Protein AF-0000000079575830 (afdb_homodimer)

Secondary structure (DSSP, 8-state):
--HHHHHHIIIIIS---EEEEE----S---EEEE--S--S---TTEEEEE-GGGSBTTB--SEEEEE--SS----TT-SEEEEE-GGGHHHHHHHHHHHHHHHS---HHHHHHHHHHHH--HHHHHHHHHHHHTSEEEEEETT-BEEEE-TTTT---HHHHHHHHHTB--HHHHHHHHHSHHHHT--SSS--EEE--TT-SS-EEEEEEEETTEEEEEEEEE--SS---HHHHHHHHHHHHHHHHHHHHH-GGGG----HHHHHHHHHHTT--TTTTHHHHHTS---SSEEEEEEEESS---HHHHHHHHHHHHHHH-TT-EEEEETTEEEEEEEGGG-TTSHHHHHHHHHHHHHTTEEEEEPPPB-SGGGHHHHHHHHHHHHHHHHHS-HHHHTTS---TTS-TTSSEEEHHHHHHHHHHTTBS-GGGGGGGS-HHHHHHHHHHHHH---HHHHHHHHHHTTT-HHHHHHHHT--HHHHHHHHHHHHHHH---TT-HHHHHHHHHHHHHHHHHHHTTPPP-/--HHHHHHIIIIIS---EEEEE----S---EEEE--S--S---TTEEEEE-GGGSBTTB--SEEEEE--SS----TT-SEEEEE-GGGHHHHHHHHHHHHHHHS---HHHHHHHHHHHH--HHHHHHHHHHHHTSEEEEEETT-BEEEE-TTTT---HHHHHHHHHTB--HHHHHHHHHSHHHHT--SSS--EEE--TT-SS-EEEEEEEETTEEEEEEEEE--SS---HHHHHHHHHHHHHHHHHHHHH-GGGG----HHHHHHHHHHTT--TTTTHHHHHTS---SSEEEEEEEESS---HHHHHHHHHHHHHHH-TT-EEEEETTEEEEEEEGGG-TTSHHHHHHHHHHHHHTTEEEEE---B-SGGGHHHHHHHHHHHHHHHHHS-HHHHTTS---TTS-TTSSEEEHHHHHHHHHHTTBS-GGGGGGGS-HHHHHHHHHHHHH---HHHHHHHHHHTTT-HHHHHHHHT--HHHHHHHHHHHHHHH---TT-HHHHHHHHHHHHHHHHHHHTTPPP-

Foldseek 3Di:
DFLVVLVCCCCPVVVAPKAWPAGPRPEAAQEEEEQDLPDPAEDQNYEYFEAPVSDDLVHDHQHYEHADDDDDDDDPNHRTYMYHHPVCRVVSRVVSRVCCVVVVCCQLLNVLLVQLVVVLDLQSSQQVLCVVLVFKKFWAWPQFFTPYIHPNHDDPWPQVVVCVLQRGAAPVRVVQQCPFPQNVPDDPAQQWTWDDDPVTPWIKIKGFADAPRHTTTIMMTTDDPDDDDPVSRVSSSSSSDSSNSSCVVRPVVVRPDDDLLQVLLVCLQSPNAVVVVVVSVVPQPAAQKKKKKKKAAPDQDDQVCCCVPCVVLVCVLAVNWDWYDGSRIIIIIGHCVSNCPDLVSLVSVQVSCVVRRMAMEMFDIHGDSNCRNVSNVLGVVLLVVLVLFDPVLLVVADADPSAHSVGNYHYSVRCVLLVVLVVDPCLLCLLVLQQCLLVQVVVVCVVPVDDLNVLLQLCLVVVNDLVNSCVVVVHDSVVSVVSVVVSCVRSVFDCPDPVSSVSNNSNSVSVSSCVSVVHDHD/DFLVVLVCCCCPVVVAPKAWPAGPSPEAAQEEEEQPLPDPAEDQNYEYFEAPVSDDLVHDHQHYEHADDDDDDDHPNHRTYMYHHPVCRVVSRVVSRVCCVVVVCCQLLNVLLVQLVVVLDLQRSQQVLCVVLVFKKFWAWPQFFTPYIHPNHDDPWPQVVVCVLQRGAAPVRVVQQCPFPQNVPDDPAQQWTWDDDPVTPWIKIKGFADAPRHTTTIMMTTDDPDDDDPVSRVSSSSSSDSSNSSCNVRPVVSRPDDPLLQVLLVCLQSPNAVVVVVVSVVPQPAAQKKKKKKKAAPDQDDQVCCCVPCVVLVCVLAVNWRWYDGSRIIIIIGHCVSNCPDLVSLVSVQVSCVVRRMAMEMFDIDGDSNCRNVSNVLGVVLLVVLVLFDPVLLVVADADPSAHSVGNYHYSVRCVLLVVLVVDPCLLCLLVLQQCLLVQVVVVCVVPVDDLNVLLQLCLVVVNDLVNSCVVVVHDSVVSVVSVVVSCVRSVFDCPDPVSSVSNNSNSVSVSSCVSVVHDHD

InterPro domains:
  IPR025736 PucR C-terminal helix-turn-helix domain [PF13556] (452-509)
  IPR041522 CdaR, GGDEF-like domain [PF17853] (284-384)
  IPR042070 PucR C-terminal helix-turn-helix domain superfamily [G3DSA:1.10.10.2840] (369-513)
  IPR051448 CdaR-like transcriptional regulators [PTHR33744] (106-510)

Organism: NCBI:txid418240

Solvent-accessible surface area (backbone atoms only — not comparable to full-atom values): 56545 Å² total; per-residue (Å²): 94,36,58,60,55,53,50,47,44,41,35,71,73,66,59,45,78,60,46,78,78,40,73,60,58,84,45,50,54,78,46,72,45,73,62,77,63,74,70,88,73,67,56,63,35,30,35,35,33,40,56,65,85,55,54,49,95,89,55,71,44,35,23,34,42,28,37,64,65,96,80,73,78,74,72,86,74,43,48,26,34,31,32,26,48,70,90,45,47,65,60,52,50,51,48,50,47,44,44,40,57,65,59,53,47,56,47,68,29,56,55,36,36,51,46,15,69,74,64,68,29,67,49,57,28,41,25,51,50,14,60,75,72,70,33,20,34,38,32,26,35,74,81,40,34,51,77,39,55,18,69,80,36,59,66,74,53,68,68,58,41,52,26,55,75,55,38,37,52,41,36,70,56,49,52,56,52,60,65,33,64,54,57,62,68,50,70,99,45,41,64,52,40,66,42,78,48,94,92,43,94,48,53,30,36,36,14,36,19,49,53,97,86,38,75,52,22,32,38,36,39,41,46,68,96,58,80,84,51,74,65,55,42,58,47,36,35,33,50,24,51,22,48,28,52,41,34,62,71,68,42,50,69,80,67,53,84,66,55,71,65,29,49,50,53,51,43,38,63,37,60,42,60,46,78,82,42,43,71,66,52,68,73,48,92,74,46,81,35,26,32,22,35,29,39,30,55,78,59,92,59,57,68,67,56,43,48,67,62,43,46,64,60,48,38,68,68,40,71,78,41,46,59,39,79,55,82,82,22,42,36,31,46,33,39,42,93,72,21,84,75,36,66,66,51,35,53,52,46,54,52,50,30,61,75,65,45,35,33,35,6,26,23,57,69,43,56,54,76,72,46,45,43,57,24,39,49,36,2,48,47,34,48,53,46,61,68,64,48,50,74,77,52,53,74,73,51,89,65,57,83,90,37,44,74,90,43,56,40,47,47,22,70,77,44,48,65,54,59,56,53,64,57,31,82,62,60,74,62,55,54,77,67,42,45,60,32,59,56,46,27,44,52,48,19,71,74,71,68,53,59,47,48,60,48,51,54,48,27,60,54,40,68,72,32,64,69,61,28,20,60,76,70,70,50,54,67,68,58,46,53,51,46,52,53,48,42,40,67,62,26,63,54,59,79,86,36,49,53,51,42,49,44,48,55,50,21,56,53,48,53,52,44,34,53,66,68,71,46,82,72,130,90,37,58,60,55,53,50,47,44,42,35,70,71,66,60,44,80,60,46,78,76,40,72,61,60,82,45,51,54,77,48,71,45,73,62,78,63,73,72,90,73,67,56,62,35,32,38,34,34,39,56,65,86,56,55,50,96,89,56,70,44,36,23,35,42,28,37,64,65,97,80,73,79,73,72,87,73,44,48,25,32,31,31,26,48,71,90,45,47,66,61,53,50,50,50,48,48,45,46,42,56,64,58,53,48,56,47,68,31,57,55,35,37,51,47,16,68,73,64,67,28,69,49,56,28,41,24,50,49,14,61,76,72,71,34,20,36,38,34,26,35,74,80,39,36,51,76,39,53,19,69,79,36,60,64,77,53,69,68,59,41,53,25,54,74,55,38,37,53,40,36,70,55,49,51,55,53,59,64,34,66,54,57,65,68,50,71,100,46,41,62,50,40,67,42,77,48,93,92,44,96,48,51,30,36,36,14,37,19,50,53,97,85,37,74,53,23,32,38,36,38,40,47,69,95,58,81,84,51,73,65,54,43,58,46,36,34,31,50,23,50,24,49,28,52,40,33,63,72,68,42,50,69,80,68,52,84,66,54,71,67,29,50,49,52,52,42,36,64,38,60,43,58,45,78,81,41,42,72,67,53,68,73,48,91,75,45,81,36,25,32,21,36,30,37,31,56,79,59,92,58,57,68,69,56,45,48,68,63,42,46,64,60,48,39,70,67,38,72,80,42,46,59,40,79,54,81,81,21,42,37,32,46,33,42,40,95,75,20,85,76,36,66,67,52,37,52,53,44,55,52,51,28,61,74,66,45,36,34,34,6,27,23,56,69,44,57,52,75,73,46,45,45,58,22,40,51,37,3,47,48,33,48,53,47,62,67,63,46,50,73,78,53,51,73,71,49,89,65,58,84,93,38,46,74,92,42,57,42,48,47,22,69,78,43,48,65,54,61,57,52,65,58,32,83,62,61,75,62,55,54,76,67,43,47,61,34,58,56,47,27,43,52,50,19,71,74,71,69,54,58,48,47,60,48,51,54,48,26,62,55,41,68,72,31,62,67,61,28,21,58,75,70,68,51,53,68,68,59,48,53,52,44,51,53,47,41,40,68,61,27,64,55,58,78,86,37,50,53,52,42,50,42,47,55,50,20,55,52,48,52,51,46,35,53,66,68,71,45,82,73,130

Sequence (1044 aa):
MLFSDLIDYLKNEKTFNIILNCSTDLHEIRDVELLDGTQTGYATDIVYFGYPDVLSPDMQPSQCILVRGENYLFPYSCTDRATVQAKELFAVFNAAKQFLQTHEQVSLYEELVRKGHSSHSLDEVINSASIKLGYSLVFCDKKFRILSYSTSIPVTDKLWKKNIERGYCTYDFIKNVMSLEAVQGASASIEAVEVSCPESPYRKCSSKVFLNGVQVGFVLMIENNIPFTAEHLAAMSDVSRAISSVVGHYHPELFQYTSADQQLLEALLIGTPADILADSISHLRVSDAMYALCIQPKTFLKENKLKQQLYPVIRHIFPEAYMTVHDNALVLLVPDQSSVIFVDTQKIMLKTMAEYHLDVGISLVFSKMDEFYRAYQQARTVLEWNHRIPDNLKKEISWDQRYPMEHQIHRYSEIEFYEMMNKIKEPEKLADYIHPALYRLNKYDQRTGNELYHTLEVYLQCFHNNKETANILCIHRNSLAYRMEKIIEIGKADLNDPMTEFLLRMSFKLVEYLKIRDLDLPMLFSDLIDYLKNEKTFNIILNCSTDLHEIRDVELLDGTQTGYATDIVYFGYPDVLSPDMQPSQCILVRGENYLFPYSCTDRATVQAKELFAVFNAAKQFLQTHEQVSLYEELVRKGHSSHSLDEVINSASIKLGYSLVFCDKKFRILSYSTSIPVTDKLWKKNIERGYCTYDFIKNVMSLEAVQGASASIEAVEVSCPESPYRKCSSKVFLNGVQVGFVLMIENNIPFTAEHLAAMSDVSRAISSVVGHYHPELFQYTSADQQLLEALLIGTPADILADSISHLRVSDAMYALCIQPKTFLKENKLKQQLYPVIRHIFPEAYMTVHDNALVLLVPDQSSVIFVDTQKIMLKTMAEYHLDVGISLVFSKMDEFYRAYQQARTVLEWNHRIPDNLKKEISWDQRYPMEHQIHRYSEIEFYEMMNKIKEPEKLADYIHPALYRLNKYDQRTGNELYHTLEVYLQCFHNNKETANILCIHRNSLAYRMEKIIEIGKADLNDPMTEFLLRMSFKLVEYLKIRDLDLP

Structure (mmCIF, N/CA/C/O backbone):
data_AF-0000000079575830-model_v1
#
loop_
_entity.id
_entity.type
_entity.pdbx_description
1 polymer 'Carbohydrate diacid transcriptional activator CdaR'
#
loop_
_atom_site.group_PDB
_atom_site.id
_atom_site.type_symbol
_atom_site.label_atom_id
_atom_site.label_alt_id
_atom_site.label_comp_id
_atom_site.label_asym_id
_atom_site.label_entity_id
_atom_site.label_seq_id
_atom_site.pdbx_PDB_ins_code
_atom_site.Cartn_x
_atom_site.Cartn_y
_atom_site.Cartn_z
_atom_site.occupancy
_atom_site.B_iso_or_equiv
_atom_site.auth_seq_id
_atom_site.auth_comp_id
_atom_site.auth_asym_id
_atom_site.auth_atom_id
_atom_site.pdbx_PDB_model_num
ATOM 1 N N . MET A 1 1 ? 20.422 64.875 10.906 1 70.06 1 MET A N 1
ATOM 2 C CA . MET A 1 1 ? 20.875 66.062 11.633 1 70.06 1 MET A CA 1
ATOM 3 C C . MET A 1 1 ? 20.562 67.312 10.852 1 70.06 1 MET A C 1
ATOM 5 O O . MET A 1 1 ? 20.625 67.375 9.625 1 70.06 1 MET A O 1
ATOM 9 N N . LEU A 1 2 ? 20.203 68.312 11.594 1 81.56 2 LEU A N 1
ATOM 10 C CA . LEU A 1 2 ? 19.812 69.562 10.945 1 81.56 2 LEU A CA 1
ATOM 11 C C . LEU A 1 2 ? 20.922 70.562 11.047 1 81.56 2 LEU A C 1
ATOM 13 O O . LEU A 1 2 ? 21.828 70.438 11.867 1 81.56 2 LEU A O 1
ATOM 17 N N . PHE A 1 3 ? 20.875 71.625 10.219 1 87.5 3 PHE A N 1
ATOM 18 C CA . PHE A 1 3 ? 21.922 72.625 10.102 1 87.5 3 PHE A CA 1
ATOM 19 C C . PHE A 1 3 ? 22.109 73.375 11.414 1 87.5 3 PHE A C 1
ATOM 21 O O . PHE A 1 3 ? 23.234 73.625 11.852 1 87.5 3 PHE A O 1
ATOM 28 N N . SER A 1 4 ? 20.984 73.5 12.07 1 86.25 4 SER A N 1
ATOM 29 C CA . SER A 1 4 ? 21.016 74.25 13.352 1 86.25 4 SER A CA 1
ATOM 30 C C . SER A 1 4 ? 21.75 73.438 14.406 1 86.25 4 SER A C 1
ATOM 32 O O . SER A 1 4 ? 22.484 73.938 15.227 1 86.25 4 SER A O 1
ATOM 34 N N . ASP A 1 5 ? 21.625 72.125 14.336 1 82.94 5 ASP A N 1
ATOM 35 C CA . ASP A 1 5 ? 22.312 71.188 15.266 1 82.94 5 ASP A CA 1
ATOM 36 C C . ASP A 1 5 ? 23.812 71.188 15.023 1 82.94 5 ASP A C 1
ATOM 38 O O . ASP A 1 5 ? 24.594 71.188 15.977 1 82.94 5 ASP A O 1
ATOM 42 N N . LEU A 1 6 ? 24.094 71.125 13.844 1 87.19 6 LEU A N 1
ATOM 43 C CA . LEU A 1 6 ? 25.516 71.125 13.477 1 87.19 6 LEU A CA 1
ATOM 44 C C . LEU A 1 6 ? 26.172 72.438 13.945 1 87.19 6 LEU A C 1
ATOM 46 O O . LEU A 1 6 ? 27.25 72.375 14.539 1 87.19 6 LEU A O 1
ATOM 50 N N . ILE A 1 7 ? 25.531 73.625 13.773 1 89.31 7 ILE A N 1
ATOM 51 C CA . ILE A 1 7 ? 26.094 74.875 14.141 1 89.31 7 ILE A CA 1
ATOM 52 C C . ILE A 1 7 ? 26.188 75 15.664 1 89.31 7 ILE A C 1
ATOM 54 O O . ILE A 1 7 ? 27.172 75.562 16.188 1 89.31 7 ILE A O 1
ATOM 58 N N . ASP A 1 8 ? 25.172 74.438 16.266 1 86.81 8 ASP A N 1
ATOM 59 C CA . ASP A 1 8 ? 25.188 74.438 17.734 1 86.81 8 ASP A CA 1
ATOM 60 C C . ASP A 1 8 ? 26.375 73.625 18.266 1 86.81 8 ASP A C 1
ATOM 62 O O . ASP A 1 8 ? 27.047 74 19.203 1 86.81 8 ASP A O 1
ATOM 66 N N . TYR A 1 9 ? 26.625 72.5 17.672 1 85 9 TYR A N 1
ATOM 67 C CA . TYR A 1 9 ? 27.766 71.625 18.031 1 85 9 TYR A CA 1
ATOM 68 C C . TYR A 1 9 ? 29.078 72.375 17.766 1 85 9 TYR A C 1
ATOM 70 O O . TYR A 1 9 ? 29.953 72.438 18.641 1 85 9 TYR A O 1
ATOM 78 N N . LEU A 1 10 ? 29.219 73 16.688 1 89 10 LEU A N 1
ATOM 79 C CA . LEU A 1 10 ? 30.453 73.688 16.297 1 89 10 LEU A CA 1
ATOM 80 C C . LEU A 1 10 ? 30.719 74.938 17.156 1 89 10 LEU A C 1
ATOM 82 O O . LEU A 1 10 ? 31.859 75.188 17.516 1 89 10 LEU A O 1
ATOM 86 N N . LYS A 1 11 ? 29.656 75.625 17.484 1 87.38 11 LYS A N 1
ATOM 87 C CA . LYS A 1 11 ? 29.766 76.875 18.266 1 87.38 11 LYS A CA 1
ATOM 88 C C . LYS A 1 11 ? 29.953 76.562 19.75 1 87.38 11 LYS A C 1
ATOM 90 O O . LYS A 1 11 ? 30.828 77.125 20.391 1 87.38 11 LYS A O 1
ATOM 95 N N . ASN A 1 12 ? 29.109 75.625 20.25 1 83.75 12 ASN A N 1
ATOM 96 C CA . ASN A 1 12 ? 29.062 75.438 21.703 1 83.75 12 ASN A CA 1
ATOM 97 C C . ASN A 1 12 ? 29.984 74.312 22.172 1 83.75 12 ASN A C 1
ATOM 99 O O . ASN A 1 12 ? 30.641 74.438 23.203 1 83.75 12 ASN A O 1
ATOM 103 N N . GLU A 1 13 ? 30.125 73.25 21.406 1 79.81 13 GLU A N 1
ATOM 104 C CA . GLU A 1 13 ? 30.969 72.125 21.828 1 79.81 13 GLU A CA 1
ATOM 105 C C . GLU A 1 13 ? 32.406 72.312 21.344 1 79.81 13 GLU A C 1
ATOM 107 O O . GLU A 1 13 ? 33.344 72.062 22.094 1 79.81 13 GLU A O 1
ATOM 112 N N . LYS A 1 14 ? 32.594 72.75 20.219 1 84.5 14 LYS A N 1
ATOM 113 C CA . LYS A 1 14 ? 33.938 72.875 19.672 1 84.5 14 LYS A CA 1
ATOM 114 C C . LYS A 1 14 ? 34.406 74.312 19.781 1 84.5 14 LYS A C 1
ATOM 116 O O . LYS A 1 14 ? 35.562 74.625 19.484 1 84.5 14 LYS A O 1
ATOM 121 N N . THR A 1 15 ? 33.5 75.312 20.156 1 86.81 15 THR A N 1
ATOM 122 C CA . THR A 1 15 ? 33.781 76.688 20.5 1 86.81 15 THR A CA 1
ATOM 123 C C . THR A 1 15 ? 34.406 77.438 19.297 1 86.81 15 THR A C 1
ATOM 125 O O . THR A 1 15 ? 35.344 78.188 19.469 1 86.81 15 THR A O 1
ATOM 128 N N . PHE A 1 16 ? 34.031 77.062 18.109 1 89.38 16 PHE A N 1
ATOM 129 C CA . PHE A 1 16 ? 34.469 77.812 16.938 1 89.38 16 PHE A CA 1
ATOM 130 C C . PHE A 1 16 ? 33.688 79.125 16.828 1 89.38 16 PHE A C 1
ATOM 132 O O . PHE A 1 16 ? 32.531 79.25 17.266 1 89.38 16 PHE A O 1
ATOM 139 N N . ASN A 1 17 ? 34.375 80.188 16.281 1 89.31 17 ASN A N 1
ATOM 140 C CA . ASN A 1 17 ? 33.719 81.5 16.047 1 89.31 17 ASN A CA 1
ATOM 141 C C . ASN A 1 17 ? 32.906 81.438 14.75 1 89.31 17 ASN A C 1
ATOM 143 O O . ASN A 1 17 ? 33.312 82.062 13.75 1 89.31 17 ASN A O 1
ATOM 147 N N . ILE A 1 18 ? 31.812 80.75 14.781 1 87.56 18 ILE A N 1
ATOM 148 C CA . ILE A 1 18 ? 30.906 80.625 13.641 1 87.56 18 ILE A CA 1
ATOM 149 C C . ILE A 1 18 ? 29.672 81.5 13.852 1 87.56 18 ILE A C 1
ATOM 151 O O . ILE A 1 18 ? 29.141 81.562 14.961 1 87.56 18 ILE A O 1
ATOM 155 N N . ILE A 1 19 ? 29.359 82.25 12.82 1 88.19 19 ILE A N 1
ATOM 156 C CA . ILE A 1 19 ? 28.172 83.125 12.867 1 88.19 19 ILE A CA 1
ATOM 157 C C . ILE A 1 19 ? 27.078 82.562 12 1 88.19 19 ILE A C 1
ATOM 159 O O . ILE A 1 19 ? 27.25 82.375 10.789 1 88.19 19 ILE A O 1
ATOM 163 N N . LEU A 1 20 ? 26 82.125 12.586 1 86.56 20 LEU A N 1
ATOM 164 C CA . LEU A 1 20 ? 24.828 81.688 11.859 1 86.56 20 LEU A CA 1
ATOM 165 C C . LEU A 1 20 ? 24.109 82.812 11.188 1 86.56 20 LEU A C 1
ATOM 167 O O . LEU A 1 20 ? 23.672 83.75 11.859 1 86.56 20 LEU A O 1
ATOM 171 N N . ASN A 1 21 ? 24.031 82.812 9.891 1 85.06 21 ASN A N 1
ATOM 172 C CA . ASN A 1 21 ? 23.375 83.938 9.141 1 85.06 21 ASN A CA 1
ATOM 173 C C . ASN A 1 21 ? 21.906 83.625 8.891 1 85.06 21 ASN A C 1
ATOM 175 O O . ASN A 1 21 ? 21.047 84.5 8.992 1 85.06 21 ASN A O 1
ATOM 179 N N . CYS A 1 22 ? 21.656 82.312 8.461 1 82.12 22 CYS A N 1
ATOM 180 C CA . CYS A 1 22 ? 20.297 81.875 8.195 1 82.12 22 CYS A CA 1
ATOM 181 C C . CYS A 1 22 ? 20.188 80.375 8.359 1 82.12 22 CYS A C 1
ATOM 183 O O . CYS A 1 22 ? 21.125 79.625 8.031 1 82.12 22 CYS A O 1
ATOM 185 N N . SER A 1 23 ? 19.094 79.812 9.078 1 81.94 23 SER A N 1
ATOM 186 C CA . SER A 1 23 ? 18.812 78.375 9.188 1 81.94 23 SER A CA 1
ATOM 187 C C . SER A 1 23 ? 17.328 78.125 9.039 1 81.94 23 SER A C 1
ATOM 189 O O . SER A 1 23 ? 16.5 78.688 9.773 1 81.94 23 SER A O 1
ATOM 191 N N . THR A 1 24 ? 17.031 77.375 8.031 1 78.88 24 THR A N 1
ATOM 192 C CA . THR A 1 24 ? 15.656 76.875 7.867 1 78.88 24 THR A CA 1
ATOM 193 C C . THR A 1 24 ? 15.508 75.438 8.281 1 78.88 24 THR A C 1
ATOM 195 O O . THR A 1 24 ? 14.398 75 8.539 1 78.88 24 THR A O 1
ATOM 198 N N . ASP A 1 25 ? 16.484 74.688 8.469 1 79.5 25 ASP A N 1
ATOM 199 C CA . ASP A 1 25 ? 16.531 73.25 8.828 1 79.5 25 ASP A CA 1
ATOM 200 C C . ASP A 1 25 ? 15.578 72.438 7.973 1 79.5 25 ASP A C 1
ATOM 202 O O . ASP A 1 25 ? 14.883 71.562 8.484 1 79.5 25 ASP A O 1
ATOM 206 N N . LEU A 1 26 ? 15.539 72.875 6.707 1 76.94 26 LEU A N 1
ATOM 207 C CA . LEU A 1 26 ? 14.641 72.188 5.781 1 76.94 26 LEU A CA 1
ATOM 208 C C . LEU A 1 26 ? 15.195 70.812 5.383 1 76.94 26 LEU A C 1
ATOM 210 O O . LEU A 1 26 ? 14.438 69.875 5.07 1 76.94 26 LEU A O 1
ATOM 214 N N . HIS A 1 27 ? 16.5 70.75 5.297 1 78.38 27 HIS A N 1
ATOM 215 C CA . HIS A 1 27 ? 17.141 69.5 4.797 1 78.38 27 HIS A CA 1
ATOM 216 C C . HIS A 1 27 ? 18.031 68.875 5.859 1 78.38 27 HIS A C 1
ATOM 218 O O . HIS A 1 27 ? 18.672 69.625 6.637 1 78.38 27 HIS A O 1
ATOM 224 N N . GLU A 1 28 ? 17.953 67.625 5.84 1 77.62 28 GLU A N 1
ATOM 225 C CA . GLU A 1 28 ? 18.891 66.938 6.699 1 77.62 28 GLU A CA 1
ATOM 226 C C . GLU A 1 28 ? 20.281 66.875 6.078 1 77.62 28 GLU A C 1
ATOM 228 O O . GLU A 1 28 ? 20.422 66.875 4.852 1 77.62 28 GLU A O 1
ATOM 233 N N . ILE A 1 29 ? 21.328 66.812 6.996 1 79.25 29 ILE A N 1
ATOM 234 C CA . ILE A 1 29 ? 22.703 66.812 6.543 1 79.25 29 ILE A CA 1
ATOM 235 C C . ILE A 1 29 ? 23.219 65.375 6.473 1 79.25 29 ILE A C 1
ATOM 237 O O . ILE A 1 29 ? 23.156 64.625 7.461 1 79.25 29 ILE A O 1
ATOM 241 N N . ARG A 1 30 ? 23.594 64.938 5.312 1 73.94 30 ARG A N 1
ATOM 242 C CA . ARG A 1 30 ? 24.141 63.594 5.082 1 73.94 30 ARG A CA 1
ATOM 243 C C . ARG A 1 30 ? 25.672 63.625 5.078 1 73.94 30 ARG A C 1
ATOM 245 O O . ARG A 1 30 ? 26.312 62.688 5.559 1 73.94 30 ARG A O 1
ATOM 252 N N . ASP A 1 31 ? 26.219 64.562 4.492 1 80.19 31 ASP A N 1
ATOM 253 C CA . ASP A 1 31 ? 27.656 64.688 4.309 1 80.19 31 ASP A CA 1
ATOM 254 C C . ASP A 1 31 ? 28.109 66.125 4.215 1 80.19 31 ASP A C 1
ATOM 256 O O . ASP A 1 31 ? 27.281 67.062 4.184 1 80.19 31 ASP A O 1
ATOM 260 N N . VAL A 1 32 ? 29.422 66.312 4.352 1 84.69 32 VAL A N 1
ATOM 261 C CA . VAL A 1 32 ? 30.016 67.625 4.188 1 84.69 32 VAL A CA 1
ATOM 262 C C . VAL A 1 32 ? 31.047 67.562 3.057 1 84.69 32 VAL A C 1
ATOM 264 O O . VAL A 1 32 ? 31.719 66.562 2.848 1 84.69 32 VAL A O 1
ATOM 267 N N . GLU A 1 33 ? 31.094 68.625 2.293 1 85.19 33 GLU A N 1
ATOM 268 C CA . GLU A 1 33 ? 32.062 68.75 1.194 1 85.19 33 GLU A CA 1
ATOM 269 C C . GLU A 1 33 ? 32.688 70.125 1.109 1 85.19 33 GLU A C 1
ATOM 271 O O . GLU A 1 33 ? 32.062 71.125 1.507 1 85.19 33 GLU A O 1
ATOM 276 N N . LEU A 1 34 ? 33.875 70.125 0.562 1 84.5 34 LEU A N 1
ATOM 277 C CA . LEU A 1 34 ? 34.531 71.375 0.327 1 84.5 34 LEU A CA 1
ATOM 278 C C . LEU A 1 34 ? 34.188 71.938 -1.046 1 84.5 34 LEU A C 1
ATOM 280 O O . LEU A 1 34 ? 34.062 71.188 -2.016 1 84.5 34 LEU A O 1
ATOM 284 N N . LEU A 1 35 ? 34.031 73.25 -1.125 1 82.88 35 LEU A N 1
ATOM 285 C CA . LEU A 1 35 ? 33.812 73.875 -2.404 1 82.88 35 LEU A CA 1
ATOM 286 C C . LEU A 1 35 ? 35.156 74.062 -3.15 1 82.88 35 LEU A C 1
ATOM 288 O O . LEU A 1 35 ? 36.094 74.625 -2.617 1 82.88 35 LEU A O 1
ATOM 292 N N . ASP A 1 36 ? 35.219 73.438 -4.32 1 75.25 36 ASP A N 1
ATOM 293 C CA . ASP A 1 36 ? 36.469 73.5 -5.066 1 75.25 36 ASP A CA 1
ATOM 294 C C . ASP A 1 36 ? 36.312 74.25 -6.363 1 75.25 36 ASP A C 1
ATOM 296 O O . ASP A 1 36 ? 37.25 74.375 -7.148 1 75.25 36 ASP A O 1
ATOM 300 N N . GLY A 1 37 ? 35.188 74.812 -6.625 1 75.62 37 GLY A N 1
ATOM 301 C CA . GLY A 1 37 ? 34.969 75.688 -7.809 1 75.62 37 GLY A CA 1
ATOM 302 C C . GLY A 1 37 ? 34.656 74.812 -9.047 1 75.62 37 GLY A C 1
ATOM 303 O O . GLY A 1 37 ? 34.344 75.375 -10.094 1 75.62 37 GLY A O 1
ATOM 304 N N . THR A 1 38 ? 34.719 73.562 -9.023 1 76.38 38 THR A N 1
ATOM 305 C CA . THR A 1 38 ? 34.5 72.688 -10.188 1 76.38 38 THR A CA 1
ATOM 306 C C . THR A 1 38 ? 33.125 72.062 -10.102 1 76.38 38 THR A C 1
ATOM 308 O O . THR A 1 38 ? 32.688 71.312 -11.023 1 76.38 38 THR A O 1
ATOM 311 N N . GLN A 1 39 ? 32.438 72.25 -9.102 1 76.12 39 GLN A N 1
ATOM 312 C CA . GLN A 1 39 ? 31.156 71.625 -8.883 1 76.12 39 GLN A CA 1
ATOM 313 C C . GLN A 1 39 ? 30.078 72.188 -9.797 1 76.12 39 GLN A C 1
ATOM 315 O O . GLN A 1 39 ? 29.969 73.375 -9.945 1 76.12 39 GLN A O 1
ATOM 320 N N . THR A 1 40 ? 29.406 71.375 -10.555 1 78.12 40 THR A N 1
ATOM 321 C CA . THR A 1 40 ? 28.391 71.75 -11.508 1 78.12 40 THR A CA 1
ATOM 322 C C . THR A 1 40 ? 27 71.812 -10.867 1 78.12 40 THR A C 1
ATOM 324 O O . THR A 1 40 ? 26.047 72.25 -11.461 1 78.12 40 THR A O 1
ATOM 327 N N . GLY A 1 41 ? 26.875 71.188 -9.656 1 82.12 41 GLY A N 1
ATOM 328 C CA . GLY A 1 41 ? 25.625 71.125 -8.891 1 82.12 41 GLY A CA 1
ATOM 329 C C . GLY A 1 41 ? 25.844 70.812 -7.422 1 82.12 41 GLY A C 1
ATOM 330 O O . GLY A 1 41 ? 26.922 70.375 -7.02 1 82.12 41 GLY A O 1
ATOM 331 N N . TYR A 1 42 ? 24.812 71.25 -6.633 1 82.25 42 TYR A N 1
ATOM 332 C CA . TYR A 1 42 ? 24.906 71 -5.191 1 82.25 42 TYR A CA 1
ATOM 333 C C . TYR A 1 42 ? 23.75 70.188 -4.684 1 82.25 42 TYR A C 1
ATOM 335 O O . TYR A 1 42 ? 22.609 70.375 -5.098 1 82.25 42 TYR A O 1
ATOM 343 N N . ALA A 1 43 ? 24.094 69.25 -3.891 1 81.38 43 ALA A N 1
ATOM 344 C CA . ALA A 1 43 ? 23.078 68.375 -3.242 1 81.38 43 ALA A CA 1
ATOM 345 C C . ALA A 1 43 ? 22.469 69.125 -2.047 1 81.38 43 ALA A C 1
ATOM 347 O O . ALA A 1 43 ? 23.141 69.938 -1.384 1 81.38 43 ALA A O 1
ATOM 348 N N . THR A 1 44 ? 21.203 68.75 -1.728 1 82.31 44 THR A N 1
ATOM 349 C CA . THR A 1 44 ? 20.5 69.5 -0.661 1 82.31 44 THR A CA 1
ATOM 350 C C . THR A 1 44 ? 20.891 68.938 0.704 1 82.31 44 THR A C 1
ATOM 352 O O . THR A 1 44 ? 20.703 69.562 1.728 1 82.31 44 THR A O 1
ATOM 355 N N . ASP A 1 45 ? 21.422 67.688 0.689 1 79.19 45 ASP A N 1
ATOM 356 C CA . ASP A 1 45 ? 21.719 67.062 1.959 1 79.19 45 ASP A CA 1
ATOM 357 C C . ASP A 1 45 ? 23.219 67.125 2.266 1 79.19 45 ASP A C 1
ATOM 359 O O . ASP A 1 45 ? 23.703 66.375 3.115 1 79.19 45 ASP A O 1
ATOM 363 N N . ILE A 1 46 ? 23.922 67.938 1.596 1 85.94 46 ILE A N 1
ATOM 364 C CA . ILE A 1 46 ? 25.344 68.125 1.836 1 85.94 46 ILE A CA 1
ATOM 365 C C . ILE A 1 46 ? 25.625 69.562 2.242 1 85.94 46 ILE A C 1
ATOM 367 O O . ILE A 1 46 ? 25.109 70.5 1.624 1 85.94 46 ILE A O 1
ATOM 371 N N . VAL A 1 47 ? 26.359 69.688 3.291 1 89.94 47 VAL A N 1
ATOM 372 C CA . VAL A 1 47 ? 26.797 71.062 3.689 1 89.94 47 VAL A CA 1
ATOM 373 C C . VAL A 1 47 ? 28.141 71.375 3.018 1 89.94 47 VAL A C 1
ATOM 375 O O . VAL A 1 47 ? 29.109 70.625 3.17 1 89.94 47 VAL A O 1
ATOM 378 N N . TYR A 1 48 ? 28.188 72.438 2.346 1 88.31 48 TYR A N 1
ATOM 379 C CA . TYR A 1 48 ? 29.375 72.812 1.595 1 88.31 48 TYR A CA 1
ATOM 380 C C . TYR A 1 48 ? 30.172 73.875 2.32 1 88.31 48 TYR A C 1
ATOM 382 O O . TYR A 1 48 ? 29.609 74.875 2.809 1 88.31 48 TYR A O 1
ATOM 390 N N . PHE A 1 49 ? 31.438 73.625 2.416 1 89.06 49 PHE A N 1
ATOM 391 C CA . PHE A 1 49 ? 32.375 74.5 3.08 1 89.06 49 PHE A CA 1
ATOM 392 C C . PHE A 1 49 ? 33.312 75.188 2.064 1 89.06 49 PHE A C 1
ATOM 394 O O . PHE A 1 49 ? 33.781 74.5 1.133 1 89.06 49 PHE A O 1
ATOM 401 N N . GLY A 1 50 ? 33.594 76.5 2.211 1 87.56 50 GLY A N 1
ATOM 402 C CA . GLY A 1 50 ? 34.562 77.125 1.315 1 87.56 50 GLY A CA 1
ATOM 403 C C . GLY A 1 50 ? 34.5 78.625 1.31 1 87.56 50 GLY A C 1
ATOM 404 O O . GLY A 1 50 ? 34 79.25 2.258 1 87.56 50 GLY A O 1
ATOM 405 N N . TYR A 1 51 ? 35.062 79.188 0.192 1 84.25 51 TYR A N 1
ATOM 406 C CA . TYR A 1 51 ? 35.125 80.625 0.006 1 84.25 51 TYR A CA 1
ATOM 407 C C . TYR A 1 51 ? 33.969 81.125 -0.864 1 84.25 51 TYR A C 1
ATOM 409 O O . TYR A 1 51 ? 33.594 80.5 -1.842 1 84.25 51 TYR A O 1
ATOM 417 N N . PRO A 1 52 ? 33.375 82.25 -0.447 1 81.94 52 PRO A N 1
ATOM 418 C CA . PRO A 1 52 ? 32.219 82.688 -1.21 1 81.94 52 PRO A CA 1
ATOM 419 C C . PRO A 1 52 ? 32.562 83 -2.668 1 81.94 52 PRO A C 1
ATOM 421 O O . PRO A 1 52 ? 31.688 83 -3.533 1 81.94 52 PRO A O 1
ATOM 424 N N . ASP A 1 53 ? 33.781 83.25 -3.002 1 78.69 53 ASP A N 1
ATOM 425 C CA . ASP A 1 53 ? 34.219 83.688 -4.34 1 78.69 53 ASP A CA 1
ATOM 426 C C . ASP A 1 53 ? 34.094 82.5 -5.328 1 78.69 53 ASP A C 1
ATOM 428 O O . ASP A 1 53 ? 34.062 82.75 -6.543 1 78.69 53 ASP A O 1
ATOM 432 N N . VAL A 1 54 ? 33.969 81.312 -4.836 1 78.94 54 VAL A N 1
ATOM 433 C CA . VAL A 1 54 ? 33.906 80.125 -5.703 1 78.94 54 VAL A CA 1
ATOM 434 C C . VAL A 1 54 ? 32.438 79.875 -6.129 1 78.94 54 VAL A C 1
ATOM 436 O O . VAL A 1 54 ? 32.188 79.125 -7.09 1 78.94 54 VAL A O 1
ATOM 439 N N . LEU A 1 55 ? 31.594 80.438 -5.523 1 78.88 55 LEU A N 1
ATOM 440 C CA . LEU A 1 55 ? 30.172 80.188 -5.801 1 78.88 55 LEU A CA 1
ATOM 441 C C . LEU A 1 55 ? 29.672 81.125 -6.902 1 78.88 55 LEU A C 1
ATOM 443 O O . LEU A 1 55 ? 30.016 82.312 -6.941 1 78.88 55 LEU A O 1
ATOM 447 N N . SER A 1 56 ? 28.969 80.688 -7.852 1 77.19 56 SER A N 1
ATOM 448 C CA . SER A 1 56 ? 28.312 81.438 -8.891 1 77.19 56 SER A CA 1
ATOM 449 C C . SER A 1 56 ? 26.969 82 -8.422 1 77.19 56 SER A C 1
ATOM 451 O O . SER A 1 56 ? 26.281 81.375 -7.629 1 77.19 56 SER A O 1
ATOM 453 N N . PRO A 1 57 ? 26.578 83.188 -8.789 1 74.81 57 PRO A N 1
ATOM 454 C CA . PRO A 1 57 ? 25.281 83.75 -8.391 1 74.81 57 PRO A CA 1
ATOM 455 C C . PRO A 1 57 ? 24.094 82.938 -8.844 1 74.81 57 PRO A C 1
ATOM 457 O O . PRO A 1 57 ? 23.031 83 -8.219 1 74.81 57 PRO A O 1
ATOM 460 N N . ASP A 1 58 ? 24.266 82.188 -9.906 1 74.88 58 ASP A N 1
ATOM 461 C CA . ASP A 1 58 ? 23.156 81.438 -10.492 1 74.88 58 ASP A CA 1
ATOM 462 C C . ASP A 1 58 ? 23.016 80.062 -9.836 1 74.88 58 ASP A C 1
ATOM 464 O O . ASP A 1 58 ? 21.969 79.438 -9.93 1 74.88 58 ASP A O 1
ATOM 468 N N . MET A 1 59 ? 24.078 79.562 -9.258 1 76.81 59 MET A N 1
ATOM 469 C CA . MET A 1 59 ? 24.078 78.188 -8.664 1 76.81 59 MET A CA 1
ATOM 470 C C . MET A 1 59 ? 24.672 78.25 -7.258 1 76.81 59 MET A C 1
ATOM 472 O O . MET A 1 59 ? 25.891 78.438 -7.098 1 76.81 59 MET A O 1
ATOM 476 N N . GLN A 1 60 ? 23.797 78.062 -6.266 1 81.56 60 GLN A N 1
ATOM 477 C CA . GLN A 1 60 ? 24.266 78.125 -4.887 1 81.56 60 GLN A CA 1
ATOM 478 C C . GLN A 1 60 ? 23.781 76.875 -4.102 1 81.56 60 GLN A C 1
ATOM 480 O O . GLN A 1 60 ? 22.719 76.375 -4.395 1 81.56 60 GLN A O 1
ATOM 485 N N . PRO A 1 61 ? 24.578 76.375 -3.182 1 85 61 PRO A N 1
ATOM 486 C CA . PRO A 1 61 ? 24.141 75.25 -2.35 1 85 61 PRO A CA 1
ATOM 487 C C . PRO A 1 61 ? 23.047 75.688 -1.361 1 85 61 PRO A C 1
ATOM 489 O O . PRO A 1 61 ? 22.953 76.812 -0.972 1 85 61 PRO A O 1
ATOM 492 N N . SER A 1 62 ? 22.219 74.75 -1.056 1 86.88 62 SER A N 1
ATOM 493 C CA . SER A 1 62 ? 21.156 75 -0.085 1 86.88 62 SER A CA 1
ATOM 494 C C . SER A 1 62 ? 21.734 75.188 1.317 1 86.88 62 SER A C 1
ATOM 496 O O . SER A 1 62 ? 21.203 75.938 2.105 1 86.88 62 SER A O 1
ATOM 498 N N . GLN A 1 63 ? 22.734 74.375 1.677 1 88.62 63 GLN A N 1
ATOM 499 C CA . GLN A 1 63 ? 23.406 74.438 2.971 1 88.62 63 GLN A CA 1
ATOM 500 C C . GLN A 1 63 ? 24.891 74.688 2.805 1 88.62 63 GLN A C 1
ATOM 502 O O . GLN A 1 63 ? 25.594 73.938 2.109 1 88.62 63 GLN A O 1
ATOM 507 N N . CYS A 1 64 ? 25.359 75.875 3.445 1 89.31 64 CYS A N 1
ATOM 508 C CA . CYS A 1 64 ? 26.781 76.125 3.266 1 89.31 64 CYS A CA 1
ATOM 509 C C . CYS A 1 64 ? 27.359 76.875 4.457 1 89.31 64 CYS A C 1
ATOM 511 O O . CYS A 1 64 ? 26.625 77.625 5.156 1 89.31 64 CYS A O 1
ATOM 513 N N . ILE A 1 65 ? 28.594 76.625 4.766 1 89.81 65 ILE A N 1
ATOM 514 C CA . ILE A 1 65 ? 29.406 77.375 5.719 1 89.81 65 ILE A CA 1
ATOM 515 C C . ILE A 1 65 ? 30.578 78 4.996 1 89.81 65 ILE A C 1
ATOM 517 O O . ILE A 1 65 ? 31.453 77.312 4.469 1 89.81 65 ILE A O 1
ATOM 521 N N . LEU A 1 66 ? 30.578 79.375 4.969 1 87.44 66 LEU A N 1
ATOM 522 C CA . LEU A 1 66 ? 31.531 80.125 4.129 1 87.44 66 LEU A CA 1
ATOM 523 C C . LEU A 1 66 ? 32.438 81 4.969 1 87.44 66 LEU A C 1
ATOM 525 O O . LEU A 1 66 ? 32.062 81.375 6.086 1 87.44 66 LEU A O 1
ATOM 529 N N . VAL A 1 67 ? 33.594 81.312 4.395 1 87.38 67 VAL A N 1
ATOM 530 C CA . VAL A 1 67 ? 34.531 82.188 5.043 1 87.38 67 VAL A CA 1
ATOM 531 C C . VAL A 1 67 ? 34 83.625 5.023 1 87.38 67 VAL A C 1
ATOM 533 O O . VAL A 1 67 ? 33.469 84.062 4 1 87.38 67 VAL A O 1
ATOM 536 N N . ARG A 1 68 ? 34 84.312 6.16 1 80.19 68 ARG A N 1
ATOM 537 C CA . ARG A 1 68 ? 33.5 85.688 6.32 1 80.19 68 ARG A CA 1
ATOM 538 C C . ARG A 1 68 ? 34.312 86.688 5.504 1 80.19 68 ARG A C 1
ATOM 540 O O . ARG A 1 68 ? 35.531 86.75 5.68 1 80.19 68 ARG A O 1
ATOM 547 N N . GLY A 1 69 ? 33.812 87.188 4.422 1 71.88 69 GLY A N 1
ATOM 548 C CA . GLY A 1 69 ? 34.438 88.188 3.652 1 71.88 69 GLY A CA 1
ATOM 549 C C . GLY A 1 69 ? 33.781 89.562 3.828 1 71.88 69 GLY A C 1
ATOM 550 O O . GLY A 1 69 ? 32.719 89.688 4.438 1 71.88 69 GLY A O 1
ATOM 551 N N . GLU A 1 70 ? 34.438 90.812 3.643 1 62.97 70 GLU A N 1
ATOM 552 C CA . GLU A 1 70 ? 34 92.188 3.877 1 62.97 70 GLU A CA 1
ATOM 553 C C . GLU A 1 70 ? 32.656 92.438 3.23 1 62.97 70 GLU A C 1
ATOM 555 O O . GLU A 1 70 ? 31.828 93.188 3.789 1 62.97 70 GLU A O 1
ATOM 560 N N . ASN A 1 71 ? 32.438 92.312 1.831 1 56.75 71 ASN A N 1
ATOM 561 C CA . ASN A 1 71 ? 31.297 92.875 1.104 1 56.75 71 ASN A CA 1
ATOM 562 C C . ASN A 1 71 ? 30.391 91.75 0.558 1 56.75 71 ASN A C 1
ATOM 564 O O . ASN A 1 71 ? 29.641 92 -0.395 1 56.75 71 ASN A O 1
ATOM 568 N N . TYR A 1 72 ? 30.375 90.625 1.045 1 54.22 72 TYR A N 1
ATOM 569 C CA . TYR A 1 72 ? 29.688 89.688 0.134 1 54.22 72 TYR A CA 1
ATOM 570 C C . TYR A 1 72 ? 28.203 89.562 0.478 1 54.22 72 TYR A C 1
ATOM 572 O O . TYR A 1 72 ? 27.844 89.375 1.639 1 54.22 72 TYR A O 1
ATOM 580 N N . LEU A 1 73 ? 27.375 90.188 -0.33 1 54.09 73 LEU A N 1
ATOM 581 C CA . LEU A 1 73 ? 25.922 90.062 -0.359 1 54.09 73 LEU A CA 1
ATOM 582 C C . LEU A 1 73 ? 25.531 88.625 -0.697 1 54.09 73 LEU A C 1
ATOM 584 O O . LEU A 1 73 ? 26.031 88.062 -1.674 1 54.09 73 LEU A O 1
ATOM 588 N N . PHE A 1 74 ? 25.219 87.75 0.226 1 55.34 74 PHE A N 1
ATOM 589 C CA . PHE A 1 74 ? 24.875 86.375 0.012 1 55.34 74 PHE A CA 1
ATOM 590 C C . PHE A 1 74 ? 23.562 86.25 -0.743 1 55.34 74 PHE A C 1
ATOM 592 O O . PHE A 1 74 ? 22.625 87 -0.497 1 55.34 74 PHE A O 1
ATOM 599 N N . PRO A 1 75 ? 23.547 85.625 -1.885 1 55.44 75 PRO A N 1
ATOM 600 C CA . PRO A 1 75 ? 22.266 85.5 -2.562 1 55.44 75 PRO A CA 1
ATOM 601 C C . PRO A 1 75 ? 21.234 84.688 -1.733 1 55.44 75 PRO A C 1
ATOM 603 O O . PRO A 1 75 ? 21.609 83.938 -0.836 1 55.44 75 PRO A O 1
ATOM 606 N N . TYR A 1 76 ? 19.875 84.875 -1.902 1 57.75 76 TYR A N 1
ATOM 607 C CA . TYR A 1 76 ? 18.641 84.5 -1.254 1 57.75 76 TYR A CA 1
ATOM 608 C C . TYR A 1 76 ? 18.406 83 -1.391 1 57.75 76 TYR A C 1
ATOM 610 O O . TYR A 1 76 ? 17.594 82.438 -0.67 1 57.75 76 TYR A O 1
ATOM 618 N N . SER A 1 77 ? 19.172 82.25 -2.182 1 67.25 77 SER A N 1
ATOM 619 C CA . SER A 1 77 ? 18.75 80.875 -2.404 1 67.25 77 SER A CA 1
ATOM 620 C C . SER A 1 77 ? 19.328 79.938 -1.347 1 67.25 77 SER A C 1
ATOM 622 O O . SER A 1 77 ? 18.922 78.75 -1.258 1 67.25 77 SER A O 1
ATOM 624 N N . CYS A 1 78 ? 20.203 80.312 -0.522 1 74.62 78 CYS A N 1
ATOM 625 C CA . CYS A 1 78 ? 20.766 79.438 0.539 1 74.62 78 CYS A CA 1
ATOM 626 C C . CYS A 1 78 ? 19.844 79.438 1.762 1 74.62 78 CYS A C 1
ATOM 628 O O . CYS A 1 78 ? 19.672 80.5 2.406 1 74.62 78 CYS A O 1
ATOM 630 N N . THR A 1 79 ? 19.328 78.312 1.975 1 79.75 79 THR A N 1
ATOM 631 C CA . THR A 1 79 ? 18.359 78.188 3.055 1 79.75 79 THR A CA 1
ATOM 632 C C . THR A 1 79 ? 19.047 78.125 4.406 1 79.75 79 THR A C 1
ATOM 634 O O . THR A 1 79 ? 18.5 78.562 5.426 1 79.75 79 THR A O 1
ATOM 637 N N . ASP A 1 80 ? 20.172 77.5 4.477 1 87.19 80 ASP A N 1
ATOM 638 C CA . ASP A 1 80 ? 20.969 77.312 5.688 1 87.19 80 ASP A CA 1
ATOM 639 C C . ASP A 1 80 ? 22.406 77.812 5.461 1 87.19 80 ASP A C 1
ATOM 641 O O . ASP A 1 80 ? 23.125 77.25 4.629 1 87.19 80 ASP A O 1
ATOM 645 N N . ARG A 1 81 ? 22.766 78.875 6.25 1 87.56 81 ARG A N 1
ATOM 646 C CA . ARG A 1 81 ? 24.078 79.5 5.988 1 87.56 81 ARG A CA 1
ATOM 647 C C . ARG A 1 81 ? 24.734 79.938 7.281 1 87.56 81 ARG A C 1
ATOM 649 O O . ARG A 1 81 ? 24.062 80.438 8.172 1 87.56 81 ARG A O 1
ATOM 656 N N . ALA A 1 82 ? 26.016 79.688 7.332 1 89.75 82 ALA A N 1
ATOM 657 C CA . ALA A 1 82 ? 26.859 80.25 8.414 1 89.75 82 ALA A CA 1
ATOM 658 C C . ALA A 1 82 ? 28.203 80.688 7.883 1 89.75 82 ALA A C 1
ATOM 660 O O . ALA A 1 82 ? 28.609 80.312 6.781 1 89.75 82 ALA A O 1
ATOM 661 N N . THR A 1 83 ? 28.781 81.625 8.57 1 89.06 83 THR A N 1
ATOM 662 C CA . THR A 1 83 ? 30.078 82.188 8.164 1 89.06 83 THR A CA 1
ATOM 663 C C . THR A 1 83 ? 31.125 81.938 9.242 1 89.06 83 THR A C 1
ATOM 665 O O . THR A 1 83 ? 30.812 81.875 10.438 1 89.06 83 THR A O 1
ATOM 668 N N . VAL A 1 84 ? 32.344 81.688 8.797 1 88.5 84 VAL A N 1
ATOM 669 C CA . VAL A 1 84 ? 33.469 81.375 9.688 1 88.5 84 VAL A CA 1
ATOM 670 C C . VAL A 1 84 ? 34.688 82.188 9.242 1 88.5 84 VAL A C 1
ATOM 672 O O . VAL A 1 84 ? 34.75 82.688 8.102 1 88.5 84 VAL A O 1
ATOM 675 N N . GLN A 1 85 ? 35.625 82.438 10.164 1 86.31 85 GLN A N 1
ATOM 676 C CA . GLN A 1 85 ? 36.906 83.125 9.82 1 86.31 85 GLN A CA 1
ATOM 677 C C . GLN A 1 85 ? 37.75 82.188 8.914 1 86.31 85 GLN A C 1
ATOM 679 O O . GLN A 1 85 ? 37.719 81 9.055 1 86.31 85 GLN A O 1
ATOM 684 N N . ALA A 1 86 ? 38.438 82.75 8.055 1 83.62 86 ALA A N 1
ATOM 685 C CA . ALA A 1 86 ? 39.219 82.062 7.07 1 83.62 86 ALA A CA 1
ATOM 686 C C . ALA A 1 86 ? 40.188 81.062 7.75 1 83.62 86 ALA A C 1
ATOM 688 O O . ALA A 1 86 ? 40.344 79.938 7.293 1 83.62 86 ALA A O 1
ATOM 689 N N . LYS A 1 87 ? 40.719 81.375 8.867 1 83.56 87 LYS A N 1
ATOM 690 C CA . LYS A 1 87 ? 41.719 80.562 9.562 1 83.56 87 LYS A CA 1
ATOM 691 C C . LYS A 1 87 ? 41.094 79.312 10.188 1 83.56 87 LYS A C 1
ATOM 693 O O . LYS A 1 87 ? 41.781 78.312 10.469 1 83.56 87 LYS A O 1
ATOM 698 N N . GLU A 1 88 ? 39.812 79.312 10.367 1 83.25 88 GLU A N 1
ATOM 699 C CA . GLU A 1 88 ? 39.156 78.25 11.078 1 83.25 88 GLU A CA 1
ATOM 700 C C . GLU A 1 88 ? 38.375 77.375 10.117 1 83.25 88 GLU A C 1
ATOM 702 O O . GLU A 1 88 ? 37.781 76.375 10.523 1 83.25 88 GLU A O 1
ATOM 707 N N . LEU A 1 89 ? 38.375 77.625 8.875 1 87.19 89 LEU A N 1
ATOM 708 C CA . LEU A 1 89 ? 37.5 76.938 7.922 1 87.19 89 LEU A CA 1
ATOM 709 C C . LEU A 1 89 ? 37.781 75.438 7.926 1 87.19 89 LEU A C 1
ATOM 711 O O . LEU A 1 89 ? 36.844 74.625 8.055 1 87.19 89 LEU A O 1
ATOM 715 N N . PHE A 1 90 ? 38.969 75 7.875 1 83.44 90 PHE A N 1
ATOM 716 C CA . PHE A 1 90 ? 39.312 73.562 7.762 1 83.44 90 PHE A CA 1
ATOM 717 C C . PHE A 1 90 ? 39.094 72.875 9.094 1 83.44 90 PHE A C 1
ATOM 719 O O . PHE A 1 90 ? 38.656 71.688 9.117 1 83.44 90 PHE A O 1
ATOM 726 N N . ALA A 1 91 ? 39.344 73.562 10.133 1 83.06 91 ALA A N 1
ATOM 727 C CA . ALA A 1 91 ? 39.062 72.938 11.445 1 83.06 91 ALA A CA 1
ATOM 728 C C . ALA A 1 91 ? 37.562 72.75 11.641 1 83.06 91 ALA A C 1
ATOM 730 O O . ALA A 1 91 ? 37.156 71.688 12.172 1 83.06 91 ALA A O 1
ATOM 731 N N . VAL A 1 92 ? 36.844 73.688 11.211 1 88.25 92 VAL A N 1
ATOM 732 C CA . VAL A 1 92 ? 35.375 73.562 11.305 1 88.25 92 VAL A CA 1
ATOM 733 C C . VAL A 1 92 ? 34.875 72.438 10.391 1 88.25 92 VAL A C 1
ATOM 735 O O . VAL A 1 92 ? 34.031 71.625 10.773 1 88.25 92 VAL A O 1
ATOM 738 N N . PHE A 1 93 ? 35.406 72.25 9.25 1 87.25 93 PHE A N 1
ATOM 739 C CA . PHE A 1 93 ? 35.062 71.188 8.328 1 87.25 93 PHE A CA 1
ATOM 740 C C . PHE A 1 93 ? 35.375 69.812 8.953 1 87.25 93 PHE A C 1
ATOM 742 O O . PHE A 1 93 ? 34.531 68.938 8.93 1 87.25 93 PHE A O 1
ATOM 749 N N . ASN A 1 94 ? 36.5 69.688 9.516 1 80.81 94 ASN A N 1
ATOM 750 C CA . ASN A 1 94 ? 36.875 68.438 10.148 1 80.81 94 ASN A CA 1
ATOM 751 C C . ASN A 1 94 ? 35.969 68.125 11.336 1 80.81 94 ASN A C 1
ATOM 753 O O . ASN A 1 94 ? 35.594 66.938 11.531 1 80.81 94 ASN A O 1
ATOM 757 N N . ALA A 1 95 ? 35.719 69.062 12.047 1 82.94 95 ALA A N 1
ATOM 758 C CA . ALA A 1 95 ? 34.844 68.875 13.195 1 82.94 95 ALA A CA 1
ATOM 759 C C . ALA A 1 95 ? 33.438 68.438 12.742 1 82.94 95 ALA A C 1
ATOM 761 O O . ALA A 1 95 ? 32.781 67.625 13.344 1 82.94 95 ALA A O 1
ATOM 762 N N . ALA A 1 96 ? 33 69.125 11.734 1 84.94 96 ALA A N 1
ATOM 763 C CA . ALA A 1 96 ? 31.688 68.812 11.18 1 84.94 96 ALA A CA 1
ATOM 764 C C . ALA A 1 96 ? 31.703 67.375 10.641 1 84.94 96 ALA A C 1
ATOM 766 O O . ALA A 1 96 ? 30.766 66.625 10.867 1 84.94 96 ALA A O 1
ATOM 767 N N . LYS A 1 97 ? 32.719 67 9.938 1 78.56 97 LYS A N 1
ATOM 768 C CA . LYS A 1 97 ? 32.875 65.688 9.422 1 78.56 97 LYS A CA 1
ATOM 769 C C . LYS A 1 97 ? 32.875 64.625 10.555 1 78.56 97 LYS A C 1
ATOM 771 O O . LYS A 1 97 ? 32.25 63.594 10.469 1 78.56 97 LYS A O 1
ATOM 776 N N . GLN A 1 98 ? 33.594 64.938 11.539 1 73.44 98 GLN A N 1
ATOM 777 C CA . GLN A 1 98 ? 33.625 64.062 12.719 1 73.44 98 GLN A CA 1
ATOM 778 C C . GLN A 1 98 ? 32.25 64 13.383 1 73.44 98 GLN A C 1
ATOM 780 O O . GLN A 1 98 ? 31.844 62.938 13.828 1 73.44 98 GLN A O 1
ATOM 785 N N . PHE A 1 99 ? 31.719 65.062 13.547 1 74.19 99 PHE A N 1
ATOM 786 C CA . PHE A 1 99 ? 30.375 65.125 14.133 1 74.19 99 PHE A CA 1
ATOM 787 C C . PHE A 1 99 ? 29.406 64.25 13.344 1 74.19 99 PHE A C 1
ATOM 789 O O . PHE A 1 99 ? 28.625 63.5 13.922 1 74.19 99 PHE A O 1
ATOM 796 N N . LEU A 1 100 ? 29.484 64.5 12.062 1 68.62 100 LEU A N 1
ATOM 797 C CA . LEU A 1 100 ? 28.609 63.719 11.211 1 68.62 100 LEU A CA 1
ATOM 798 C C . LEU A 1 100 ? 28.984 62.25 11.281 1 68.62 100 LEU A C 1
ATOM 800 O O . LEU A 1 100 ? 28.109 61.375 11.266 1 68.62 100 LEU A O 1
ATOM 804 N N . GLN A 1 101 ? 30.266 62.031 11.281 1 61.97 101 GLN A N 1
ATOM 805 C CA . GLN A 1 101 ? 30.719 60.656 11.43 1 61.97 101 GLN A CA 1
ATOM 806 C C . GLN A 1 101 ? 30.281 60.062 12.766 1 61.97 101 GLN A C 1
ATOM 808 O O . GLN A 1 101 ? 29.891 58.906 12.836 1 61.97 101 GLN A O 1
ATOM 813 N N . THR A 1 102 ? 30.5 60.844 13.766 1 54.84 102 THR A N 1
ATOM 814 C CA . THR A 1 102 ? 30.094 60.375 15.086 1 54.84 102 THR A CA 1
ATOM 815 C C . THR A 1 102 ? 28.578 60.312 15.195 1 54.84 102 THR A C 1
ATOM 817 O O . THR A 1 102 ? 28.031 59.406 15.836 1 54.84 102 THR A O 1
ATOM 820 N N . HIS A 1 103 ? 28.062 61.375 14.82 1 50.34 103 HIS A N 1
ATOM 821 C CA . HIS A 1 103 ? 26.609 61.438 14.93 1 50.34 103 HIS A CA 1
ATOM 822 C C . HIS A 1 103 ? 25.938 60.781 13.742 1 50.34 103 HIS A C 1
ATOM 824 O O . HIS A 1 103 ? 24.719 60.562 13.75 1 50.34 103 HIS A O 1
ATOM 830 N N . GLU A 1 104 ? 26.547 61.031 12.586 1 47.03 104 GLU A N 1
ATOM 831 C CA . GLU A 1 104 ? 26 60.281 11.477 1 47.03 104 GLU A CA 1
ATOM 832 C C . GLU A 1 104 ? 25.812 58.812 11.844 1 47.03 104 GLU A C 1
ATOM 834 O O . GLU A 1 104 ? 25.266 58.031 11.062 1 47.03 104 GLU A O 1
ATOM 839 N N . GLN A 1 105 ? 26.641 58.438 12.727 1 45.56 105 GLN A N 1
ATOM 840 C CA . GLN A 1 105 ? 26.344 57 12.805 1 45.56 105 GLN A CA 1
ATOM 841 C C . GLN A 1 105 ? 24.906 56.75 13.219 1 45.56 105 GLN A C 1
ATOM 843 O O . GLN A 1 105 ? 24.578 56.844 14.406 1 45.56 105 GLN A O 1
ATOM 848 N N . VAL A 1 106 ? 24.078 57.375 12.562 1 53.56 106 VAL A N 1
ATOM 849 C CA . VAL A 1 106 ? 22.734 56.875 12.797 1 53.56 106 VAL A CA 1
ATOM 850 C C . VAL A 1 106 ? 22.797 55.438 13.297 1 53.56 106 VAL A C 1
ATOM 852 O O . VAL A 1 106 ? 23.344 54.562 12.617 1 53.56 106 VAL A O 1
ATOM 855 N N . SER A 1 107 ? 22.578 55.438 14.555 1 71.69 107 SER A N 1
ATOM 856 C CA . SER A 1 107 ? 22.656 54.094 15.133 1 71.69 107 SER A CA 1
ATOM 857 C C . SER A 1 107 ? 21.797 53.125 14.352 1 71.69 107 SER A C 1
ATOM 859 O O . SER A 1 107 ? 20.844 53.531 13.672 1 71.69 107 SER A O 1
ATOM 861 N N . LEU A 1 108 ? 22.344 52.156 13.953 1 86.31 108 LEU A N 1
ATOM 862 C CA . LEU A 1 108 ? 21.578 51.062 13.32 1 86.31 108 LEU A CA 1
ATOM 863 C C . LEU A 1 108 ? 20.141 51.062 13.844 1 86.31 108 LEU A C 1
ATOM 865 O O . LEU A 1 108 ? 19.203 50.875 13.07 1 86.31 108 LEU A O 1
ATOM 869 N N . TYR A 1 109 ? 19.922 51.438 15.055 1 88.56 109 TYR A N 1
ATOM 870 C CA . TYR A 1 109 ? 18.609 51.438 15.688 1 88.56 109 TYR A CA 1
ATOM 871 C C . TYR A 1 109 ? 17.719 52.5 15.047 1 88.56 109 TYR A C 1
ATOM 873 O O . TYR A 1 109 ? 16.578 52.188 14.664 1 88.56 109 TYR A O 1
ATOM 881 N N . GLU A 1 110 ? 18.234 53.656 14.953 1 84.69 110 GLU A N 1
ATOM 882 C CA . GLU A 1 110 ? 17.438 54.75 14.422 1 84.69 110 GLU A CA 1
ATOM 883 C C . GLU A 1 110 ? 17.031 54.5 12.977 1 84.69 110 GLU A C 1
ATOM 885 O O . GLU A 1 110 ? 15.906 54.812 12.57 1 84.69 110 GLU A O 1
ATOM 890 N N . GLU A 1 111 ? 17.953 54 12.289 1 87.12 111 GLU A N 1
ATOM 891 C CA . GLU A 1 111 ? 17.672 53.688 10.891 1 87.12 111 GLU A CA 1
ATOM 892 C C . GLU A 1 111 ? 16.578 52.656 10.758 1 87.12 111 GLU A C 1
ATOM 894 O O . GLU A 1 111 ? 15.672 52.781 9.938 1 87.12 111 GLU A O 1
ATOM 899 N N . LEU A 1 112 ? 16.688 51.625 11.516 1 92.56 112 LEU A N 1
ATOM 900 C CA . LEU A 1 112 ? 15.711 50.531 11.453 1 92.56 112 LEU A CA 1
ATOM 901 C C . LEU A 1 112 ? 14.344 51 11.938 1 92.56 112 LEU A C 1
ATOM 903 O O . LEU A 1 112 ? 13.32 50.625 11.352 1 92.56 112 LEU A O 1
ATOM 907 N N . VAL A 1 113 ? 14.305 51.75 13 1 88.44 113 VAL A N 1
ATOM 908 C CA . VAL A 1 113 ? 13.047 52.25 13.539 1 88.44 113 VAL A CA 1
ATOM 909 C C . VAL A 1 113 ? 12.367 53.156 12.516 1 88.44 113 VAL A C 1
ATOM 911 O O . VAL A 1 113 ? 11.141 53.125 12.344 1 88.44 113 VAL A O 1
ATOM 914 N N . ARG A 1 114 ? 13.164 53.969 11.906 1 84.81 114 ARG A N 1
ATOM 915 C CA . ARG A 1 114 ? 12.625 54.844 10.859 1 84.81 114 ARG A CA 1
ATOM 916 C C . ARG A 1 114 ? 11.992 54.031 9.742 1 84.81 114 ARG A C 1
ATOM 918 O O . ARG A 1 114 ? 10.906 54.375 9.258 1 84.81 114 ARG A O 1
ATOM 925 N N . LYS A 1 115 ? 12.68 53.031 9.352 1 89.31 115 LYS A N 1
ATOM 926 C CA . LYS A 1 115 ? 12.148 52.1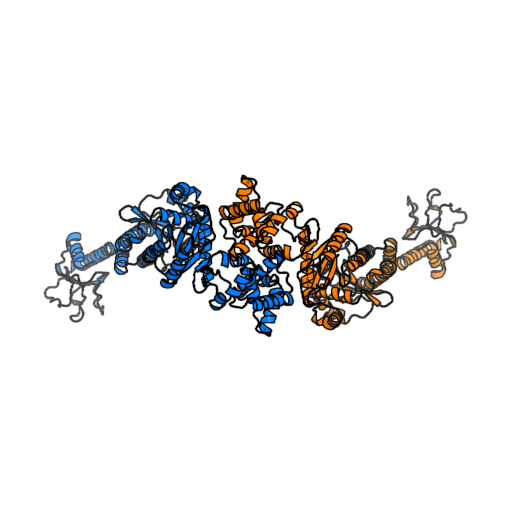25 8.336 1 89.31 115 LYS A CA 1
ATOM 927 C C . LYS A 1 115 ? 10.859 51.469 8.797 1 89.31 115 LYS A C 1
ATOM 929 O O . LYS A 1 115 ? 9.914 51.344 8.016 1 89.31 115 LYS A O 1
ATOM 934 N N . GLY A 1 116 ? 10.805 51.062 10.008 1 88.44 116 GLY A N 1
ATOM 935 C CA . GLY A 1 116 ? 9.617 50.469 10.594 1 88.44 116 GLY A CA 1
ATOM 936 C C . GLY A 1 116 ? 8.445 51.438 10.672 1 88.44 116 GLY A C 1
ATOM 937 O O . GLY A 1 116 ? 7.301 51.062 10.398 1 88.44 116 GLY A O 1
ATOM 938 N N . HIS A 1 117 ? 8.711 52.625 11.016 1 82.19 117 HIS A N 1
ATOM 939 C CA . HIS A 1 117 ? 7.66 53.625 11.117 1 82.19 117 HIS A CA 1
ATOM 940 C C . HIS A 1 117 ? 7.102 53.969 9.742 1 82.19 117 HIS A C 1
ATOM 942 O O . HIS A 1 117 ? 5.914 54.281 9.609 1 82.19 117 HIS A O 1
ATOM 948 N N . SER A 1 118 ? 7.926 53.969 8.844 1 84.12 118 SER A N 1
ATOM 949 C CA . SER A 1 118 ? 7.5 54.344 7.5 1 84.12 118 SER A CA 1
ATOM 950 C C . SER A 1 118 ? 6.73 53.219 6.832 1 84.12 118 SER A C 1
ATOM 952 O O . SER A 1 118 ? 5.719 53.438 6.168 1 84.12 118 SER A O 1
ATOM 954 N N . SER A 1 119 ? 7.18 52.031 7.023 1 85.88 119 SER A N 1
ATOM 955 C CA . SER A 1 119 ? 6.598 50.906 6.301 1 85.88 119 SER A CA 1
ATOM 956 C C . SER A 1 119 ? 5.535 50.188 7.137 1 85.88 119 SER A C 1
ATOM 958 O O . SER A 1 119 ? 4.699 49.469 6.602 1 85.88 119 SER A O 1
ATOM 960 N N . HIS A 1 120 ? 5.633 50.344 8.477 1 85.44 120 HIS A N 1
ATOM 961 C CA . HIS A 1 120 ? 4.801 49.625 9.422 1 85.44 120 HIS A CA 1
ATOM 962 C C . HIS A 1 120 ? 4.926 48.125 9.211 1 85.44 120 HIS A C 1
ATOM 964 O O . HIS A 1 120 ? 3.967 47.375 9.43 1 85.44 120 HIS A O 1
ATOM 970 N N . SER A 1 121 ? 6.07 47.719 8.617 1 88.06 121 SER A N 1
ATOM 971 C CA . SER A 1 121 ? 6.293 46.312 8.281 1 88.06 121 SER A CA 1
ATOM 972 C C . SER A 1 121 ? 7.5 45.781 9.031 1 88.06 121 SER A C 1
ATOM 974 O O . SER A 1 121 ? 8.609 46.281 8.891 1 88.06 121 SER A O 1
ATOM 976 N N . LEU A 1 122 ? 7.227 44.75 9.734 1 90.06 122 LEU A N 1
ATOM 977 C CA . LEU A 1 122 ? 8.305 44.062 10.43 1 90.06 122 LEU A CA 1
ATOM 978 C C . LEU A 1 122 ? 9.273 43.438 9.445 1 90.06 122 LEU A C 1
ATOM 980 O O . LEU A 1 122 ? 10.484 43.406 9.672 1 90.06 122 LEU A O 1
ATOM 984 N N . ASP A 1 123 ? 8.742 42.938 8.398 1 92.44 123 ASP A N 1
ATOM 985 C CA . ASP A 1 123 ? 9.562 42.281 7.379 1 92.44 123 ASP A CA 1
ATOM 986 C C . ASP A 1 123 ? 10.562 43.281 6.773 1 92.44 123 ASP A C 1
ATOM 988 O O . ASP A 1 123 ? 11.711 42.906 6.504 1 92.44 123 ASP A O 1
ATOM 992 N N . GLU A 1 124 ? 10.078 44.438 6.602 1 92.31 124 GLU A N 1
ATOM 993 C CA . GLU A 1 124 ? 10.969 45.438 6.043 1 92.31 124 GLU A CA 1
ATOM 994 C C . GLU A 1 124 ? 12.086 45.781 7.016 1 92.31 124 GLU A C 1
ATOM 996 O O . GLU A 1 124 ? 13.219 46.062 6.602 1 92.31 124 GLU A O 1
ATOM 1001 N N . VAL A 1 125 ? 11.789 45.812 8.227 1 93.38 125 VAL A N 1
ATOM 1002 C CA . VAL A 1 125 ? 12.789 46.094 9.258 1 93.38 125 VAL A CA 1
ATOM 1003 C C . VAL A 1 125 ? 13.836 45 9.273 1 93.38 125 VAL A C 1
ATOM 1005 O O . VAL A 1 125 ? 15.039 45.25 9.273 1 93.38 125 VAL A O 1
ATOM 1008 N N . ILE A 1 126 ? 13.352 43.781 9.227 1 95.31 126 ILE A N 1
ATOM 1009 C CA . ILE A 1 126 ? 14.242 42.625 9.273 1 95.31 126 ILE A CA 1
ATOM 1010 C C . ILE A 1 126 ? 15.109 42.562 8.016 1 95.31 126 ILE A C 1
ATOM 1012 O O . ILE A 1 126 ? 16.312 42.312 8.086 1 95.31 126 ILE A O 1
ATOM 1016 N N . ASN A 1 127 ? 14.539 42.812 6.914 1 94.94 127 ASN A N 1
ATOM 1017 C CA . ASN A 1 127 ? 15.289 42.844 5.668 1 94.94 127 ASN A CA 1
ATOM 1018 C C . ASN A 1 127 ? 16.344 43.938 5.66 1 94.94 127 ASN A C 1
ATOM 1020 O O . ASN A 1 127 ? 17.469 43.75 5.207 1 94.94 127 ASN A O 1
ATOM 1024 N N . SER A 1 128 ? 15.938 45.094 6.102 1 94.12 128 SER A N 1
ATOM 1025 C CA . SER A 1 128 ? 16.875 46.188 6.18 1 94.12 128 SER A CA 1
ATOM 1026 C C . SER A 1 128 ? 18.047 45.875 7.117 1 94.12 128 SER A C 1
ATOM 1028 O O . SER A 1 128 ? 19.203 46.188 6.809 1 94.12 128 SER A O 1
ATOM 1030 N N . ALA A 1 129 ? 17.703 45.312 8.227 1 94.94 129 ALA A N 1
ATOM 1031 C CA . ALA A 1 129 ? 18.734 44.906 9.172 1 94.94 129 ALA A CA 1
ATOM 1032 C C . ALA A 1 129 ? 19.672 43.875 8.547 1 94.94 129 ALA A C 1
ATOM 1034 O O . ALA A 1 129 ? 20.891 43.969 8.711 1 94.94 129 ALA A O 1
ATOM 1035 N N . SER A 1 130 ? 19.109 42.938 7.875 1 94.94 130 SER A N 1
ATOM 1036 C CA . SER A 1 130 ? 19.859 41.875 7.207 1 94.94 130 SER A CA 1
ATOM 1037 C C . SER A 1 130 ? 20.859 42.469 6.207 1 94.94 130 SER A C 1
ATOM 1039 O O . SER A 1 130 ? 22.016 42.062 6.16 1 94.94 130 SER A O 1
ATOM 1041 N N . ILE A 1 131 ? 20.391 43.375 5.441 1 92 131 ILE A N 1
ATOM 1042 C CA . ILE A 1 131 ? 21.234 44 4.438 1 92 131 ILE A CA 1
ATOM 1043 C C . ILE A 1 131 ? 22.359 44.781 5.121 1 92 131 ILE A C 1
ATOM 1045 O O . ILE A 1 131 ? 23.516 44.688 4.711 1 92 131 ILE A O 1
ATOM 1049 N N . LYS A 1 132 ? 22.109 45.469 6.102 1 89.38 132 LYS A N 1
ATOM 1050 C CA . LYS A 1 132 ? 23.078 46.312 6.801 1 89.38 132 LYS A CA 1
ATOM 1051 C C . LYS A 1 132 ? 24.125 45.438 7.496 1 89.38 132 LYS A C 1
ATOM 1053 O O . LYS A 1 132 ? 25.312 45.812 7.527 1 89.38 132 LYS A O 1
ATOM 1058 N N . LEU A 1 133 ? 23.703 44.375 8.086 1 91.06 133 LEU A N 1
ATOM 1059 C CA . LEU A 1 133 ? 24.609 43.469 8.812 1 91.06 133 LEU A CA 1
ATOM 1060 C C . LEU A 1 133 ? 25.312 42.531 7.863 1 91.06 133 L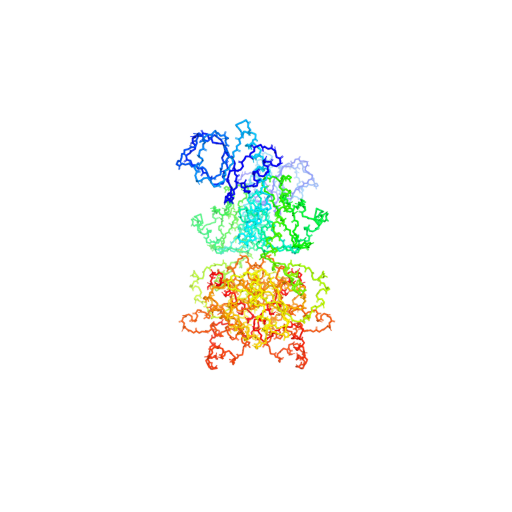EU A C 1
ATOM 1062 O O . LEU A 1 133 ? 26.406 42.062 8.148 1 91.06 133 LEU A O 1
ATOM 1066 N N . GLY A 1 134 ? 24.656 42.188 6.766 1 89.75 134 GLY A N 1
ATOM 1067 C CA . GLY A 1 134 ? 25.219 41.281 5.781 1 89.75 134 GLY A CA 1
ATOM 1068 C C . GLY A 1 134 ? 24.922 39.812 6.082 1 89.75 134 GLY A C 1
ATOM 1069 O O . GLY A 1 134 ? 25.656 38.906 5.637 1 89.75 134 GLY A O 1
ATOM 1070 N N . TYR A 1 135 ? 23.953 39.531 6.969 1 93.75 135 TYR A N 1
ATOM 1071 C CA . TYR A 1 135 ? 23.641 38.188 7.375 1 93.75 135 TYR A CA 1
ATOM 1072 C C . TYR A 1 135 ? 22.141 37.938 7.328 1 93.75 135 TYR A C 1
ATOM 1074 O O . TYR A 1 135 ? 21.359 38.875 7.238 1 93.75 135 TYR A O 1
ATOM 1082 N N . SER A 1 136 ? 21.797 36.625 7.297 1 95.06 136 SER A N 1
ATOM 1083 C CA . SER A 1 136 ? 20.375 36.281 7.375 1 95.06 136 SER A CA 1
ATOM 1084 C C . SER A 1 136 ? 19.859 36.406 8.797 1 95.06 136 SER A C 1
ATOM 1086 O O . SER A 1 136 ? 20.578 36.125 9.758 1 95.06 136 SER A O 1
ATOM 1088 N N . LEU A 1 137 ? 18.625 36.875 8.922 1 96.19 137 LEU A N 1
ATOM 1089 C CA . LEU A 1 137 ? 18.016 37.094 10.234 1 96.19 137 LEU A CA 1
ATOM 1090 C C . LEU A 1 137 ? 16.688 36.375 10.328 1 96.19 137 LEU A C 1
ATOM 1092 O O . LEU A 1 137 ? 15.969 36.219 9.336 1 96.19 137 LEU A O 1
ATOM 1096 N N . VAL A 1 138 ? 16.359 35.844 11.477 1 96.12 138 VAL A N 1
ATOM 1097 C CA . VAL A 1 138 ? 15.07 35.219 11.789 1 96.12 138 VAL A CA 1
ATOM 1098 C C . VAL A 1 138 ? 14.531 35.781 13.102 1 96.12 138 VAL A C 1
ATOM 1100 O O . VAL A 1 138 ? 15.25 35.844 14.102 1 96.12 138 VAL A O 1
ATOM 1103 N N . PHE A 1 139 ? 13.359 36.281 13.102 1 95.88 139 PHE A N 1
ATOM 1104 C CA . PHE A 1 139 ? 12.711 36.75 14.32 1 95.88 139 PHE A CA 1
ATOM 1105 C C . PHE A 1 139 ? 11.625 35.781 14.773 1 95.88 139 PHE A C 1
ATOM 1107 O O . PHE A 1 139 ? 10.688 35.5 14.023 1 95.88 139 PHE A O 1
ATOM 1114 N N . CYS A 1 140 ? 11.781 35.25 15.945 1 93.19 140 CYS A N 1
ATOM 1115 C CA . CYS A 1 140 ? 10.844 34.312 16.531 1 93.19 140 CYS A CA 1
ATOM 1116 C C . CYS A 1 140 ? 10.234 34.844 17.812 1 93.19 140 CYS A C 1
ATOM 1118 O O . CYS A 1 140 ? 10.828 35.719 18.469 1 93.19 140 CYS A O 1
ATOM 1120 N N . ASP A 1 141 ? 9.078 34.375 18.125 1 87.31 141 ASP A N 1
ATOM 1121 C CA . ASP A 1 141 ? 8.539 34.688 19.438 1 87.31 141 ASP A CA 1
ATOM 1122 C C . ASP A 1 141 ? 9.078 33.75 20.5 1 87.31 141 ASP A C 1
ATOM 1124 O O . ASP A 1 141 ? 9.93 32.906 20.203 1 87.31 141 ASP A O 1
ATOM 1128 N N . LYS A 1 142 ? 8.625 33.938 21.734 1 82.81 142 LYS A N 1
ATOM 1129 C CA . LYS A 1 142 ? 9.125 33.156 22.859 1 82.81 142 LYS A CA 1
ATOM 1130 C C . LYS A 1 142 ? 8.773 31.688 22.703 1 82.81 142 LYS A C 1
ATOM 1132 O O . LYS A 1 142 ? 9.422 30.828 23.297 1 82.81 142 LYS A O 1
ATOM 1137 N N . LYS A 1 143 ? 7.789 31.469 21.953 1 78.06 143 LYS A N 1
ATOM 1138 C CA . LYS A 1 143 ? 7.336 30.094 21.734 1 78.06 143 LYS A CA 1
ATOM 1139 C C . LYS A 1 143 ? 7.957 29.516 20.469 1 78.06 143 LYS A C 1
ATOM 1141 O O . LYS A 1 143 ? 7.586 28.422 20.031 1 78.06 143 LYS A O 1
ATOM 1146 N N . PHE A 1 144 ? 8.898 30.234 19.797 1 87.31 144 PHE A N 1
ATOM 1147 C CA . PHE A 1 144 ? 9.68 29.797 18.641 1 87.31 144 PHE A CA 1
ATOM 1148 C C . PHE A 1 144 ? 8.812 29.75 17.391 1 87.31 144 PHE A C 1
ATOM 1150 O O . PHE A 1 144 ? 9.039 28.938 16.5 1 87.31 144 PHE A O 1
ATOM 1157 N N . ARG A 1 145 ? 7.824 30.578 17.312 1 83.44 145 ARG A N 1
ATOM 1158 C CA . ARG A 1 145 ? 7.105 30.828 16.062 1 83.44 145 ARG A CA 1
ATOM 1159 C C . ARG A 1 145 ? 7.867 31.797 15.172 1 83.44 145 ARG A C 1
ATOM 1161 O O . ARG A 1 145 ? 8.375 32.812 15.656 1 83.44 145 ARG A O 1
ATOM 1168 N N . ILE A 1 146 ? 7.863 31.484 13.992 1 88.19 146 ILE A N 1
ATOM 1169 C CA . ILE A 1 146 ? 8.578 32.375 13.062 1 88.19 146 ILE A CA 1
ATOM 1170 C C . ILE A 1 146 ? 7.695 33.562 12.703 1 88.19 146 ILE A C 1
ATOM 1172 O O . ILE A 1 146 ? 6.648 33.406 12.07 1 88.19 146 ILE A O 1
ATOM 1176 N N . LEU A 1 147 ? 8.039 34.719 13.125 1 87.19 147 LEU A N 1
ATOM 1177 C CA . LEU A 1 147 ? 7.227 35.906 12.891 1 87.19 147 LEU A CA 1
ATOM 1178 C C . LEU A 1 147 ? 7.703 36.656 11.656 1 87.19 147 LEU A C 1
ATOM 1180 O O . LEU A 1 147 ? 6.91 37.312 10.984 1 87.19 147 LEU A O 1
ATOM 1184 N N . SER A 1 148 ? 9.016 36.625 11.445 1 91.69 148 SER A N 1
ATOM 1185 C CA . SER A 1 148 ? 9.617 37.281 10.289 1 91.69 148 SER A CA 1
ATOM 1186 C C . SER A 1 148 ? 11.008 36.719 10 1 91.69 148 SER A C 1
ATOM 1188 O O . SER A 1 148 ? 11.648 36.156 10.883 1 91.69 148 SER A O 1
ATOM 1190 N N . TYR A 1 149 ? 11.391 36.812 8.75 1 95 149 TYR A N 1
ATOM 1191 C CA . TYR A 1 149 ? 12.719 36.375 8.352 1 95 149 TYR A CA 1
ATOM 1192 C C . TYR A 1 149 ? 13.219 37.156 7.141 1 95 149 TYR A C 1
ATOM 1194 O O . TYR A 1 149 ? 12.422 37.719 6.398 1 95 149 TYR A O 1
ATOM 1202 N N . SER A 1 150 ? 14.492 37.156 7.02 1 94.25 150 SER A N 1
ATOM 1203 C CA . SER A 1 150 ? 15.078 37.938 5.93 1 94.25 150 SER A CA 1
ATOM 1204 C C . SER A 1 150 ? 14.961 37.188 4.602 1 94.25 150 SER A C 1
ATOM 1206 O O . SER A 1 150 ? 15.227 36 4.523 1 94.25 150 SER A O 1
ATOM 1208 N N . THR A 1 151 ? 14.516 37.906 3.607 1 92.44 151 THR A N 1
ATOM 1209 C CA . THR A 1 151 ? 14.461 37.406 2.242 1 92.44 151 THR A CA 1
ATOM 1210 C C . THR A 1 151 ? 15.539 38.062 1.381 1 92.44 151 THR A C 1
ATOM 1212 O O . THR A 1 151 ? 15.922 37.531 0.341 1 92.44 151 THR A O 1
ATOM 1215 N N . SER A 1 152 ? 15.984 39.25 1.792 1 87.56 152 SER A N 1
ATOM 1216 C CA . SER A 1 152 ? 17.078 39.938 1.108 1 87.56 152 SER A CA 1
ATOM 1217 C C . SER A 1 152 ? 18.344 39.094 1.115 1 87.56 152 SER A C 1
ATOM 1219 O O . SER A 1 152 ? 19 38.938 0.081 1 87.56 152 SER A O 1
ATOM 1221 N N . ILE A 1 153 ? 18.734 38.688 2.279 1 91.75 153 ILE A N 1
ATOM 1222 C CA . ILE A 1 153 ? 19.719 37.625 2.436 1 91.75 153 ILE A CA 1
ATOM 1223 C C . ILE A 1 153 ? 19.031 36.375 2.941 1 91.75 153 ILE A C 1
ATOM 1225 O O . ILE A 1 153 ? 18.688 36.281 4.121 1 91.75 153 ILE A O 1
ATOM 1229 N N . PRO A 1 154 ? 18.906 35.438 2.066 1 91.75 154 PRO A N 1
ATOM 1230 C CA . PRO A 1 154 ? 18.094 34.281 2.412 1 91.75 154 PRO A CA 1
ATOM 1231 C C . PRO A 1 154 ? 18.766 33.375 3.436 1 91.75 154 PRO A C 1
ATOM 1233 O O . PRO A 1 154 ? 19.984 33.281 3.477 1 91.75 154 PRO A O 1
ATOM 1236 N N . VAL A 1 155 ? 17.922 32.719 4.223 1 92.38 155 VAL A N 1
ATOM 1237 C CA . VAL A 1 155 ? 18.391 31.734 5.199 1 92.38 155 VAL A CA 1
ATOM 1238 C C . VAL A 1 155 ? 18.781 30.438 4.484 1 92.38 155 VAL A C 1
ATOM 1240 O O . VAL A 1 155 ? 17.953 29.828 3.814 1 92.38 155 VAL A O 1
ATOM 1243 N N . THR A 1 156 ? 20.016 30.078 4.664 1 88.25 156 THR A N 1
ATOM 1244 C CA . THR A 1 156 ? 20.5 28.906 3.928 1 88.25 156 THR A CA 1
ATOM 1245 C C . THR A 1 156 ? 20.672 27.719 4.859 1 88.25 156 THR A C 1
ATOM 1247 O O . THR A 1 156 ? 20.812 26.578 4.398 1 88.25 156 THR A O 1
ATOM 1250 N N . ASP A 1 157 ? 20.656 27.984 6.148 1 90.19 157 ASP A N 1
ATOM 1251 C CA . ASP A 1 157 ? 20.719 26.891 7.117 1 90.19 157 ASP A CA 1
ATOM 1252 C C . ASP A 1 157 ? 19.562 25.922 6.922 1 90.19 157 ASP A C 1
ATOM 1254 O O . ASP A 1 157 ? 18.391 26.312 7 1 90.19 157 ASP A O 1
ATOM 1258 N N . LYS A 1 158 ? 19.875 24.656 6.754 1 90.44 158 LYS A N 1
ATOM 1259 C CA . LYS A 1 158 ? 18.859 23.672 6.395 1 90.44 158 LYS A CA 1
ATOM 1260 C C . LYS A 1 158 ? 17.812 23.531 7.5 1 90.44 158 LYS A C 1
ATOM 1262 O O . LYS A 1 158 ? 16.625 23.375 7.223 1 90.44 158 LYS A O 1
ATOM 1267 N N . LEU A 1 159 ? 18.188 23.578 8.727 1 90.69 159 LEU A N 1
ATOM 1268 C CA . LEU A 1 159 ? 17.281 23.406 9.852 1 90.69 159 LEU A CA 1
ATOM 1269 C C . LEU A 1 159 ? 16.328 24.578 9.969 1 90.69 159 LEU A C 1
ATOM 1271 O O . LEU A 1 159 ? 15.117 24.406 10.109 1 90.69 159 LEU A O 1
ATOM 1275 N N . TRP A 1 160 ? 16.844 25.766 9.852 1 92.25 160 TRP A N 1
ATOM 1276 C CA . TRP A 1 160 ? 16.031 26.953 10.008 1 92.25 160 TRP A CA 1
ATOM 1277 C C . TRP A 1 160 ? 15.195 27.203 8.758 1 92.25 160 TRP A C 1
ATOM 1279 O O . TRP A 1 160 ? 14.086 27.75 8.844 1 92.25 160 TRP A O 1
ATOM 1289 N N . LYS A 1 161 ? 15.719 26.75 7.641 1 92.44 161 LYS A N 1
ATOM 1290 C CA . LYS A 1 161 ? 14.898 26.812 6.434 1 92.44 161 LYS A CA 1
ATOM 1291 C C . LYS A 1 161 ? 13.633 25.984 6.59 1 92.44 161 LYS A C 1
ATOM 1293 O O . LYS A 1 161 ? 12.539 26.422 6.211 1 92.44 161 LYS A O 1
ATOM 1298 N N . LYS A 1 162 ? 13.742 24.812 7.164 1 90.5 162 LYS A N 1
ATOM 1299 C CA . LYS A 1 162 ? 12.602 23.938 7.414 1 90.5 162 LYS A CA 1
ATOM 1300 C C . LYS A 1 162 ? 11.633 24.578 8.406 1 90.5 162 LYS A C 1
ATOM 1302 O O . LYS A 1 162 ? 10.414 24.484 8.234 1 90.5 162 LYS A O 1
ATOM 1307 N N . ASN A 1 163 ? 12.18 25.188 9.422 1 89.5 163 ASN A N 1
ATOM 1308 C CA . ASN A 1 163 ? 11.344 25.859 10.414 1 89.5 163 ASN A CA 1
ATOM 1309 C C . ASN A 1 163 ? 10.578 27.031 9.812 1 89.5 163 ASN A C 1
ATOM 1311 O O . ASN A 1 163 ? 9.414 27.25 10.141 1 89.5 163 ASN A O 1
ATOM 1315 N N . ILE A 1 164 ? 11.281 27.703 8.93 1 89.88 164 ILE A N 1
ATOM 1316 C CA . ILE A 1 164 ? 10.656 28.844 8.281 1 89.88 164 ILE A CA 1
ATOM 1317 C C . ILE A 1 164 ? 9.523 28.375 7.375 1 89.88 164 ILE A C 1
ATOM 1319 O O . ILE A 1 164 ? 8.445 28.969 7.363 1 89.88 164 ILE A O 1
ATOM 1323 N N . GLU A 1 165 ? 9.75 27.344 6.68 1 84.56 165 GLU A N 1
ATOM 1324 C CA . GLU A 1 165 ? 8.727 26.781 5.805 1 84.56 165 GLU A CA 1
ATOM 1325 C C . GLU A 1 165 ? 7.496 26.344 6.605 1 84.56 165 GLU A C 1
ATOM 1327 O O . GLU A 1 165 ? 6.363 26.531 6.16 1 84.56 165 GLU A O 1
ATOM 1332 N N . ARG A 1 166 ? 7.785 25.859 7.754 1 78.81 166 ARG A N 1
ATOM 1333 C CA . ARG A 1 166 ? 6.707 25.391 8.625 1 78.81 166 ARG A CA 1
ATOM 1334 C C . ARG A 1 166 ? 6.027 26.547 9.336 1 78.81 166 ARG A C 1
ATOM 1336 O O . ARG A 1 166 ? 4.848 26.469 9.688 1 78.81 166 ARG A O 1
ATOM 1343 N N . GLY A 1 167 ? 6.844 27.594 9.586 1 80.69 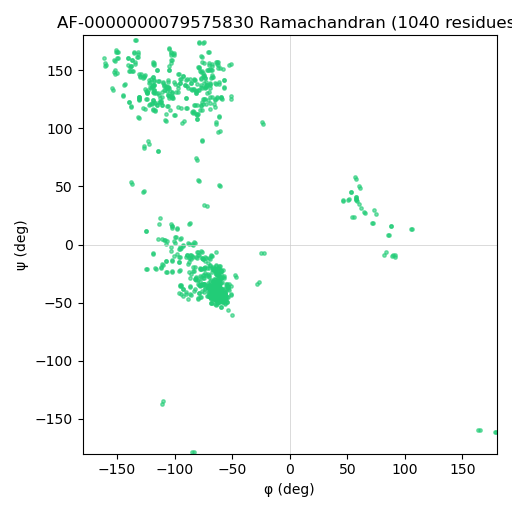167 GLY A N 1
ATOM 1344 C CA . GLY A 1 167 ? 6.363 28.75 10.32 1 80.69 167 GLY A CA 1
ATOM 1345 C C . GLY A 1 167 ? 6.586 28.656 11.82 1 80.69 167 GLY A C 1
ATOM 1346 O O . GLY A 1 167 ? 6.281 29.578 12.562 1 80.69 167 GLY A O 1
ATOM 1347 N N . TYR A 1 168 ? 6.973 27.484 12.258 1 82.38 168 TYR A N 1
ATOM 1348 C CA . TYR A 1 168 ? 7.25 27.266 13.664 1 82.38 168 TYR A CA 1
ATOM 1349 C C . TYR A 1 168 ? 8.336 26.203 13.844 1 82.38 168 TYR A C 1
ATOM 1351 O O . TYR A 1 168 ? 8.656 25.469 12.906 1 82.38 168 TYR A O 1
ATOM 1359 N N . CYS A 1 169 ? 8.938 26.234 15.047 1 86.06 169 CYS A N 1
ATOM 1360 C CA . CYS A 1 169 ? 9.914 25.203 15.391 1 86.06 169 CYS A CA 1
ATOM 1361 C C . CYS A 1 169 ? 9.242 24.047 16.109 1 86.06 169 CYS A C 1
ATOM 1363 O O . CYS A 1 169 ? 8.336 24.25 16.922 1 86.06 169 CYS A O 1
ATOM 1365 N N . THR A 1 170 ? 9.656 22.891 15.906 1 83.75 170 THR A N 1
ATOM 1366 C CA . THR A 1 170 ? 9.094 21.688 16.531 1 83.75 170 THR A CA 1
ATOM 1367 C C . THR A 1 170 ? 9.555 21.562 17.984 1 83.75 170 THR A C 1
ATOM 1369 O O . THR A 1 170 ? 10.531 22.203 18.375 1 83.75 170 THR A O 1
ATOM 1372 N N . TYR A 1 171 ? 8.828 20.766 18.688 1 83.12 171 TYR A N 1
ATOM 1373 C CA . TYR A 1 171 ? 9.18 20.531 20.094 1 83.12 171 TYR A CA 1
ATOM 1374 C C . TYR A 1 171 ? 10.594 19.969 20.219 1 83.12 171 TYR A C 1
ATOM 1376 O O . TYR A 1 171 ? 11.375 20.406 21.062 1 83.12 171 TYR A O 1
ATOM 1384 N N . ASP A 1 172 ? 10.867 18.969 19.422 1 84.56 172 ASP A N 1
ATOM 1385 C CA . ASP A 1 172 ? 12.188 18.344 19.453 1 84.56 172 ASP A CA 1
ATOM 1386 C C . ASP A 1 172 ? 13.281 19.375 19.203 1 84.56 172 ASP A C 1
ATOM 1388 O O . ASP A 1 172 ? 14.328 19.359 19.844 1 84.56 172 ASP A O 1
ATOM 1392 N N . PHE A 1 173 ? 13.062 20.219 18.266 1 88.12 173 PHE A N 1
ATOM 1393 C CA . PHE A 1 173 ? 14.008 21.281 17.953 1 88.12 173 PHE A CA 1
ATOM 1394 C C . PHE A 1 173 ? 14.195 22.219 19.141 1 88.12 173 PHE A C 1
ATOM 1396 O O . PHE A 1 173 ? 15.328 22.531 19.516 1 88.12 173 PHE A O 1
ATOM 1403 N N . ILE A 1 174 ? 13.086 22.625 19.688 1 86.94 174 ILE A N 1
ATOM 1404 C CA . ILE A 1 174 ? 13.102 23.562 20.812 1 86.94 174 ILE A CA 1
ATOM 1405 C C . ILE A 1 174 ? 13.828 22.938 22 1 86.94 174 ILE A C 1
ATOM 1407 O O . ILE A 1 174 ? 14.672 23.562 22.625 1 86.94 174 ILE A O 1
ATOM 1411 N N . LYS A 1 175 ? 13.453 21.719 22.203 1 85.19 175 LYS A N 1
ATOM 1412 C CA . LYS A 1 175 ? 14.078 21 23.312 1 85.19 175 LYS A CA 1
ATOM 1413 C C . LYS A 1 175 ? 15.594 20.938 23.125 1 85.19 175 LYS A C 1
ATOM 1415 O O . LYS A 1 175 ? 16.344 21.156 24.078 1 85.19 175 LYS A O 1
ATOM 1420 N N . ASN A 1 176 ? 16.078 20.641 22.031 1 88.25 176 ASN A N 1
ATOM 1421 C CA . ASN A 1 176 ? 17.5 20.562 21.734 1 88.25 176 ASN A CA 1
ATOM 1422 C C . ASN A 1 176 ? 18.172 21.922 21.891 1 88.25 176 ASN A C 1
ATOM 1424 O O . ASN A 1 176 ? 19.281 22.016 22.438 1 88.25 176 ASN A O 1
ATOM 1428 N N . VAL A 1 177 ? 17.547 22.938 21.406 1 88.44 177 VAL A N 1
ATOM 1429 C CA . VAL A 1 177 ? 18.094 24.281 21.5 1 88.44 177 VAL A CA 1
ATOM 1430 C C . VAL A 1 177 ? 18.188 24.703 22.969 1 88.44 177 VAL A C 1
ATOM 1432 O O . VAL A 1 177 ? 19.203 25.25 23.391 1 88.44 177 VAL A O 1
ATOM 1435 N N . MET A 1 178 ? 17.156 24.422 23.656 1 87.19 178 MET A N 1
ATOM 1436 C CA . MET A 1 178 ? 17.094 24.844 25.062 1 87.19 178 MET A CA 1
ATOM 1437 C C . MET A 1 178 ? 18.094 24.062 25.906 1 87.19 178 MET A C 1
ATOM 1439 O O . MET A 1 178 ? 18.453 24.516 27 1 87.19 178 MET A O 1
ATOM 1443 N N . SER A 1 179 ? 18.531 22.984 25.406 1 88 179 SER A N 1
ATOM 1444 C CA . SER A 1 179 ? 19.5 22.172 26.141 1 88 179 SER A CA 1
ATOM 1445 C C . SER A 1 179 ? 20.922 22.656 25.906 1 88 179 SER A C 1
ATOM 1447 O O . SER A 1 179 ? 21.844 22.266 26.641 1 88 179 SER A O 1
ATOM 1449 N N . LEU A 1 180 ? 21.141 23.531 25 1 87.19 180 LEU A N 1
ATOM 1450 C CA . LEU A 1 180 ? 22.469 24.062 24.719 1 87.19 180 LEU A CA 1
ATOM 1451 C C . LEU A 1 180 ? 22.953 24.938 25.875 1 87.19 180 LEU A C 1
ATOM 1453 O O . LEU A 1 180 ? 22.188 25.734 26.438 1 87.19 180 LEU A O 1
ATOM 1457 N N . GLU A 1 181 ? 24.219 24.828 26.25 1 85.31 181 GLU A N 1
ATOM 1458 C CA . GLU A 1 181 ? 24.797 25.547 27.375 1 85.31 181 GLU A CA 1
ATOM 1459 C C . GLU A 1 181 ? 24.719 27.047 27.172 1 85.31 181 GLU A C 1
ATOM 1461 O O . GLU A 1 181 ? 24.438 27.797 28.109 1 85.31 181 GLU A O 1
ATOM 1466 N N . ALA A 1 182 ? 24.969 27.438 25.984 1 84.75 182 ALA A N 1
ATOM 1467 C CA . ALA A 1 182 ? 24.969 28.859 25.656 1 84.75 182 ALA A CA 1
ATOM 1468 C C . ALA A 1 182 ? 23.578 29.469 25.906 1 84.75 182 ALA A C 1
ATOM 1470 O O . ALA A 1 182 ? 23.469 30.609 26.328 1 84.75 182 ALA A O 1
ATOM 1471 N N . VAL A 1 183 ? 22.594 28.734 25.672 1 86.69 183 VAL A N 1
ATOM 1472 C CA . VAL A 1 183 ? 21.234 29.219 25.812 1 86.69 183 VAL A CA 1
ATOM 1473 C C . VAL A 1 183 ? 20.828 29.219 27.297 1 86.69 183 VAL A C 1
ATOM 1475 O O . VAL A 1 183 ? 20.203 30.156 27.781 1 86.69 183 VAL A O 1
ATOM 1478 N N . GLN A 1 184 ? 21.188 28.219 27.953 1 85.69 184 GLN A N 1
ATOM 1479 C CA . GLN A 1 184 ? 20.875 28.094 29.375 1 85.69 184 GLN A CA 1
ATOM 1480 C C . GLN A 1 184 ? 21.578 29.172 30.203 1 85.69 184 GLN A C 1
ATOM 1482 O O . GLN A 1 184 ? 21.031 29.672 31.172 1 85.69 184 GLN A O 1
ATOM 1487 N N . GLY A 1 185 ? 22.703 29.469 29.844 1 80 185 GLY A N 1
ATOM 1488 C CA . GLY A 1 185 ? 23.5 30.453 30.578 1 80 185 GLY A CA 1
ATOM 1489 C C . GLY A 1 185 ? 23.25 31.875 30.125 1 80 185 GLY A C 1
ATOM 1490 O O . GLY A 1 185 ? 23.781 32.812 30.719 1 80 185 GLY A O 1
ATOM 1491 N N . ALA A 1 186 ? 22.391 32.031 29.188 1 82.94 186 ALA A N 1
ATOM 1492 C CA . ALA A 1 186 ? 22.172 33.375 28.625 1 82.94 186 ALA A CA 1
ATOM 1493 C C . ALA A 1 186 ? 21.406 34.25 29.594 1 82.94 186 ALA A C 1
ATOM 1495 O O . ALA A 1 186 ? 20.469 33.781 30.266 1 82.94 186 ALA A O 1
ATOM 1496 N N . SER A 1 187 ? 21.891 35.5 29.734 1 76.75 187 SER A N 1
ATOM 1497 C CA . SER A 1 187 ? 21.234 36.5 30.609 1 76.75 187 SER A CA 1
ATOM 1498 C C . SER A 1 187 ? 19.906 36.938 30.016 1 76.75 187 SER A C 1
ATOM 1500 O O . SER A 1 187 ? 19.656 36.75 28.828 1 76.75 187 SER A O 1
ATOM 1502 N N . ALA A 1 188 ? 19.109 37.344 30.859 1 80.44 188 ALA A N 1
ATOM 1503 C CA . ALA A 1 188 ? 17.812 37.906 30.438 1 80.44 188 ALA A CA 1
ATOM 1504 C C . ALA A 1 188 ? 17.953 39.344 29.938 1 80.44 188 ALA A C 1
ATOM 1506 O O . ALA A 1 188 ? 17.344 40.25 30.484 1 80.44 188 ALA A O 1
ATOM 1507 N N . SER A 1 189 ? 18.844 39.5 28.969 1 81.69 189 SER A N 1
ATOM 1508 C CA . SER A 1 189 ? 19.109 40.812 28.422 1 81.69 189 SER A CA 1
ATOM 1509 C C . SER A 1 189 ? 19.141 40.781 26.906 1 81.69 189 SER A C 1
ATOM 1511 O O . SER A 1 189 ? 19.031 39.719 26.297 1 81.69 189 SER A O 1
ATOM 1513 N N . ILE A 1 190 ? 19.281 41.906 26.344 1 86.81 190 ILE A N 1
ATOM 1514 C CA . ILE A 1 190 ? 19.25 42.062 24.891 1 86.81 190 ILE A CA 1
ATOM 1515 C C . ILE A 1 190 ? 20.625 41.781 24.297 1 86.81 190 ILE A C 1
ATOM 1517 O O . ILE A 1 190 ? 20.797 41.75 23.078 1 86.81 190 ILE A O 1
ATOM 1521 N N . GLU A 1 191 ? 21.578 41.469 25.172 1 86.06 191 GLU A N 1
ATOM 1522 C CA . GLU A 1 191 ? 22.922 41.156 24.688 1 86.06 191 GLU A CA 1
ATOM 1523 C C . GLU A 1 191 ? 22.938 39.906 23.844 1 86.06 191 GLU A C 1
ATOM 1525 O O . GLU A 1 191 ? 22.281 38.906 24.188 1 86.06 191 GLU A O 1
ATOM 1530 N N . ALA A 1 192 ? 23.688 39.969 22.766 1 91.88 192 ALA A N 1
ATOM 1531 C CA . ALA A 1 192 ? 23.734 38.844 21.844 1 91.88 192 ALA A CA 1
ATOM 1532 C C . ALA A 1 192 ? 24.531 37.656 22.422 1 91.88 192 ALA A C 1
ATOM 1534 O O . ALA A 1 192 ? 25.547 37.875 23.078 1 91.88 192 ALA A O 1
ATOM 1535 N N . VAL A 1 193 ? 23.984 36.5 22.25 1 90.69 193 VAL A N 1
ATOM 1536 C CA . VAL A 1 193 ? 24.656 35.281 22.688 1 90.69 193 VAL A CA 1
ATOM 1537 C C . VAL A 1 193 ? 24.953 34.375 21.5 1 90.69 193 VAL A C 1
ATOM 1539 O O . VAL A 1 193 ? 24.094 34.188 20.625 1 90.69 193 VAL A O 1
ATOM 1542 N N . GLU A 1 194 ? 26.156 33.906 21.484 1 89.31 194 GLU A N 1
ATOM 1543 C CA . GLU A 1 194 ? 26.531 33 20.406 1 89.31 194 GLU A CA 1
ATOM 1544 C C . GLU A 1 194 ? 26.047 31.578 20.703 1 89.31 194 GLU A C 1
ATOM 1546 O O . GLU A 1 194 ? 26.188 31.078 21.828 1 89.31 194 GLU A O 1
ATOM 1551 N N . VAL A 1 195 ? 25.406 31.047 19.703 1 88.31 195 VAL A N 1
ATOM 1552 C CA . VAL A 1 195 ? 24.859 29.688 19.844 1 88.31 195 VAL A CA 1
ATOM 1553 C C . VAL A 1 195 ? 25.391 28.797 18.719 1 88.31 195 VAL A C 1
ATOM 1555 O O . VAL A 1 195 ? 25.391 29.203 17.547 1 88.31 195 VAL A O 1
ATOM 1558 N N . SER A 1 196 ? 26 27.688 19.078 1 82.62 196 SER A N 1
ATOM 1559 C CA . SER A 1 196 ? 26.453 26.703 18.094 1 82.62 196 SER A CA 1
ATOM 1560 C C . SER A 1 196 ? 25.766 25.359 18.297 1 82.62 196 SER A C 1
ATOM 1562 O O . SER A 1 196 ? 25.547 24.938 19.438 1 82.62 196 SER A O 1
ATOM 1564 N N . CYS A 1 197 ? 25.125 24.859 17.266 1 79.81 197 CYS A N 1
ATOM 1565 C CA . CYS A 1 197 ? 24.469 23.562 17.297 1 79.81 197 CYS A CA 1
ATOM 1566 C C . CYS A 1 197 ? 25.234 22.531 16.484 1 79.81 197 CYS A C 1
ATOM 1568 O O . CYS A 1 197 ? 25.703 22.828 15.383 1 79.81 197 CYS A O 1
ATOM 1570 N N . PRO A 1 198 ? 25.391 21.344 16.984 1 78.94 198 PRO A N 1
ATOM 1571 C CA . PRO A 1 198 ? 26.125 20.297 16.281 1 78.94 198 PRO A CA 1
ATOM 1572 C C . PRO A 1 198 ? 25.484 19.922 14.938 1 78.94 198 PRO A C 1
ATOM 1574 O O . PRO A 1 198 ? 26.188 19.484 14.023 1 78.94 198 PRO A O 1
ATOM 1577 N N . GLU A 1 199 ? 24.234 20.109 14.812 1 82.62 199 GLU A N 1
ATOM 1578 C CA . GLU A 1 199 ? 23.531 19.656 13.617 1 82.62 199 GLU A CA 1
ATOM 1579 C C . GLU A 1 199 ? 23.594 20.703 12.508 1 82.62 199 GLU A C 1
ATOM 1581 O O . GLU A 1 199 ? 23.156 20.453 11.391 1 82.62 199 GLU A O 1
ATOM 1586 N N . SER A 1 200 ? 24.078 21.859 12.82 1 82.44 200 SER A N 1
ATOM 1587 C CA . SER A 1 200 ? 24.234 22.953 11.859 1 82.44 200 SER A CA 1
ATOM 1588 C C . SER A 1 200 ? 25.688 23.453 11.812 1 82.44 200 SER A C 1
ATOM 1590 O O . SER A 1 200 ? 26.297 23.672 12.859 1 82.44 200 SER A O 1
ATOM 1592 N N . PRO A 1 201 ? 26.219 23.578 10.648 1 79.75 201 PRO A N 1
ATOM 1593 C CA . PRO A 1 201 ? 27.609 24.016 10.531 1 79.75 201 PRO A CA 1
ATOM 1594 C C . PRO A 1 201 ? 27.766 25.516 10.742 1 79.75 201 PRO A C 1
ATOM 1596 O O . PRO A 1 201 ? 28.891 26.016 10.867 1 79.75 201 PRO A O 1
ATOM 1599 N N . TYR A 1 202 ? 26.766 26.219 10.875 1 86.44 202 TYR A N 1
ATOM 1600 C CA . TYR A 1 202 ? 26.844 27.672 10.93 1 86.44 202 TYR A CA 1
ATOM 1601 C C . TYR A 1 202 ? 26.781 28.172 12.367 1 86.44 202 TYR A C 1
ATOM 1603 O O . TYR A 1 202 ? 26 27.656 13.18 1 86.44 202 TYR A O 1
ATOM 1611 N N . ARG A 1 203 ? 27.641 29.172 12.617 1 88.19 203 ARG A N 1
ATOM 1612 C CA . ARG A 1 203 ? 27.516 29.875 13.891 1 88.19 203 ARG A CA 1
ATOM 1613 C C . ARG A 1 203 ? 26.281 30.781 13.875 1 88.19 203 ARG A C 1
ATOM 1615 O O . ARG A 1 203 ? 25.922 31.344 12.836 1 88.19 203 ARG A O 1
ATOM 1622 N N . LYS A 1 204 ? 25.672 30.828 15.055 1 93.12 204 LYS A N 1
ATOM 1623 C CA . LYS A 1 204 ? 24.484 31.672 15.164 1 93.12 204 LYS A CA 1
ATOM 1624 C C . LYS A 1 204 ? 24.562 32.594 16.391 1 93.12 204 LYS A C 1
ATOM 1626 O O . LYS A 1 204 ? 25.312 32.312 17.328 1 93.12 204 LYS A O 1
ATOM 1631 N N . CYS A 1 205 ? 24 33.75 16.25 1 92.62 205 CYS A N 1
ATOM 1632 C CA . CYS A 1 205 ? 23.906 34.688 17.359 1 92.62 205 CYS A CA 1
ATOM 1633 C C . CYS A 1 205 ? 22.469 35.094 17.625 1 92.62 205 CYS A C 1
ATOM 1635 O O . CYS A 1 205 ? 21.719 35.406 16.688 1 92.62 205 CYS A O 1
ATOM 1637 N N . SER A 1 206 ? 22.109 35 18.875 1 94.25 206 SER A N 1
ATOM 1638 C CA . SER A 1 206 ? 20.719 35.312 19.234 1 94.25 206 SER A CA 1
ATOM 1639 C C . SER A 1 206 ? 20.656 36.469 20.203 1 94.25 206 SER A C 1
ATOM 1641 O O . SER A 1 206 ? 21.5 36.625 21.078 1 94.25 206 SER A O 1
ATOM 1643 N N . SER A 1 207 ? 19.719 37.375 19.953 1 94.19 207 SER A N 1
ATOM 1644 C CA . SER A 1 207 ? 19.406 38.469 20.859 1 94.19 207 SER A CA 1
ATOM 1645 C C . SER A 1 207 ? 17.938 38.5 21.234 1 94.19 207 SER A C 1
ATOM 1647 O O . SER A 1 207 ? 17.062 38.375 20.375 1 94.19 207 SER A O 1
ATOM 1649 N N . LYS A 1 208 ? 17.672 38.625 22.516 1 93.38 208 LYS A N 1
ATOM 1650 C CA . LYS A 1 208 ? 16.297 38.594 23 1 93.38 208 LYS A CA 1
ATOM 1651 C C . LYS A 1 208 ? 15.594 39.906 22.719 1 93.38 208 LYS A C 1
ATOM 1653 O O . LYS A 1 208 ? 16.234 40.969 22.656 1 93.38 208 LYS A O 1
ATOM 1658 N N . VAL A 1 209 ? 14.375 39.844 22.516 1 92.31 209 VAL A N 1
ATOM 1659 C CA . VAL A 1 209 ? 13.547 41.031 22.266 1 92.31 209 VAL A CA 1
ATOM 1660 C C . VAL A 1 209 ? 12.555 41.219 23.406 1 92.31 209 VAL A C 1
ATOM 1662 O O . VAL A 1 209 ? 11.844 40.281 23.781 1 92.31 209 VAL A O 1
ATOM 1665 N N . PHE A 1 210 ? 12.531 42.469 23.922 1 88.25 210 PHE A N 1
ATOM 1666 C CA . PHE A 1 210 ? 11.672 42.781 25.062 1 88.25 210 PHE A CA 1
ATOM 1667 C C . PHE A 1 210 ? 10.656 43.844 24.703 1 88.25 210 PHE A C 1
ATOM 1669 O O . PHE A 1 210 ? 10.961 44.781 23.969 1 88.25 210 PHE A O 1
ATOM 1676 N N . LEU A 1 211 ? 9.438 43.625 25.141 1 82.94 211 LEU A N 1
ATOM 1677 C CA . LEU A 1 211 ? 8.391 44.656 25.109 1 82.94 211 LEU A CA 1
ATOM 1678 C C . LEU A 1 211 ? 7.891 44.969 26.516 1 82.94 211 LEU A C 1
ATOM 1680 O O . LEU A 1 211 ? 7.391 44.094 27.219 1 82.94 211 LEU A O 1
ATOM 1684 N N . ASN A 1 212 ? 7.98 46.188 26.938 1 78.25 212 ASN A N 1
ATOM 1685 C CA . ASN A 1 212 ? 7.566 46.625 28.266 1 78.25 212 ASN A CA 1
ATOM 1686 C C . ASN A 1 212 ? 8.172 45.75 29.359 1 78.25 212 ASN A C 1
ATOM 1688 O O . ASN A 1 212 ? 7.473 45.312 30.281 1 78.25 212 ASN A O 1
ATOM 1692 N N . GLY A 1 213 ? 9.445 45.344 29.141 1 77.25 213 GLY A N 1
ATOM 1693 C CA . GLY A 1 213 ? 10.188 44.594 30.172 1 77.25 213 GLY A CA 1
ATOM 1694 C C . GLY A 1 213 ? 10.008 43.094 30.078 1 77.25 213 GLY A C 1
ATOM 1695 O O . GLY A 1 213 ? 10.656 42.344 30.812 1 77.25 213 GLY A O 1
ATOM 1696 N N . VAL A 1 214 ? 9.141 42.688 29.281 1 83.75 214 VAL A N 1
ATOM 1697 C CA . VAL A 1 214 ? 8.898 41.25 29.156 1 83.75 214 VAL A CA 1
ATOM 1698 C C . VAL A 1 214 ? 9.445 40.75 27.828 1 83.75 214 VAL A C 1
ATOM 1700 O O . VAL A 1 214 ? 9.266 41.375 26.797 1 83.75 214 VAL A O 1
ATOM 1703 N N . GLN A 1 215 ? 10.125 39.625 27.922 1 88.81 215 GLN A N 1
ATOM 1704 C CA . GLN A 1 215 ? 10.648 39.062 26.688 1 88.81 215 GLN A CA 1
ATOM 1705 C C . GLN A 1 215 ? 9.516 38.531 25.797 1 88.81 215 GLN A C 1
ATOM 1707 O O . GLN A 1 215 ? 8.68 37.75 26.25 1 88.81 215 GLN A O 1
ATOM 1712 N N . VAL A 1 216 ? 9.508 38.969 24.609 1 85.31 216 VAL A N 1
ATOM 1713 C CA . VAL A 1 216 ? 8.438 38.562 23.703 1 85.31 216 VAL A CA 1
ATOM 1714 C C . VAL A 1 216 ? 9 37.625 22.625 1 85.31 216 VAL A C 1
ATOM 1716 O O . VAL A 1 216 ? 8.25 36.875 21.984 1 85.31 216 VAL A O 1
ATOM 1719 N N . GLY A 1 217 ? 10.297 37.625 22.453 1 91.88 217 GLY A N 1
ATOM 1720 C CA . GLY A 1 217 ? 10.906 36.781 21.438 1 91.88 217 GLY A CA 1
ATOM 1721 C C . GLY A 1 217 ? 12.406 36.938 21.359 1 91.88 217 GLY A C 1
ATOM 1722 O O . GLY A 1 217 ? 13.047 37.375 22.312 1 91.88 217 GLY A O 1
ATOM 1723 N N . PHE A 1 218 ? 12.93 36.5 20.219 1 94 218 PHE A N 1
ATOM 1724 C CA . PHE A 1 218 ? 14.359 36.656 19.969 1 94 218 PHE A CA 1
ATOM 1725 C C . PHE A 1 218 ? 14.648 36.75 18.469 1 94 218 PHE A C 1
ATOM 1727 O O . PHE A 1 218 ? 13.867 36.281 17.656 1 94 218 PHE A O 1
ATOM 1734 N N . VAL A 1 219 ? 15.664 37.438 18.188 1 95.94 219 VAL A N 1
ATOM 1735 C CA . VAL A 1 219 ? 16.156 37.531 16.812 1 95.94 219 VAL A CA 1
ATOM 1736 C C . VAL A 1 219 ? 17.438 36.75 16.672 1 95.94 219 VAL A C 1
ATOM 1738 O O . VAL A 1 219 ? 18.312 36.781 17.547 1 95.94 219 VAL A O 1
ATOM 1741 N N . LEU A 1 220 ? 17.438 35.969 15.609 1 95.38 220 LEU A N 1
ATOM 1742 C CA . LEU A 1 220 ? 18.578 35.094 15.328 1 95.38 220 LEU A CA 1
ATOM 1743 C C . LEU A 1 220 ? 19.312 35.531 14.078 1 95.38 220 LEU A C 1
ATOM 1745 O O . LEU A 1 220 ? 18.703 35.781 13.039 1 95.38 220 LEU A O 1
ATOM 1749 N N . MET A 1 221 ? 20.594 35.719 14.258 1 95.19 221 MET A N 1
ATOM 1750 C CA . MET A 1 221 ? 21.484 36 13.133 1 95.19 221 MET A CA 1
ATOM 1751 C C . MET A 1 221 ? 22.312 34.75 12.789 1 95.19 221 MET A C 1
ATOM 1753 O O . MET A 1 221 ? 22.953 34.156 13.664 1 95.19 221 MET A O 1
ATOM 1757 N N . ILE A 1 222 ? 22.281 34.375 11.547 1 94.06 222 ILE A N 1
ATOM 1758 C CA . ILE A 1 222 ? 22.953 33.156 11.117 1 94.06 222 ILE A CA 1
ATOM 1759 C C . ILE A 1 222 ? 24.156 33.5 10.25 1 94.06 222 ILE A C 1
ATOM 1761 O O . ILE A 1 222 ? 24.031 34.219 9.266 1 94.06 222 ILE A O 1
ATOM 1765 N N . GLU A 1 223 ? 25.203 32.875 10.609 1 87.81 223 GLU A N 1
ATOM 1766 C CA . GLU A 1 223 ? 26.469 33.156 9.93 1 87.81 223 GLU A CA 1
ATOM 1767 C C . GLU A 1 223 ? 26.484 32.531 8.539 1 87.81 223 GLU A C 1
ATOM 1769 O O . GLU A 1 223 ? 25.734 31.609 8.25 1 87.81 223 GLU A O 1
ATOM 1774 N N . ASN A 1 224 ? 27.078 33.156 7.645 1 80.62 224 ASN A N 1
ATOM 1775 C CA . ASN A 1 224 ? 27.359 32.625 6.324 1 80.62 224 ASN A CA 1
ATOM 1776 C C . ASN A 1 224 ? 28.844 32.375 6.121 1 80.62 224 ASN A C 1
ATOM 1778 O O . ASN A 1 224 ? 29.516 31.844 7.016 1 80.62 224 ASN A O 1
ATOM 1782 N N . ASN A 1 225 ? 29.406 32.719 4.996 1 78.5 225 ASN A N 1
ATOM 1783 C CA . ASN A 1 225 ? 30.812 32.469 4.711 1 78.5 225 ASN A CA 1
ATOM 1784 C C . ASN A 1 225 ? 31.703 33.5 5.387 1 78.5 225 ASN A C 1
ATOM 1786 O O . ASN A 1 225 ? 32.938 33.312 5.465 1 78.5 225 ASN A O 1
ATOM 1790 N N . ILE A 1 226 ? 31.156 34.531 5.961 1 76.75 226 ILE A N 1
ATOM 1791 C CA . ILE A 1 226 ? 31.906 35.562 6.641 1 76.75 226 ILE A CA 1
ATOM 1792 C C . ILE A 1 226 ? 31.625 35.5 8.141 1 76.75 226 ILE A C 1
ATOM 1794 O O . ILE A 1 226 ? 30.484 35.594 8.57 1 76.75 226 ILE A O 1
ATOM 1798 N N . PRO A 1 227 ? 32.688 35.344 8.906 1 84 227 PRO A N 1
ATOM 1799 C CA . PRO A 1 227 ? 32.469 35.25 10.359 1 84 227 PRO A CA 1
ATOM 1800 C C . PRO A 1 227 ? 31.969 36.562 10.977 1 84 227 PRO A C 1
ATOM 1802 O O . PRO A 1 227 ? 32.281 37.625 10.469 1 84 227 PRO A O 1
ATOM 1805 N N . PHE A 1 228 ? 31.297 36.344 12.086 1 85.25 228 PHE A N 1
ATOM 1806 C CA . PHE A 1 228 ? 30.797 37.5 12.836 1 85.25 228 PHE A CA 1
ATOM 1807 C C . PHE A 1 228 ? 31.953 38.281 13.445 1 85.25 228 PHE A C 1
ATOM 1809 O O . PHE A 1 228 ? 32.938 37.688 13.883 1 85.25 228 PHE A O 1
ATOM 1816 N N . THR A 1 229 ? 31.797 39.562 13.453 1 81.5 229 THR A N 1
ATOM 1817 C CA . THR A 1 229 ? 32.719 40.375 14.234 1 81.5 229 THR A CA 1
ATOM 1818 C C . THR A 1 229 ? 32.031 40.875 15.516 1 81.5 229 THR A C 1
ATOM 1820 O O . THR A 1 229 ? 30.812 40.688 15.688 1 81.5 229 THR A O 1
ATOM 1823 N N . ALA A 1 230 ? 32.812 41.438 16.438 1 82.94 230 ALA A N 1
ATOM 1824 C CA . ALA A 1 230 ? 32.25 41.969 17.688 1 82.94 230 ALA A CA 1
ATOM 1825 C C . ALA A 1 230 ? 31.266 43.094 17.422 1 82.94 230 ALA A C 1
ATOM 1827 O O . ALA A 1 230 ? 30.312 43.281 18.172 1 82.94 230 ALA A O 1
ATOM 1828 N N . GLU A 1 231 ? 31.516 43.75 16.375 1 81.12 231 GLU A N 1
ATOM 1829 C CA . GLU A 1 231 ? 30.609 44.844 16 1 81.12 231 GLU A CA 1
ATOM 1830 C C . GLU A 1 231 ? 29.234 44.312 15.594 1 81.12 231 GLU A C 1
ATOM 1832 O O . GLU A 1 231 ? 28.219 44.938 15.898 1 81.12 231 GLU A O 1
ATOM 1837 N N . HIS A 1 232 ? 29.234 43.25 14.977 1 89.06 232 HIS A N 1
ATOM 1838 C CA . HIS A 1 232 ? 27.969 42.625 14.562 1 89.06 232 HIS A CA 1
ATOM 1839 C C . HIS A 1 232 ? 27.156 42.156 15.766 1 89.06 232 HIS A C 1
ATOM 1841 O O . HIS A 1 232 ? 25.938 42.344 15.805 1 89.06 232 HIS A O 1
ATOM 1847 N N . LEU A 1 233 ? 27.859 41.719 16.719 1 87.19 233 LEU A N 1
ATOM 1848 C CA . LEU A 1 233 ? 27.203 41.25 17.922 1 87.19 233 LEU A CA 1
ATOM 1849 C C . LEU A 1 233 ? 26.562 42.406 18.688 1 87.19 233 LEU A C 1
ATOM 1851 O O . LEU A 1 233 ? 25.453 42.281 19.203 1 87.19 233 LEU A O 1
ATOM 1855 N N . ALA A 1 234 ? 27.312 43.438 18.688 1 85.19 234 ALA A N 1
ATOM 1856 C CA . ALA A 1 234 ? 26.797 44.625 19.359 1 85.19 234 ALA A CA 1
ATOM 1857 C C . ALA A 1 234 ? 25.609 45.219 18.609 1 85.19 234 ALA A C 1
ATOM 1859 O O . ALA A 1 234 ? 24.672 45.719 19.219 1 85.19 234 ALA A O 1
ATOM 1860 N N . ALA A 1 235 ? 25.641 45.031 17.344 1 90.75 235 ALA A N 1
ATOM 1861 C CA . ALA A 1 235 ? 24.594 45.594 16.484 1 90.75 235 ALA A CA 1
ATOM 1862 C C . ALA A 1 235 ? 23.281 44.812 16.688 1 90.75 235 ALA A C 1
ATOM 1864 O O . ALA A 1 235 ? 22.203 45.344 16.422 1 90.75 235 ALA A O 1
ATOM 1865 N N . MET A 1 236 ? 23.312 43.625 17.188 1 93.75 236 MET A N 1
ATOM 1866 C CA . MET A 1 236 ? 22.125 42.781 17.391 1 93.75 236 MET A CA 1
ATOM 1867 C C . MET A 1 236 ? 21.203 43.406 18.438 1 93.75 236 MET A C 1
ATOM 1869 O O . MET A 1 236 ? 19.984 43.25 18.359 1 93.75 236 MET A O 1
ATOM 1873 N N . SER A 1 237 ? 21.844 44.031 19.359 1 91.44 237 SER A N 1
ATOM 1874 C CA . SER A 1 237 ? 21.031 44.719 20.375 1 91.44 237 SER A CA 1
ATOM 1875 C C . SER A 1 237 ? 20.188 45.844 19.781 1 91.44 237 SER A C 1
ATOM 1877 O O . SER A 1 237 ? 19.047 46.031 20.172 1 91.44 237 SER A O 1
ATOM 1879 N N . ASP A 1 238 ? 20.828 46.5 18.844 1 92.06 238 ASP A N 1
ATOM 1880 C CA . ASP A 1 238 ? 20.094 47.562 18.141 1 92.06 238 ASP A CA 1
ATOM 1881 C C . ASP A 1 238 ? 18.938 46.969 17.328 1 92.06 238 ASP A C 1
ATOM 1883 O O . ASP A 1 238 ? 17.859 47.562 17.281 1 92.06 238 ASP A O 1
ATOM 1887 N N . VAL A 1 239 ? 19.172 45.906 16.75 1 95.06 239 VAL A N 1
ATOM 1888 C CA . VAL A 1 239 ? 18.141 45.25 15.969 1 95.06 239 VAL A CA 1
ATOM 1889 C C . VAL A 1 239 ? 16.984 44.844 16.875 1 95.06 239 VAL A C 1
ATOM 1891 O O . VAL A 1 239 ? 15.812 45.062 16.547 1 95.06 239 VAL A O 1
ATOM 1894 N N . SER A 1 240 ? 17.281 44.219 17.969 1 94.38 240 SER A N 1
ATOM 1895 C CA . SER A 1 240 ? 16.281 43.781 18.938 1 94.38 240 SER A CA 1
ATOM 1896 C C . SER A 1 240 ? 15.43 44.969 19.422 1 94.38 240 SER A C 1
ATOM 1898 O O . SER A 1 240 ? 14.203 44.844 19.531 1 94.38 240 SER A O 1
ATOM 1900 N N . ARG A 1 241 ? 16.062 46.031 19.688 1 90.25 241 ARG A N 1
ATOM 1901 C CA . ARG A 1 241 ? 15.359 47.219 20.141 1 90.25 241 ARG A CA 1
ATOM 1902 C C . ARG A 1 241 ? 14.453 47.781 19.047 1 90.25 241 ARG A C 1
ATOM 1904 O O . ARG A 1 241 ? 13.344 48.25 19.328 1 90.25 241 ARG A O 1
ATOM 1911 N N . ALA A 1 242 ? 14.992 47.781 17.922 1 93.19 242 ALA A N 1
ATOM 1912 C CA . ALA A 1 242 ? 14.203 48.281 16.797 1 93.19 242 ALA A CA 1
ATOM 1913 C C . ALA A 1 242 ? 12.945 47.438 16.594 1 93.19 242 ALA A C 1
ATOM 1915 O O . ALA A 1 242 ? 11.859 47.969 16.391 1 93.19 242 ALA A O 1
ATOM 1916 N N . ILE A 1 243 ? 13.141 46.125 16.672 1 93.56 243 ILE A N 1
ATOM 1917 C CA . ILE A 1 243 ? 12.008 45.219 16.531 1 93.56 243 ILE A CA 1
ATOM 1918 C C . ILE A 1 243 ? 10.984 45.5 17.625 1 93.56 243 ILE A C 1
ATOM 1920 O O . ILE A 1 243 ? 9.781 45.562 17.359 1 93.56 243 ILE A O 1
ATOM 1924 N N . SER A 1 244 ? 11.477 45.594 18.797 1 89.62 244 SER A N 1
ATOM 1925 C CA . SER A 1 244 ? 10.617 45.875 19.938 1 89.62 244 SER A CA 1
ATOM 1926 C C . SER A 1 244 ? 9.781 47.125 19.688 1 89.62 244 SER A C 1
ATOM 1928 O O . SER A 1 244 ? 8.578 47.156 19.969 1 89.62 244 SER A O 1
ATOM 1930 N N . SER A 1 245 ? 10.422 48.094 19.203 1 87.5 245 SER A N 1
ATOM 1931 C CA . SER A 1 245 ? 9.75 49.375 18.953 1 87.5 245 SER A CA 1
ATOM 1932 C C . SER A 1 245 ? 8.688 49.219 17.875 1 87.5 245 SER A C 1
ATOM 1934 O O . SER A 1 245 ? 7.551 49.656 18.047 1 87.5 245 SER A O 1
ATOM 1936 N N . VAL A 1 246 ? 9.039 48.594 16.844 1 89 246 VAL A N 1
ATOM 1937 C CA . VAL A 1 246 ? 8.141 48.469 15.703 1 89 246 VAL A CA 1
ATOM 1938 C C . VAL A 1 246 ? 6.969 47.562 16.062 1 89 246 VAL A C 1
ATOM 1940 O O . VAL A 1 246 ? 5.816 47.875 15.75 1 89 246 VAL A O 1
ATOM 1943 N N . VAL A 1 247 ? 7.223 46.5 16.688 1 87 247 VAL A N 1
ATOM 1944 C CA . VAL A 1 247 ? 6.184 45.562 17.078 1 87 247 VAL A CA 1
ATOM 1945 C C . VAL A 1 247 ? 5.266 46.188 18.125 1 87 247 VAL A C 1
ATOM 1947 O O . VAL A 1 247 ? 4.043 46.031 18.062 1 87 247 VAL A O 1
ATOM 1950 N N . GLY A 1 248 ? 5.812 46.812 19.031 1 80.56 248 GLY A N 1
ATOM 1951 C CA . GLY A 1 248 ? 5.031 47.469 20.078 1 80.56 248 GLY A CA 1
ATOM 1952 C C . GLY A 1 248 ? 4.082 48.5 19.531 1 80.56 248 GLY A C 1
ATOM 1953 O O . GLY A 1 248 ? 2.953 48.625 20.016 1 80.56 248 GLY A O 1
ATOM 1954 N N . HIS A 1 249 ? 4.438 49.125 18.531 1 80.06 249 HIS A N 1
ATOM 1955 C CA . HIS A 1 249 ? 3.654 50.25 18 1 80.06 249 HIS A CA 1
ATOM 1956 C C . HIS A 1 249 ? 2.674 49.781 16.938 1 80.06 249 HIS A C 1
ATOM 1958 O O . HIS A 1 249 ? 1.536 50.25 16.875 1 80.06 249 HIS A O 1
ATOM 1964 N N . TYR A 1 250 ? 3.146 48.844 16.156 1 77.69 250 TYR A N 1
ATOM 1965 C CA . TYR A 1 250 ? 2.361 48.562 14.961 1 77.69 250 TYR A CA 1
ATOM 1966 C C . TYR A 1 250 ? 1.812 47.156 14.961 1 77.69 250 TYR A C 1
ATOM 1968 O O . TYR A 1 250 ? 0.857 46.844 14.242 1 77.69 250 TYR A O 1
ATOM 1976 N N . HIS A 1 251 ? 2.389 46.312 15.703 1 78.81 251 HIS A N 1
ATOM 1977 C CA . HIS A 1 251 ? 1.968 44.906 15.664 1 78.81 251 HIS A CA 1
ATOM 1978 C C . HIS A 1 251 ? 1.87 44.312 17.062 1 78.81 251 HIS A C 1
ATOM 1980 O O . HIS A 1 251 ? 2.438 43.25 17.344 1 78.81 251 HIS A O 1
ATOM 1986 N N . PRO A 1 252 ? 1.151 44.969 17.922 1 69 252 PRO A N 1
ATOM 1987 C CA . PRO A 1 252 ? 1.052 44.438 19.281 1 69 252 PRO A CA 1
ATOM 1988 C C . PRO A 1 252 ? 0.295 43.094 19.328 1 69 252 PRO A C 1
ATOM 1990 O O . PRO A 1 252 ? 0.474 42.312 20.266 1 69 252 PRO A O 1
ATOM 1993 N N . GLU A 1 253 ? -0.483 42.875 18.344 1 68.38 253 GLU A N 1
ATOM 1994 C CA . GLU A 1 253 ? -1.323 41.688 18.281 1 68.38 253 GLU A CA 1
ATOM 1995 C C . GLU A 1 253 ? -0.478 40.438 18.203 1 68.38 253 GLU A C 1
ATOM 1997 O O . GLU A 1 253 ? -0.955 39.344 18.531 1 68.38 253 GLU A O 1
ATOM 2002 N N . LEU A 1 254 ? 0.706 40.625 17.75 1 69.06 254 LEU A N 1
ATOM 2003 C CA . LEU A 1 254 ? 1.592 39.469 17.609 1 69.06 254 LEU A CA 1
ATOM 2004 C C . LEU A 1 254 ? 1.841 38.812 18.969 1 69.06 254 LEU A C 1
ATOM 2006 O O . LEU A 1 254 ? 2.146 37.625 19.031 1 69.06 254 LEU A O 1
ATOM 2010 N N . PHE A 1 255 ? 1.565 39.594 19.969 1 61.53 255 PHE A N 1
ATOM 2011 C CA . PHE A 1 255 ? 1.898 39.062 21.281 1 61.53 255 PHE A CA 1
ATOM 2012 C C . PHE A 1 255 ? 0.678 39.062 22.203 1 61.53 255 PHE A C 1
ATOM 2014 O O . PHE A 1 255 ? 0.811 39 23.422 1 61.53 255 PHE A O 1
ATOM 2021 N N . GLN A 1 256 ? -0.442 39.312 21.516 1 58.41 256 GLN A N 1
ATOM 2022 C CA . GLN A 1 256 ? -1.661 39.25 22.312 1 58.41 256 GLN A CA 1
ATOM 2023 C C . GLN A 1 256 ? -1.853 37.844 22.891 1 58.41 256 GLN A C 1
ATOM 2025 O O . GLN A 1 256 ? -1.467 36.844 22.281 1 58.41 256 GLN A O 1
ATOM 2030 N N . TYR A 1 257 ? -2.307 37.969 24.156 1 51.28 257 TYR A N 1
ATOM 2031 C CA . TYR A 1 257 ? -2.473 36.781 25.016 1 51.28 257 TYR A CA 1
ATOM 2032 C C . TYR A 1 257 ? -3.492 35.812 24.422 1 51.28 257 TYR A C 1
ATOM 2034 O O . TYR A 1 257 ? -4.57 36.219 23.984 1 51.28 257 TYR A O 1
ATOM 2042 N N . THR A 1 258 ? -2.977 34.719 24 1 63.62 258 THR A N 1
ATOM 2043 C CA . THR A 1 258 ? -3.854 33.594 23.688 1 63.62 258 THR A CA 1
ATOM 2044 C C . THR A 1 258 ? -4.359 32.938 24.953 1 63.62 258 THR A C 1
ATOM 2046 O O . THR A 1 258 ? -3.709 33 26 1 63.62 258 THR A O 1
ATOM 2049 N N . SER A 1 259 ? -5.633 32.562 25 1 70.5 259 SER A N 1
ATOM 2050 C CA . SER A 1 259 ? -6.207 31.828 26.125 1 70.5 259 SER A CA 1
ATOM 2051 C C . SER A 1 259 ? -5.371 30.609 26.469 1 70.5 259 SER A C 1
ATOM 2053 O O . SER A 1 259 ? -4.531 30.188 25.672 1 70.5 259 SER A O 1
ATOM 2055 N N . ALA A 1 260 ? -5.48 30.219 27.656 1 73.94 260 ALA A N 1
ATOM 2056 C CA . ALA A 1 260 ? -4.77 29.031 28.141 1 73.94 260 ALA A CA 1
ATOM 2057 C C . ALA A 1 260 ? -5.059 27.828 27.25 1 73.94 260 ALA A C 1
ATOM 2059 O O . ALA A 1 260 ? -4.16 27.031 26.953 1 73.94 260 ALA A O 1
ATOM 2060 N N . ASP A 1 261 ? -6.258 27.797 26.859 1 82.31 261 ASP A N 1
ATOM 2061 C CA . ASP A 1 261 ? -6.637 26.656 26.031 1 82.31 261 ASP A CA 1
ATOM 2062 C C . ASP A 1 261 ? -5.965 26.734 24.656 1 82.31 261 ASP A C 1
ATOM 2064 O O . ASP A 1 261 ? -5.547 25.719 24.109 1 82.31 261 ASP A O 1
ATOM 2068 N N . GLN A 1 262 ? -5.836 27.906 24.203 1 83.31 262 GLN A N 1
ATOM 2069 C CA . GLN A 1 262 ? -5.176 28.078 22.906 1 83.31 262 GLN A CA 1
ATOM 2070 C C . GLN A 1 262 ? -3.699 27.703 22.984 1 83.31 262 GLN A C 1
ATOM 2072 O O . GLN A 1 262 ? -3.17 27.047 22.094 1 83.31 262 GLN A O 1
ATOM 2077 N N . GLN A 1 263 ? -3.156 28.109 24.047 1 80.75 263 GLN A N 1
ATOM 2078 C CA . GLN A 1 263 ? -1.745 27.797 24.25 1 80.75 263 GLN A CA 1
ATOM 2079 C C . GLN A 1 263 ? -1.522 26.297 24.359 1 80.75 263 GLN A C 1
ATOM 2081 O O . GLN A 1 263 ? -0.535 25.766 23.828 1 80.75 263 GLN A O 1
ATOM 2086 N N . LEU A 1 264 ? -2.398 25.75 25.016 1 85.94 264 LEU A N 1
ATOM 2087 C CA . LEU A 1 264 ? -2.314 24.297 25.188 1 85.94 264 LEU A CA 1
ATOM 2088 C C . LEU A 1 264 ? -2.4 23.594 23.828 1 85.94 264 LEU A C 1
ATOM 2090 O O . LEU A 1 264 ? -1.592 22.703 23.531 1 85.94 264 LEU A O 1
ATOM 2094 N N . LEU A 1 265 ? -3.34 23.969 23.016 1 90.31 265 LEU A N 1
ATOM 2095 C CA . LEU A 1 265 ? -3.502 23.359 21.703 1 90.31 265 LEU A CA 1
ATOM 2096 C C . LEU A 1 265 ? -2.266 23.578 20.844 1 90.31 265 LEU A C 1
ATOM 2098 O O . LEU A 1 265 ? -1.809 22.672 20.156 1 90.31 265 LEU A O 1
ATOM 2102 N N . GLU A 1 266 ? -1.75 24.734 20.938 1 86.5 266 GLU A N 1
ATOM 2103 C CA . GLU A 1 266 ? -0.552 25.062 20.156 1 86.5 266 GLU A CA 1
ATOM 2104 C C . GLU A 1 266 ? 0.624 24.172 20.578 1 86.5 266 GLU A C 1
ATOM 2106 O O . GLU A 1 266 ? 1.389 23.719 19.734 1 86.5 266 GLU A O 1
ATOM 2111 N N . ALA A 1 267 ? 0.747 24 21.844 1 85 267 ALA A N 1
ATOM 2112 C CA . ALA A 1 267 ? 1.823 23.156 22.359 1 85 267 ALA A CA 1
ATOM 2113 C C . ALA A 1 267 ? 1.693 21.719 21.844 1 85 267 ALA A C 1
ATOM 2115 O O . ALA A 1 267 ? 2.688 21.109 21.469 1 85 267 ALA A O 1
ATOM 2116 N N . LEU A 1 268 ? 0.509 21.297 21.859 1 89.44 268 LEU A N 1
ATOM 2117 C CA . LEU A 1 268 ? 0.264 19.938 21.391 1 89.44 268 LEU A CA 1
ATOM 2118 C C . LEU A 1 268 ? 0.549 19.812 19.906 1 89.44 268 LEU A C 1
ATOM 2120 O O . LEU A 1 268 ? 1.079 18.797 19.438 1 89.44 268 LEU A O 1
ATOM 2124 N N . LEU A 1 269 ? 0.3 20.828 19.203 1 90.56 269 LEU A N 1
ATOM 2125 C CA . LEU A 1 269 ? 0.399 20.781 17.734 1 90.56 269 LEU A CA 1
ATOM 2126 C C . LEU A 1 269 ? 1.855 20.859 17.297 1 90.56 269 LEU A C 1
ATOM 2128 O O . LEU A 1 269 ? 2.178 20.484 16.156 1 90.56 269 LEU A O 1
ATOM 2132 N N . ILE A 1 270 ? 2.691 21.328 18.094 1 84.06 270 ILE A N 1
ATOM 2133 C CA . ILE A 1 270 ? 4.098 21.375 17.719 1 84.06 270 ILE A CA 1
ATOM 2134 C C . ILE A 1 270 ? 4.812 20.109 18.203 1 84.06 270 ILE A C 1
ATOM 2136 O O . ILE A 1 270 ? 6.02 19.969 18 1 84.06 270 ILE A O 1
ATOM 2140 N N . GLY A 1 271 ? 4.098 19.188 18.875 1 81.69 271 GLY A N 1
ATOM 2141 C CA . GLY A 1 271 ? 4.637 17.875 19.188 1 81.69 271 GLY A CA 1
ATOM 2142 C C . GLY A 1 271 ? 5.027 17.719 20.641 1 81.69 271 GLY A C 1
ATOM 2143 O O . GLY A 1 271 ? 5.734 16.781 21 1 81.69 271 GLY A O 1
ATOM 2144 N N . THR A 1 272 ? 4.598 18.656 21.5 1 83.88 272 THR A N 1
ATOM 2145 C CA . THR A 1 272 ? 4.871 18.516 22.922 1 83.88 272 THR A CA 1
ATOM 2146 C C . THR A 1 272 ? 4.145 17.297 23.5 1 83.88 272 THR A C 1
ATOM 2148 O O . THR A 1 272 ? 2.941 17.141 23.297 1 83.88 272 THR A O 1
ATOM 2151 N N . PRO A 1 273 ? 4.91 16.406 24.125 1 85.38 273 PRO A N 1
ATOM 2152 C CA . PRO A 1 273 ? 4.258 15.227 24.703 1 85.38 273 PRO A CA 1
ATOM 2153 C C . PRO A 1 273 ? 3.16 15.586 25.703 1 85.38 273 PRO A C 1
ATOM 2155 O O . PRO A 1 273 ? 3.316 16.531 26.484 1 85.38 273 PRO A O 1
ATOM 2158 N N . ALA A 1 274 ? 2.146 14.859 25.672 1 86.25 274 ALA A N 1
ATOM 2159 C CA . ALA A 1 274 ? 0.97 15.133 26.5 1 86.25 274 ALA A CA 1
ATOM 2160 C C . ALA A 1 274 ? 1.291 14.977 27.984 1 86.25 274 ALA A C 1
ATOM 2162 O O . ALA A 1 274 ? 0.701 15.656 28.828 1 86.25 274 ALA A O 1
ATOM 2163 N N . ASP A 1 275 ? 2.225 14.102 28.234 1 84.81 275 ASP A N 1
ATOM 2164 C CA . ASP A 1 275 ? 2.574 13.859 29.625 1 84.81 275 ASP A CA 1
ATOM 2165 C C . ASP A 1 275 ? 3.113 15.133 30.281 1 84.81 275 ASP A C 1
ATOM 2167 O O . ASP A 1 275 ? 2.846 15.391 31.469 1 84.81 275 ASP A O 1
ATOM 2171 N N . ILE A 1 276 ? 3.814 15.914 29.562 1 84.06 276 ILE A N 1
ATOM 2172 C CA . ILE A 1 276 ? 4.379 17.172 30.031 1 84.06 276 ILE A CA 1
ATOM 2173 C C . ILE A 1 276 ? 3.262 18.188 30.25 1 84.06 276 ILE A C 1
ATOM 2175 O O . ILE A 1 276 ? 3.359 19.062 31.109 1 84.06 276 ILE A O 1
ATOM 2179 N N . LEU A 1 277 ? 2.217 18.078 29.547 1 85.25 277 LEU A N 1
ATOM 2180 C CA . LEU A 1 277 ? 1.124 19.047 29.562 1 85.25 277 LEU A CA 1
ATOM 2181 C C . LEU A 1 277 ? -0.047 18.531 30.391 1 85.25 277 LEU A C 1
ATOM 2183 O O . LEU A 1 277 ? -1.168 19.031 30.281 1 85.25 277 LEU A O 1
ATOM 2187 N N . ALA A 1 278 ? 0.148 17.562 31.188 1 85.5 278 ALA A N 1
ATOM 2188 C CA . ALA A 1 278 ? -0.91 16.844 31.891 1 85.5 278 ALA A CA 1
ATOM 2189 C C . ALA A 1 278 ? -1.765 17.781 32.719 1 85.5 278 ALA A C 1
ATOM 2191 O O . ALA A 1 278 ? -2.992 17.672 32.75 1 85.5 278 ALA A O 1
ATOM 2192 N N . ASP A 1 279 ? -1.176 18.703 33.375 1 80.25 279 ASP A N 1
ATOM 2193 C CA . ASP A 1 279 ? -1.888 19.656 34.219 1 80.25 279 ASP A CA 1
ATOM 2194 C C . ASP A 1 279 ? -2.809 20.547 33.406 1 80.25 279 ASP A C 1
ATOM 2196 O O . ASP A 1 279 ? -3.957 20.781 33.781 1 80.25 279 ASP A O 1
ATOM 2200 N N . SER A 1 280 ? -2.285 21.062 32.375 1 81.88 280 SER A N 1
ATOM 2201 C CA . SER A 1 280 ? -3.074 21.922 31.516 1 81.88 280 SER A CA 1
ATOM 2202 C C . SER A 1 280 ? -4.227 21.156 30.859 1 81.88 280 SER A C 1
ATOM 2204 O O . SER A 1 280 ? -5.32 21.688 30.703 1 81.88 280 SER A O 1
ATOM 2206 N N . ILE A 1 281 ? -3.977 19.953 30.531 1 86.5 281 ILE A N 1
ATOM 2207 C CA . ILE A 1 281 ? -4.973 19.109 29.859 1 86.5 281 ILE A CA 1
ATOM 2208 C C . ILE A 1 281 ? -6.121 18.828 30.828 1 86.5 281 ILE A C 1
ATOM 2210 O O . ILE A 1 281 ? -7.285 18.766 30.406 1 86.5 281 ILE A O 1
ATOM 2214 N N . SER A 1 282 ? -5.785 18.641 32.031 1 82.19 282 SER A N 1
ATOM 2215 C CA . SER A 1 282 ? -6.789 18.312 33.031 1 82.19 282 SER A CA 1
ATOM 2216 C C . SER A 1 282 ? -7.824 19.422 33.156 1 82.19 282 SER A C 1
ATOM 2218 O O . SER A 1 282 ? -8.945 19.172 33.625 1 82.19 282 SER A O 1
ATOM 2220 N N . HIS A 1 283 ? -7.484 20.594 32.75 1 75.69 283 HIS A N 1
ATOM 2221 C CA . HIS A 1 283 ? -8.391 21.734 32.875 1 75.69 283 HIS A CA 1
ATOM 2222 C C . HIS A 1 283 ? -9.344 21.812 31.672 1 75.69 283 HIS A C 1
ATOM 2224 O O . HIS A 1 283 ? -10.32 22.547 31.688 1 75.69 283 HIS A O 1
ATOM 2230 N N . LEU A 1 284 ? -9 21.047 30.703 1 80.69 284 LEU A N 1
ATOM 2231 C CA . LEU A 1 284 ? -9.867 21.031 29.531 1 80.69 284 LEU A CA 1
ATOM 2232 C C . LEU A 1 284 ? -11.039 20.078 29.734 1 80.69 284 LEU A C 1
ATOM 2234 O O . LEU A 1 284 ? -10.891 19.016 30.344 1 80.69 284 LEU A O 1
ATOM 2238 N N . ARG A 1 285 ? -12.164 20.562 29.391 1 78.12 285 ARG A N 1
ATOM 2239 C CA . ARG A 1 285 ? -13.297 19.656 29.359 1 78.12 285 ARG A CA 1
ATOM 2240 C C . ARG A 1 285 ? -13.242 18.766 28.125 1 78.12 285 ARG A C 1
ATOM 2242 O O . ARG A 1 285 ? -13.688 19.156 27.031 1 78.12 285 ARG A O 1
ATOM 2249 N N . VAL A 1 286 ? -12.594 17.641 28.297 1 77.5 286 VAL A N 1
ATOM 2250 C CA . VAL A 1 286 ? -12.422 16.734 27.172 1 77.5 286 VAL A CA 1
ATOM 2251 C C . VAL A 1 286 ? -13.492 15.648 27.219 1 77.5 286 VAL A C 1
ATOM 2253 O O . VAL A 1 286 ? -14.086 15.398 28.266 1 77.5 286 VAL A O 1
ATOM 2256 N N . SER A 1 287 ? -13.914 15.211 26.031 1 78 287 SER A N 1
ATOM 2257 C CA . SER A 1 287 ? -14.875 14.125 25.875 1 78 287 SER A CA 1
ATOM 2258 C C . SER A 1 287 ? -14.188 12.812 25.516 1 78 287 SER A C 1
ATOM 2260 O O . SER A 1 287 ? -12.992 12.797 25.203 1 78 287 SER A O 1
ATOM 2262 N N . ASP A 1 288 ? -15 11.734 25.688 1 79.62 288 ASP A N 1
ATOM 2263 C CA . ASP A 1 288 ? -14.477 10.414 25.359 1 79.62 288 ASP A CA 1
ATOM 2264 C C . ASP A 1 288 ? -14.375 10.227 23.844 1 79.62 288 ASP A C 1
ATOM 2266 O O . ASP A 1 288 ? -13.773 9.258 23.375 1 79.62 288 ASP A O 1
ATOM 2270 N N . ALA A 1 289 ? -14.961 11.125 23.125 1 86.06 289 ALA A N 1
ATOM 2271 C CA . ALA A 1 289 ? -14.891 11.133 21.672 1 86.06 289 ALA A CA 1
ATOM 2272 C C . ALA A 1 289 ? -14.727 12.555 21.141 1 86.06 289 ALA A C 1
ATOM 2274 O O . ALA A 1 289 ? -15.531 13.438 21.453 1 86.06 289 ALA A O 1
ATOM 2275 N N . MET A 1 290 ? -13.664 12.766 20.391 1 90.62 290 MET A N 1
ATOM 2276 C CA . MET A 1 290 ? -13.359 14.102 19.891 1 90.62 290 MET A CA 1
ATOM 2277 C C . MET A 1 290 ? -12.922 14.031 18.422 1 90.62 290 MET A C 1
ATOM 2279 O O . MET A 1 290 ? -12.555 12.969 17.922 1 90.62 290 MET A O 1
ATOM 2283 N N . TYR A 1 291 ? -13.039 15.18 17.734 1 91.62 291 TYR A N 1
ATOM 2284 C CA . TYR A 1 291 ? -12.555 15.352 16.375 1 91.62 291 TYR A CA 1
ATOM 2285 C C . TYR A 1 291 ? -11.625 16.547 16.266 1 91.62 291 TYR A C 1
ATOM 2287 O O . TYR A 1 291 ? -11.766 17.516 17.016 1 91.62 291 TYR A O 1
ATOM 2295 N N . ALA A 1 292 ? -10.688 16.422 15.438 1 94.88 292 ALA A N 1
ATOM 2296 C CA . ALA A 1 292 ? -9.922 17.594 15.008 1 94.88 292 ALA A CA 1
ATOM 2297 C C . ALA A 1 292 ? -10.422 18.109 13.664 1 94.88 292 ALA A C 1
ATOM 2299 O O . ALA A 1 292 ? -10.703 17.328 12.758 1 94.88 292 ALA A O 1
ATOM 2300 N N . LEU A 1 293 ? -10.656 19.344 13.578 1 95.19 293 LEU A N 1
ATOM 2301 C CA . LEU A 1 293 ? -11 19.984 12.32 1 95.19 293 LEU A CA 1
ATOM 2302 C C . LEU A 1 293 ? -9.914 20.969 11.891 1 95.19 293 LEU A C 1
ATOM 2304 O O . LEU A 1 293 ? -9.312 21.641 12.734 1 95.19 293 LEU A O 1
ATOM 2308 N N . CYS A 1 294 ? -9.641 21.016 10.719 1 96.12 294 CYS A N 1
ATOM 2309 C CA . CYS A 1 294 ? -8.758 22 10.117 1 96.12 294 CYS A CA 1
ATOM 2310 C C . CYS A 1 294 ? -9.5 22.844 9.078 1 96.12 294 CYS A C 1
ATOM 2312 O O . CYS A 1 294 ? -10.023 22.297 8.102 1 96.12 294 CYS A O 1
ATOM 2314 N N . ILE A 1 295 ? -9.617 24.094 9.32 1 94.5 295 ILE A N 1
ATOM 2315 C CA . ILE A 1 295 ? -10.367 25.016 8.469 1 94.5 295 ILE A CA 1
ATOM 2316 C C . ILE A 1 295 ? -9.406 26 7.809 1 94.5 295 ILE A C 1
ATOM 2318 O O . ILE A 1 295 ? -8.656 26.703 8.5 1 94.5 295 ILE A O 1
ATOM 2322 N N . GLN A 1 296 ? -9.414 26.047 6.539 1 93.12 296 GLN A N 1
ATOM 2323 C CA . GLN A 1 296 ? -8.508 26.906 5.797 1 93.12 296 GLN A CA 1
ATOM 2324 C C . GLN A 1 296 ? -9.258 27.734 4.75 1 93.12 296 GLN A C 1
ATOM 2326 O O . GLN A 1 296 ? -9.992 27.172 3.928 1 93.12 296 GLN A O 1
ATOM 2331 N N . PRO A 1 297 ? -9.086 29.047 4.832 1 90.06 297 PRO A N 1
ATOM 2332 C CA . PRO A 1 297 ? -9.68 29.859 3.771 1 90.06 297 PRO A CA 1
ATOM 2333 C C . PRO A 1 297 ? -9.008 29.656 2.418 1 90.06 297 PRO A C 1
ATOM 2335 O O . PRO A 1 297 ? -7.812 29.359 2.357 1 90.06 297 PRO A O 1
ATOM 2338 N N . LYS A 1 298 ? -9.727 29.812 1.366 1 86.38 298 LYS A N 1
ATOM 2339 C CA . LYS A 1 298 ? -9.195 29.656 0.016 1 86.38 298 LYS A CA 1
ATOM 2340 C C . LYS A 1 298 ? -8.156 30.734 -0.294 1 86.38 298 LYS A C 1
ATOM 2342 O O . LYS A 1 298 ? -7.215 30.5 -1.05 1 86.38 298 LYS A O 1
ATOM 2347 N N . THR A 1 299 ? -8.445 31.828 0.329 1 83.06 299 THR A N 1
ATOM 2348 C CA . THR A 1 299 ? -7.492 32.906 0.174 1 83.06 299 THR A CA 1
ATOM 2349 C C . THR A 1 299 ? -6.66 33.094 1.439 1 83.06 299 THR A C 1
ATOM 2351 O O . THR A 1 299 ? -7.172 32.969 2.553 1 83.06 299 THR A O 1
ATOM 2354 N N . PHE A 1 300 ? -5.414 33.375 1.203 1 79.69 300 PHE A N 1
ATOM 2355 C CA . PHE A 1 300 ? -4.512 33.562 2.336 1 79.69 300 PHE A CA 1
ATOM 2356 C C . PHE A 1 300 ? -4.926 34.75 3.191 1 79.69 300 PHE A C 1
ATOM 2358 O O . PHE A 1 300 ? -5.211 35.812 2.666 1 79.69 300 PHE A O 1
ATOM 2365 N N . LEU A 1 301 ? -5.07 34.469 4.426 1 73.88 301 LEU A N 1
ATOM 2366 C CA . LEU A 1 301 ? -5.332 35.5 5.418 1 73.88 301 LEU A CA 1
ATOM 2367 C C . LEU A 1 301 ? -4.262 35.5 6.504 1 73.88 301 LEU A C 1
ATOM 2369 O O . LEU A 1 301 ? -3.811 34.438 6.93 1 73.88 301 LEU A O 1
ATOM 2373 N N . LYS A 1 302 ? -3.896 36.656 6.871 1 72.56 302 LYS A N 1
ATOM 2374 C CA . LYS A 1 302 ? -2.988 36.75 8.016 1 72.56 302 LYS A CA 1
ATOM 2375 C C . LYS A 1 302 ? -3.635 36.188 9.273 1 72.56 302 LYS A C 1
ATOM 2377 O O . LYS A 1 302 ? -4.863 36.188 9.398 1 72.56 302 LYS A O 1
ATOM 2382 N N . GLU A 1 303 ? -2.879 35.812 10.172 1 73.44 303 GLU A N 1
ATOM 2383 C CA . GLU A 1 303 ? -3.35 35.125 11.375 1 73.44 303 GLU A CA 1
ATOM 2384 C C . GLU A 1 303 ? -4.371 35.969 12.133 1 73.44 303 GLU A C 1
ATOM 2386 O O . GLU A 1 303 ? -5.398 35.469 12.578 1 73.44 303 GLU A O 1
ATOM 2391 N N . ASN A 1 304 ? -4.059 37.188 12.25 1 68.94 304 ASN A N 1
ATOM 2392 C CA . ASN A 1 304 ? -4.941 38.062 13.016 1 68.94 304 ASN A CA 1
ATOM 2393 C C . ASN A 1 304 ? -6.305 38.219 12.352 1 68.94 304 ASN A C 1
ATOM 2395 O O . ASN A 1 304 ? -7.336 38.219 13.023 1 68.94 304 ASN A O 1
ATOM 2399 N N . LYS A 1 305 ? -6.238 38.281 11.102 1 75.62 305 LYS A N 1
ATOM 2400 C CA . LYS A 1 305 ? -7.484 38.406 10.352 1 75.62 305 LYS A CA 1
ATOM 2401 C C . LYS A 1 305 ? -8.289 37.094 10.414 1 75.62 305 LYS A C 1
ATOM 2403 O O . LYS A 1 305 ? -9.516 37.125 10.492 1 75.62 305 LYS A O 1
ATOM 2408 N N . LEU A 1 306 ? -7.547 36.062 10.375 1 81.38 306 LEU A N 1
ATOM 2409 C CA . LEU A 1 306 ? -8.188 34.781 10.484 1 81.38 306 LEU A CA 1
ATOM 2410 C C . LEU A 1 306 ? -8.93 34.625 11.812 1 81.38 306 LEU A C 1
ATOM 2412 O O . LEU A 1 306 ? -10.086 34.219 11.844 1 81.38 306 LEU A O 1
ATOM 2416 N N . LYS A 1 307 ? -8.344 35.031 12.852 1 78.19 307 LYS A N 1
ATOM 2417 C CA . LYS A 1 307 ? -8.938 34.938 14.18 1 78.19 307 LYS A CA 1
ATOM 2418 C C . LYS A 1 307 ? -10.141 35.875 14.312 1 78.19 307 LYS A C 1
ATOM 2420 O O . LYS A 1 307 ? -11.203 35.438 14.789 1 78.19 307 LYS A O 1
ATOM 2425 N N . GLN A 1 308 ? -9.969 37 13.898 1 77.44 308 GLN A N 1
ATOM 2426 C CA . GLN A 1 308 ? -11 38 14.078 1 77.44 308 GLN A CA 1
ATOM 2427 C C . GLN A 1 308 ? -12.234 37.688 13.242 1 77.44 308 GLN A C 1
ATOM 2429 O O . GLN A 1 308 ? -13.367 37.844 13.703 1 77.44 308 GLN A O 1
ATOM 2434 N N . GLN A 1 309 ? -11.969 37.219 12.125 1 82.75 309 GLN A N 1
ATOM 2435 C CA . GLN A 1 309 ? -13.07 37 11.195 1 82.75 309 GLN A CA 1
ATOM 2436 C C . GLN A 1 309 ? -13.719 35.625 11.414 1 82.75 309 GLN A C 1
ATOM 2438 O O . GLN A 1 309 ? -14.945 35.5 11.328 1 82.75 309 GLN A O 1
ATOM 2443 N N . LEU A 1 310 ? -12.961 34.688 11.719 1 88.31 310 LEU A N 1
ATOM 2444 C CA . LEU A 1 310 ? -13.484 33.344 11.664 1 88.31 310 LEU A CA 1
ATOM 2445 C C . LEU A 1 310 ? -13.836 32.812 13.062 1 88.31 310 LEU A C 1
ATOM 2447 O O . LEU A 1 310 ? -14.727 31.984 13.211 1 88.31 310 LEU A O 1
ATOM 2451 N N . TYR A 1 311 ? -13.266 33.312 14.117 1 85.12 311 TYR A N 1
ATOM 2452 C CA . TYR A 1 311 ? -13.484 32.781 15.461 1 85.12 311 TYR A CA 1
ATOM 2453 C C . TYR A 1 311 ? -14.945 32.906 15.867 1 85.12 311 TYR A C 1
ATOM 2455 O O . TYR A 1 311 ? -15.57 31.938 16.297 1 85.12 311 TYR A O 1
ATOM 2463 N N . PRO A 1 312 ? -15.453 34.125 15.672 1 85 312 PRO A N 1
ATOM 2464 C CA . PRO A 1 312 ? -16.844 34.25 16.094 1 85 312 PRO A CA 1
ATOM 2465 C C . PRO A 1 312 ? -17.797 33.344 15.297 1 85 312 PRO A C 1
ATOM 2467 O O . PRO A 1 312 ? -18.734 32.781 15.859 1 85 312 PRO A O 1
ATOM 2470 N N . VAL A 1 313 ? -17.531 33.219 14.062 1 86.94 313 VAL A N 1
ATOM 2471 C CA . VAL A 1 313 ? -18.375 32.438 13.164 1 86.94 313 VAL A CA 1
ATOM 2472 C C . VAL A 1 313 ? -18.297 30.953 13.531 1 86.94 313 VAL A C 1
ATOM 2474 O O . VAL A 1 313 ? -19.328 30.281 13.625 1 86.94 313 VAL A O 1
ATOM 2477 N N . ILE A 1 314 ? -17.125 30.484 13.805 1 89.19 314 ILE A N 1
ATOM 2478 C CA . ILE A 1 314 ? -16.922 29.078 14.109 1 89.19 314 ILE A CA 1
ATOM 2479 C C . ILE A 1 314 ? -17.438 28.766 15.508 1 89.19 314 ILE A C 1
ATOM 2481 O O . ILE A 1 314 ? -17.969 27.688 15.75 1 89.19 314 ILE A O 1
ATOM 2485 N N . ARG A 1 315 ? -17.312 29.688 16.375 1 85.19 315 ARG A N 1
ATOM 2486 C CA . ARG A 1 315 ? -17.812 29.516 17.734 1 85.19 315 ARG A CA 1
ATOM 2487 C C . ARG A 1 315 ? -19.328 29.344 17.734 1 85.19 315 ARG A C 1
ATOM 2489 O O . ARG A 1 315 ? -19.875 28.594 18.562 1 85.19 315 ARG A O 1
ATOM 2496 N N . HIS A 1 316 ? -19.938 29.969 16.828 1 84.56 316 HIS A N 1
ATOM 2497 C CA . HIS A 1 316 ? -21.375 29.828 16.703 1 84.56 316 HIS A CA 1
ATOM 2498 C C . HIS A 1 316 ? -21.766 28.438 16.266 1 84.56 316 HIS A C 1
ATOM 2500 O O . HIS A 1 316 ? -22.781 27.891 16.703 1 84.56 316 HIS A O 1
ATOM 2506 N N . ILE A 1 317 ? -20.984 27.875 15.453 1 87.06 317 ILE A N 1
ATOM 2507 C CA . ILE A 1 317 ? -21.25 26.531 14.938 1 87.06 317 ILE A CA 1
ATOM 2508 C C . ILE A 1 317 ? -20.891 25.484 16 1 87.06 317 ILE A C 1
ATOM 2510 O O . ILE A 1 317 ? -21.656 24.547 16.234 1 87.06 317 ILE A O 1
ATOM 2514 N N . PHE A 1 318 ? -19.672 25.734 16.594 1 87.25 318 PHE A N 1
ATOM 2515 C CA . PHE A 1 318 ? -19.156 24.828 17.609 1 87.25 318 PHE A CA 1
ATOM 2516 C C . PHE A 1 318 ? -18.891 25.547 18.922 1 87.25 318 PHE A C 1
ATOM 2518 O O . PHE A 1 318 ? -17.734 25.828 19.25 1 87.25 318 PHE A O 1
ATOM 2525 N N . PRO A 1 319 ? -19.828 25.656 19.719 1 80.12 319 PRO A N 1
ATOM 2526 C CA . PRO A 1 319 ? -19.656 26.453 20.938 1 80.12 319 PRO A CA 1
ATOM 2527 C C . PRO A 1 319 ? -18.719 25.797 21.938 1 80.12 319 PRO A C 1
ATOM 2529 O O . PRO A 1 319 ? -18.062 26.484 22.719 1 80.12 319 PRO A O 1
ATOM 2532 N N . GLU A 1 320 ? -18.594 24.562 21.922 1 79.62 320 GLU A N 1
ATOM 2533 C CA . GLU A 1 320 ? -17.781 23.875 22.922 1 79.62 320 GLU A CA 1
ATOM 2534 C C . GLU A 1 320 ? -16.391 23.547 22.375 1 79.62 320 GLU A C 1
ATOM 2536 O O . GLU A 1 320 ? -15.586 22.922 23.062 1 79.62 320 GLU A O 1
ATOM 2541 N N . ALA A 1 321 ? -16.094 24.031 21.203 1 88.12 321 ALA A N 1
ATOM 2542 C CA . ALA A 1 321 ? -14.82 23.672 20.578 1 88.12 321 ALA A CA 1
ATOM 2543 C C . ALA A 1 321 ? -13.688 24.547 21.094 1 88.12 321 ALA A C 1
ATOM 2545 O O . ALA A 1 321 ? -13.906 25.719 21.438 1 88.12 321 ALA A O 1
ATOM 2546 N N . TYR A 1 322 ? -12.586 23.969 21.25 1 88.81 322 TYR A N 1
ATOM 2547 C CA . TYR A 1 322 ? -11.352 24.734 21.438 1 88.81 322 TYR A CA 1
ATOM 2548 C C . TYR A 1 322 ? -10.68 25 20.094 1 88.81 322 TYR A C 1
ATOM 2550 O O . TYR A 1 322 ? -10.688 24.141 19.203 1 88.81 322 TYR A O 1
ATOM 2558 N N . MET A 1 323 ? -10.211 26.203 19.953 1 89.69 323 MET A N 1
ATOM 2559 C CA . MET A 1 323 ? -9.664 26.531 18.625 1 89.69 323 MET A CA 1
ATOM 2560 C C . MET A 1 323 ? -8.352 27.297 18.75 1 89.69 323 MET A C 1
ATOM 2562 O O . MET A 1 323 ? -8.117 27.969 19.75 1 89.69 323 MET A O 1
ATOM 2566 N N . THR A 1 324 ? -7.504 27.125 17.828 1 89.25 324 THR A N 1
ATOM 2567 C CA . THR A 1 324 ? -6.258 27.859 17.688 1 89.25 324 THR A CA 1
ATOM 2568 C C . THR A 1 324 ? -5.875 27.984 16.203 1 89.25 324 THR A C 1
ATOM 2570 O O . THR A 1 324 ? -6.543 27.422 15.336 1 89.25 324 THR A O 1
ATOM 2573 N N . VAL A 1 325 ? -4.926 28.891 15.977 1 87.5 325 VAL A N 1
ATOM 2574 C CA . VAL A 1 325 ? -4.418 29.047 14.617 1 87.5 325 VAL A CA 1
ATOM 2575 C C . VAL A 1 325 ? -3.062 28.344 14.492 1 87.5 325 VAL A C 1
ATOM 2577 O O . VAL A 1 325 ? -2.203 28.484 15.367 1 87.5 325 VAL A O 1
ATOM 2580 N N . HIS A 1 326 ? -2.996 27.5 13.516 1 87.81 326 HIS A N 1
ATOM 2581 C CA . HIS A 1 326 ? -1.761 26.766 13.258 1 87.81 326 HIS A CA 1
ATOM 2582 C C . HIS A 1 326 ? -1.554 26.547 11.766 1 87.81 326 HIS A C 1
ATOM 2584 O O . HIS A 1 326 ? -2.451 26.062 11.078 1 87.81 326 HIS A O 1
ATOM 2590 N N . ASP A 1 327 ? -0.324 26.906 11.227 1 83.25 327 ASP A N 1
ATOM 2591 C CA . ASP A 1 327 ? 0.041 26.688 9.828 1 83.25 327 ASP A CA 1
ATOM 2592 C C . ASP A 1 327 ? -1.006 27.281 8.891 1 83.25 327 ASP A C 1
ATOM 2594 O O . ASP A 1 327 ? -1.533 26.594 8.023 1 83.25 327 ASP A O 1
ATOM 2598 N N . ASN A 1 328 ? -1.417 28.484 9.195 1 81.56 328 ASN A N 1
ATOM 2599 C CA . ASN A 1 328 ? -2.33 29.266 8.383 1 81.56 328 ASN A CA 1
ATOM 2600 C C . ASN A 1 328 ? -3.711 28.625 8.297 1 81.56 328 ASN A C 1
ATOM 2602 O O . ASN A 1 328 ? -4.371 28.703 7.258 1 81.56 328 ASN A O 1
ATOM 2606 N N . ALA A 1 329 ? -4.074 27.906 9.25 1 91.25 329 ALA A N 1
ATOM 2607 C CA . ALA A 1 329 ? -5.395 27.281 9.328 1 91.25 329 ALA A CA 1
ATOM 2608 C C . ALA A 1 329 ? -5.949 27.344 10.75 1 91.25 329 ALA A C 1
ATOM 2610 O O . ALA A 1 329 ? -5.188 27.453 11.719 1 91.25 329 ALA A O 1
ATOM 2611 N N . LEU A 1 330 ? -7.199 27.406 10.805 1 92.62 330 LEU A N 1
ATOM 2612 C CA . LEU A 1 330 ? -7.859 27.297 12.102 1 92.62 330 LEU A CA 1
ATOM 2613 C C . LEU A 1 330 ? -8.023 25.828 12.5 1 92.62 330 LEU A C 1
ATOM 2615 O O . LEU A 1 330 ? -8.609 25.047 11.758 1 92.62 330 LEU A O 1
ATOM 2619 N N . VAL A 1 331 ? -7.434 25.484 13.625 1 95.25 331 VAL A N 1
ATOM 2620 C CA . VAL A 1 331 ? -7.496 24.109 14.117 1 95.25 331 VAL A CA 1
ATOM 2621 C C . VAL A 1 331 ? -8.453 24.031 15.305 1 95.25 331 VAL A C 1
ATOM 2623 O O . VAL A 1 331 ? -8.336 24.797 16.266 1 95.25 331 VAL A O 1
ATOM 2626 N N . LEU A 1 332 ? -9.375 23.094 15.211 1 93.62 332 LEU A N 1
ATOM 2627 C CA . LEU A 1 332 ? -10.383 22.953 16.25 1 93.62 332 LEU A CA 1
ATOM 2628 C C . LEU A 1 332 ? -10.289 21.578 16.922 1 93.62 332 LEU A C 1
ATOM 2630 O O . LEU A 1 332 ? -10.055 20.578 16.25 1 93.62 332 LEU A O 1
ATOM 2634 N N . LEU A 1 333 ? -10.406 21.578 18.156 1 93.44 333 LEU A N 1
ATOM 2635 C CA . LEU A 1 333 ? -10.734 20.391 18.953 1 93.44 333 LEU A CA 1
ATOM 2636 C C . LEU A 1 333 ? -12.211 20.375 19.312 1 93.44 333 LEU A C 1
ATOM 2638 O O . LEU A 1 333 ? -12.664 21.219 20.109 1 93.44 333 LEU A O 1
ATOM 2642 N N . VAL A 1 334 ? -12.945 19.406 18.719 1 89.94 334 VAL A N 1
ATOM 2643 C CA . VAL A 1 334 ? -14.398 19.391 18.875 1 89.94 334 VAL A CA 1
ATOM 2644 C C . VAL A 1 334 ? -14.82 18.141 19.641 1 89.94 334 VAL A C 1
ATOM 2646 O O . VAL A 1 334 ? -14.555 17.016 19.188 1 89.94 334 VAL A O 1
ATOM 2649 N N . PRO A 1 335 ? -15.469 18.312 20.781 1 82.56 335 PRO A N 1
ATOM 2650 C CA . PRO A 1 335 ? -16.031 17.125 21.453 1 82.56 335 PRO A CA 1
ATOM 2651 C C . PRO A 1 335 ? -17.203 16.516 20.688 1 82.56 335 PRO A C 1
ATOM 2653 O O . PRO A 1 335 ? -17.938 17.234 20.016 1 82.56 335 PRO A O 1
ATOM 2656 N N . ASP A 1 336 ? -17.266 15.172 20.562 1 71.06 336 ASP A N 1
ATOM 2657 C CA . ASP A 1 336 ? -18.234 14.422 19.781 1 71.06 336 ASP A CA 1
ATOM 2658 C C . ASP A 1 336 ? -19.672 14.82 20.172 1 71.06 336 ASP A C 1
ATOM 2660 O O . ASP A 1 336 ? -20.562 14.797 19.328 1 71.06 336 ASP A O 1
ATOM 2664 N N . GLN A 1 337 ? -20.016 15.117 21.484 1 55.34 337 GLN A N 1
ATOM 2665 C CA . GLN A 1 337 ? -21.375 15.523 21.859 1 55.34 337 GLN A CA 1
ATOM 2666 C C . GLN A 1 337 ? -21.859 16.688 21.016 1 55.34 337 GLN A C 1
ATOM 2668 O O . GLN A 1 337 ? -23.062 16.891 20.859 1 55.34 337 GLN A O 1
ATOM 2673 N N . SER A 1 338 ? -21.078 17.469 20.688 1 49.88 338 SER A N 1
ATOM 2674 C CA . SER A 1 338 ? -21.312 18.641 19.844 1 49.88 338 SER A CA 1
ATOM 2675 C C . SER A 1 338 ? -21.188 18.281 18.359 1 49.88 338 SER A C 1
ATOM 2677 O O . SER A 1 338 ? -21.109 19.172 17.516 1 49.88 338 SER A O 1
ATOM 2679 N N . SER A 1 339 ? -21.281 17.016 18.016 1 51.53 339 SER A N 1
ATOM 2680 C CA . SER A 1 339 ? -20.531 16.234 17.031 1 51.53 339 SER A CA 1
ATOM 2681 C C . SER A 1 339 ? -20.922 16.594 15.609 1 51.53 339 SER A C 1
ATOM 2683 O O . SER A 1 339 ? -22.047 17 15.359 1 51.53 339 SER A O 1
ATOM 2685 N N . VAL A 1 340 ? -19.938 17.047 14.812 1 50 340 VAL A N 1
ATOM 2686 C CA . VAL A 1 340 ? -19.922 17.156 13.359 1 50 340 VAL A CA 1
ATOM 2687 C C . VAL A 1 340 ? -20.891 16.156 12.75 1 50 340 VAL A C 1
ATOM 2689 O O . VAL A 1 340 ? -21.281 16.281 11.586 1 50 340 VAL A O 1
ATOM 2692 N N . ILE A 1 341 ? -21.422 15.297 13.664 1 56 341 ILE A N 1
ATOM 2693 C CA . ILE A 1 341 ? -22.281 14.211 13.211 1 56 341 ILE A CA 1
ATOM 2694 C C . ILE A 1 341 ? -23.75 14.633 13.312 1 56 341 ILE A C 1
ATOM 2696 O O . ILE A 1 341 ? -24.609 14.055 12.648 1 56 341 ILE A O 1
ATOM 2700 N N . PHE A 1 342 ? -23.922 15.773 13.984 1 58.97 342 PHE A N 1
ATOM 2701 C CA . PHE A 1 342 ? -25.312 16.141 14.117 1 58.97 342 PHE A CA 1
ATOM 2702 C C . PHE A 1 342 ? -25.781 16.922 12.891 1 58.97 342 PHE A C 1
ATOM 2704 O O . PHE A 1 342 ? -25.109 17.844 12.438 1 58.97 342 PHE A O 1
ATOM 2711 N N . VAL A 1 343 ? -26.859 16.5 12.484 1 65.81 343 VAL A N 1
ATOM 2712 C CA . VAL A 1 343 ? -27.422 16.953 11.211 1 65.81 343 VAL A CA 1
ATOM 2713 C C . VAL A 1 343 ? -27.562 18.469 11.203 1 65.81 343 VAL A C 1
ATOM 2715 O O . VAL A 1 343 ? -27.234 19.125 10.203 1 65.81 343 VAL A O 1
ATOM 2718 N N . ASP A 1 344 ? -27.984 18.984 12.32 1 69.06 344 ASP A N 1
ATOM 2719 C CA . ASP A 1 344 ? -28.219 20.438 12.344 1 69.06 344 ASP A CA 1
ATOM 2720 C C . ASP A 1 344 ? -26.906 21.203 12.305 1 69.06 344 ASP A C 1
ATOM 2722 O O . ASP A 1 344 ? -26.781 22.203 11.602 1 69.06 344 ASP A O 1
ATOM 2726 N N . THR A 1 345 ? -26.031 20.75 13.07 1 78.06 345 THR A N 1
ATOM 2727 C CA . THR A 1 345 ? -24.719 21.359 13.07 1 78.06 345 THR A CA 1
ATOM 2728 C C . THR A 1 345 ? -24.047 21.234 11.703 1 78.06 345 THR A C 1
ATOM 2730 O O . THR A 1 345 ? -23.391 22.156 11.242 1 78.06 345 THR A O 1
ATOM 2733 N N . GLN A 1 346 ? -24.375 20.219 11.109 1 81.88 346 GLN A N 1
ATOM 2734 C CA . GLN A 1 346 ? -23.812 19.969 9.781 1 81.88 346 GLN A CA 1
ATOM 2735 C C . GLN A 1 346 ? -24.344 20.953 8.758 1 81.88 346 GLN A C 1
ATOM 2737 O O . GLN A 1 346 ? -23.594 21.5 7.949 1 81.88 346 GLN A O 1
ATOM 2742 N N . LYS A 1 347 ? -25.609 21.156 8.812 1 82.44 347 LYS A N 1
ATOM 2743 C CA . LYS A 1 347 ? -26.234 22.062 7.867 1 82.44 347 LYS A CA 1
ATOM 2744 C C . LYS A 1 347 ? -25.688 23.484 8.031 1 82.44 347 LYS A C 1
ATOM 2746 O O . LYS A 1 347 ? -25.391 24.156 7.039 1 82.44 347 LYS A O 1
ATOM 2751 N N . ILE A 1 348 ? -25.594 23.875 9.258 1 84.75 348 ILE A N 1
ATOM 2752 C CA . ILE A 1 348 ? -25.078 25.219 9.539 1 84.75 348 ILE A CA 1
ATOM 2753 C C . ILE A 1 348 ? -23.625 25.312 9.094 1 84.75 348 ILE A C 1
ATOM 2755 O O . ILE A 1 348 ? -23.203 26.328 8.547 1 84.75 348 ILE A O 1
ATOM 2759 N N . MET A 1 349 ? -22.922 24.359 9.352 1 87.31 349 MET A N 1
ATOM 2760 C CA . MET A 1 349 ? -21.516 24.328 8.977 1 87.31 349 MET A CA 1
ATOM 2761 C C . MET A 1 349 ? -21.359 24.438 7.465 1 87.31 349 MET A C 1
ATOM 2763 O O . MET A 1 349 ? -20.562 25.25 6.98 1 87.31 349 MET A O 1
ATOM 2767 N N . LEU A 1 350 ? -22.141 23.656 6.738 1 87.06 350 LEU A N 1
ATOM 2768 C CA . LEU A 1 350 ? -22.047 23.656 5.285 1 87.06 350 LEU A CA 1
ATOM 2769 C C . LEU A 1 350 ? -22.344 25.031 4.723 1 87.06 350 LEU A C 1
ATOM 2771 O O . LEU A 1 350 ? -21.625 25.531 3.852 1 87.06 350 LEU A O 1
ATOM 2775 N N . LYS A 1 351 ? -23.359 25.578 5.23 1 86.94 351 LYS A N 1
ATOM 2776 C CA . LYS A 1 351 ? -23.766 26.906 4.77 1 86.94 351 LYS A CA 1
ATOM 2777 C C . LYS A 1 351 ? -22.688 27.953 5.078 1 86.94 351 LYS A C 1
ATOM 2779 O O . LYS A 1 351 ? -22.344 28.766 4.219 1 86.94 351 LYS A O 1
ATOM 2784 N N . THR A 1 352 ? -22.234 27.938 6.246 1 88.38 352 THR A N 1
ATOM 2785 C CA . THR A 1 352 ? -21.25 28.906 6.699 1 88.38 352 THR A CA 1
ATOM 2786 C C . THR A 1 352 ? -19.953 28.766 5.926 1 88.38 352 THR A C 1
ATOM 2788 O O . THR A 1 352 ? -19.344 29.766 5.516 1 88.38 352 THR A O 1
ATOM 2791 N N . MET A 1 353 ? -19.5 27.609 5.734 1 87.88 353 MET A N 1
ATOM 2792 C CA . MET A 1 353 ? -18.234 27.375 5.039 1 87.88 353 MET A CA 1
ATOM 2793 C C . MET A 1 353 ? -18.312 27.828 3.586 1 87.88 353 MET A C 1
ATOM 2795 O O . MET A 1 353 ? -17.344 28.328 3.029 1 87.88 353 MET A O 1
ATOM 2799 N N . ALA A 1 354 ? -19.484 27.578 3.043 1 87.88 354 ALA A N 1
ATOM 2800 C CA . ALA A 1 354 ? -19.703 28.047 1.673 1 87.88 354 ALA A CA 1
ATOM 2801 C C . ALA A 1 354 ? -19.672 29.578 1.599 1 87.88 354 ALA A C 1
ATOM 2803 O O . ALA A 1 354 ? -19.078 30.141 0.675 1 87.88 354 ALA A O 1
ATOM 2804 N N . GLU A 1 355 ? -20.297 30.188 2.545 1 88.38 355 GLU A N 1
ATOM 2805 C CA . GLU A 1 355 ? -20.375 31.641 2.576 1 88.38 355 GLU A CA 1
ATOM 2806 C C . GLU A 1 355 ? -19 32.281 2.717 1 88.38 355 GLU A C 1
ATOM 2808 O O . GLU A 1 355 ? -18.719 33.312 2.084 1 88.38 355 GLU A O 1
ATOM 2813 N N . TYR A 1 356 ? -18.188 31.641 3.484 1 88.94 356 TYR A N 1
ATOM 2814 C CA . TYR A 1 356 ? -16.875 32.219 3.775 1 88.94 356 TYR A CA 1
ATOM 2815 C C . TYR A 1 356 ? -15.797 31.594 2.922 1 88.94 356 TYR A C 1
ATOM 2817 O O . TYR A 1 356 ? -14.609 31.875 3.098 1 88.94 356 TYR A O 1
ATOM 2825 N N . HIS A 1 357 ? -16.141 30.688 2.051 1 89.31 357 HIS A N 1
ATOM 2826 C CA . HIS A 1 357 ? -15.211 30.031 1.137 1 89.31 357 HIS A CA 1
ATOM 2827 C C . HIS A 1 357 ? -14.094 29.328 1.898 1 89.31 357 HIS A C 1
ATOM 2829 O O . HIS A 1 357 ? -12.914 29.547 1.624 1 89.31 357 HIS A O 1
ATOM 2835 N N . LEU A 1 358 ? -14.57 28.469 2.748 1 91.75 358 LEU A N 1
ATOM 2836 C CA . LEU A 1 358 ? -13.641 27.75 3.609 1 91.75 358 LEU A CA 1
ATOM 2837 C C . LEU A 1 358 ? -13.562 26.281 3.223 1 91.75 358 LEU A C 1
ATOM 2839 O O . LEU A 1 358 ? -14.57 25.672 2.854 1 91.75 358 LEU A O 1
ATOM 2843 N N . ASP A 1 359 ? -12.352 25.734 3.242 1 92.44 359 ASP A N 1
ATOM 2844 C CA . ASP A 1 359 ? -12.133 24.281 3.145 1 92.44 359 ASP A CA 1
ATOM 2845 C C . ASP A 1 359 ? -12 23.656 4.531 1 92.44 359 ASP A C 1
ATOM 2847 O O . ASP A 1 359 ? -11.375 24.234 5.422 1 92.44 359 ASP A O 1
ATOM 2851 N N . VAL A 1 360 ? -12.625 22.5 4.66 1 93.44 360 VAL A N 1
ATOM 2852 C CA . VAL A 1 360 ? -12.594 21.906 5.988 1 93.44 360 VAL A CA 1
ATOM 2853 C C . VAL A 1 360 ? -12.172 20.438 5.883 1 93.44 360 VAL A C 1
ATOM 2855 O O . VAL A 1 360 ? -12.672 19.703 5.035 1 93.44 360 VAL A O 1
ATOM 2858 N N . GLY A 1 361 ? -11.18 20.047 6.625 1 94.94 361 GLY A N 1
ATOM 2859 C CA . GLY A 1 361 ? -10.82 18.656 6.84 1 94.94 361 GLY A CA 1
ATOM 2860 C C . GLY A 1 361 ? -11.211 18.156 8.219 1 94.94 361 GLY A C 1
ATOM 2861 O O . GLY A 1 361 ? -11.031 18.859 9.219 1 94.94 361 GLY A O 1
ATOM 2862 N N . ILE A 1 362 ? -11.789 16.969 8.312 1 92.56 362 ILE A N 1
ATOM 2863 C CA . ILE A 1 362 ? -12.234 16.391 9.57 1 92.56 362 ILE A CA 1
ATOM 2864 C C . ILE A 1 362 ? -11.469 15.094 9.844 1 92.56 362 ILE A C 1
ATOM 2866 O O . ILE A 1 362 ? -11.398 14.219 8.977 1 92.56 362 ILE A O 1
ATOM 2870 N N . SER A 1 363 ? -10.93 14.922 10.992 1 94.44 363 SER A N 1
ATOM 2871 C CA . SER A 1 363 ? -10.148 13.758 11.383 1 94.44 363 SER A CA 1
ATOM 2872 C C . SER A 1 363 ? -11.055 12.57 11.727 1 94.44 363 SER A C 1
ATOM 2874 O O . SER A 1 363 ? -12.281 12.703 11.719 1 94.44 363 SER A O 1
ATOM 2876 N N . LEU A 1 364 ? -10.43 11.43 11.969 1 91.62 364 LEU A N 1
ATOM 2877 C CA . LEU A 1 364 ? -11.133 10.336 12.641 1 91.62 364 LEU A CA 1
ATOM 2878 C C . LEU A 1 364 ? -11.383 10.664 14.109 1 91.62 364 LEU A C 1
ATOM 2880 O O . LEU A 1 364 ? -10.812 11.617 14.641 1 91.62 364 LEU A O 1
ATOM 2884 N N . VAL A 1 365 ? -12.234 9.898 14.695 1 89.06 365 VAL A N 1
ATOM 2885 C CA . VAL A 1 365 ? -12.547 10.094 16.109 1 89.06 365 VAL A CA 1
ATOM 2886 C C . VAL A 1 365 ? -11.359 9.648 16.969 1 89.06 365 VAL A C 1
ATOM 2888 O O . VAL A 1 365 ? -10.703 8.656 16.656 1 89.06 365 VAL A O 1
ATOM 2891 N N . PHE A 1 366 ? -11.031 10.422 17.984 1 89.06 366 PHE A N 1
ATOM 2892 C CA . PHE A 1 366 ? -10 10.031 18.938 1 89.06 366 PHE A CA 1
ATOM 2893 C C . PHE A 1 366 ? -10.461 10.312 20.359 1 89.06 366 PHE A C 1
ATOM 2895 O O . PHE A 1 366 ? -11.43 11.039 20.578 1 89.06 366 PHE A O 1
ATOM 2902 N N . SER A 1 367 ? -9.758 9.727 21.344 1 85.25 367 SER A N 1
ATOM 2903 C CA . SER A 1 367 ? -10.258 9.789 22.719 1 85.25 367 SER A CA 1
ATOM 2904 C C . SER A 1 367 ? -9.219 10.391 23.656 1 85.25 367 SER A C 1
ATOM 2906 O O . SER A 1 367 ? -9.562 10.898 24.719 1 85.25 367 SER A O 1
ATOM 2908 N N . LYS A 1 368 ? -7.969 10.375 23.297 1 87.56 368 LYS A N 1
ATOM 2909 C CA . LYS A 1 368 ? -6.898 10.875 24.156 1 87.56 368 LYS A CA 1
ATOM 2910 C C . LYS A 1 368 ? -6.223 12.094 23.547 1 87.56 368 LYS A C 1
ATOM 2912 O O . LYS A 1 368 ? -6.051 12.172 22.328 1 87.56 368 LYS A O 1
ATOM 2917 N N . MET A 1 369 ? -5.754 12.906 24.406 1 89.56 369 MET A N 1
ATOM 2918 C CA . MET A 1 369 ? -5.191 14.18 23.953 1 89.56 369 MET A CA 1
ATOM 2919 C C . MET A 1 369 ? -3.842 13.961 23.266 1 89.56 369 MET A C 1
ATOM 2921 O O . MET A 1 369 ? -3.41 14.781 22.469 1 89.56 369 MET A O 1
ATOM 2925 N N . ASP A 1 370 ? -3.213 12.914 23.641 1 89.31 370 ASP A N 1
ATOM 2926 C CA . ASP A 1 370 ? -1.937 12.625 23 1 89.31 370 ASP A CA 1
ATOM 2927 C C . ASP A 1 370 ? -2.139 12.25 21.531 1 89.31 370 ASP A C 1
ATOM 2929 O O . ASP A 1 370 ? -1.183 12.234 20.75 1 89.31 370 ASP A O 1
ATOM 2933 N N . GLU A 1 371 ? -3.389 12.047 21.125 1 91.06 371 GLU A N 1
ATOM 2934 C CA . GLU A 1 371 ? -3.711 11.703 19.75 1 91.06 371 GLU A CA 1
ATOM 2935 C C . GLU A 1 371 ? -4.086 12.945 18.938 1 91.06 371 GLU A C 1
ATOM 2937 O O . GLU A 1 371 ? -4.281 12.859 17.719 1 91.06 371 GLU A O 1
ATOM 2942 N N . PHE A 1 372 ? -4.141 14.031 19.578 1 93.12 372 PHE A N 1
ATOM 2943 C CA . PHE A 1 372 ? -4.641 15.242 18.938 1 93.12 372 PHE A CA 1
ATOM 2944 C C . PHE A 1 372 ? -3.75 15.641 17.766 1 93.12 372 PHE A C 1
ATOM 2946 O O . PHE A 1 372 ? -4.246 16.047 16.703 1 93.12 372 PHE A O 1
ATOM 2953 N N . TYR A 1 373 ? -2.482 15.539 17.969 1 93.06 373 TYR A N 1
ATOM 2954 C CA . TYR A 1 373 ? -1.566 15.914 16.891 1 93.06 373 TYR A CA 1
ATOM 2955 C C . TYR A 1 373 ? -1.81 15.062 15.648 1 93.06 373 TYR A C 1
ATOM 2957 O O . TYR A 1 373 ? -1.871 15.578 14.531 1 93.06 373 TYR A O 1
ATOM 2965 N N . ARG A 1 374 ? -1.959 13.828 15.859 1 93.25 374 ARG A N 1
ATOM 2966 C CA . ARG A 1 374 ? -2.238 12.922 14.758 1 93.25 374 ARG A CA 1
ATOM 2967 C C . ARG A 1 374 ? -3.576 13.25 14.102 1 93.25 374 ARG A C 1
ATOM 2969 O O . ARG A 1 374 ? -3.701 13.211 12.875 1 93.25 374 ARG A O 1
ATOM 2976 N N . ALA A 1 375 ? -4.52 13.484 14.875 1 94.88 375 ALA A N 1
ATOM 2977 C CA . ALA A 1 375 ? -5.84 13.859 14.367 1 94.88 375 ALA A CA 1
ATOM 2978 C C . ALA A 1 375 ? -5.762 15.125 13.531 1 94.88 375 ALA A C 1
ATOM 2980 O O . ALA A 1 375 ? -6.391 15.219 12.469 1 94.88 375 ALA A O 1
ATOM 2981 N N . TYR A 1 376 ? -4.98 16.047 14.031 1 95.81 376 TYR A N 1
ATOM 2982 C CA . TYR A 1 376 ? -4.766 17.266 13.266 1 95.81 376 TYR A CA 1
ATOM 2983 C C . TYR A 1 376 ? -4.125 16.969 11.914 1 95.81 376 TYR A C 1
ATOM 2985 O O . TYR A 1 376 ? -4.547 17.5 10.891 1 95.81 376 TYR A O 1
ATOM 2993 N N . GLN A 1 377 ? -3.164 16.156 11.938 1 95.5 377 GLN A N 1
ATOM 2994 C CA . GLN A 1 377 ? -2.492 15.781 10.695 1 95.5 377 GLN A CA 1
ATOM 2995 C C . GLN A 1 377 ? -3.473 15.156 9.703 1 95.5 377 GLN A C 1
ATOM 2997 O O . GLN A 1 377 ? -3.398 15.406 8.5 1 95.5 377 GLN A O 1
ATOM 3002 N N . GLN A 1 378 ? -4.324 14.336 10.203 1 96.12 378 GLN A N 1
ATOM 3003 C CA . GLN A 1 378 ? -5.359 13.734 9.367 1 96.12 378 GLN A CA 1
ATOM 3004 C C . GLN A 1 378 ? -6.238 14.805 8.727 1 96.12 378 GLN A C 1
ATOM 3006 O O . GLN A 1 378 ? -6.473 14.773 7.516 1 96.12 378 GLN A O 1
ATOM 3011 N N . ALA A 1 379 ? -6.668 15.688 9.555 1 96.5 379 ALA A N 1
ATOM 3012 C CA . ALA A 1 379 ? -7.523 16.766 9.07 1 96.5 379 ALA A CA 1
ATOM 3013 C C . ALA A 1 379 ? -6.801 17.609 8.016 1 96.5 379 ALA A C 1
ATOM 3015 O O . ALA A 1 379 ? -7.387 17.969 6.992 1 96.5 379 ALA A O 1
ATOM 3016 N N . ARG A 1 380 ? -5.555 17.922 8.32 1 95.62 380 ARG A N 1
ATOM 3017 C CA . ARG A 1 380 ? -4.742 18.703 7.395 1 95.62 380 ARG A CA 1
ATOM 3018 C C . ARG A 1 380 ? -4.547 17.969 6.074 1 95.62 380 ARG A C 1
ATOM 3020 O O . ARG A 1 380 ? -4.566 18.578 5.004 1 95.62 380 ARG A O 1
ATOM 3027 N N . THR A 1 381 ? -4.375 16.703 6.172 1 95.94 381 THR A N 1
ATOM 3028 C CA . THR A 1 381 ? -4.176 15.875 4.988 1 95.94 381 THR A CA 1
ATOM 3029 C C . THR A 1 381 ? -5.41 15.906 4.094 1 95.94 381 THR A C 1
ATOM 3031 O O . THR A 1 381 ? -5.293 15.867 2.867 1 95.94 381 THR A O 1
ATOM 3034 N N . VAL A 1 382 ? -6.539 15.922 4.66 1 95.12 382 VAL A N 1
ATOM 3035 C CA . VAL A 1 382 ? -7.781 16.016 3.9 1 95.12 382 VAL A CA 1
ATOM 3036 C C . VAL A 1 382 ? -7.758 17.25 3.016 1 95.12 382 VAL A C 1
ATOM 3038 O O . VAL A 1 382 ? -8.125 17.203 1.84 1 95.12 382 VAL A O 1
ATOM 3041 N N . LEU A 1 383 ? -7.27 18.391 3.568 1 94 383 LEU A N 1
ATOM 3042 C CA . LEU A 1 383 ? -7.199 19.641 2.809 1 94 383 LEU A CA 1
ATOM 3043 C C . LEU A 1 383 ? -6.234 19.5 1.634 1 94 383 LEU A C 1
ATOM 3045 O O . LEU A 1 383 ? -6.508 20 0.54 1 94 383 LEU A O 1
ATOM 3049 N N . GLU A 1 384 ? -5.191 18.875 1.88 1 92.94 384 GLU A N 1
ATOM 3050 C CA . GLU A 1 384 ? -4.215 18.641 0.818 1 92.94 384 GLU A CA 1
ATOM 3051 C C . GLU A 1 384 ? -4.816 17.828 -0.321 1 92.94 384 GLU A C 1
ATOM 3053 O O . GLU A 1 384 ? -4.617 18.141 -1.495 1 92.94 384 GLU A O 1
ATOM 3058 N N . TRP A 1 385 ? -5.547 16.844 0.016 1 91.56 385 TRP A N 1
ATOM 3059 C CA . TRP A 1 385 ? -6.16 15.984 -0.995 1 91.56 385 TRP A CA 1
ATOM 3060 C C . TRP A 1 385 ? -7.258 16.734 -1.744 1 91.56 385 TRP A C 1
ATOM 3062 O O . TRP A 1 385 ? -7.469 16.5 -2.938 1 91.56 385 TRP A O 1
ATOM 3072 N N . ASN A 1 386 ? -7.953 17.547 -0.989 1 87.25 386 ASN A N 1
ATOM 3073 C CA . ASN A 1 386 ? -8.961 18.375 -1.646 1 87.25 386 ASN A CA 1
ATOM 3074 C C . ASN A 1 386 ? -8.359 19.188 -2.785 1 87.25 386 ASN A C 1
ATOM 3076 O O . ASN A 1 386 ? -9.016 19.406 -3.807 1 87.25 386 ASN A O 1
ATOM 3080 N N . HIS A 1 387 ? -7.195 19.562 -2.564 1 87.75 387 HIS A N 1
ATOM 3081 C CA . HIS A 1 387 ? -6.516 20.375 -3.57 1 87.75 387 HIS A CA 1
ATOM 3082 C C . HIS A 1 387 ? -5.922 19.5 -4.672 1 87.75 387 HIS A C 1
ATOM 3084 O O . HIS A 1 387 ? -5.816 19.922 -5.824 1 87.75 387 HIS A O 1
ATOM 3090 N N . ARG A 1 388 ? -5.578 18.375 -4.355 1 89.5 388 ARG A N 1
ATOM 3091 C CA . ARG A 1 388 ? -4.891 17.484 -5.277 1 89.5 388 ARG A CA 1
ATOM 3092 C C . ARG A 1 388 ? -5.871 16.828 -6.25 1 89.5 388 ARG A C 1
ATOM 3094 O O . ARG A 1 388 ? -5.523 16.547 -7.395 1 89.5 388 ARG A O 1
ATOM 3101 N N . ILE A 1 389 ? -7.07 16.547 -5.816 1 91.5 389 ILE A N 1
ATOM 3102 C CA . ILE A 1 389 ? -8.062 15.883 -6.648 1 91.5 389 ILE A CA 1
ATOM 3103 C C . ILE A 1 389 ? -8.664 16.875 -7.637 1 91.5 389 ILE A C 1
ATOM 3105 O O . ILE A 1 389 ? -9.25 17.891 -7.234 1 91.5 389 ILE A O 1
ATOM 3109 N N . PRO A 1 390 ? -8.516 16.609 -8.867 1 89 390 PRO A N 1
ATOM 3110 C CA . PRO A 1 390 ? -9.102 17.5 -9.867 1 89 390 PRO A CA 1
ATOM 3111 C C . PRO A 1 390 ? -10.625 17.578 -9.773 1 89 390 PRO A C 1
ATOM 3113 O O . PRO A 1 390 ? -11.273 16.578 -9.445 1 89 390 PRO A O 1
ATOM 3116 N N . ASP A 1 391 ? -11.172 18.688 -10.18 1 85.19 391 ASP A N 1
ATOM 3117 C CA . ASP A 1 391 ? -12.602 18.953 -10.039 1 85.19 391 ASP A CA 1
ATOM 3118 C C . ASP A 1 391 ? -13.422 17.953 -10.852 1 85.19 391 ASP A C 1
ATOM 3120 O O . ASP A 1 391 ? -14.492 17.516 -10.414 1 85.19 391 ASP A O 1
ATOM 3124 N N . ASN A 1 392 ? -12.914 17.625 -11.977 1 86.75 392 ASN A N 1
ATOM 3125 C CA . ASN A 1 392 ? -13.641 16.672 -12.82 1 86.75 392 ASN A CA 1
ATOM 3126 C C . ASN A 1 392 ? -13.727 15.297 -12.172 1 86.75 392 ASN A C 1
ATOM 3128 O O . ASN A 1 392 ? -14.719 14.586 -12.328 1 86.75 392 ASN A O 1
ATOM 3132 N N . LEU A 1 393 ? -12.711 14.961 -11.445 1 88.94 393 LEU A N 1
ATOM 3133 C CA . LEU A 1 393 ? -12.68 13.656 -10.805 1 88.94 393 LEU A CA 1
ATOM 3134 C C . LEU A 1 393 ? -13.492 13.664 -9.508 1 88.94 393 LEU A C 1
ATOM 3136 O O . LEU A 1 393 ? -14.008 12.633 -9.086 1 88.94 393 LEU A O 1
ATOM 3140 N N . LYS A 1 394 ? -13.602 14.789 -8.852 1 87.19 394 LYS A N 1
ATOM 3141 C CA . LYS A 1 394 ? -14.383 14.898 -7.621 1 87.19 394 LYS A CA 1
ATOM 3142 C C . LYS A 1 394 ? -15.828 14.469 -7.848 1 87.19 394 LYS A C 1
ATOM 3144 O O . LYS A 1 394 ? -16.469 13.906 -6.949 1 87.19 394 LYS A O 1
ATOM 3149 N N . LYS A 1 395 ? -16.234 14.625 -9.023 1 83.81 395 LYS A N 1
ATOM 3150 C CA . LYS A 1 395 ? -17.609 14.273 -9.359 1 83.81 395 LYS A CA 1
ATOM 3151 C C . LYS A 1 395 ? -17.766 12.758 -9.492 1 83.81 395 LYS A C 1
ATOM 3153 O O . LYS A 1 395 ? -18.875 12.234 -9.359 1 83.81 395 LYS A O 1
ATOM 3158 N N . GLU A 1 396 ? -16.688 12.109 -9.711 1 83.44 396 GLU A N 1
ATOM 3159 C CA . GLU A 1 396 ? -16.719 10.672 -9.969 1 83.44 396 GLU A CA 1
ATOM 3160 C C . GLU A 1 396 ? -16.453 9.875 -8.695 1 83.44 396 GLU A C 1
ATOM 3162 O O . GLU A 1 396 ? -16.703 8.672 -8.641 1 83.44 396 GLU A O 1
ATOM 3167 N N . ILE A 1 397 ? -15.961 10.578 -7.762 1 85.12 397 ILE A N 1
ATOM 3168 C CA . ILE A 1 397 ? -15.617 9.922 -6.504 1 85.12 397 ILE A CA 1
ATOM 3169 C C . ILE A 1 397 ? -16.844 9.867 -5.598 1 85.12 397 ILE A C 1
ATOM 3171 O O . ILE A 1 397 ? -17.641 10.805 -5.555 1 85.12 397 ILE A O 1
ATOM 3175 N N . SER A 1 398 ? -16.953 8.719 -4.98 1 77.94 398 SER A N 1
ATOM 3176 C CA . SER A 1 398 ? -18.031 8.555 -4.016 1 77.94 398 SER A CA 1
ATOM 3177 C C . SER A 1 398 ? -17.688 9.195 -2.678 1 77.94 398 SER A C 1
ATOM 3179 O O . SER A 1 398 ? -16.812 8.711 -1.959 1 77.94 398 SER A O 1
ATOM 3181 N N . TRP A 1 399 ? -18.422 10.25 -2.377 1 79.06 399 TRP A N 1
ATOM 3182 C CA . TRP A 1 399 ? -18.188 10.984 -1.135 1 79.06 399 TRP A CA 1
ATOM 3183 C C . TRP A 1 399 ? -19.25 10.648 -0.102 1 79.06 399 TRP A C 1
ATOM 3185 O O . TRP A 1 399 ? -20.297 10.062 -0.438 1 79.06 399 TRP A O 1
ATOM 3195 N N . ASP A 1 400 ? -18.906 11.039 1.11 1 79.19 400 ASP A N 1
ATOM 3196 C CA . ASP A 1 400 ? -19.906 10.945 2.172 1 79.19 400 ASP A CA 1
ATOM 3197 C C . ASP A 1 400 ? -21.141 11.781 1.842 1 79.19 400 ASP A C 1
ATOM 3199 O O . ASP A 1 400 ? -21.016 12.953 1.484 1 79.19 400 ASP A O 1
ATOM 3203 N N . GLN A 1 401 ? -22.297 11.109 1.904 1 73.88 401 GLN A N 1
ATOM 3204 C CA . GLN A 1 401 ? -23.547 11.773 1.55 1 73.88 401 GLN A CA 1
ATOM 3205 C C . GLN A 1 401 ? -23.797 12.984 2.451 1 73.88 401 GLN A C 1
ATOM 3207 O O . GLN A 1 401 ? -24.453 13.938 2.047 1 73.88 401 GLN A O 1
ATOM 3212 N N . ARG A 1 402 ? -23.25 13.086 3.609 1 76.56 402 ARG A N 1
ATOM 3213 C CA . ARG A 1 402 ? -23.422 14.172 4.57 1 76.56 402 ARG A CA 1
ATOM 3214 C C . ARG A 1 402 ? -22.656 15.414 4.137 1 76.56 402 ARG A C 1
ATOM 3216 O O . ARG A 1 402 ? -23.016 16.531 4.527 1 76.56 402 ARG A O 1
ATOM 3223 N N . TYR A 1 403 ? -21.594 15.078 3.361 1 77.81 403 TYR A N 1
ATOM 3224 C CA . TYR A 1 403 ? -20.719 16.156 2.896 1 77.81 403 TYR A CA 1
ATOM 3225 C C . TYR A 1 403 ? -20.562 16.109 1.383 1 77.81 403 TYR A C 1
ATOM 3227 O O . TYR A 1 403 ? -19.547 15.609 0.881 1 77.81 403 TYR A O 1
ATOM 3235 N N . PRO A 1 404 ? -21.5 16.672 0.703 1 75.31 404 PRO A N 1
ATOM 3236 C CA . PRO A 1 404 ? -21.438 16.625 -0.759 1 75.31 404 PRO A CA 1
ATOM 3237 C C . PRO A 1 404 ? -20.219 17.344 -1.326 1 75.31 404 PRO A C 1
ATOM 3239 O O . PRO A 1 404 ? -19.656 18.219 -0.669 1 75.31 404 PRO A O 1
ATOM 3242 N N . MET A 1 405 ? -19.906 16.922 -2.488 1 71.56 405 MET A N 1
ATOM 3243 C CA . MET A 1 405 ? -18.672 17.359 -3.139 1 71.56 405 MET A CA 1
ATOM 3244 C C . MET A 1 405 ? -18.672 18.875 -3.318 1 71.56 405 MET A C 1
ATOM 3246 O O . MET A 1 405 ? -17.609 19.5 -3.297 1 71.56 405 MET A O 1
ATOM 3250 N N . GLU A 1 406 ? -19.828 19.281 -3.43 1 73.56 406 GLU A N 1
ATOM 3251 C CA . GLU A 1 406 ? -19.906 20.719 -3.705 1 73.56 406 GLU A CA 1
ATOM 3252 C C . GLU A 1 406 ? -19.344 21.531 -2.545 1 73.56 406 GLU A C 1
ATOM 3254 O O . GLU A 1 406 ? -18.922 22.672 -2.729 1 73.56 406 GLU A O 1
ATOM 3259 N N . HIS A 1 407 ? -19.344 20.719 -1.532 1 74.44 407 HIS A N 1
ATOM 3260 C CA . HIS A 1 407 ? -18.797 21.391 -0.361 1 74.44 407 HIS A CA 1
ATOM 3261 C C . HIS A 1 407 ? -17.344 20.969 -0.103 1 74.44 407 HIS A C 1
ATOM 3263 O O . HIS A 1 407 ? -16.953 19.859 -0.48 1 74.44 407 HIS A O 1
ATOM 3269 N N . GLN A 1 408 ? -16.391 21.766 0.009 1 82 408 GLN A N 1
ATOM 3270 C CA . GLN A 1 408 ? -14.977 21.5 0.243 1 82 408 GLN A CA 1
ATOM 3271 C C . GLN A 1 408 ? -14.734 21.031 1.677 1 82 408 GLN A C 1
ATOM 3273 O O . GLN A 1 408 ? -13.797 21.484 2.33 1 82 408 GLN A O 1
ATOM 3278 N N . ILE A 1 409 ? -15.852 20.25 2.174 1 87.19 409 ILE A N 1
ATOM 3279 C CA . ILE A 1 409 ? -15.75 19.625 3.486 1 87.19 409 ILE A CA 1
ATOM 3280 C C . ILE A 1 409 ? -15.664 18.094 3.33 1 87.19 409 ILE A C 1
ATOM 3282 O O . ILE A 1 409 ? -16.594 17.469 2.795 1 87.19 409 ILE A O 1
ATOM 3286 N N . HIS A 1 410 ? -14.578 17.547 3.82 1 89.94 410 HIS A N 1
ATOM 3287 C CA . HIS A 1 410 ? -14.422 16.109 3.678 1 89.94 410 HIS A CA 1
ATOM 3288 C C . HIS A 1 410 ? -13.812 15.492 4.934 1 89.94 410 HIS A C 1
ATOM 3290 O O . HIS A 1 410 ? -13.25 16.203 5.77 1 89.94 410 HIS A O 1
ATOM 3296 N N . ARG A 1 411 ? -13.992 14.266 5.055 1 91.81 411 ARG A N 1
ATOM 3297 C CA . ARG A 1 411 ? -13.508 13.508 6.203 1 91.81 411 ARG A CA 1
ATOM 3298 C C . ARG A 1 411 ? -12.273 12.68 5.832 1 91.81 411 ARG A C 1
ATOM 3300 O O . ARG A 1 411 ? -12.156 12.211 4.695 1 91.81 411 ARG A O 1
ATOM 3307 N N . TYR A 1 412 ? -11.461 12.5 6.828 1 94.06 412 TYR A N 1
ATOM 3308 C CA . TYR A 1 412 ? -10.258 11.711 6.605 1 94.06 412 TYR A CA 1
ATOM 3309 C C . TYR A 1 412 ? -10.609 10.281 6.211 1 94.06 412 TYR A C 1
ATOM 3311 O O . TYR A 1 412 ? -9.891 9.648 5.43 1 94.06 412 TYR A O 1
ATOM 3319 N N . SER A 1 413 ? -11.711 9.789 6.652 1 92.12 413 SER A N 1
ATOM 3320 C CA . SER A 1 413 ? -12.148 8.43 6.344 1 92.12 413 SER A CA 1
ATOM 3321 C C . SER A 1 413 ? -12.305 8.227 4.84 1 92.12 413 SER A C 1
ATOM 3323 O O . SER A 1 413 ? -12.172 7.105 4.34 1 92.12 413 SER A O 1
ATOM 3325 N N . GLU A 1 414 ? -12.484 9.281 4.141 1 91.38 414 GLU A N 1
ATOM 3326 C CA . GLU A 1 414 ? -12.719 9.203 2.703 1 91.38 414 GLU A CA 1
ATOM 3327 C C . GLU A 1 414 ? -11.406 9.094 1.932 1 91.38 414 GLU A C 1
ATOM 3329 O O . GLU A 1 414 ? -11.383 8.586 0.811 1 91.38 414 GLU A O 1
ATOM 3334 N N . ILE A 1 415 ? -10.383 9.547 2.561 1 93.75 415 ILE A N 1
ATOM 3335 C CA . ILE A 1 415 ? -9.148 9.641 1.787 1 93.75 415 ILE A CA 1
ATOM 3336 C C . ILE A 1 415 ? -8.07 8.758 2.414 1 93.75 415 ILE A C 1
ATOM 3338 O O . ILE A 1 415 ? -6.988 8.594 1.854 1 93.75 415 ILE A O 1
ATOM 3342 N N . GLU A 1 416 ? -8.359 8.211 3.57 1 95.56 416 GLU A N 1
ATOM 3343 C CA . GLU A 1 416 ? -7.379 7.398 4.285 1 95.56 416 GLU A CA 1
ATOM 3344 C C . GLU A 1 416 ? -6.781 6.328 3.377 1 95.56 416 GLU A C 1
ATOM 3346 O O . GLU A 1 416 ? -5.574 6.082 3.408 1 95.56 416 GLU A O 1
ATOM 3351 N N . PHE A 1 417 ? -7.59 5.695 2.617 1 95.5 417 PHE A N 1
ATOM 3352 C CA . PHE A 1 417 ? -7.141 4.637 1.719 1 95.5 417 PHE A CA 1
ATOM 3353 C C . PHE A 1 417 ? -6.121 5.172 0.721 1 95.5 417 PHE A C 1
ATOM 3355 O O . PHE A 1 417 ? -5.117 4.516 0.438 1 95.5 417 PHE A O 1
ATOM 3362 N N . TYR A 1 418 ? -6.375 6.332 0.176 1 94.94 418 TYR A N 1
ATOM 3363 C CA . TYR A 1 418 ? -5.445 6.945 -0.762 1 94.94 418 TYR A CA 1
ATOM 3364 C C . TYR A 1 418 ? -4.094 7.195 -0.104 1 94.94 418 TYR A C 1
ATOM 3366 O O . TYR A 1 418 ? -3.045 6.969 -0.715 1 94.94 418 TYR A O 1
ATOM 3374 N N . GLU A 1 419 ? -4.199 7.688 1.124 1 94.44 419 GLU A N 1
ATOM 3375 C CA . GLU A 1 419 ? -2.979 7.957 1.879 1 94.44 419 GLU A CA 1
ATOM 3376 C C . GLU A 1 419 ? -2.143 6.691 2.049 1 94.44 419 GLU A C 1
ATOM 3378 O O . GLU A 1 419 ? -0.914 6.738 1.962 1 94.44 419 GLU A O 1
ATOM 3383 N N . MET A 1 420 ? -2.791 5.691 2.324 1 94.81 420 MET A N 1
ATOM 3384 C CA . MET A 1 420 ? -2.105 4.414 2.492 1 94.81 420 MET A CA 1
ATOM 3385 C C . MET A 1 420 ? -1.468 3.959 1.185 1 94.81 420 MET A C 1
ATOM 3387 O O . MET A 1 420 ? -0.328 3.492 1.174 1 94.81 420 MET A O 1
ATOM 3391 N N . MET A 1 421 ? -2.184 4.055 0.06 1 95 421 MET A N 1
ATOM 3392 C CA . MET A 1 421 ? -1.688 3.627 -1.245 1 95 421 MET A CA 1
ATOM 3393 C C . MET A 1 421 ? -0.463 4.438 -1.653 1 95 421 MET A C 1
ATOM 3395 O O . MET A 1 421 ? 0.401 3.945 -2.381 1 95 421 MET A O 1
ATOM 3399 N N . ASN A 1 422 ? -0.347 5.617 -1.147 1 92.5 422 ASN A N 1
ATOM 3400 C CA . ASN A 1 422 ? 0.801 6.469 -1.442 1 92.5 422 ASN A CA 1
ATOM 3401 C C . ASN A 1 422 ? 2.098 5.863 -0.912 1 92.5 422 ASN A C 1
ATOM 3403 O O . ASN A 1 422 ? 3.188 6.262 -1.327 1 92.5 422 ASN A O 1
ATOM 3407 N N . LYS A 1 423 ? 1.946 5.012 0.01 1 92.44 423 LYS A N 1
ATOM 3408 C CA . LYS A 1 423 ? 3.131 4.383 0.586 1 92.44 423 LYS A CA 1
ATOM 3409 C C . LYS A 1 423 ? 3.703 3.324 -0.353 1 92.44 423 LYS A C 1
ATOM 3411 O O . LYS A 1 423 ? 4.824 2.854 -0.156 1 92.44 423 LYS A O 1
ATOM 3416 N N . ILE A 1 424 ? 2.975 2.977 -1.364 1 91.44 424 ILE A N 1
ATOM 3417 C CA . ILE A 1 424 ? 3.424 1.977 -2.328 1 91.44 424 ILE A CA 1
ATOM 3418 C C . ILE A 1 424 ? 4.359 2.625 -3.344 1 91.44 424 ILE A C 1
ATOM 3420 O O . ILE A 1 424 ? 4.031 3.658 -3.932 1 91.44 424 ILE A O 1
ATOM 3424 N N . LYS A 1 425 ? 5.527 2.031 -3.635 1 87.06 425 LYS A N 1
ATOM 3425 C CA . LYS A 1 425 ? 6.555 2.594 -4.504 1 87.06 425 LYS A CA 1
ATOM 3426 C C . LYS A 1 425 ? 6.141 2.514 -5.969 1 87.06 425 LYS A C 1
ATOM 3428 O O . LYS A 1 425 ? 6.387 3.443 -6.742 1 87.06 425 LYS A O 1
ATOM 3433 N N . GLU A 1 426 ? 5.465 1.392 -6.402 1 89.88 426 GLU A N 1
ATOM 3434 C CA . GLU A 1 426 ? 5.023 1.181 -7.781 1 89.88 426 GLU A CA 1
ATOM 3435 C C . GLU A 1 426 ? 3.5 1.164 -7.875 1 89.88 426 GLU A C 1
ATOM 3437 O O . GLU A 1 426 ? 2.895 0.106 -8.062 1 89.88 426 GLU A O 1
ATOM 3442 N N . PRO A 1 427 ? 2.98 2.361 -7.891 1 90 427 PRO A N 1
ATOM 3443 C CA . PRO A 1 427 ? 1.519 2.424 -7.828 1 90 427 PRO A CA 1
ATOM 3444 C C . PRO A 1 427 ? 0.849 1.856 -9.078 1 90 427 PRO A C 1
ATOM 3446 O O . PRO A 1 427 ? -0.318 1.46 -9.031 1 90 427 PRO A O 1
ATOM 3449 N N . GLU A 1 428 ? 1.562 1.795 -10.18 1 89.94 428 GLU A N 1
ATOM 3450 C CA . GLU A 1 428 ? 0.979 1.251 -11.406 1 89.94 428 GLU A CA 1
ATOM 3451 C C . GLU A 1 428 ? 0.614 -0.22 -11.234 1 89.94 428 GLU A C 1
ATOM 3453 O O . GLU A 1 428 ? -0.311 -0.714 -11.883 1 89.94 428 GLU A O 1
ATOM 3458 N N . LYS A 1 429 ? 1.275 -0.88 -10.359 1 90.44 429 LYS A N 1
ATOM 3459 C CA . LYS A 1 429 ? 1.048 -2.305 -10.133 1 90.44 429 LYS A CA 1
ATOM 3460 C C . LYS A 1 429 ? -0.242 -2.535 -9.352 1 90.44 429 LYS A C 1
ATOM 3462 O O . LYS A 1 429 ? -0.75 -3.656 -9.297 1 90.44 429 LYS A O 1
ATOM 3467 N N . LEU A 1 430 ? -0.801 -1.481 -8.797 1 93.62 430 LEU A N 1
ATOM 3468 C CA . LEU A 1 430 ? -2.029 -1.597 -8.016 1 93.62 430 LEU A CA 1
ATOM 3469 C C . LEU A 1 430 ? -3.199 -2 -8.906 1 93.62 430 LEU A C 1
ATOM 3471 O O . LEU A 1 430 ? -4.195 -2.549 -8.422 1 93.62 430 LEU A O 1
ATOM 3475 N N . ALA A 1 431 ? -3.037 -1.787 -10.188 1 93 431 ALA A N 1
ATOM 3476 C CA . ALA A 1 431 ? -4.086 -2.135 -11.141 1 93 431 ALA A CA 1
ATOM 3477 C C . ALA A 1 431 ? -4.328 -3.643 -11.164 1 93 431 ALA A C 1
ATOM 3479 O O . ALA A 1 431 ? -5.441 -4.098 -11.438 1 93 431 ALA A O 1
ATOM 3480 N N . ASP A 1 432 ? -3.297 -4.391 -10.773 1 90.25 432 ASP A N 1
ATOM 3481 C CA . ASP A 1 432 ? -3.369 -5.848 -10.789 1 90.25 432 ASP A CA 1
ATOM 3482 C C . ASP A 1 432 ? -4.316 -6.363 -9.703 1 90.25 432 ASP A C 1
ATOM 3484 O O . ASP A 1 432 ? -4.742 -7.52 -9.742 1 90.25 432 ASP A O 1
ATOM 3488 N N . TYR A 1 433 ? -4.723 -5.52 -8.812 1 93.88 433 TYR A N 1
ATOM 3489 C CA . TYR A 1 433 ? -5.516 -5.965 -7.676 1 93.88 433 TYR A CA 1
ATOM 3490 C C . TYR A 1 433 ? -6.961 -5.496 -7.801 1 93.88 433 TYR A C 1
ATOM 3492 O O . TYR A 1 433 ? -7.766 -5.699 -6.887 1 93.88 433 TYR A O 1
ATOM 3500 N N . ILE A 1 434 ? -7.27 -4.875 -8.883 1 94.88 434 ILE A N 1
ATOM 3501 C CA . ILE A 1 434 ? -8.656 -4.504 -9.148 1 94.88 434 ILE A CA 1
ATOM 3502 C C . ILE A 1 434 ? -9.453 -5.746 -9.531 1 94.88 434 ILE A C 1
ATOM 3504 O O . ILE A 1 434 ? -9.047 -6.508 -10.414 1 94.88 434 ILE A O 1
ATOM 3508 N N . HIS A 1 435 ? -10.516 -5.938 -8.805 1 94.56 435 HIS A N 1
ATOM 3509 C CA . HIS A 1 435 ? -11.367 -7.09 -9.078 1 94.56 435 HIS A CA 1
ATOM 3510 C C . HIS A 1 435 ? -11.859 -7.078 -10.523 1 94.56 435 HIS A C 1
ATOM 3512 O O . HIS A 1 435 ? -12.344 -6.055 -11.008 1 94.56 435 HIS A O 1
ATOM 3518 N N . PRO A 1 436 ? -11.812 -8.188 -11.219 1 90.94 436 PRO A N 1
ATOM 3519 C CA . PRO A 1 436 ? -12.141 -8.242 -12.648 1 90.94 436 PRO A CA 1
ATOM 3520 C C . PRO A 1 436 ? -13.594 -7.852 -12.93 1 90.94 436 PRO A C 1
ATOM 3522 O O . PRO A 1 436 ? -13.898 -7.375 -14.031 1 90.94 436 PRO A O 1
ATOM 3525 N N . ALA A 1 437 ? -14.445 -8.023 -11.984 1 93 437 ALA A N 1
ATOM 3526 C CA . ALA A 1 437 ? -15.852 -7.68 -12.164 1 93 437 ALA A CA 1
ATOM 3527 C C . ALA A 1 437 ? -16.016 -6.219 -12.578 1 93 437 ALA A C 1
ATOM 3529 O O . ALA A 1 437 ? -16.891 -5.887 -13.383 1 93 437 ALA A O 1
ATOM 3530 N N . LEU A 1 438 ? -15.203 -5.316 -12.031 1 95.06 438 LEU A N 1
ATOM 3531 C CA . LEU A 1 438 ? -15.32 -3.895 -12.328 1 95.06 438 LEU A CA 1
ATOM 3532 C C . LEU A 1 438 ? -15 -3.619 -13.789 1 95.06 438 LEU A C 1
ATOM 3534 O O . LEU A 1 438 ? -15.656 -2.795 -14.43 1 95.06 438 LEU A O 1
ATOM 3538 N N . TYR A 1 439 ? -14.023 -4.316 -14.305 1 92.06 439 TYR A N 1
ATOM 3539 C CA . TYR A 1 439 ? -13.664 -4.145 -15.703 1 92.06 439 TYR A CA 1
ATOM 3540 C C . TYR A 1 439 ? -14.773 -4.645 -16.625 1 92.06 439 TYR A C 1
ATOM 3542 O O . TYR A 1 439 ? -15.109 -3.994 -17.609 1 92.06 439 TYR A O 1
ATOM 3550 N N . ARG A 1 440 ? -15.281 -5.766 -16.297 1 91.81 440 ARG A N 1
ATOM 3551 C CA . ARG A 1 440 ? -16.344 -6.344 -17.109 1 91.81 440 ARG A CA 1
ATOM 3552 C C . ARG A 1 440 ? -17.578 -5.438 -17.141 1 91.81 440 ARG A C 1
ATOM 3554 O O . ARG A 1 440 ? -18.172 -5.211 -18.203 1 91.81 440 ARG A O 1
ATOM 3561 N N . LEU A 1 441 ? -17.906 -4.961 -15.992 1 95.69 441 LEU A N 1
ATOM 3562 C CA . LEU A 1 441 ? -19.062 -4.09 -15.883 1 95.69 441 LEU A CA 1
ATOM 3563 C C . LEU A 1 441 ? -18.828 -2.773 -16.625 1 95.69 441 LEU A C 1
ATOM 3565 O O . LEU A 1 441 ? -19.719 -2.275 -17.312 1 95.69 441 LEU A O 1
ATOM 3569 N N . ASN A 1 442 ? -17.672 -2.221 -16.406 1 94 442 ASN A N 1
ATOM 3570 C CA . ASN A 1 442 ? -17.344 -0.972 -17.078 1 94 442 ASN A CA 1
ATOM 3571 C C . ASN A 1 442 ? -17.391 -1.126 -18.594 1 94 442 ASN A C 1
ATOM 3573 O O . ASN A 1 442 ? -17.906 -0.254 -19.297 1 94 442 ASN A O 1
ATOM 3577 N N . LYS A 1 443 ? -16.828 -2.146 -19.125 1 92.44 443 LYS A N 1
ATOM 3578 C CA . LYS A 1 443 ? -16.828 -2.416 -20.562 1 92.44 443 LYS A CA 1
ATOM 3579 C C . LYS A 1 443 ? -18.25 -2.58 -21.078 1 92.44 443 LYS A C 1
ATOM 3581 O O . LYS A 1 443 ? -18.594 -2.074 -22.156 1 92.44 443 LYS A O 1
ATOM 3586 N N . TYR A 1 444 ? -19.016 -3.271 -20.375 1 94.25 444 TYR A N 1
ATOM 3587 C CA . TYR A 1 444 ? -20.406 -3.467 -20.75 1 94.25 444 TYR A CA 1
ATOM 3588 C C . TYR A 1 444 ? -21.141 -2.139 -20.797 1 94.25 444 TYR A C 1
ATOM 3590 O O . TYR A 1 444 ? -21.891 -1.873 -21.75 1 94.25 444 TYR A O 1
ATOM 3598 N N . ASP A 1 445 ? -20.984 -1.338 -19.797 1 96.06 445 ASP A N 1
ATOM 3599 C CA . ASP A 1 445 ? -21.625 -0.035 -19.719 1 96.06 445 ASP A CA 1
ATOM 3600 C C . ASP A 1 445 ? -21.219 0.861 -20.875 1 96.06 445 ASP A C 1
ATOM 3602 O O . ASP A 1 445 ? -22.047 1.579 -21.438 1 96.06 445 ASP A O 1
ATOM 3606 N N . GLN A 1 446 ? -19.969 0.847 -21.219 1 94.06 446 GLN A N 1
ATOM 3607 C CA . GLN A 1 446 ? -19.469 1.647 -22.328 1 94.06 446 GLN A CA 1
ATOM 3608 C C . GLN A 1 446 ? -20.109 1.225 -23.641 1 94.06 446 GLN A C 1
ATOM 3610 O O . GLN A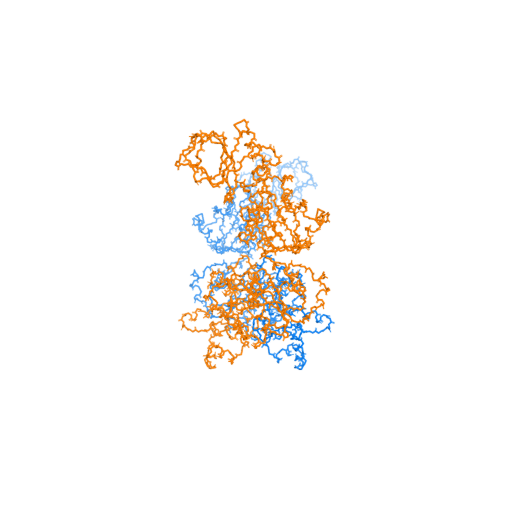 1 446 ? -20.406 2.066 -24.484 1 94.06 446 GLN A O 1
ATOM 3615 N N . ARG A 1 447 ? -20.312 -0.036 -23.781 1 94.38 447 ARG A N 1
ATOM 3616 C CA . ARG A 1 447 ? -20.875 -0.587 -25.016 1 94.38 447 ARG A CA 1
ATOM 3617 C C . ARG A 1 447 ? -22.375 -0.356 -25.094 1 94.38 447 ARG A C 1
ATOM 3619 O O . ARG A 1 447 ? -22.922 -0.119 -26.172 1 94.38 447 ARG A O 1
ATOM 3626 N N . THR A 1 448 ? -23.078 -0.393 -24 1 94.88 448 THR A N 1
ATOM 3627 C CA . THR A 1 448 ? -24.531 -0.45 -24.031 1 94.88 448 THR A CA 1
ATOM 3628 C C . THR A 1 448 ? -25.141 0.843 -23.5 1 94.88 448 THR A C 1
ATOM 3630 O O . THR A 1 448 ? -26.328 1.115 -23.703 1 94.88 448 THR A O 1
ATOM 3633 N N . GLY A 1 449 ? -24.344 1.606 -22.734 1 92.69 449 GLY A N 1
ATOM 3634 C CA . GLY A 1 449 ? -24.844 2.836 -22.125 1 92.69 449 GLY A CA 1
ATOM 3635 C C . GLY A 1 449 ? -25.531 2.615 -20.797 1 92.69 449 GLY A C 1
ATOM 3636 O O . GLY A 1 449 ? -26.109 3.541 -20.234 1 92.69 449 GLY A O 1
ATOM 3637 N N . ASN A 1 450 ? -25.438 1.391 -20.297 1 93.06 450 ASN A N 1
ATOM 3638 C CA . ASN A 1 450 ? -26.016 1.096 -18.984 1 93.06 450 ASN A CA 1
ATOM 3639 C C . ASN A 1 450 ? -25.141 1.659 -17.859 1 93.06 450 ASN A C 1
ATOM 3641 O O . ASN A 1 450 ? -24.109 2.271 -18.109 1 93.06 450 ASN A O 1
ATOM 3645 N N . GLU A 1 451 ? -25.656 1.559 -16.609 1 95.88 451 GLU A N 1
ATOM 3646 C CA . GLU A 1 451 ? -24.938 2.111 -15.461 1 95.88 451 GLU A CA 1
ATOM 3647 C C . GLU A 1 451 ? -24.75 1.059 -14.367 1 95.88 451 GLU A C 1
ATOM 3649 O O . GLU A 1 451 ? -25.016 1.323 -13.195 1 95.88 451 GLU A O 1
ATOM 3654 N N . LEU A 1 452 ? -24.328 -0.122 -14.82 1 97.25 452 LEU A N 1
ATOM 3655 C CA . LEU A 1 452 ? -24.203 -1.229 -13.883 1 97.25 452 LEU A CA 1
ATOM 3656 C C . LEU A 1 452 ? -23.047 -0.981 -12.906 1 97.25 452 LEU A C 1
ATOM 3658 O O . LEU A 1 452 ? -23.141 -1.318 -11.727 1 97.25 452 LEU A O 1
ATOM 3662 N N . TYR A 1 453 ? -21.969 -0.402 -13.477 1 96.5 453 TYR A N 1
ATOM 3663 C CA . TYR A 1 453 ? -20.797 -0.081 -12.664 1 96.5 453 TYR A CA 1
ATOM 3664 C C . TYR A 1 453 ? -21.172 0.82 -11.5 1 96.5 453 TYR A C 1
ATOM 3666 O O . TYR A 1 453 ? -20.906 0.485 -10.336 1 96.5 453 TYR A O 1
ATOM 3674 N N . HIS A 1 454 ? -21.859 1.881 -11.773 1 95.31 454 HIS A N 1
ATOM 3675 C CA . HIS A 1 454 ? -22.266 2.844 -10.758 1 95.31 454 HIS A CA 1
ATOM 3676 C C . HIS A 1 454 ? -23.344 2.26 -9.844 1 95.31 454 HIS A C 1
ATOM 3678 O O . HIS A 1 454 ? -23.359 2.539 -8.648 1 95.31 454 HIS A O 1
ATOM 3684 N N . THR A 1 455 ? -24.203 1.46 -10.375 1 97.06 455 THR A N 1
ATOM 3685 C CA . THR A 1 455 ? -25.25 0.814 -9.594 1 97.06 455 THR A CA 1
ATOM 3686 C C . THR A 1 455 ? -24.641 -0.085 -8.516 1 97.06 455 THR A C 1
ATOM 3688 O O . THR A 1 455 ? -25.078 -0.057 -7.363 1 97.06 455 THR A O 1
ATOM 3691 N N . LEU A 1 456 ? -23.656 -0.896 -8.914 1 97.31 456 LEU A N 1
ATOM 3692 C CA . LEU A 1 456 ? -22.984 -1.779 -7.965 1 97.31 456 LEU A CA 1
ATOM 3693 C C . LEU A 1 456 ? -22.312 -0.976 -6.855 1 97.31 456 LEU A C 1
ATOM 3695 O O . LEU A 1 456 ? -22.406 -1.341 -5.68 1 97.31 456 LEU A O 1
ATOM 3699 N N . GLU A 1 457 ? -21.656 0.082 -7.238 1 95.44 457 GLU A N 1
ATOM 3700 C CA . GLU A 1 457 ? -20.969 0.93 -6.27 1 95.44 457 GLU A CA 1
ATOM 3701 C C . GLU A 1 457 ? -21.938 1.454 -5.211 1 95.44 457 GLU A C 1
ATOM 3703 O O . GLU A 1 457 ? -21.672 1.351 -4.012 1 95.44 457 GLU A O 1
ATOM 3708 N N . VAL A 1 458 ? -23.078 1.998 -5.617 1 94.5 458 VAL A N 1
ATOM 3709 C CA . VAL A 1 458 ? -24.078 2.572 -4.719 1 94.5 458 VAL A CA 1
ATOM 3710 C C . VAL A 1 458 ? -24.703 1.468 -3.869 1 94.5 458 VAL A C 1
ATOM 3712 O O . VAL A 1 458 ? -24.906 1.646 -2.668 1 94.5 458 VAL A O 1
ATOM 3715 N N . TYR A 1 459 ? -24.938 0.35 -4.488 1 95.56 459 TYR A N 1
ATOM 3716 C CA . TYR A 1 459 ? -25.547 -0.784 -3.793 1 95.56 459 TYR A CA 1
ATOM 3717 C C . TYR A 1 459 ? -24.672 -1.229 -2.621 1 95.56 459 TYR A C 1
ATOM 3719 O O . TYR A 1 459 ? -25.188 -1.473 -1.524 1 95.56 459 TYR A O 1
ATOM 3727 N N . LEU A 1 460 ? -23.406 -1.339 -2.883 1 94.31 460 LEU A N 1
ATOM 3728 C CA . LEU A 1 460 ? -22.469 -1.755 -1.846 1 94.31 460 LEU A CA 1
ATOM 3729 C C . LEU A 1 460 ? -22.375 -0.713 -0.735 1 94.31 460 LEU A C 1
ATOM 3731 O O . LEU A 1 460 ? -22.25 -1.062 0.441 1 94.31 460 LEU A O 1
ATOM 3735 N N . GLN A 1 461 ? -22.516 0.543 -1.054 1 91.75 461 GLN A N 1
ATOM 3736 C CA . GLN A 1 461 ? -22.453 1.624 -0.076 1 91.75 461 GLN A CA 1
ATOM 3737 C C . GLN A 1 461 ? -23.719 1.673 0.772 1 91.75 461 GLN A C 1
ATOM 3739 O O . GLN A 1 461 ? -23.719 2.238 1.867 1 91.75 461 GLN A O 1
ATOM 3744 N N . CYS A 1 462 ? -24.75 1.067 0.246 1 91.75 462 CYS A N 1
ATOM 3745 C CA . CYS A 1 462 ? -26.031 1.052 0.952 1 91.75 462 CYS A CA 1
ATOM 3746 C C . CYS A 1 462 ? -26.219 -0.254 1.717 1 91.75 462 CYS A C 1
ATOM 3748 O O . CYS A 1 462 ? -27.328 -0.593 2.115 1 91.75 462 CYS A O 1
ATOM 3750 N N . PHE A 1 463 ? -25.203 -0.979 1.863 1 89.69 463 PHE A N 1
ATOM 3751 C CA . PHE A 1 463 ? -25.203 -2.217 2.633 1 89.69 463 PHE A CA 1
ATOM 3752 C C . PHE A 1 463 ? -26.234 -3.193 2.084 1 89.69 463 PHE A C 1
ATOM 3754 O O . PHE A 1 463 ? -27 -3.793 2.846 1 89.69 463 PHE A O 1
ATOM 3761 N N . HIS A 1 464 ? -26.406 -3.271 0.834 1 91.69 464 HIS A N 1
ATOM 3762 C CA . HIS A 1 464 ? -27.25 -4.219 0.125 1 91.69 464 HIS A CA 1
ATOM 3763 C C . HIS A 1 464 ? -28.734 -3.891 0.33 1 91.69 464 HIS A C 1
ATOM 3765 O O . HIS A 1 464 ? -29.594 -4.754 0.154 1 91.69 464 HIS A O 1
ATOM 3771 N N . ASN A 1 465 ? -28.922 -2.67 0.746 1 92.06 465 ASN A N 1
ATOM 3772 C CA . ASN A 1 465 ? -30.312 -2.246 0.917 1 92.06 465 ASN A CA 1
ATOM 3773 C C . ASN A 1 465 ? -30.922 -1.772 -0.4 1 92.06 465 ASN A C 1
ATOM 3775 O O . ASN A 1 465 ? -30.594 -0.685 -0.881 1 92.06 465 ASN A O 1
ATOM 3779 N N . ASN A 1 466 ? -31.891 -2.539 -0.854 1 94.5 466 ASN A N 1
ATOM 3780 C CA . ASN A 1 466 ? -32.469 -2.264 -2.156 1 94.5 466 ASN A CA 1
ATOM 3781 C C . ASN A 1 466 ? -33.25 -0.939 -2.158 1 94.5 466 ASN A C 1
ATOM 3783 O O . ASN A 1 466 ? -33.156 -0.173 -3.119 1 94.5 466 ASN A O 1
ATOM 3787 N N . LYS A 1 467 ? -33.938 -0.703 -1.102 1 95.12 467 LYS A N 1
ATOM 3788 C CA . LYS A 1 467 ? -34.75 0.509 -1.021 1 95.12 467 LYS A CA 1
ATOM 3789 C C . LYS A 1 467 ? -33.875 1.758 -1.044 1 95.12 467 LYS A C 1
ATOM 3791 O O . LYS A 1 467 ? -34.125 2.691 -1.807 1 95.12 467 LYS A O 1
ATOM 3796 N N . GLU A 1 468 ? -32.938 1.791 -0.229 1 93.44 468 GLU A N 1
ATOM 3797 C CA . GLU A 1 468 ? -32.031 2.934 -0.149 1 93.44 468 GLU A CA 1
ATOM 3798 C C . GLU A 1 468 ? -31.266 3.125 -1.457 1 93.44 468 GLU A C 1
ATOM 3800 O O . GLU A 1 468 ? -31.078 4.258 -1.914 1 93.44 468 GLU A O 1
ATOM 3805 N N . THR A 1 469 ? -30.828 2.02 -2.068 1 95.44 469 THR A N 1
ATOM 3806 C CA . THR A 1 469 ? -30.078 2.066 -3.322 1 95.44 469 THR A CA 1
ATOM 3807 C C . THR A 1 469 ? -30.938 2.682 -4.434 1 95.44 469 THR A C 1
ATOM 3809 O O . THR A 1 469 ? -30.469 3.576 -5.148 1 95.44 469 THR A O 1
ATOM 3812 N N . ALA A 1 470 ? -32.156 2.254 -4.539 1 96.88 470 ALA A N 1
ATOM 3813 C CA . ALA A 1 470 ? -33.062 2.77 -5.562 1 96.88 470 ALA A CA 1
ATOM 3814 C C . ALA A 1 470 ? -33.312 4.262 -5.375 1 96.88 470 ALA A C 1
ATOM 3816 O O . ALA A 1 470 ? -33.375 5.016 -6.348 1 96.88 470 ALA A O 1
ATOM 3817 N N . ASN A 1 471 ? -33.438 4.664 -4.172 1 94.88 471 ASN A N 1
ATOM 3818 C CA . ASN A 1 471 ? -33.656 6.07 -3.857 1 94.88 471 ASN A CA 1
ATOM 3819 C C . ASN A 1 471 ? -32.5 6.941 -4.277 1 94.88 471 ASN A C 1
ATOM 3821 O O . ASN A 1 471 ? -32.688 7.996 -4.887 1 94.88 471 ASN A O 1
ATOM 3825 N N . ILE A 1 472 ? -31.297 6.527 -3.965 1 90.56 472 ILE A N 1
ATOM 3826 C CA . ILE A 1 472 ? -30.094 7.297 -4.258 1 90.56 472 ILE A CA 1
ATOM 3827 C C . ILE A 1 472 ? -29.891 7.383 -5.77 1 90.56 472 ILE A C 1
ATOM 3829 O O . ILE A 1 472 ? -29.5 8.43 -6.293 1 90.56 472 ILE A O 1
ATOM 3833 N N . LEU A 1 473 ? -30.172 6.262 -6.438 1 93.94 473 LEU A N 1
ATOM 3834 C CA . LEU A 1 473 ? -30 6.223 -7.887 1 93.94 473 LEU A CA 1
ATOM 3835 C C . LEU A 1 473 ? -31.203 6.852 -8.594 1 93.94 473 LEU A C 1
ATOM 3837 O O . LEU A 1 473 ? -31.156 7.082 -9.797 1 93.94 473 LEU A O 1
ATOM 3841 N N . CYS A 1 474 ? -32.281 7.125 -7.895 1 94.62 474 CYS A N 1
ATOM 3842 C CA . CYS A 1 474 ? -33.531 7.707 -8.422 1 94.62 474 CYS A CA 1
ATOM 3843 C C . CYS A 1 474 ? -34.125 6.809 -9.492 1 94.62 474 CYS A C 1
ATOM 3845 O O . CYS A 1 474 ? -34.438 7.273 -10.594 1 94.62 474 CYS A O 1
ATOM 3847 N N . ILE A 1 475 ? -34.25 5.523 -9.164 1 95.94 475 ILE A N 1
ATOM 3848 C CA . ILE A 1 475 ? -34.875 4.566 -10.07 1 95.94 475 ILE A CA 1
ATOM 3849 C C . ILE A 1 475 ? -35.906 3.727 -9.312 1 95.94 475 ILE A C 1
ATOM 3851 O O . ILE A 1 475 ? -35.938 3.736 -8.086 1 95.94 475 ILE A O 1
ATOM 3855 N N . HIS A 1 476 ? -36.75 3.033 -10.07 1 94.38 476 HIS A N 1
ATOM 3856 C CA . HIS A 1 476 ? -37.781 2.162 -9.484 1 94.38 476 HIS A CA 1
ATOM 3857 C C . HIS A 1 476 ? -37.156 0.867 -8.969 1 94.38 476 HIS A C 1
ATOM 3859 O O . HIS A 1 476 ? -36.156 0.391 -9.516 1 94.38 476 HIS A O 1
ATOM 3865 N N . ARG A 1 477 ? -37.781 0.215 -8.062 1 94.12 477 ARG A N 1
ATOM 3866 C CA . ARG A 1 477 ? -37.312 -1.011 -7.434 1 94.12 477 ARG A CA 1
ATOM 3867 C C . ARG A 1 477 ? -37.125 -2.125 -8.461 1 94.12 477 ARG A C 1
ATOM 3869 O O . ARG A 1 477 ? -36.219 -2.938 -8.367 1 94.12 477 ARG A O 1
ATOM 3876 N N . ASN A 1 478 ? -38.031 -2.191 -9.492 1 93.25 478 ASN A N 1
ATOM 3877 C CA . ASN A 1 478 ? -37.938 -3.232 -10.516 1 93.25 478 ASN A CA 1
ATOM 3878 C C . ASN A 1 478 ? -36.75 -3.031 -11.438 1 93.25 478 ASN A C 1
ATOM 3880 O O . ASN A 1 478 ? -36.156 -4.004 -11.906 1 93.25 478 ASN A O 1
ATOM 3884 N N . SER A 1 479 ? -36.5 -1.764 -11.727 1 95.38 479 SER A N 1
ATOM 3885 C CA . SER A 1 479 ? -35.312 -1.443 -12.523 1 95.38 479 SER A CA 1
ATOM 3886 C C . SER A 1 479 ? -34.031 -1.83 -11.805 1 95.38 479 SER A C 1
ATOM 3888 O O . SER A 1 479 ? -33.094 -2.338 -12.422 1 95.38 479 SER A O 1
ATOM 3890 N N . LEU A 1 480 ? -34 -1.606 -10.492 1 96.94 480 LEU A N 1
ATOM 3891 C CA . LEU A 1 480 ? -32.844 -1.993 -9.711 1 96.94 480 LEU A CA 1
ATOM 3892 C C . LEU A 1 480 ? -32.656 -3.508 -9.727 1 96.94 480 LEU A C 1
ATOM 3894 O O . LEU A 1 480 ? -31.531 -4 -9.875 1 96.94 480 LEU A O 1
ATOM 3898 N N . ALA A 1 481 ? -33.75 -4.219 -9.547 1 96 481 ALA A N 1
ATOM 3899 C CA . ALA A 1 481 ? -33.656 -5.676 -9.547 1 96 481 ALA A CA 1
ATOM 3900 C C . ALA A 1 481 ? -33.094 -6.199 -10.852 1 96 481 ALA A C 1
ATOM 3902 O O . ALA A 1 481 ? -32.281 -7.133 -10.852 1 96 481 ALA A O 1
ATOM 3903 N N . TYR A 1 482 ? -33.562 -5.617 -11.883 1 95.06 482 TYR A N 1
ATOM 3904 C CA . TYR A 1 482 ? -33.031 -5.988 -13.195 1 95.06 482 TYR A CA 1
ATOM 3905 C C . TYR A 1 482 ? -31.531 -5.707 -13.289 1 95.06 482 TYR A C 1
ATOM 3907 O O . TYR A 1 482 ? -30.766 -6.551 -13.75 1 95.06 482 TYR A O 1
ATOM 3915 N N . ARG A 1 483 ? -31.094 -4.52 -12.898 1 96.44 483 ARG A N 1
ATOM 3916 C CA . ARG A 1 483 ? -29.688 -4.145 -12.938 1 96.44 483 ARG A CA 1
ATOM 3917 C C . ARG A 1 483 ? -28.844 -5.09 -12.086 1 96.44 483 ARG A C 1
ATOM 3919 O O . ARG A 1 483 ? -27.75 -5.469 -12.484 1 96.44 483 ARG A O 1
ATOM 3926 N N . MET A 1 484 ? -29.422 -5.473 -10.961 1 96.12 484 MET A N 1
ATOM 3927 C CA . MET A 1 484 ? -28.672 -6.344 -10.055 1 96.12 484 MET A CA 1
ATOM 3928 C C . MET A 1 484 ? -28.484 -7.734 -10.664 1 96.12 484 MET A C 1
ATOM 3930 O O . MET A 1 484 ? -27.438 -8.359 -10.492 1 96.12 484 MET A O 1
ATOM 3934 N N . GLU A 1 485 ? -29.484 -8.219 -11.328 1 94.69 485 GLU A N 1
ATOM 3935 C CA . GLU A 1 485 ? -29.375 -9.492 -12.039 1 94.69 485 GLU A CA 1
ATOM 3936 C C . GLU A 1 485 ? -28.281 -9.43 -13.102 1 94.69 485 GLU A C 1
ATOM 3938 O O . GLU A 1 485 ? -27.5 -10.367 -13.25 1 94.69 485 GLU A O 1
ATOM 3943 N N . LYS A 1 486 ? -28.297 -8.375 -13.781 1 95.12 486 LYS A N 1
ATOM 3944 C CA . LYS A 1 486 ? -27.281 -8.18 -14.82 1 95.12 486 LYS A CA 1
ATOM 3945 C C . LYS A 1 486 ? -25.891 -8.07 -14.227 1 95.12 486 LYS A C 1
ATOM 3947 O O . LYS A 1 486 ? -24.922 -8.562 -14.805 1 95.12 486 LYS A O 1
ATOM 3952 N N . ILE A 1 487 ? -25.781 -7.387 -13.102 1 96 487 ILE A N 1
ATOM 3953 C CA . ILE A 1 487 ? -24.5 -7.211 -12.43 1 96 487 ILE A CA 1
ATOM 3954 C C . ILE A 1 487 ? -23.922 -8.578 -12.055 1 96 487 ILE A C 1
ATOM 3956 O O . ILE A 1 487 ? -22.734 -8.82 -12.25 1 96 487 ILE A O 1
ATOM 3960 N N . ILE A 1 488 ? -24.766 -9.414 -11.609 1 91.88 488 ILE A N 1
ATOM 3961 C CA . ILE A 1 488 ? -24.328 -10.75 -11.227 1 91.88 488 ILE A CA 1
ATOM 3962 C C . ILE A 1 488 ? -23.938 -11.547 -12.469 1 91.88 488 ILE A C 1
ATOM 3964 O O . ILE A 1 488 ? -22.906 -12.227 -12.477 1 91.88 488 ILE A O 1
ATOM 3968 N N . GLU A 1 489 ? -24.703 -11.398 -13.453 1 90.06 489 GLU A N 1
ATOM 3969 C CA . GLU A 1 489 ? -24.484 -12.141 -14.695 1 90.06 489 GLU A CA 1
ATOM 3970 C C . GLU A 1 489 ? -23.188 -11.695 -15.375 1 90.06 489 GLU A C 1
ATOM 3972 O O . GLU A 1 489 ? -22.391 -12.531 -15.82 1 90.06 489 GLU A O 1
ATOM 3977 N N . ILE A 1 490 ? -22.984 -10.43 -15.43 1 91.69 490 ILE A N 1
ATOM 3978 C CA . ILE A 1 490 ? -21.875 -9.867 -16.172 1 91.69 490 ILE A CA 1
ATOM 3979 C C . ILE A 1 490 ? -20.625 -9.844 -15.297 1 91.69 490 ILE A C 1
ATOM 3981 O O . ILE A 1 490 ? -19.531 -10.18 -15.75 1 91.69 490 ILE A O 1
ATOM 3985 N N . GLY A 1 491 ? -20.766 -9.461 -14.07 1 91 491 GLY A N 1
ATOM 3986 C CA . GLY A 1 491 ? -19.641 -9.297 -13.164 1 91 491 GLY A CA 1
ATOM 3987 C C . GLY A 1 491 ? -19.078 -10.617 -12.672 1 91 491 GLY A C 1
ATOM 3988 O O . GLY A 1 491 ? -17.891 -10.703 -12.328 1 91 491 GLY A O 1
ATOM 3989 N N . LYS A 1 492 ? -19.906 -11.625 -12.586 1 87.38 492 LYS A N 1
ATOM 3990 C CA . LYS A 1 492 ? -19.547 -12.961 -12.141 1 87.38 492 LYS A CA 1
ATOM 3991 C C . LYS A 1 492 ? -18.938 -12.922 -10.742 1 87.38 492 LYS A C 1
ATOM 3993 O O . LYS A 1 492 ? -17.891 -13.523 -10.492 1 87.38 492 LYS A O 1
ATOM 3998 N N . ALA A 1 493 ? -19.469 -12.109 -9.906 1 86.5 493 ALA A N 1
ATOM 3999 C CA . ALA A 1 493 ? -19.016 -11.977 -8.523 1 86.5 493 ALA A CA 1
ATOM 4000 C C . ALA A 1 493 ? -20.141 -12.297 -7.547 1 86.5 493 ALA A C 1
ATOM 4002 O O . ALA A 1 493 ? -21.297 -11.906 -7.766 1 86.5 493 ALA A O 1
ATOM 4003 N N . ASP A 1 494 ? -19.812 -13.039 -6.59 1 85.69 494 ASP A N 1
ATOM 4004 C CA . ASP A 1 494 ? -20.766 -13.359 -5.543 1 85.69 494 ASP A CA 1
ATOM 4005 C C . ASP A 1 494 ? -20.875 -12.219 -4.527 1 85.69 494 ASP A C 1
ATOM 4007 O O . ASP A 1 494 ? -20.031 -12.109 -3.627 1 85.69 494 ASP A O 1
ATOM 4011 N N . LEU A 1 495 ? -21.953 -11.523 -4.551 1 90.19 495 LEU A N 1
ATOM 4012 C CA . LEU A 1 495 ? -22.109 -10.344 -3.707 1 90.19 495 LEU A CA 1
ATOM 4013 C C . LEU A 1 495 ? -22.484 -10.75 -2.283 1 90.19 495 LEU A C 1
ATOM 4015 O O . LEU A 1 495 ? -22.438 -9.922 -1.369 1 90.19 495 LEU A O 1
ATOM 4019 N N . ASN A 1 496 ? -22.734 -12.031 -2.078 1 86.38 496 ASN A N 1
ATOM 4020 C CA . ASN A 1 496 ? -23.062 -12.516 -0.741 1 86.38 496 ASN A CA 1
ATOM 4021 C C . ASN A 1 496 ? -21.812 -13.039 -0.014 1 86.38 496 ASN A C 1
ATOM 4023 O O . ASN A 1 496 ? -21.906 -13.477 1.134 1 86.38 496 ASN A O 1
ATOM 4027 N N . ASP A 1 497 ? -20.719 -13.023 -0.689 1 88.69 497 ASP A N 1
ATOM 4028 C CA . ASP A 1 497 ? -19.438 -13.336 -0.079 1 88.69 497 ASP A CA 1
ATOM 4029 C C . ASP A 1 497 ? -18.781 -12.078 0.489 1 88.69 497 ASP A C 1
ATOM 4031 O O . ASP A 1 497 ? -18.422 -11.172 -0.259 1 88.69 497 ASP A O 1
ATOM 4035 N N . PRO A 1 498 ? -18.578 -12.07 1.805 1 90.88 498 PRO A N 1
ATOM 4036 C CA . PRO A 1 498 ? -18.047 -10.859 2.432 1 90.88 498 PRO A CA 1
ATOM 4037 C C . PRO A 1 498 ? -16.656 -10.492 1.917 1 90.88 498 PRO A C 1
ATOM 4039 O O . PRO A 1 498 ? -16.312 -9.312 1.84 1 90.88 498 PRO A O 1
ATOM 4042 N N . MET A 1 499 ? -15.906 -11.484 1.59 1 91.06 499 MET A N 1
ATOM 4043 C CA . MET A 1 499 ? -14.57 -11.188 1.078 1 91.06 499 MET A CA 1
ATOM 4044 C C . MET A 1 499 ? -14.648 -10.555 -0.307 1 91.06 499 MET A C 1
ATOM 4046 O O . MET A 1 499 ? -13.914 -9.609 -0.601 1 91.06 499 MET A O 1
ATOM 4050 N N . THR A 1 500 ? -15.484 -11.125 -1.113 1 91.25 500 THR A N 1
ATOM 4051 C CA . THR A 1 500 ? -15.68 -10.555 -2.441 1 91.25 500 THR A CA 1
ATOM 4052 C C . THR A 1 500 ? -16.156 -9.109 -2.34 1 91.25 500 THR A C 1
ATOM 4054 O O . THR A 1 500 ? -15.688 -8.242 -3.068 1 91.25 500 THR A O 1
ATOM 4057 N N . GLU A 1 501 ? -17.078 -8.922 -1.485 1 93.25 501 GLU A N 1
ATOM 4058 C CA . GLU A 1 501 ? -17.594 -7.566 -1.298 1 93.25 501 GLU A CA 1
ATOM 4059 C C . GLU A 1 501 ? -16.484 -6.605 -0.883 1 93.25 501 GLU A C 1
ATOM 4061 O O . GLU A 1 501 ? -16.406 -5.48 -1.381 1 93.25 501 GLU A O 1
ATOM 4066 N N . PHE A 1 502 ? -15.703 -7.02 0.042 1 94.94 502 PHE A N 1
ATOM 4067 C CA . PHE A 1 502 ? -14.578 -6.211 0.496 1 94.94 502 PHE A CA 1
ATOM 4068 C C . PHE A 1 502 ? -13.656 -5.863 -0.667 1 94.94 502 PHE A C 1
ATOM 4070 O O . PHE A 1 502 ? -13.266 -4.707 -0.834 1 94.94 502 PHE A O 1
ATOM 4077 N N . LEU A 1 503 ? -13.367 -6.828 -1.448 1 95.94 503 LEU A N 1
ATOM 4078 C CA . LEU A 1 503 ? -12.445 -6.621 -2.564 1 95.94 503 LEU A CA 1
ATOM 4079 C C . LEU A 1 503 ? -13.062 -5.691 -3.605 1 95.94 503 LEU A C 1
ATOM 4081 O O . LEU A 1 503 ? -12.344 -4.91 -4.242 1 95.94 503 LEU A O 1
ATOM 4085 N N . LEU A 1 504 ? -14.344 -5.871 -3.799 1 96.19 504 LEU A N 1
ATOM 4086 C CA . LEU A 1 504 ? -15.023 -4.977 -4.738 1 96.19 504 LEU A CA 1
ATOM 4087 C C . LEU A 1 504 ? -14.945 -3.531 -4.262 1 96.19 504 LEU A C 1
ATOM 4089 O O . LEU A 1 504 ? -14.625 -2.631 -5.039 1 96.19 504 LEU A O 1
ATOM 4093 N N . ARG A 1 505 ? -15.211 -3.293 -2.98 1 95.88 505 ARG A N 1
ATOM 4094 C CA . ARG A 1 505 ? -15.125 -1.95 -2.416 1 95.88 505 ARG A CA 1
ATOM 4095 C C . ARG A 1 505 ? -13.703 -1.404 -2.512 1 95.88 505 ARG A C 1
ATOM 4097 O O . ARG A 1 505 ? -13.508 -0.237 -2.855 1 95.88 505 ARG A O 1
ATOM 4104 N N . MET A 1 506 ? -12.812 -2.227 -2.18 1 96.75 506 MET A N 1
ATOM 4105 C CA . MET A 1 506 ? -11.406 -1.851 -2.305 1 96.75 506 MET A CA 1
ATOM 4106 C C . MET A 1 506 ? -11.07 -1.499 -3.75 1 96.75 506 MET A C 1
ATOM 4108 O O . MET A 1 506 ? -10.352 -0.528 -4.004 1 96.75 506 MET A O 1
ATOM 4112 N N . SER A 1 507 ? -11.594 -2.277 -4.688 1 96.94 507 SER A N 1
ATOM 4113 C CA . SER A 1 507 ? -11.32 -2.08 -6.109 1 96.94 507 SER A CA 1
ATOM 4114 C C . SER A 1 507 ? -11.844 -0.729 -6.59 1 96.94 507 SER A C 1
ATOM 4116 O O . SER A 1 507 ? -11.18 -0.049 -7.379 1 96.94 507 SER A O 1
ATOM 4118 N N . PHE A 1 508 ? -13.016 -0.327 -6.145 1 96.19 508 PHE A N 1
ATOM 4119 C CA . PHE A 1 508 ? -13.539 0.988 -6.496 1 96.19 508 PHE A CA 1
ATOM 4120 C C . PHE A 1 508 ? -12.586 2.088 -6.035 1 96.19 508 PHE A C 1
ATOM 4122 O O . PHE A 1 508 ? -12.32 3.037 -6.777 1 96.19 508 PHE A O 1
ATOM 4129 N N . LYS A 1 509 ? -12.078 1.966 -4.809 1 95.88 509 LYS A N 1
ATOM 4130 C CA . LYS A 1 509 ? -11.156 2.957 -4.254 1 95.88 509 LYS A CA 1
ATOM 4131 C C . LYS A 1 509 ? -9.828 2.957 -5.008 1 95.88 509 LYS A C 1
ATOM 4133 O O . LYS A 1 509 ? -9.219 4.012 -5.203 1 95.88 509 LYS A O 1
ATOM 4138 N N . LEU A 1 510 ? -9.414 1.783 -5.41 1 96.12 510 LEU A N 1
ATOM 4139 C CA . LEU A 1 510 ? -8.188 1.675 -6.191 1 96.12 510 LEU A CA 1
ATOM 4140 C C . LEU A 1 510 ? -8.328 2.395 -7.531 1 96.12 510 LEU A C 1
ATOM 4142 O O . LEU A 1 510 ? -7.414 3.096 -7.965 1 96.12 510 LEU A O 1
ATOM 4146 N N . VAL A 1 511 ? -9.43 2.176 -8.195 1 95.31 511 VAL A N 1
ATOM 4147 C CA . VAL A 1 511 ? -9.688 2.826 -9.477 1 95.31 511 VAL A CA 1
ATOM 4148 C C . VAL A 1 511 ? -9.648 4.344 -9.305 1 95.31 511 VAL A C 1
ATOM 4150 O O . VAL A 1 511 ? -9.023 5.051 -10.102 1 95.31 511 VAL A O 1
ATOM 4153 N N . GLU A 1 512 ? -10.32 4.855 -8.281 1 94.31 512 GLU A N 1
ATOM 4154 C CA . GLU A 1 512 ? -10.305 6.285 -7.98 1 94.31 512 GLU A CA 1
ATOM 4155 C C . GLU A 1 512 ? -8.875 6.789 -7.781 1 94.31 512 GLU A C 1
ATOM 4157 O O . GLU A 1 512 ? -8.484 7.805 -8.359 1 94.31 512 GLU A O 1
ATOM 4162 N N . TYR A 1 513 ? -8.133 6.09 -7.012 1 94.94 513 TYR A N 1
ATOM 4163 C CA . TYR A 1 513 ? -6.766 6.473 -6.695 1 94.94 513 TYR A CA 1
ATOM 4164 C C . TYR A 1 513 ? -5.914 6.543 -7.957 1 94.94 513 TYR A C 1
ATOM 4166 O O . TYR A 1 513 ? -5.152 7.492 -8.148 1 94.94 513 TYR A O 1
ATOM 4174 N N . LEU A 1 514 ? -6.066 5.5 -8.727 1 94.75 514 LEU A N 1
ATOM 4175 C CA . LEU A 1 514 ? -5.277 5.441 -9.953 1 94.75 514 LEU A CA 1
ATOM 4176 C C . LEU A 1 514 ? -5.648 6.578 -10.898 1 94.75 514 LEU A C 1
ATOM 4178 O O . LEU A 1 514 ? -4.781 7.16 -11.547 1 94.75 514 LEU A O 1
ATOM 4182 N N . LYS A 1 515 ? -6.895 6.895 -10.961 1 92.62 515 LYS A N 1
ATOM 4183 C CA . LYS A 1 515 ? -7.336 8.023 -11.773 1 92.62 515 LYS A CA 1
ATOM 4184 C C . LYS A 1 515 ? -6.762 9.336 -11.242 1 92.62 515 LYS A C 1
ATOM 4186 O O . LYS A 1 515 ? -6.359 10.203 -12.023 1 92.62 515 LYS A O 1
ATOM 4191 N N . ILE A 1 516 ? -6.793 9.5 -9.922 1 92.69 516 ILE A N 1
ATOM 4192 C CA . ILE A 1 516 ? -6.262 10.703 -9.289 1 92.69 516 ILE A CA 1
ATOM 4193 C C . ILE A 1 516 ? -4.781 10.859 -9.625 1 92.69 516 ILE A C 1
ATOM 4195 O O . ILE A 1 516 ? -4.301 11.969 -9.859 1 92.69 516 ILE A O 1
ATOM 4199 N N . ARG A 1 517 ? -4.09 9.734 -9.656 1 91.44 517 ARG A N 1
ATOM 4200 C CA . ARG A 1 517 ? -2.662 9.734 -9.961 1 91.44 517 ARG A CA 1
ATOM 4201 C C . ARG A 1 517 ? -2.42 9.773 -11.469 1 91.44 517 ARG A C 1
ATOM 4203 O O . ARG A 1 517 ? -1.271 9.805 -11.914 1 91.44 517 ARG A O 1
ATOM 4210 N N . ASP A 1 518 ? -3.402 9.828 -12.234 1 89.38 518 ASP A N 1
ATOM 4211 C CA . ASP A 1 518 ? -3.34 9.867 -13.695 1 89.38 518 ASP A CA 1
ATOM 4212 C C . ASP A 1 518 ? -2.596 8.656 -14.25 1 89.38 518 ASP A C 1
ATOM 4214 O O . ASP A 1 518 ? -1.662 8.797 -15.039 1 89.38 518 ASP A O 1
ATOM 4218 N N . LEU A 1 519 ? -2.896 7.586 -13.641 1 85 519 LEU A N 1
ATOM 4219 C CA . LEU A 1 519 ? -2.291 6.336 -14.086 1 85 519 LEU A CA 1
ATOM 4220 C C . LEU A 1 519 ? -3.279 5.512 -14.898 1 85 519 LEU A C 1
ATOM 4222 O O . LEU A 1 519 ? -4.492 5.648 -14.734 1 85 519 LEU A O 1
ATOM 4226 N N . ASP A 1 520 ? -2.713 4.617 -15.688 1 77.94 520 ASP A N 1
ATOM 4227 C CA . ASP A 1 520 ? -3.514 3.832 -16.625 1 77.94 520 ASP A CA 1
ATOM 4228 C C . ASP A 1 520 ? -4.262 2.713 -15.898 1 77.94 520 ASP A C 1
ATOM 4230 O O . ASP A 1 520 ? -3.73 2.107 -14.969 1 77.94 520 ASP A O 1
ATOM 4234 N N . LEU A 1 521 ? -5.473 2.617 -16.281 1 79.06 521 LEU A N 1
ATOM 4235 C CA . LEU A 1 521 ? -6.277 1.475 -15.859 1 79.06 521 LEU A CA 1
ATOM 4236 C C . LEU A 1 521 ? -6.262 0.38 -16.922 1 79.06 521 LEU A C 1
ATOM 4238 O O . LEU A 1 521 ? -6.094 0.664 -18.109 1 79.06 521 LEU A O 1
ATOM 4242 N N . PRO A 1 522 ? -6.238 -0.922 -16.484 1 67.38 522 PRO A N 1
ATOM 4243 C CA . PRO A 1 522 ? -6.262 -1.969 -17.516 1 67.38 522 PRO A CA 1
ATOM 4244 C C . PRO A 1 522 ? -7.496 -1.891 -18.406 1 67.38 522 PRO A C 1
ATOM 4246 O O . PRO A 1 522 ? -8.539 -1.373 -17.984 1 67.38 522 PRO A O 1
ATOM 4249 N N . MET B 1 1 ? 36.156 -55.812 -20.781 1 70.5 1 MET B N 1
ATOM 4250 C CA . MET B 1 1 ? 36.656 -56.844 -21.656 1 70.5 1 MET B CA 1
ATOM 4251 C C . MET B 1 1 ? 37.031 -58.094 -20.875 1 70.5 1 MET B C 1
ATOM 4253 O O . MET B 1 1 ? 37.5 -58 -19.734 1 70.5 1 MET B O 1
ATOM 4257 N N . LEU B 1 2 ? 36.75 -59.156 -21.453 1 81.81 2 LEU B N 1
ATOM 4258 C CA . LEU B 1 2 ? 37 -60.406 -20.766 1 81.81 2 LEU B CA 1
ATOM 4259 C C . LEU B 1 2 ? 38.312 -61.062 -21.266 1 81.81 2 LEU B C 1
ATOM 4261 O O . LEU B 1 2 ? 38.781 -60.719 -22.344 1 81.81 2 LEU B O 1
ATOM 4265 N N . PHE B 1 3 ? 38.875 -62.031 -20.5 1 87.62 3 PHE B N 1
ATOM 4266 C CA . PHE B 1 3 ? 40.156 -62.625 -20.781 1 87.62 3 PHE B CA 1
ATOM 4267 C C . PHE B 1 3 ? 40.125 -63.406 -22.109 1 87.62 3 PHE B C 1
ATOM 4269 O O . PHE B 1 3 ? 41.062 -63.312 -22.891 1 87.62 3 PHE B O 1
ATOM 4276 N N . SER B 1 4 ? 38.938 -63.906 -22.375 1 86.38 4 SER B N 1
ATOM 4277 C CA . SER B 1 4 ? 38.781 -64.688 -23.609 1 86.38 4 SER B CA 1
ATOM 4278 C C . SER B 1 4 ? 38.844 -63.75 -24.828 1 86.38 4 SER B C 1
ATOM 4280 O O . SER B 1 4 ? 39.375 -64.062 -25.859 1 86.38 4 SER B O 1
ATOM 4282 N N . ASP B 1 5 ? 38.312 -62.531 -24.656 1 83.06 5 ASP B N 1
ATOM 4283 C CA . ASP B 1 5 ? 38.344 -61.531 -25.734 1 83.06 5 ASP B CA 1
ATOM 4284 C C . ASP B 1 5 ? 39.75 -61.062 -26.016 1 83.06 5 ASP B C 1
ATOM 4286 O O . ASP B 1 5 ? 40.156 -60.875 -27.172 1 83.06 5 ASP B O 1
ATOM 4290 N N . LEU B 1 6 ? 40.375 -60.812 -24.984 1 87.38 6 LEU B N 1
ATOM 4291 C CA . LEU B 1 6 ? 41.75 -60.344 -25.109 1 87.38 6 LEU B CA 1
ATOM 4292 C C . LEU B 1 6 ? 42.594 -61.406 -25.828 1 87.38 6 LEU B C 1
ATOM 4294 O O . LEU B 1 6 ? 43.375 -61.094 -26.734 1 87.38 6 LEU B O 1
ATOM 4298 N N . ILE B 1 7 ? 42.469 -62.719 -25.516 1 89.38 7 ILE B N 1
ATOM 4299 C CA . ILE B 1 7 ? 43.25 -63.781 -26.094 1 89.38 7 ILE B CA 1
ATOM 4300 C C . ILE B 1 7 ? 42.875 -63.969 -27.562 1 89.38 7 ILE B C 1
ATOM 4302 O O . ILE B 1 7 ? 43.75 -64.188 -28.406 1 89.38 7 ILE B O 1
ATOM 4306 N N . ASP B 1 8 ? 41.594 -63.781 -27.766 1 86.62 8 ASP B N 1
ATOM 4307 C CA . ASP B 1 8 ? 41.125 -63.875 -29.141 1 86.62 8 ASP B CA 1
ATOM 4308 C C . ASP B 1 8 ? 41.75 -62.781 -30.016 1 86.62 8 ASP B C 1
ATOM 4310 O O . ASP B 1 8 ? 42.156 -63.031 -31.141 1 86.62 8 ASP B O 1
ATOM 4314 N N . TYR B 1 9 ? 41.812 -61.594 -29.516 1 85 9 TYR B N 1
ATOM 4315 C CA . TYR B 1 9 ? 42.438 -60.469 -30.188 1 85 9 TYR B CA 1
ATOM 4316 C C . TYR B 1 9 ? 43.938 -60.719 -30.406 1 85 9 TYR B C 1
ATOM 4318 O O . TYR B 1 9 ? 44.438 -60.562 -31.516 1 85 9 TYR B O 1
ATOM 4326 N N . LEU B 1 10 ? 44.625 -61.219 -29.469 1 88.88 10 LEU B N 1
ATOM 4327 C CA . LEU B 1 10 ? 46.062 -61.438 -29.531 1 88.88 10 LEU B CA 1
ATOM 4328 C C . LEU B 1 10 ? 46.406 -62.594 -30.469 1 88.88 10 LEU B C 1
ATOM 4330 O O . LEU B 1 10 ? 47.406 -62.531 -31.188 1 88.88 10 LEU B O 1
ATOM 4334 N N . LYS B 1 11 ? 45.562 -63.625 -30.469 1 87.25 11 LYS B N 1
ATOM 4335 C CA . LYS B 1 11 ? 45.812 -64.812 -31.281 1 87.25 11 LYS B CA 1
ATOM 4336 C C . LYS B 1 11 ? 45.406 -64.562 -32.719 1 87.25 11 LYS B C 1
ATOM 4338 O O . LYS B 1 11 ? 46.156 -64.875 -33.656 1 87.25 11 LYS B O 1
ATOM 4343 N N . ASN B 1 12 ? 44.188 -63.969 -32.875 1 83.62 12 ASN B N 1
ATOM 4344 C CA . ASN B 1 12 ? 43.625 -63.938 -34.219 1 83.62 12 ASN B CA 1
ATOM 4345 C C . ASN B 1 12 ? 43.938 -62.625 -34.938 1 83.62 12 ASN B C 1
ATOM 4347 O O . ASN B 1 12 ? 44.219 -62.594 -36.125 1 83.62 12 ASN B O 1
ATOM 4351 N N . GLU B 1 13 ? 43.969 -61.5 -34.219 1 79.75 13 GLU B N 1
ATOM 4352 C CA . GLU B 1 13 ? 44.219 -60.219 -34.844 1 79.75 13 GLU B CA 1
ATOM 4353 C C . GLU B 1 13 ? 45.719 -59.906 -34.875 1 79.75 13 GLU B C 1
ATOM 4355 O O . GLU B 1 13 ? 46.219 -59.406 -35.906 1 79.75 13 GLU B O 1
ATOM 4360 N N . LYS B 1 14 ? 46.375 -60.156 -33.875 1 83.94 14 LYS B N 1
ATOM 4361 C CA . LYS B 1 14 ? 47.781 -59.844 -33.844 1 83.94 14 LYS B CA 1
ATOM 4362 C C . LYS B 1 14 ? 48.656 -61.062 -34.156 1 83.94 14 LYS B C 1
ATOM 4364 O O . LYS B 1 14 ? 49.875 -60.969 -34.25 1 83.94 14 LYS B O 1
ATOM 4369 N N . THR B 1 15 ? 48.031 -62.344 -34.25 1 86.56 15 THR B N 1
ATOM 4370 C CA . THR B 1 15 ? 48.594 -63.594 -34.688 1 86.56 15 THR B CA 1
ATOM 4371 C C . THR B 1 15 ? 49.781 -64 -33.812 1 86.56 15 THR B C 1
ATOM 4373 O O . THR B 1 15 ? 50.781 -64.5 -34.312 1 86.56 15 THR B O 1
ATOM 4376 N N . PHE B 1 16 ? 49.719 -63.688 -32.531 1 89 16 PHE B N 1
ATOM 4377 C CA . PHE B 1 16 ? 50.719 -64.188 -31.578 1 89 16 PHE B CA 1
ATOM 4378 C C . PHE B 1 16 ? 50.5 -65.688 -31.266 1 89 16 PHE B C 1
ATOM 4380 O O . PHE B 1 16 ? 49.344 -66.125 -31.297 1 89 16 PHE B O 1
ATOM 4387 N N . ASN B 1 17 ? 51.594 -66.438 -31.047 1 88.94 17 ASN B N 1
ATOM 4388 C CA . ASN B 1 17 ? 51.469 -67.875 -30.656 1 88.94 17 ASN B CA 1
ATOM 4389 C C . ASN B 1 17 ? 51.188 -68 -29.156 1 88.94 17 ASN B C 1
ATOM 4391 O O . ASN B 1 17 ? 52.062 -68.312 -28.375 1 88.94 17 ASN B O 1
ATOM 4395 N N . ILE B 1 18 ? 49.969 -67.688 -28.766 1 87.44 18 ILE B N 1
ATOM 4396 C CA . ILE B 1 18 ? 49.469 -67.75 -27.391 1 87.44 18 ILE B CA 1
ATOM 4397 C C . ILE B 1 18 ? 48.594 -68.938 -27.203 1 87.44 18 ILE B C 1
ATOM 4399 O O . ILE B 1 18 ? 47.781 -69.25 -28.078 1 87.44 18 ILE B O 1
ATOM 4403 N N . ILE B 1 19 ? 48.875 -69.75 -26.172 1 88 19 ILE B N 1
ATOM 4404 C CA . ILE B 1 19 ? 48.094 -70.938 -25.859 1 88 19 ILE B CA 1
ATOM 4405 C C . ILE B 1 19 ? 47.219 -70.625 -24.641 1 88 19 ILE B C 1
ATOM 4407 O O . ILE B 1 19 ? 47.719 -70.312 -23.562 1 88 19 ILE B O 1
ATOM 4411 N N . LEU B 1 20 ? 45.938 -70.625 -24.797 1 86.38 20 LEU B N 1
ATOM 4412 C CA . LEU B 1 20 ? 45 -70.438 -23.703 1 86.38 20 LEU B CA 1
ATOM 4413 C C . LEU B 1 20 ? 44.906 -71.75 -22.859 1 86.38 20 LEU B C 1
ATOM 4415 O O . LEU B 1 20 ? 44.594 -72.812 -23.375 1 86.38 20 LEU B O 1
ATOM 4419 N N . ASN B 1 21 ? 45.312 -71.688 -21.625 1 85 21 ASN B N 1
ATOM 4420 C CA . ASN B 1 21 ? 45.312 -72.812 -20.734 1 85 21 ASN B CA 1
ATOM 4421 C C . ASN B 1 21 ? 43.969 -72.938 -20 1 85 21 ASN B C 1
ATOM 4423 O O . ASN B 1 21 ? 43.438 -74.062 -19.844 1 85 21 ASN B O 1
ATOM 4427 N N . CYS B 1 22 ? 43.469 -71.812 -19.453 1 82.12 22 CYS B N 1
ATOM 4428 C CA . CYS B 1 22 ? 42.219 -71.75 -18.734 1 82.12 22 CYS B CA 1
ATOM 4429 C C . CYS B 1 22 ? 41.594 -70.375 -18.797 1 82.12 22 CYS B C 1
ATOM 4431 O O . CYS B 1 22 ? 42.312 -69.375 -18.766 1 82.12 22 CYS B O 1
ATOM 4433 N N . SER B 1 23 ? 40.219 -70.25 -19.109 1 82.12 23 SER B N 1
ATOM 4434 C CA . SER B 1 23 ? 39.5 -69 -19.062 1 82.12 23 SER B CA 1
ATOM 4435 C C . SER B 1 23 ? 38.125 -69.188 -18.422 1 82.12 23 SER B C 1
ATOM 4437 O O . SER B 1 23 ? 37.312 -70 -18.859 1 82.12 23 SER B O 1
ATOM 4439 N N . THR B 1 24 ? 37.938 -68.5 -17.328 1 78.94 24 THR B N 1
ATOM 4440 C CA . THR B 1 24 ? 36.625 -68.438 -16.703 1 78.94 24 THR B CA 1
ATOM 4441 C C . THR B 1 24 ? 35.906 -67.125 -17 1 78.94 24 THR B C 1
ATOM 4443 O O . THR B 1 24 ? 34.688 -67.062 -16.859 1 78.94 24 THR B O 1
ATOM 4446 N N . ASP B 1 25 ? 36.469 -66.125 -17.484 1 79.75 25 ASP B N 1
ATOM 4447 C CA . ASP B 1 25 ? 35.969 -64.812 -17.797 1 79.75 25 ASP B CA 1
ATOM 4448 C C . ASP B 1 25 ? 35.125 -64.25 -16.641 1 79.75 25 ASP B C 1
ATOM 4450 O O . ASP B 1 25 ? 34.062 -63.656 -16.859 1 79.75 25 ASP B O 1
ATOM 4454 N N . LEU B 1 26 ? 35.625 -64.562 -15.438 1 77.19 26 LEU B N 1
ATOM 4455 C CA . LEU B 1 26 ? 34.906 -64.125 -14.242 1 77.19 26 LEU B CA 1
ATOM 4456 C C . LEU B 1 26 ? 35.125 -62.656 -14.008 1 77.19 26 LEU B C 1
ATOM 4458 O O . LEU B 1 26 ? 34.25 -61.969 -13.43 1 77.19 26 LEU B O 1
ATOM 4462 N N . HIS B 1 27 ? 36.312 -62.156 -14.352 1 78.62 27 HIS B N 1
ATOM 4463 C CA . HIS B 1 27 ? 36.656 -60.781 -14.047 1 78.62 27 HIS B CA 1
ATOM 4464 C C . HIS B 1 27 ? 36.906 -60 -15.32 1 78.62 27 HIS B C 1
ATOM 4466 O O . HIS B 1 27 ? 37.469 -60.531 -16.297 1 78.62 27 HIS B O 1
ATOM 4472 N N . GLU B 1 28 ? 36.438 -58.812 -15.242 1 77.88 28 GLU B N 1
ATOM 4473 C CA . GLU B 1 28 ? 36.75 -57.906 -16.344 1 77.88 28 GLU B CA 1
ATOM 4474 C C . GLU B 1 28 ? 38.188 -57.375 -16.219 1 77.88 28 GLU B C 1
ATOM 4476 O O . GLU B 1 28 ? 38.719 -57.25 -15.109 1 77.88 28 GLU B O 1
ATOM 4481 N N . ILE B 1 29 ? 38.812 -57.094 -17.422 1 79.44 29 ILE B N 1
ATOM 4482 C CA . ILE B 1 29 ? 40.188 -56.625 -17.469 1 79.44 29 ILE B CA 1
ATOM 4483 C C . ILE B 1 29 ? 40.219 -55.094 -17.516 1 79.44 29 ILE B C 1
ATOM 4485 O O . ILE B 1 29 ? 39.625 -54.5 -18.422 1 79.44 29 ILE B O 1
ATOM 4489 N N . ARG B 1 30 ? 40.781 -54.469 -16.531 1 74 30 ARG B N 1
ATOM 4490 C CA . ARG B 1 30 ? 40.938 -53.031 -16.453 1 74 30 ARG B CA 1
ATOM 4491 C C . ARG B 1 30 ? 42.281 -52.594 -16.969 1 74 30 ARG B C 1
ATOM 4493 O O . ARG B 1 30 ? 42.406 -51.531 -17.609 1 74 30 ARG B O 1
ATOM 4500 N N . ASP B 1 31 ? 43.281 -53.281 -16.625 1 80.38 31 ASP B N 1
ATOM 4501 C CA . ASP B 1 31 ? 44.656 -52.906 -16.938 1 80.38 31 ASP B CA 1
ATOM 4502 C C . ASP B 1 31 ? 45.531 -54.156 -17.062 1 80.38 31 ASP B C 1
ATOM 4504 O O . ASP B 1 31 ? 45.094 -55.25 -16.781 1 80.38 31 ASP B O 1
ATOM 4508 N N . VAL B 1 32 ? 46.719 -53.906 -17.609 1 84.25 32 VAL B N 1
ATOM 4509 C CA . VAL B 1 32 ? 47.719 -54.969 -17.703 1 84.25 32 VAL B CA 1
ATOM 4510 C C . VAL B 1 32 ? 49 -54.562 -16.984 1 84.25 32 VAL B C 1
ATOM 4512 O O . VAL B 1 32 ? 49.344 -53.375 -16.969 1 84.25 32 VAL B O 1
ATOM 4515 N N . GLU B 1 33 ? 49.656 -55.469 -16.297 1 85.12 33 GLU B N 1
ATOM 4516 C CA . GLU B 1 33 ? 50.875 -55.188 -15.586 1 85.12 33 GLU B CA 1
ATOM 4517 C C . GLU B 1 33 ? 51.906 -56.312 -15.758 1 85.12 33 GLU B C 1
ATOM 4519 O O . GLU B 1 33 ? 51.531 -57.469 -15.969 1 85.12 33 GLU B O 1
ATOM 4524 N N . LEU B 1 34 ? 53.156 -55.938 -15.641 1 84.31 34 LEU B N 1
ATOM 4525 C CA . LEU B 1 34 ? 54.219 -56.906 -15.688 1 84.31 34 LEU B CA 1
ATOM 4526 C C . LEU B 1 34 ? 54.531 -57.438 -14.289 1 84.31 34 LEU B C 1
ATOM 4528 O O . LEU B 1 34 ? 54.5 -56.688 -13.312 1 84.31 34 LEU B O 1
ATOM 4532 N N . LEU B 1 35 ? 54.812 -58.719 -14.195 1 82.81 35 LEU B N 1
ATOM 4533 C CA . LEU B 1 35 ? 55.25 -59.344 -12.945 1 82.81 35 LEU B CA 1
ATOM 4534 C C . LEU B 1 35 ? 56.719 -59.031 -12.688 1 82.81 35 LEU B C 1
ATOM 4536 O O . LEU B 1 35 ? 57.562 -59.312 -13.523 1 82.81 35 LEU B O 1
ATOM 4540 N N . ASP B 1 36 ? 56.969 -58.281 -11.586 1 75.12 36 ASP B N 1
ATOM 4541 C CA . ASP B 1 36 ? 58.344 -57.906 -11.297 1 75.12 36 ASP B CA 1
ATOM 4542 C C . ASP B 1 36 ? 58.875 -58.625 -10.055 1 75.12 36 ASP B C 1
ATOM 4544 O O . ASP B 1 36 ? 60 -58.406 -9.633 1 75.12 36 ASP B O 1
ATOM 4548 N N . GLY B 1 37 ? 58.156 -59.531 -9.453 1 75.44 37 GLY B N 1
ATOM 4549 C CA . GLY B 1 37 ? 58.625 -60.281 -8.289 1 75.44 37 GLY B CA 1
ATOM 4550 C C . GLY B 1 37 ? 58.469 -59.531 -6.988 1 75.44 37 GLY B C 1
ATOM 4551 O O . GLY B 1 37 ? 58.719 -60.062 -5.914 1 75.44 37 GLY B O 1
ATOM 4552 N N . THR B 1 38 ? 58.125 -58.25 -7 1 76.5 38 THR B N 1
ATOM 4553 C CA . THR B 1 38 ? 58.031 -57.438 -5.789 1 76.5 38 THR B CA 1
ATOM 4554 C C . THR B 1 38 ? 56.562 -57.25 -5.387 1 76.5 38 THR B C 1
ATOM 4556 O O . THR B 1 38 ? 56.281 -56.625 -4.359 1 76.5 38 THR B O 1
ATOM 4559 N N . GLN B 1 39 ? 55.719 -57.75 -6.117 1 76.12 39 GLN B N 1
ATOM 4560 C CA . GLN B 1 39 ? 54.281 -57.5 -5.879 1 76.12 39 GLN B CA 1
ATOM 4561 C C . GLN B 1 39 ? 53.781 -58.312 -4.684 1 76.12 39 GLN B C 1
ATOM 4563 O O . GLN B 1 39 ? 54.125 -59.5 -4.551 1 76.12 39 GLN B O 1
ATOM 4568 N N . THR B 1 40 ? 53.188 -57.688 -3.693 1 78.5 40 THR B N 1
ATOM 4569 C CA . THR B 1 40 ? 52.719 -58.344 -2.471 1 78.5 40 THR B CA 1
ATOM 4570 C C . THR B 1 40 ? 51.281 -58.812 -2.621 1 78.5 40 THR B C 1
ATOM 4572 O O . THR B 1 40 ? 50.75 -59.531 -1.756 1 78.5 40 THR B O 1
ATOM 4575 N N . GLY B 1 41 ? 50.562 -58.375 -3.717 1 82.12 41 GLY B N 1
ATOM 4576 C CA . GLY B 1 41 ? 49.188 -58.781 -4.02 1 82.12 41 GLY B CA 1
ATOM 4577 C C . GLY B 1 41 ? 48.812 -58.531 -5.465 1 82.12 41 GLY B C 1
ATOM 4578 O O . GLY B 1 41 ? 49.5 -57.812 -6.188 1 82.12 41 GLY B O 1
ATOM 4579 N N . TYR B 1 42 ? 47.75 -59.25 -5.895 1 82 42 TYR B N 1
ATOM 4580 C CA . TYR B 1 42 ? 47.312 -59.156 -7.277 1 82 42 TYR B CA 1
ATOM 4581 C C . TYR B 1 42 ? 45.844 -58.719 -7.344 1 82 42 TYR B C 1
ATOM 4583 O O . TYR B 1 42 ? 45 -59.25 -6.586 1 82 42 TYR B O 1
ATOM 4591 N N . ALA B 1 43 ? 45.594 -57.781 -8.172 1 81.44 43 ALA B N 1
ATOM 4592 C CA . ALA B 1 43 ? 44.219 -57.344 -8.414 1 81.44 43 ALA B CA 1
ATOM 4593 C C . ALA B 1 43 ? 43.5 -58.312 -9.367 1 81.44 43 ALA B C 1
ATOM 4595 O O . ALA B 1 43 ? 44.125 -58.906 -10.242 1 81.44 43 ALA B O 1
ATOM 4596 N N . THR B 1 44 ? 42.156 -58.406 -9.25 1 82.38 44 THR B N 1
ATOM 4597 C CA . THR B 1 44 ? 41.406 -59.344 -10.055 1 82.38 44 THR B CA 1
ATOM 4598 C C . THR B 1 44 ? 41.125 -58.781 -11.445 1 82.38 44 THR B C 1
ATOM 4600 O O . THR B 1 44 ? 40.844 -59.562 -12.375 1 82.38 44 THR B O 1
ATOM 4603 N N . ASP B 1 45 ? 41.219 -57.469 -11.57 1 79.31 45 ASP B N 1
ATOM 4604 C CA . ASP B 1 45 ? 40.875 -56.844 -12.844 1 79.31 45 ASP B CA 1
ATOM 4605 C C . ASP B 1 45 ? 42.125 -56.469 -13.633 1 79.31 45 ASP B C 1
ATOM 4607 O O . ASP B 1 45 ? 42.031 -55.656 -14.578 1 79.31 45 ASP B O 1
ATOM 4611 N N . ILE B 1 46 ? 43.25 -56.969 -13.258 1 85.94 46 ILE B N 1
ATOM 4612 C CA . ILE B 1 46 ? 44.5 -56.719 -13.961 1 85.94 46 ILE B CA 1
ATOM 4613 C C . ILE B 1 46 ? 45.062 -58.062 -14.492 1 85.94 46 ILE B C 1
ATOM 4615 O O . ILE B 1 46 ? 45.094 -59.031 -13.766 1 85.94 46 ILE B O 1
ATOM 4619 N N . VAL B 1 47 ? 45.406 -58.031 -15.719 1 89.88 47 VAL B N 1
ATOM 4620 C CA . VAL B 1 47 ? 46.094 -59.188 -16.281 1 89.88 47 VAL B CA 1
ATOM 4621 C C . VAL B 1 47 ? 47.594 -59.031 -16.109 1 89.88 47 VAL B C 1
ATOM 4623 O O . VAL B 1 47 ? 48.188 -58.062 -16.562 1 89.88 47 VAL B O 1
ATOM 4626 N N . TYR B 1 48 ? 48.219 -60 -15.523 1 88.25 48 TYR B N 1
ATOM 4627 C CA . TYR B 1 48 ? 49.625 -59.938 -15.219 1 88.25 48 TYR B CA 1
ATOM 4628 C C . TYR B 1 48 ? 50.438 -60.75 -16.203 1 88.25 48 TYR B C 1
ATOM 4630 O O . TYR B 1 48 ? 50.094 -61.906 -16.5 1 88.25 48 TYR B O 1
ATOM 4638 N N . PHE B 1 49 ? 51.469 -60.125 -16.719 1 89.06 49 PHE B N 1
ATOM 4639 C CA . PHE B 1 49 ? 52.375 -60.719 -17.688 1 89.06 49 PHE B CA 1
ATOM 4640 C C . PHE B 1 49 ? 53.719 -61 -17.062 1 89.06 49 PHE B C 1
ATOM 4642 O O . PHE B 1 49 ? 54.25 -60.156 -16.312 1 89.06 49 PHE B O 1
ATOM 4649 N N . GLY B 1 50 ? 54.344 -62.219 -17.328 1 87.56 50 GLY B N 1
ATOM 4650 C CA . GLY B 1 50 ? 55.688 -62.438 -16.828 1 87.56 50 GLY B CA 1
ATOM 4651 C C . GLY B 1 50 ? 56.125 -63.875 -16.859 1 87.56 50 GLY B C 1
ATOM 4652 O O . GLY B 1 50 ? 55.562 -64.688 -17.609 1 87.56 50 GLY B O 1
ATOM 4653 N N . TYR B 1 51 ? 57.156 -64.188 -16.031 1 84 51 TYR B N 1
ATOM 4654 C CA . TYR B 1 51 ? 57.719 -65.5 -15.93 1 84 51 TYR B CA 1
ATOM 4655 C C . TYR B 1 51 ? 57.156 -66.312 -14.742 1 84 51 TYR B C 1
ATOM 4657 O O . TYR B 1 51 ? 56.938 -65.688 -13.672 1 84 51 TYR B O 1
ATOM 4665 N N . PRO B 1 52 ? 56.812 -67.562 -14.953 1 81.69 52 PRO B N 1
ATOM 4666 C CA . PRO B 1 52 ? 56.188 -68.312 -13.867 1 81.69 52 PRO B CA 1
ATOM 4667 C C . PRO B 1 52 ? 57.062 -68.375 -12.617 1 81.69 52 PRO B C 1
ATOM 4669 O O . PRO B 1 52 ? 56.531 -68.562 -11.508 1 81.69 52 PRO B O 1
ATOM 4672 N N . ASP B 1 53 ? 58.344 -68.188 -12.719 1 78.38 53 ASP B N 1
ATOM 4673 C CA . ASP B 1 53 ? 59.281 -68.375 -11.609 1 78.38 53 ASP B CA 1
ATOM 4674 C C . ASP B 1 53 ? 59.125 -67.188 -10.602 1 78.38 53 ASP B C 1
ATOM 4676 O O . ASP B 1 53 ? 59.562 -67.375 -9.453 1 78.38 53 ASP B O 1
ATOM 4680 N N . VAL B 1 54 ? 58.469 -66.125 -10.984 1 79 54 VAL B N 1
ATOM 4681 C CA . VAL B 1 54 ? 58.312 -65 -10.102 1 79 54 VAL B CA 1
ATOM 4682 C C . VAL B 1 54 ? 57.094 -65.125 -9.211 1 79 54 VAL B C 1
ATOM 4684 O O . VAL B 1 54 ? 56.969 -64.438 -8.195 1 79 54 VAL B O 1
ATOM 4687 N N . LEU B 1 55 ? 56.312 -66 -9.5 1 78.69 55 LEU B N 1
ATOM 4688 C CA . LEU B 1 55 ? 55.062 -66.188 -8.766 1 78.69 55 LEU B CA 1
ATOM 4689 C C . LEU B 1 55 ? 55.281 -67.125 -7.586 1 78.69 55 LEU B C 1
ATOM 4691 O O . LEU B 1 55 ? 55.969 -68.188 -7.703 1 78.69 55 LEU B O 1
ATOM 4695 N N . SER B 1 56 ? 54.781 -66.875 -6.434 1 77.12 56 SER B N 1
ATOM 4696 C CA . SER B 1 56 ? 54.781 -67.75 -5.262 1 77.12 56 SER B CA 1
ATOM 4697 C C . SER B 1 56 ? 53.594 -68.688 -5.27 1 77.12 56 SER B C 1
ATOM 4699 O O . SER B 1 56 ? 52.531 -68.312 -5.766 1 77.12 56 SER B O 1
ATOM 4701 N N . PRO B 1 57 ? 53.75 -69.938 -4.844 1 74.88 57 PRO B N 1
ATOM 4702 C CA . PRO B 1 57 ? 52.656 -70.875 -4.816 1 74.88 57 PRO B CA 1
ATOM 4703 C C . PRO B 1 57 ? 51.469 -70.375 -3.963 1 74.88 57 PRO B C 1
ATOM 4705 O O . PRO B 1 57 ? 50.312 -70.812 -4.207 1 74.88 57 PRO B O 1
ATOM 4708 N N . ASP B 1 58 ? 51.719 -69.562 -2.98 1 74.94 58 ASP B N 1
ATOM 4709 C CA . ASP B 1 58 ? 50.688 -69.125 -2.039 1 74.94 58 ASP B CA 1
ATOM 4710 C C . ASP B 1 58 ? 49.938 -67.938 -2.557 1 74.94 58 ASP B C 1
ATOM 4712 O O . ASP B 1 58 ? 48.844 -67.625 -2.092 1 74.94 58 ASP B O 1
ATOM 4716 N N . MET B 1 59 ? 50.562 -67.125 -3.457 1 76.69 59 MET B N 1
ATOM 4717 C CA . MET B 1 59 ? 49.938 -65.938 -3.969 1 76.69 59 MET B CA 1
ATOM 4718 C C . MET B 1 59 ? 50.031 -65.875 -5.492 1 76.69 59 MET B C 1
ATOM 4720 O O . MET B 1 59 ? 51.125 -65.688 -6.047 1 76.69 59 MET B O 1
ATOM 4724 N N . GLN B 1 60 ? 48.875 -66.062 -6.145 1 81.5 60 GLN B N 1
ATOM 4725 C CA . GLN B 1 60 ? 48.875 -66.062 -7.602 1 81.5 60 GLN B CA 1
ATOM 4726 C C . GLN B 1 60 ? 47.781 -65.125 -8.133 1 81.5 60 GLN B C 1
ATOM 4728 O O . GLN B 1 60 ? 46.781 -64.875 -7.492 1 81.5 60 GLN B O 1
ATOM 4733 N N . PRO B 1 61 ? 48.031 -64.438 -9.25 1 85.12 61 PRO B N 1
ATOM 4734 C CA . PRO B 1 61 ? 47 -63.562 -9.844 1 85.12 61 PRO B CA 1
ATOM 4735 C C . PRO B 1 61 ? 45.844 -64.375 -10.43 1 85.12 61 PRO B C 1
ATOM 4737 O O . PRO B 1 61 ? 46 -65.5 -10.82 1 85.12 61 PRO B O 1
ATOM 4740 N N . SER B 1 62 ? 44.688 -63.75 -10.422 1 86.81 62 SER B N 1
ATOM 4741 C CA . SER B 1 62 ? 43.5 -64.375 -11 1 86.81 62 SER B CA 1
ATOM 4742 C C . SER B 1 62 ? 43.625 -64.5 -12.516 1 86.81 62 SER B C 1
ATOM 4744 O O . SER B 1 62 ? 43.125 -65.438 -13.117 1 86.81 62 SER B O 1
ATOM 4746 N N . GLN B 1 63 ? 44.188 -63.438 -13.156 1 88.69 63 GLN B N 1
ATOM 4747 C CA . GLN B 1 63 ? 44.375 -63.375 -14.602 1 88.69 63 GLN B CA 1
ATOM 4748 C C . GLN B 1 63 ? 45.844 -63.156 -14.953 1 88.69 63 GLN B C 1
ATOM 4750 O O . GLN B 1 63 ? 46.438 -62.188 -14.5 1 88.69 63 GLN B O 1
ATOM 4755 N N . CYS B 1 64 ? 46.406 -64.188 -15.75 1 89.38 64 CYS B N 1
ATOM 4756 C CA . CYS B 1 64 ? 47.812 -63.969 -16.062 1 89.38 64 CYS B CA 1
ATOM 4757 C C . CYS B 1 64 ? 48.188 -64.625 -17.406 1 89.38 64 CYS B C 1
ATOM 4759 O O . CYS B 1 64 ? 47.5 -65.562 -17.844 1 89.38 64 CYS B O 1
ATOM 4761 N N . ILE B 1 65 ? 49.094 -64 -18.094 1 89.75 65 ILE B N 1
ATOM 4762 C CA . ILE B 1 65 ? 49.719 -64.562 -19.297 1 89.75 65 ILE B CA 1
ATOM 4763 C C . ILE B 1 65 ? 51.219 -64.75 -19.031 1 89.75 65 ILE B C 1
ATOM 4765 O O . ILE B 1 65 ? 51.938 -63.781 -18.797 1 89.75 65 ILE B O 1
ATOM 4769 N N . LEU B 1 66 ? 51.656 -66.062 -19.047 1 87.56 66 LEU B N 1
ATOM 4770 C CA . LEU B 1 66 ? 53 -66.375 -18.594 1 87.56 66 LEU B CA 1
ATOM 4771 C C . LEU B 1 66 ? 53.812 -67 -19.719 1 87.56 66 LEU B C 1
ATOM 4773 O O . LEU B 1 66 ? 53.25 -67.562 -20.656 1 87.56 66 LEU B O 1
ATOM 4777 N N . VAL B 1 67 ? 55.156 -66.875 -19.578 1 87.38 67 VAL B N 1
ATOM 4778 C CA . VAL B 1 67 ? 56.062 -67.5 -20.547 1 87.38 67 VAL B CA 1
ATOM 4779 C C . VAL B 1 67 ? 56.031 -69 -20.391 1 87.38 67 VAL B C 1
ATOM 4781 O O . VAL B 1 67 ? 56.031 -69.5 -19.266 1 87.38 67 VAL B O 1
ATOM 4784 N N . ARG B 1 68 ? 55.875 -69.75 -21.484 1 79.94 68 ARG B N 1
ATOM 4785 C CA . ARG B 1 68 ? 55.812 -71.25 -21.516 1 79.94 68 ARG B CA 1
ATOM 4786 C C . ARG B 1 68 ? 57.125 -71.875 -21.062 1 79.94 68 ARG B C 1
ATOM 4788 O O . ARG B 1 68 ? 58.156 -71.562 -21.641 1 79.94 68 ARG B O 1
ATOM 4795 N N . GLY B 1 69 ? 57.156 -72.375 -19.844 1 72.06 69 GLY B N 1
ATOM 4796 C CA . GLY B 1 69 ? 58.344 -73.125 -19.375 1 72.06 69 GLY B CA 1
ATOM 4797 C C . GLY B 1 69 ? 58.125 -74.625 -19.375 1 72.06 69 GLY B C 1
ATOM 4798 O O . GLY B 1 69 ? 57 -75.125 -19.609 1 72.06 69 GLY B O 1
ATOM 4799 N N . GLU B 1 70 ? 59.156 -75.625 -19.453 1 63.75 70 GLU B N 1
ATOM 4800 C CA . GLU B 1 70 ? 59.125 -77.062 -19.594 1 63.75 70 GLU B CA 1
ATOM 4801 C C . GLU B 1 70 ? 58.25 -77.688 -18.531 1 63.75 70 GLU B C 1
ATOM 4803 O O . GLU B 1 70 ? 57.562 -78.688 -18.797 1 63.75 70 GLU B O 1
ATOM 4808 N N . ASN B 1 71 ? 58.438 -77.5 -17.094 1 57 71 ASN B N 1
ATOM 4809 C CA . ASN B 1 71 ? 57.844 -78.312 -16.047 1 57 71 ASN B CA 1
ATOM 4810 C C . ASN B 1 71 ? 56.844 -77.562 -15.203 1 57 71 ASN B C 1
ATOM 4812 O O . ASN B 1 71 ? 56.562 -77.938 -14.07 1 57 71 ASN B O 1
ATOM 4816 N N . TYR B 1 72 ? 56.312 -76.438 -15.594 1 54.31 72 TYR B N 1
ATOM 4817 C CA . TYR B 1 72 ? 55.719 -75.75 -14.477 1 54.31 72 TYR B CA 1
ATOM 4818 C C . TYR B 1 72 ? 54.25 -76.125 -14.328 1 54.31 72 TYR B C 1
ATOM 4820 O O . TYR B 1 72 ? 53.5 -76.062 -15.305 1 54.31 72 TYR B O 1
ATOM 4828 N N . LEU B 1 73 ? 53.938 -76.938 -13.32 1 54.22 73 LEU B N 1
ATOM 4829 C CA . LEU B 1 73 ? 52.594 -77.188 -12.828 1 54.22 73 LEU B CA 1
ATOM 4830 C C . LEU B 1 73 ? 51.906 -75.938 -12.312 1 54.22 73 LEU B C 1
ATOM 4832 O O . LEU B 1 73 ? 52.5 -75.188 -11.523 1 54.22 73 LEU B O 1
ATOM 4836 N N . PHE B 1 74 ? 51.062 -75.25 -13.039 1 55.56 74 PHE B N 1
ATOM 4837 C CA . PHE B 1 74 ? 50.406 -74.062 -12.664 1 55.56 74 PHE B CA 1
ATOM 4838 C C . PHE B 1 74 ? 49.438 -74.25 -11.516 1 55.56 74 PHE B C 1
ATOM 4840 O O . PHE B 1 74 ? 48.719 -75.25 -11.477 1 55.56 74 PHE B O 1
ATOM 4847 N N . PRO B 1 75 ? 49.594 -73.625 -10.383 1 55.56 75 PRO B N 1
ATOM 4848 C CA . PRO B 1 75 ? 48.625 -73.812 -9.312 1 55.56 75 PRO B CA 1
ATOM 4849 C C . PRO B 1 75 ? 47.219 -73.438 -9.719 1 55.56 75 PRO B C 1
ATOM 4851 O O . PRO B 1 75 ? 47.031 -72.688 -10.648 1 55.56 75 PRO B O 1
ATOM 4854 N N . TYR B 1 76 ? 46.094 -74.062 -9.141 1 57.91 76 TYR B N 1
ATOM 4855 C CA . TYR B 1 76 ? 44.656 -74.062 -9.336 1 57.91 76 TYR B CA 1
ATOM 4856 C C . TYR B 1 76 ? 44.031 -72.75 -9.07 1 57.91 76 TYR B C 1
ATOM 4858 O O . TYR B 1 76 ? 42.875 -72.438 -9.461 1 57.91 76 TYR B O 1
ATOM 4866 N N . SER B 1 77 ? 44.719 -71.688 -8.555 1 66.69 77 SER B N 1
ATOM 4867 C CA . SER B 1 77 ? 43.969 -70.5 -8.148 1 66.69 77 SER B CA 1
ATOM 4868 C C . SER B 1 77 ? 43.844 -69.562 -9.305 1 66.69 77 SER B C 1
ATOM 4870 O O . SER B 1 77 ? 43.125 -68.562 -9.211 1 66.69 77 SER B O 1
ATOM 4872 N N . CYS B 1 78 ? 44.469 -69.688 -10.43 1 74.69 78 CYS B N 1
ATOM 4873 C CA . CYS B 1 78 ? 44.375 -68.75 -11.578 1 74.69 78 CYS B CA 1
ATOM 4874 C C . CYS B 1 78 ? 43.156 -69.125 -12.43 1 74.69 78 CYS B C 1
ATOM 4876 O O . CYS B 1 78 ? 43.094 -70.25 -13.008 1 74.69 78 CYS B O 1
ATOM 4878 N N . THR B 1 79 ? 42.25 -68.25 -12.43 1 79.81 79 THR B N 1
ATOM 4879 C CA . THR B 1 79 ? 41 -68.5 -13.125 1 79.81 79 THR B CA 1
ATOM 4880 C C . THR B 1 79 ? 41.125 -68.312 -14.625 1 79.81 79 THR B C 1
ATOM 4882 O O . THR B 1 79 ? 40.438 -68.938 -15.422 1 79.81 79 THR B O 1
ATOM 4885 N N . ASP B 1 80 ? 41.938 -67.375 -15.047 1 87.31 80 ASP B N 1
ATOM 4886 C CA . ASP B 1 80 ? 42.219 -67.062 -16.453 1 87.31 80 ASP B CA 1
ATOM 4887 C C . ASP B 1 80 ? 43.719 -67.062 -16.734 1 87.31 80 ASP B C 1
ATOM 4889 O O . ASP B 1 80 ? 44.438 -66.25 -16.156 1 87.31 80 ASP B O 1
ATOM 4893 N N . ARG B 1 81 ? 44.125 -68 -17.641 1 87.75 81 ARG B N 1
ATOM 4894 C CA . ARG B 1 81 ? 45.562 -68.188 -17.844 1 87.75 81 ARG B CA 1
ATOM 4895 C C . ARG B 1 81 ? 45.875 -68.5 -19.297 1 87.75 81 ARG B C 1
ATOM 4897 O O . ARG B 1 81 ? 45.156 -69.25 -19.938 1 87.75 81 ARG B O 1
ATOM 4904 N N . ALA B 1 82 ? 46.906 -67.875 -19.781 1 89.81 82 ALA B N 1
ATOM 4905 C CA . ALA B 1 82 ? 47.469 -68.188 -21.094 1 89.81 82 ALA B CA 1
ATOM 4906 C C . ALA B 1 82 ? 49 -68.188 -21.062 1 89.81 82 ALA B C 1
ATOM 4908 O O . ALA B 1 82 ? 49.594 -67.625 -20.141 1 89.81 82 ALA B O 1
ATOM 4909 N N . THR B 1 83 ? 49.594 -68.938 -21.938 1 89.25 83 THR B N 1
ATOM 4910 C CA . THR B 1 83 ? 51.031 -69.062 -22 1 89.25 83 THR B CA 1
ATOM 4911 C C . THR B 1 83 ? 51.562 -68.562 -23.359 1 89.25 83 THR B C 1
ATOM 4913 O O . THR B 1 83 ? 50.875 -68.75 -24.375 1 89.25 83 THR B O 1
ATOM 4916 N N . VAL B 1 84 ? 52.719 -67.938 -23.344 1 88.5 84 VAL B N 1
ATOM 4917 C CA . VAL B 1 84 ? 53.344 -67.375 -24.547 1 88.5 84 VAL B CA 1
ATOM 4918 C C . VAL B 1 84 ? 54.812 -67.75 -24.562 1 88.5 84 VAL B C 1
ATOM 4920 O O . VAL B 1 84 ? 55.375 -68.062 -23.531 1 88.5 84 VAL B O 1
ATOM 4923 N N . GLN B 1 85 ? 55.438 -67.75 -25.766 1 86.31 85 GLN B N 1
ATOM 4924 C CA . GLN B 1 85 ? 56.875 -67.938 -25.875 1 86.31 85 GLN B CA 1
ATOM 4925 C C . GLN B 1 85 ? 57.656 -66.812 -25.281 1 86.31 85 GLN B C 1
ATOM 4927 O O . GLN B 1 85 ? 57.219 -65.625 -25.375 1 86.31 85 GLN B O 1
ATOM 4932 N N . ALA B 1 86 ? 58.719 -67.062 -24.703 1 83.75 86 ALA B N 1
ATOM 4933 C CA . ALA B 1 86 ? 59.531 -66.062 -24.016 1 83.75 86 ALA B CA 1
ATOM 4934 C C . ALA B 1 86 ? 59.875 -64.875 -24.938 1 83.75 86 ALA B C 1
ATOM 4936 O O . ALA B 1 86 ? 59.812 -63.719 -24.516 1 83.75 86 ALA B O 1
ATOM 4937 N N . LYS B 1 87 ? 60.062 -65.062 -26.203 1 83.81 87 LYS B N 1
ATOM 4938 C CA . LYS B 1 87 ? 60.469 -64.062 -27.156 1 83.81 87 LYS B CA 1
ATOM 4939 C C . LYS B 1 87 ? 59.312 -63.125 -27.484 1 83.81 87 LYS B C 1
ATOM 4941 O O . LYS B 1 87 ? 59.531 -62 -27.938 1 83.81 87 LYS B O 1
ATOM 4946 N N . GLU B 1 88 ? 58.125 -63.562 -27.25 1 83.31 88 GLU B N 1
ATOM 4947 C CA . GLU B 1 88 ? 56.969 -62.75 -27.656 1 83.31 88 GLU B CA 1
ATOM 4948 C C . GLU B 1 88 ? 56.281 -62.094 -26.453 1 83.31 88 GLU B C 1
ATOM 4950 O O . GLU B 1 88 ? 55.344 -61.344 -26.609 1 83.31 88 GLU B O 1
ATOM 4955 N N . LEU B 1 89 ? 56.781 -62.25 -25.25 1 87.06 89 LEU B N 1
ATOM 4956 C CA . LEU B 1 89 ? 56.094 -61.812 -24.047 1 87.06 89 LEU B CA 1
ATOM 4957 C C . LEU B 1 89 ? 55.875 -60.281 -24.094 1 87.06 89 LEU B C 1
ATOM 4959 O O . LEU B 1 89 ? 54.75 -59.812 -23.875 1 87.06 89 LEU B O 1
ATOM 4963 N N . PHE B 1 90 ? 56.812 -59.469 -24.438 1 83.5 90 PHE B N 1
ATOM 4964 C CA . PHE B 1 90 ? 56.719 -58.031 -24.391 1 83.5 90 PHE B CA 1
ATOM 4965 C C . PHE B 1 90 ? 55.875 -57.5 -25.531 1 83.5 90 PHE B C 1
ATOM 4967 O O . PHE B 1 90 ? 55.094 -56.531 -25.375 1 83.5 90 PHE B O 1
ATOM 4974 N N . ALA B 1 91 ? 55.938 -58.156 -26.656 1 82.94 91 ALA B N 1
ATOM 4975 C CA . ALA B 1 91 ? 55.094 -57.781 -27.781 1 82.94 91 ALA B CA 1
ATOM 4976 C C . ALA B 1 91 ? 53.625 -58.031 -27.453 1 82.94 91 ALA B C 1
ATOM 4978 O O . ALA B 1 91 ? 52.75 -57.219 -27.781 1 82.94 91 ALA B O 1
ATOM 4979 N N . VAL B 1 92 ? 53.406 -59.156 -26.828 1 88.06 92 VAL B N 1
ATOM 4980 C CA . VAL B 1 92 ? 52.031 -59.5 -26.438 1 88.06 92 VAL B CA 1
ATOM 4981 C C . VAL B 1 92 ? 51.531 -58.5 -25.375 1 88.06 92 VAL B C 1
ATOM 4983 O O . VAL B 1 92 ? 50.406 -58.062 -25.422 1 88.06 92 VAL B O 1
ATOM 4986 N N . PHE B 1 93 ? 52.344 -58.094 -24.453 1 87.19 93 PHE B N 1
ATOM 4987 C CA . PHE B 1 93 ? 52 -57.094 -23.438 1 87.19 93 PHE B CA 1
ATOM 4988 C C . PHE B 1 93 ? 51.625 -55.781 -24.062 1 87.19 93 PHE B C 1
ATOM 4990 O O . PHE B 1 93 ? 50.594 -55.188 -23.734 1 87.19 93 PHE B O 1
ATOM 4997 N N . ASN B 1 94 ? 52.406 -55.312 -24.984 1 81 94 ASN B N 1
ATOM 4998 C CA . ASN B 1 94 ? 52.125 -54.062 -25.656 1 81 94 ASN B CA 1
ATOM 4999 C C . ASN B 1 94 ? 50.844 -54.125 -26.484 1 81 94 ASN B C 1
ATOM 5001 O O . ASN B 1 94 ? 50.094 -53.156 -26.5 1 81 94 ASN B O 1
ATOM 5005 N N . ALA B 1 95 ? 50.656 -55.156 -27.109 1 82.75 95 ALA B N 1
ATOM 5006 C CA . ALA B 1 95 ? 49.438 -55.312 -27.891 1 82.75 95 ALA B CA 1
ATOM 5007 C C . ALA B 1 95 ? 48.219 -55.344 -26.984 1 82.75 95 ALA B C 1
ATOM 5009 O O . ALA B 1 95 ? 47.188 -54.75 -27.312 1 82.75 95 ALA B O 1
ATOM 5010 N N . ALA B 1 96 ? 48.375 -56.062 -25.891 1 84.88 96 ALA B N 1
ATOM 5011 C CA . ALA B 1 96 ? 47.281 -56.062 -24.938 1 84.88 96 ALA B CA 1
ATOM 5012 C C . ALA B 1 96 ? 47 -54.656 -24.375 1 84.88 96 ALA B C 1
ATOM 5014 O O . ALA B 1 96 ? 45.844 -54.25 -24.25 1 84.88 96 ALA B O 1
ATOM 5015 N N . LYS B 1 97 ? 48.031 -53.969 -24.047 1 78.81 97 LYS B N 1
ATOM 5016 C CA . LYS B 1 97 ? 47.906 -52.594 -23.562 1 78.81 97 LYS B CA 1
ATOM 5017 C C . LYS B 1 97 ? 47.25 -51.719 -24.594 1 78.81 97 LYS B C 1
ATOM 5019 O O . LYS B 1 97 ? 46.344 -50.906 -24.266 1 78.81 97 LYS B O 1
ATOM 5024 N N . GLN B 1 98 ? 47.625 -51.812 -25.781 1 73.75 98 GLN B N 1
ATOM 5025 C CA . GLN B 1 98 ? 47.031 -51.094 -26.875 1 73.75 98 GLN B CA 1
ATOM 5026 C C . GLN B 1 98 ? 45.562 -51.469 -27.047 1 73.75 98 GLN B C 1
ATOM 5028 O O . GLN B 1 98 ? 44.719 -50.625 -27.281 1 73.75 98 GLN B O 1
ATOM 5033 N N . PHE B 1 99 ? 45.344 -52.688 -27.078 1 74.19 99 PHE B N 1
ATOM 5034 C CA . PHE B 1 99 ? 43.969 -53.188 -27.203 1 74.19 99 PHE B CA 1
ATOM 5035 C C . PHE B 1 99 ? 43.094 -52.594 -26.094 1 74.19 99 PHE B C 1
ATOM 5037 O O . PHE B 1 99 ? 41.969 -52.156 -26.359 1 74.19 99 PHE B O 1
ATOM 5044 N N . LEU B 1 100 ? 43.656 -52.719 -24.906 1 68.62 100 LEU B N 1
ATOM 5045 C CA . LEU B 1 100 ? 42.906 -52.156 -23.797 1 68.62 100 LEU B CA 1
ATOM 5046 C C . LEU B 1 100 ? 42.75 -50.656 -23.922 1 68.62 100 LEU B C 1
ATOM 5048 O O . LEU B 1 100 ? 41.688 -50.094 -23.594 1 68.62 100 LEU B O 1
ATOM 5052 N N . GLN B 1 101 ? 43.812 -50.062 -24.359 1 62.38 101 GLN B N 1
ATOM 5053 C CA . GLN B 1 101 ? 43.719 -48.625 -24.578 1 62.38 101 GLN B CA 1
ATOM 5054 C C . GLN B 1 101 ? 42.719 -48.281 -25.688 1 62.38 101 GLN B C 1
ATOM 5056 O O . GLN B 1 101 ? 41.969 -47.312 -25.578 1 62.38 101 GLN B O 1
ATOM 5061 N N . THR B 1 102 ? 42.844 -49 -26.75 1 55.19 102 THR B N 1
ATOM 5062 C CA . THR B 1 102 ? 41.906 -48.781 -27.844 1 55.19 102 THR B CA 1
ATOM 5063 C C . THR B 1 102 ? 40.5 -49.219 -27.453 1 55.19 102 THR B C 1
ATOM 5065 O O . THR B 1 102 ? 39.531 -48.594 -27.844 1 55.19 102 THR B O 1
ATOM 5068 N N . HIS B 1 103 ? 40.5 -50.344 -26.984 1 50.88 103 HIS B N 1
ATOM 5069 C CA . HIS B 1 103 ? 39.188 -50.875 -26.625 1 50.88 103 HIS B CA 1
ATOM 5070 C C . HIS B 1 103 ? 38.75 -50.375 -25.25 1 50.88 103 HIS B C 1
ATOM 5072 O O . HIS B 1 103 ? 37.562 -50.5 -24.875 1 50.88 103 HIS B O 1
ATOM 5078 N N . GLU B 1 104 ? 39.75 -50.312 -24.391 1 47.25 104 GLU B N 1
ATOM 5079 C CA . GLU B 1 104 ? 39.344 -49.656 -23.141 1 47.25 104 GLU B CA 1
ATOM 5080 C C . GLU B 1 104 ? 38.594 -48.375 -23.406 1 47.25 104 GLU B C 1
ATOM 5082 O O . GLU B 1 104 ? 38.062 -47.75 -22.469 1 47.25 104 GLU B O 1
ATOM 5087 N N . GLN B 1 105 ? 38.906 -47.844 -24.531 1 46 105 GLN B N 1
ATOM 5088 C CA . GLN B 1 105 ? 38.125 -46.594 -24.484 1 46 105 GLN B CA 1
ATOM 5089 C C . GLN B 1 105 ? 36.656 -46.875 -24.406 1 46 105 GLN B C 1
ATOM 5091 O O . GLN B 1 105 ? 36 -47.156 -25.422 1 46 105 GLN B O 1
ATOM 5096 N N . VAL B 1 106 ? 36.281 -47.656 -23.547 1 53.62 106 VAL B N 1
ATOM 5097 C CA . VAL B 1 106 ? 34.844 -47.656 -23.312 1 53.62 106 VAL B CA 1
ATOM 5098 C C . VAL B 1 106 ? 34.281 -46.312 -23.734 1 53.62 106 VAL B C 1
ATOM 5100 O O . VAL B 1 106 ? 34.688 -45.25 -23.25 1 53.62 106 VAL B O 1
ATOM 5103 N N . SER B 1 107 ? 33.656 -46.5 -24.875 1 72.06 107 SER B N 1
ATOM 5104 C CA . SER B 1 107 ? 33.094 -45.25 -25.359 1 72.06 107 SER B CA 1
ATOM 5105 C C . SER B 1 107 ? 32.25 -44.531 -24.281 1 72.06 107 SER B C 1
ATOM 5107 O O . SER B 1 107 ? 31.781 -45.188 -23.359 1 72.06 107 SER B O 1
ATOM 5109 N N . LEU B 1 108 ? 32.531 -43.406 -24.078 1 86.44 108 LEU B N 1
ATOM 5110 C CA . LEU B 1 108 ? 31.703 -42.625 -23.172 1 86.44 108 LEU B CA 1
ATOM 5111 C C . LEU B 1 108 ? 30.266 -43.125 -23.156 1 86.44 108 LEU B C 1
ATOM 5113 O O . LEU B 1 108 ? 29.641 -43.219 -22.094 1 86.44 108 LEU B O 1
ATOM 5117 N N . TYR B 1 109 ? 29.766 -43.594 -24.25 1 88.5 109 TYR B N 1
ATOM 5118 C CA . TYR B 1 109 ? 28.406 -44.125 -24.391 1 88.5 109 TYR B CA 1
ATOM 5119 C C . TYR B 1 109 ? 28.188 -45.344 -23.547 1 88.5 109 TYR B C 1
ATOM 5121 O O . TYR B 1 109 ? 27.234 -45.438 -22.766 1 88.5 109 TYR B O 1
ATOM 5129 N N . GLU B 1 110 ? 29.078 -46.25 -23.688 1 84.44 110 GLU B N 1
ATOM 5130 C CA . GLU B 1 110 ? 28.922 -47.531 -22.984 1 84.44 110 GLU B CA 1
ATOM 5131 C C . GLU B 1 110 ? 29 -47.312 -21.469 1 84.44 110 GLU B C 1
ATOM 5133 O O . GLU B 1 110 ? 28.234 -47.938 -20.719 1 84.44 110 GLU B O 1
ATOM 5138 N N . GLU B 1 111 ? 29.875 -46.5 -21.125 1 87.06 111 GLU B N 1
ATOM 5139 C CA . GLU B 1 111 ? 30.016 -46.219 -19.703 1 87.06 111 GLU B CA 1
ATOM 5140 C C . GLU B 1 111 ? 28.734 -45.562 -19.141 1 87.06 111 GLU B C 1
ATOM 5142 O O . GLU B 1 111 ? 28.266 -45.969 -18.062 1 87.06 111 GLU B O 1
ATOM 5147 N N . LEU B 1 112 ? 28.219 -44.625 -19.828 1 92.44 112 LEU B N 1
ATOM 5148 C CA . LEU B 1 112 ? 27.031 -43.938 -19.375 1 92.44 112 LEU B CA 1
ATOM 5149 C C . LEU B 1 112 ? 25.812 -44.875 -19.375 1 92.44 112 LEU B C 1
ATOM 5151 O O . LEU B 1 112 ? 25 -44.812 -18.453 1 92.44 112 LEU B O 1
ATOM 5155 N N . VAL B 1 113 ? 25.672 -45.656 -20.406 1 88.44 113 VAL B N 1
ATOM 5156 C CA . VAL B 1 113 ? 24.547 -46.594 -20.5 1 88.44 113 VAL B CA 1
ATOM 5157 C C . VAL B 1 113 ? 24.625 -47.594 -19.344 1 88.44 113 VAL B C 1
ATOM 5159 O O . VAL B 1 113 ? 23.594 -47.969 -18.766 1 88.44 113 VAL B O 1
ATOM 5162 N N . ARG B 1 114 ? 25.812 -48.062 -19.094 1 84.5 114 ARG B N 1
ATOM 5163 C CA . ARG B 1 114 ? 25.984 -49 -17.984 1 84.5 114 ARG B CA 1
ATOM 5164 C C . ARG B 1 114 ? 25.547 -48.344 -16.672 1 84.5 114 ARG B C 1
ATOM 5166 O O . ARG B 1 114 ? 24.875 -49 -15.859 1 84.5 114 ARG B O 1
ATOM 5173 N N . LYS B 1 115 ? 25.938 -47.156 -16.484 1 89.25 115 LYS B N 1
ATOM 5174 C CA . LYS B 1 115 ? 25.531 -46.438 -15.297 1 89.25 115 LYS B CA 1
ATOM 5175 C C . LYS B 1 115 ? 24.016 -46.281 -15.242 1 89.25 115 LYS B C 1
ATOM 5177 O O . LYS B 1 115 ? 23.406 -46.438 -14.18 1 89.25 115 LYS B O 1
ATOM 5182 N N . GLY B 1 116 ? 23.406 -45.969 -16.344 1 88.44 116 GLY B N 1
ATOM 5183 C CA . GLY B 1 116 ? 21.969 -45.875 -16.438 1 88.44 116 GLY B CA 1
ATOM 5184 C C . GLY B 1 116 ? 21.234 -47.156 -16.156 1 88.44 116 GLY B C 1
ATOM 5185 O O . GLY B 1 116 ? 20.203 -47.188 -15.484 1 88.44 116 GLY B O 1
ATOM 5186 N N . HIS B 1 117 ? 21.75 -48.219 -16.641 1 82 117 HIS B N 1
ATOM 5187 C CA . HIS B 1 117 ? 21.141 -49.531 -16.422 1 82 117 HIS B CA 1
ATOM 5188 C C . HIS B 1 117 ? 21.25 -49.938 -14.969 1 82 117 HIS B C 1
ATOM 5190 O O . HIS B 1 117 ? 20.344 -50.594 -14.438 1 82 117 HIS B O 1
ATOM 5196 N N . SER B 1 118 ? 22.281 -49.625 -14.414 1 84.12 118 SER B N 1
ATOM 5197 C CA . SER B 1 118 ? 22.5 -50 -13.031 1 84.12 118 SER B CA 1
ATOM 5198 C C . SER B 1 118 ? 21.672 -49.156 -12.07 1 84.12 118 SER B C 1
ATOM 5200 O O . SER B 1 118 ? 21.094 -49.656 -11.117 1 84.12 118 SER B O 1
ATOM 5202 N N . SER B 1 119 ? 21.594 -47.906 -12.328 1 85.81 119 SER B N 1
ATOM 5203 C CA . SER B 1 119 ? 20.953 -46.969 -11.391 1 85.81 119 SER B CA 1
ATOM 5204 C C . SER B 1 119 ? 19.5 -46.719 -11.758 1 85.81 119 SER B C 1
ATOM 5206 O O . SER B 1 119 ? 18.703 -46.281 -10.93 1 85.81 119 SER B O 1
ATOM 5208 N N . HIS B 1 120 ? 19.172 -46.969 -13.055 1 85.06 120 HIS B N 1
ATOM 5209 C CA . HIS B 1 120 ? 17.859 -46.625 -13.609 1 85.06 120 HIS B CA 1
ATOM 5210 C C . HIS B 1 120 ? 17.531 -45.156 -13.367 1 85.06 120 HIS B C 1
ATOM 5212 O O . HIS B 1 120 ? 16.359 -44.781 -13.203 1 85.06 120 HIS B O 1
ATOM 5218 N N . SER B 1 121 ? 18.609 -44.344 -13.172 1 87.81 121 SER B N 1
ATOM 5219 C CA . SER B 1 121 ? 18.453 -42.938 -12.852 1 87.81 121 SER B CA 1
ATOM 5220 C C . SER B 1 121 ? 19.047 -42.062 -13.938 1 87.81 121 SER B C 1
ATOM 5222 O O . SER B 1 121 ? 20.25 -42.156 -14.227 1 87.81 121 SER B O 1
ATOM 5224 N N . LEU B 1 122 ? 18.219 -41.25 -14.461 1 89.75 122 LEU B N 1
ATOM 5225 C CA . LEU B 1 122 ? 18.688 -40.312 -15.453 1 89.75 122 LEU B CA 1
ATOM 5226 C C . LEU B 1 122 ? 19.656 -39.312 -14.828 1 89.75 122 LEU B C 1
ATOM 5228 O O . LEU B 1 122 ? 20.641 -38.906 -15.469 1 89.75 122 LEU B O 1
ATOM 5232 N N . ASP B 1 123 ? 19.406 -38.938 -13.633 1 92.38 123 ASP B N 1
ATOM 5233 C CA . ASP B 1 123 ? 20.25 -38 -12.93 1 92.38 123 ASP B CA 1
ATOM 5234 C C . ASP B 1 123 ? 21.672 -38.531 -12.773 1 92.38 123 ASP B C 1
ATOM 5236 O O . ASP B 1 123 ? 22.641 -37.781 -12.914 1 92.38 123 ASP B O 1
ATOM 5240 N N . GLU B 1 124 ? 21.703 -39.781 -12.516 1 92.06 124 GLU B N 1
ATOM 5241 C CA . GLU B 1 124 ? 23.016 -40.406 -12.359 1 92.06 124 GLU B CA 1
ATOM 5242 C C . GLU B 1 124 ? 23.781 -40.406 -13.68 1 92.06 124 GLU B C 1
ATOM 5244 O O . GLU B 1 124 ? 25 -40.25 -13.703 1 92.06 124 GLU B O 1
ATOM 5249 N N . VAL B 1 125 ? 23.109 -40.625 -14.719 1 93.19 125 VAL B N 1
ATOM 5250 C CA . VAL B 1 125 ? 23.719 -40.625 -16.047 1 93.19 125 VAL B CA 1
ATOM 5251 C C . VAL B 1 125 ? 24.25 -39.219 -16.359 1 93.19 125 VAL B C 1
ATOM 5253 O O . VAL B 1 125 ? 25.406 -39.062 -16.797 1 93.19 125 VAL B O 1
ATOM 5256 N N . ILE B 1 126 ? 23.438 -38.25 -16.078 1 95.19 126 ILE B N 1
ATOM 5257 C CA . ILE B 1 126 ? 23.797 -36.844 -16.359 1 95.19 126 ILE B CA 1
ATOM 5258 C C . ILE B 1 126 ? 24.984 -36.438 -15.484 1 95.19 126 ILE B C 1
ATOM 5260 O O . ILE B 1 126 ? 25.922 -35.812 -15.961 1 95.19 126 ILE B O 1
ATOM 5264 N N . ASN B 1 127 ? 24.953 -36.781 -14.273 1 94.81 127 ASN B N 1
ATOM 5265 C CA . ASN B 1 127 ? 26.062 -36.469 -13.375 1 94.81 127 ASN B CA 1
ATOM 5266 C C . ASN B 1 127 ? 27.344 -37.156 -13.797 1 94.81 127 ASN B C 1
ATOM 5268 O O . ASN B 1 127 ? 28.422 -36.562 -13.75 1 94.81 127 ASN B O 1
ATOM 5272 N N . SER B 1 128 ? 27.219 -38.406 -14.133 1 94 128 SER B N 1
ATOM 5273 C CA . SER B 1 128 ? 28.391 -39.125 -14.602 1 94 128 SER B CA 1
ATOM 5274 C C . SER B 1 128 ? 28.969 -38.5 -15.859 1 94 128 SER B C 1
ATOM 5276 O O . SER B 1 128 ? 30.188 -38.344 -15.984 1 94 128 SER B O 1
ATOM 5278 N N . ALA B 1 129 ? 28.109 -38.156 -16.75 1 94.81 129 ALA B N 1
ATOM 5279 C CA . ALA B 1 129 ? 28.562 -37.5 -17.969 1 94.81 129 ALA B CA 1
ATOM 5280 C C . ALA B 1 129 ? 29.25 -36.156 -17.641 1 94.81 129 ALA B C 1
ATOM 5282 O O . ALA B 1 129 ? 30.281 -35.844 -18.219 1 94.81 129 ALA B O 1
ATOM 5283 N N . SER B 1 130 ? 28.656 -35.438 -16.766 1 94.81 130 SER B N 1
ATOM 5284 C CA . SER B 1 130 ? 29.203 -34.125 -16.344 1 94.81 130 SER B CA 1
ATOM 5285 C C . SER B 1 130 ? 30.609 -34.281 -15.789 1 94.81 130 SER B C 1
ATOM 5287 O O . SER B 1 130 ? 31.5 -33.5 -16.125 1 94.81 130 SER B O 1
ATOM 5289 N N . ILE B 1 131 ? 30.766 -35.219 -14.953 1 91.88 131 ILE B N 1
ATOM 5290 C CA . ILE B 1 131 ? 32.062 -35.469 -14.344 1 91.88 131 ILE B CA 1
ATOM 5291 C C . ILE B 1 131 ? 33.094 -35.875 -15.414 1 91.88 131 ILE B C 1
ATOM 5293 O O . ILE B 1 131 ? 34.188 -35.344 -15.438 1 91.88 131 ILE B O 1
ATOM 5297 N N . LYS B 1 132 ? 32.75 -36.688 -16.281 1 89.31 132 LYS B N 1
ATOM 5298 C CA . LYS B 1 132 ? 33.656 -37.188 -17.328 1 89.31 132 LYS B CA 1
ATOM 5299 C C . LYS B 1 132 ? 34.031 -36.094 -18.297 1 89.31 132 LYS B C 1
ATOM 5301 O O . LYS B 1 132 ? 35.188 -36.031 -18.75 1 89.31 132 LYS B O 1
ATOM 5306 N N . LEU B 1 133 ? 33.094 -35.219 -18.625 1 91.06 133 LEU B N 1
ATOM 5307 C CA . LEU B 1 133 ? 33.344 -34.156 -19.578 1 91.06 133 LEU B CA 1
ATOM 5308 C C . LEU B 1 133 ? 33.938 -32.938 -18.875 1 91.06 133 LEU B C 1
ATOM 5310 O O . LEU B 1 133 ? 34.656 -32.156 -19.5 1 91.06 133 LEU B O 1
ATOM 5314 N N . GLY B 1 134 ? 33.625 -32.75 -17.609 1 89.62 134 GLY B N 1
ATOM 5315 C CA . GLY B 1 134 ? 34.156 -31.656 -16.828 1 89.62 134 GLY B CA 1
ATOM 5316 C C . GLY B 1 134 ? 33.312 -30.406 -16.938 1 89.62 134 GLY B C 1
ATOM 5317 O O . GLY B 1 134 ? 33.812 -29.297 -16.734 1 89.62 134 GLY B O 1
ATOM 5318 N N . TYR B 1 135 ? 32.062 -30.531 -17.422 1 93.56 135 TYR B N 1
ATOM 5319 C CA . TYR B 1 135 ? 31.188 -29.391 -17.609 1 93.56 135 TYR B CA 1
ATOM 5320 C C . TYR B 1 135 ? 29.812 -29.641 -17.031 1 93.56 135 TYR B C 1
ATOM 5322 O O . TYR B 1 135 ? 29.469 -30.781 -16.719 1 93.56 135 TYR B O 1
ATOM 5330 N N . SER B 1 136 ? 29.078 -28.562 -16.812 1 95 136 SER B N 1
ATOM 5331 C CA . SER B 1 136 ? 27.688 -28.719 -16.359 1 95 136 SER B CA 1
ATOM 5332 C C . SER B 1 136 ? 26.781 -29.125 -17.516 1 95 136 SER B C 1
ATOM 5334 O O . SER B 1 136 ? 26.969 -28.672 -18.656 1 95 136 SER B O 1
ATOM 5336 N N . LEU B 1 137 ? 25.812 -29.969 -17.234 1 96.06 137 LEU B N 1
ATOM 5337 C CA . LEU B 1 137 ? 24.906 -30.469 -18.266 1 96.06 137 LEU B CA 1
ATOM 5338 C C . LEU B 1 137 ? 23.453 -30.25 -17.844 1 96.06 137 LEU B C 1
ATOM 5340 O O . LEU B 1 137 ? 23.125 -30.312 -16.656 1 96.06 137 LEU B O 1
ATOM 5344 N N . VAL B 1 138 ? 22.594 -29.938 -18.766 1 96.06 138 VAL B N 1
ATOM 5345 C CA . VAL B 1 138 ? 21.156 -29.812 -18.562 1 96.06 138 VAL B CA 1
ATOM 5346 C C . VAL B 1 138 ? 20.422 -30.609 -19.641 1 96.06 138 VAL B C 1
ATOM 5348 O O . VAL B 1 138 ? 20.719 -30.484 -20.828 1 96.06 138 VAL B O 1
ATOM 5351 N N . PHE B 1 139 ? 19.547 -31.469 -19.266 1 95.75 139 PHE B N 1
ATOM 5352 C CA . PHE B 1 139 ? 18.719 -32.219 -20.203 1 95.75 139 PHE B CA 1
ATOM 5353 C C . PHE B 1 139 ? 17.281 -31.703 -20.188 1 95.75 139 PHE B C 1
ATOM 5355 O O . PHE B 1 139 ? 16.625 -31.688 -19.156 1 95.75 139 PHE B O 1
ATOM 5362 N N . CYS B 1 140 ? 16.828 -31.234 -21.312 1 93 140 CYS B N 1
ATOM 5363 C CA . CYS B 1 140 ? 15.492 -30.703 -21.469 1 93 140 CYS B CA 1
ATOM 5364 C C . CYS B 1 140 ? 14.695 -31.5 -22.484 1 93 140 CYS B C 1
ATOM 5366 O O . CYS B 1 140 ? 15.281 -32.156 -23.359 1 93 140 CYS B O 1
ATOM 5368 N N . ASP B 1 141 ? 13.406 -31.453 -22.344 1 87.19 141 ASP B N 1
ATOM 5369 C CA . ASP B 1 141 ? 12.586 -32.031 -23.406 1 87.19 141 ASP B CA 1
ATOM 5370 C C . ASP B 1 141 ? 12.359 -31.031 -24.531 1 87.19 141 ASP B C 1
ATOM 5372 O O . ASP B 1 141 ? 12.93 -29.938 -24.5 1 87.19 141 ASP B O 1
ATOM 5376 N N . LYS B 1 142 ? 11.602 -31.453 -25.531 1 82.38 142 LYS B N 1
ATOM 5377 C CA . LYS B 1 142 ? 11.375 -30.625 -26.719 1 82.38 142 LYS B CA 1
ATOM 5378 C C . LYS B 1 142 ? 10.633 -29.344 -26.359 1 82.38 142 LYS B C 1
ATOM 5380 O O . LYS B 1 142 ? 10.688 -28.359 -27.078 1 82.38 142 LYS B O 1
ATOM 5385 N N . LYS B 1 143 ? 9.969 -29.438 -25.281 1 78.19 143 LYS B N 1
ATOM 5386 C CA . LYS B 1 143 ? 9.18 -28.281 -24.844 1 78.19 143 LYS B CA 1
ATOM 5387 C C . LYS B 1 143 ? 9.969 -27.438 -23.844 1 78.19 143 LYS B C 1
ATOM 5389 O O . LYS B 1 143 ? 9.414 -26.516 -23.234 1 78.19 143 LYS B O 1
ATOM 5394 N N . PHE B 1 144 ? 11.242 -27.781 -23.578 1 87.31 144 PHE B N 1
ATOM 5395 C CA . PHE B 1 144 ? 12.18 -27.031 -22.75 1 87.31 144 PHE B CA 1
ATOM 5396 C C . PHE B 1 144 ? 11.844 -27.188 -21.281 1 87.31 144 PHE B C 1
ATOM 5398 O O . PHE B 1 144 ? 12.047 -26.266 -20.484 1 87.31 144 PHE B O 1
ATOM 5405 N N . ARG B 1 145 ? 11.227 -28.25 -20.953 1 86.38 145 ARG B N 1
ATOM 5406 C CA . ARG B 1 145 ? 11.125 -28.641 -19.547 1 86.38 145 ARG B CA 1
ATOM 5407 C C . ARG B 1 145 ? 12.43 -29.25 -19.062 1 86.38 145 ARG B C 1
ATOM 5409 O O . ARG B 1 145 ? 13.055 -30.047 -19.766 1 86.38 145 ARG B O 1
ATOM 5416 N N . ILE B 1 146 ? 12.797 -28.859 -17.875 1 89 146 ILE B N 1
ATOM 5417 C CA . ILE B 1 146 ? 14.039 -29.391 -17.312 1 89 146 ILE B CA 1
ATOM 5418 C C . ILE B 1 146 ? 13.797 -30.781 -16.734 1 89 146 ILE B C 1
ATOM 5420 O O . ILE B 1 146 ? 13.039 -30.938 -15.781 1 89 146 ILE B O 1
ATOM 5424 N N . LEU B 1 147 ? 14.336 -31.781 -17.328 1 87.19 147 LEU B N 1
ATOM 5425 C CA . LEU B 1 147 ? 14.109 -33.156 -16.891 1 87.19 147 LEU B CA 1
ATOM 5426 C C . LEU B 1 147 ? 15.219 -33.625 -15.945 1 87.19 147 LEU B C 1
ATOM 5428 O O . LEU B 1 147 ? 14.977 -34.469 -15.07 1 87.19 147 LEU B O 1
ATOM 5432 N N . SER B 1 148 ? 16.438 -33.156 -16.203 1 91.56 148 SER B N 1
ATOM 5433 C CA . SER B 1 148 ? 17.594 -33.469 -15.375 1 91.56 148 SER B CA 1
ATOM 5434 C C . SER B 1 148 ? 18.719 -32.469 -15.562 1 91.56 148 SER B C 1
ATOM 5436 O O . SER B 1 148 ? 18.781 -31.781 -16.578 1 91.56 148 SER B O 1
ATOM 5438 N N . TYR B 1 149 ? 19.531 -32.344 -14.547 1 94.94 149 TYR B N 1
ATOM 5439 C CA . TYR B 1 149 ? 20.688 -31.453 -14.609 1 94.94 149 TYR B CA 1
ATOM 5440 C C . TYR B 1 149 ? 21.797 -31.938 -13.695 1 94.94 149 TYR B C 1
ATOM 5442 O O . TYR B 1 149 ? 21.562 -32.719 -12.766 1 94.94 149 TYR B O 1
ATOM 5450 N N . SER B 1 150 ? 22.953 -31.484 -14.016 1 94.19 150 SER B N 1
ATOM 5451 C CA . SER B 1 150 ? 24.109 -31.953 -13.258 1 94.19 150 SER B CA 1
ATOM 5452 C C . SER B 1 150 ? 24.219 -31.203 -11.922 1 94.19 150 SER B C 1
ATOM 5454 O O . SER B 1 150 ? 24.078 -29.984 -11.867 1 94.19 150 SER B O 1
ATOM 5456 N N . THR B 1 151 ? 24.422 -31.969 -10.883 1 92.25 151 THR B N 1
ATOM 5457 C CA . THR B 1 151 ? 24.688 -31.422 -9.555 1 92.25 151 THR B CA 1
ATOM 5458 C C . THR B 1 151 ? 26.156 -31.609 -9.164 1 92.25 151 THR B C 1
ATOM 5460 O O . THR B 1 151 ? 26.672 -30.906 -8.297 1 92.25 151 THR B O 1
ATOM 5463 N N . SER B 1 152 ? 26.797 -32.594 -9.773 1 87.12 152 SER B N 1
ATOM 5464 C CA . SER B 1 152 ? 28.219 -32.844 -9.562 1 87.12 152 SER B CA 1
ATOM 5465 C C . SER B 1 152 ? 29.047 -31.625 -9.961 1 87.12 152 SER B C 1
ATOM 5467 O O . SER B 1 152 ? 29.922 -31.188 -9.211 1 87.12 152 SER B O 1
ATOM 5469 N N . ILE B 1 153 ? 28.844 -31.188 -11.164 1 91.56 153 ILE B N 1
ATOM 5470 C CA . ILE B 1 153 ? 29.281 -29.859 -11.594 1 91.56 153 ILE B CA 1
ATOM 5471 C C . ILE B 1 153 ? 28.078 -28.938 -11.75 1 91.56 153 ILE B C 1
ATOM 5473 O O . ILE B 1 153 ? 27.328 -29.047 -12.727 1 91.56 153 ILE B O 1
ATOM 5477 N N . PRO B 1 154 ? 27.953 -28.062 -10.828 1 91.62 154 PRO B N 1
ATOM 5478 C CA . PRO B 1 154 ? 26.719 -27.266 -10.797 1 91.62 154 PRO B CA 1
ATOM 5479 C C . PRO B 1 154 ? 26.641 -26.25 -11.938 1 91.62 154 PRO B C 1
ATOM 5481 O O . PRO B 1 154 ? 27.672 -25.766 -12.406 1 91.62 154 PRO B O 1
ATOM 5484 N N . VAL B 1 155 ? 25.422 -25.984 -12.336 1 92.19 155 VAL B N 1
ATOM 5485 C CA . VAL B 1 155 ? 25.172 -24.969 -13.359 1 92.19 155 VAL B CA 1
ATOM 5486 C C . VAL B 1 155 ? 25.312 -23.578 -12.75 1 92.19 155 VAL B C 1
ATOM 5488 O O . VAL B 1 155 ? 24.609 -23.219 -11.805 1 92.19 155 VAL B O 1
ATOM 5491 N N . THR B 1 156 ? 26.203 -22.812 -13.328 1 88.06 156 THR B N 1
ATOM 5492 C CA . THR B 1 156 ? 26.5 -21.5 -12.742 1 88.06 156 THR B CA 1
ATOM 5493 C C . THR B 1 156 ? 25.922 -20.391 -13.602 1 88.06 156 THR B C 1
ATOM 5495 O O . THR B 1 156 ? 25.828 -19.234 -13.164 1 88.06 156 THR B O 1
ATOM 5498 N N . ASP B 1 157 ? 25.531 -20.734 -14.828 1 90.06 157 ASP B N 1
ATOM 5499 C CA . ASP B 1 157 ? 24.891 -19.75 -15.688 1 90.06 157 ASP B CA 1
ATOM 5500 C C . ASP B 1 157 ? 23.609 -19.219 -15.047 1 90.06 157 ASP B C 1
ATOM 5502 O O . ASP B 1 157 ? 22.688 -19.984 -14.734 1 90.06 157 ASP B O 1
ATOM 5506 N N . LYS B 1 158 ? 23.516 -17.922 -14.922 1 90.38 158 LYS B N 1
ATOM 5507 C CA . LYS B 1 158 ? 22.406 -17.312 -14.172 1 90.38 158 LYS B CA 1
ATOM 5508 C C . LYS B 1 158 ? 21.062 -17.609 -14.836 1 90.38 158 LYS B C 1
ATOM 5510 O O . LYS B 1 158 ? 20.078 -17.859 -14.148 1 90.38 158 LYS B O 1
ATOM 5515 N N . LEU B 1 159 ? 20.984 -17.609 -16.109 1 90.62 159 LEU B N 1
ATOM 5516 C CA . LEU B 1 159 ? 19.734 -17.828 -16.844 1 90.62 159 LEU B CA 1
ATOM 5517 C C . LEU B 1 159 ? 19.266 -19.281 -16.688 1 90.62 159 LEU B C 1
ATOM 5519 O O . LEU B 1 159 ? 18.109 -19.516 -16.375 1 90.62 159 LEU B O 1
ATOM 5523 N N . TRP B 1 160 ? 20.172 -20.188 -16.828 1 92.25 160 TRP B N 1
ATOM 5524 C CA . TRP B 1 160 ? 19.797 -21.594 -16.766 1 92.25 160 TRP B CA 1
ATOM 5525 C C . TRP B 1 160 ? 19.594 -22.031 -15.312 1 92.25 160 TRP B C 1
ATOM 5527 O O . TRP B 1 160 ? 18.781 -22.922 -15.039 1 92.25 160 TRP B O 1
ATOM 5537 N N . LYS B 1 161 ? 20.281 -21.344 -14.43 1 92.38 161 LYS B N 1
ATOM 5538 C CA . LYS B 1 161 ? 20.016 -21.594 -13.016 1 92.38 161 LYS B CA 1
ATOM 5539 C C . LYS B 1 161 ? 18.562 -21.266 -12.672 1 92.38 161 LYS B C 1
ATOM 5541 O O . LYS B 1 161 ? 17.891 -22.016 -11.961 1 92.38 161 LYS B O 1
ATOM 5546 N N . LYS B 1 162 ? 18.062 -20.172 -13.172 1 90.5 162 LYS B N 1
ATOM 5547 C CA . LYS B 1 162 ? 16.672 -19.766 -12.961 1 90.5 162 LYS B CA 1
ATOM 5548 C C . LYS B 1 162 ? 15.703 -20.75 -13.586 1 90.5 162 LYS B C 1
ATOM 5550 O O . LYS B 1 162 ? 14.672 -21.078 -12.984 1 90.5 162 LYS B O 1
ATOM 5555 N N . ASN B 1 163 ? 16.031 -21.219 -14.766 1 89.44 163 ASN B N 1
ATOM 5556 C CA . ASN B 1 163 ? 15.188 -22.188 -15.445 1 89.44 163 ASN B CA 1
ATOM 5557 C C . ASN B 1 163 ? 15.125 -23.516 -14.688 1 89.44 163 ASN B C 1
ATOM 5559 O O . ASN B 1 163 ? 14.062 -24.125 -14.586 1 89.44 163 ASN B O 1
ATOM 5563 N N . ILE B 1 164 ? 16.281 -23.844 -14.133 1 90 164 ILE B N 1
ATOM 5564 C CA . ILE B 1 164 ? 16.344 -25.078 -13.375 1 90 164 ILE B CA 1
ATOM 5565 C C . ILE B 1 164 ? 15.516 -24.969 -12.102 1 90 164 ILE B C 1
ATOM 5567 O O . ILE B 1 164 ? 14.766 -25.875 -11.758 1 90 164 ILE B O 1
ATOM 5571 N N . GLU B 1 165 ? 15.609 -23.875 -11.477 1 85 165 GLU B N 1
ATOM 5572 C CA . GLU B 1 165 ? 14.82 -23.641 -10.266 1 85 165 GLU B CA 1
ATOM 5573 C C . GLU B 1 165 ? 13.328 -23.703 -10.562 1 85 165 GLU B C 1
ATOM 5575 O O . GLU B 1 165 ? 12.555 -24.234 -9.758 1 85 165 GLU B O 1
ATOM 5580 N N . ARG B 1 166 ? 12.992 -23.219 -11.695 1 79.12 166 ARG B N 1
ATOM 5581 C CA . ARG B 1 166 ? 11.594 -23.203 -12.102 1 79.12 166 ARG B CA 1
ATOM 5582 C C . ARG B 1 166 ? 11.141 -24.578 -12.586 1 79.12 166 ARG B C 1
ATOM 5584 O O . ARG B 1 166 ? 9.961 -24.906 -12.5 1 79.12 166 ARG B O 1
ATOM 5591 N N . GLY B 1 167 ? 12.117 -25.297 -13.18 1 80.94 167 GLY B N 1
ATOM 5592 C CA . GLY B 1 167 ? 11.836 -26.594 -13.766 1 80.94 167 GLY B CA 1
ATOM 5593 C C . GLY B 1 167 ? 11.469 -26.516 -15.234 1 80.94 167 GLY B C 1
ATOM 5594 O O . GLY B 1 167 ? 11.25 -27.547 -15.883 1 80.94 167 GLY B O 1
ATOM 5595 N N . TYR B 1 168 ? 11.281 -25.328 -15.727 1 82.5 168 TYR B N 1
ATOM 5596 C CA . TYR B 1 168 ? 10.953 -25.109 -17.125 1 82.5 168 TYR B CA 1
ATOM 5597 C C . TYR B 1 168 ? 11.484 -23.766 -17.609 1 82.5 168 TYR B C 1
ATOM 5599 O O . TYR B 1 168 ? 11.836 -22.906 -16.797 1 82.5 168 TYR B O 1
ATOM 5607 N N . CYS B 1 169 ? 11.594 -23.656 -18.938 1 85.94 169 CYS B N 1
ATOM 5608 C CA . CYS B 1 169 ? 11.969 -22.391 -19.531 1 85.94 169 CYS B CA 1
ATOM 5609 C C . CYS B 1 169 ? 10.742 -21.562 -19.906 1 85.94 169 CYS B C 1
ATOM 5611 O O . CYS B 1 169 ? 9.742 -22.125 -20.359 1 85.94 169 CYS B O 1
ATOM 5613 N N . THR B 1 170 ? 10.805 -20.328 -19.797 1 83.94 170 THR B N 1
ATOM 5614 C CA . THR B 1 170 ? 9.688 -19.438 -20.109 1 83.94 170 THR B CA 1
ATOM 5615 C C . THR B 1 170 ? 9.547 -19.266 -21.625 1 83.94 170 THR B C 1
ATOM 5617 O O . THR B 1 170 ? 10.477 -19.547 -22.375 1 83.94 170 THR B O 1
ATOM 5620 N N . TYR B 1 171 ? 8.391 -18.812 -21.984 1 83 171 TYR B N 1
ATOM 5621 C CA . TYR B 1 171 ? 8.133 -18.562 -23.406 1 83 171 TYR B CA 1
ATOM 5622 C C . TYR B 1 171 ? 9.133 -17.562 -23.984 1 83 171 TYR B C 1
ATOM 5624 O O . TYR B 1 171 ? 9.672 -17.781 -25.062 1 83 171 TYR B O 1
ATOM 5632 N N . ASP B 1 172 ? 9.312 -16.469 -23.281 1 84.44 172 ASP B N 1
ATOM 5633 C CA . ASP B 1 172 ? 10.25 -15.453 -23.75 1 84.44 172 ASP B CA 1
ATOM 5634 C C . ASP B 1 172 ? 11.648 -16.031 -23.953 1 84.44 172 ASP B C 1
ATOM 5636 O O . ASP B 1 172 ? 12.328 -15.695 -24.922 1 84.44 172 ASP B O 1
ATOM 5640 N N . PHE B 1 173 ? 12.055 -16.828 -23.047 1 87.75 173 PHE B N 1
ATOM 5641 C CA . PHE B 1 173 ? 13.352 -17.5 -23.141 1 87.75 173 PHE B CA 1
ATOM 5642 C C . PHE B 1 173 ? 13.414 -18.391 -24.375 1 87.75 173 PHE B C 1
ATOM 5644 O O . PHE B 1 173 ? 14.383 -18.328 -25.141 1 87.75 173 PHE B O 1
ATOM 5651 N N . ILE B 1 174 ? 12.391 -19.188 -24.516 1 86.75 174 ILE B N 1
ATOM 5652 C CA . ILE B 1 174 ? 12.336 -20.125 -25.625 1 86.75 174 ILE B CA 1
ATOM 5653 C C . ILE B 1 174 ? 12.336 -19.375 -26.953 1 86.75 174 ILE B C 1
ATOM 5655 O O . ILE B 1 174 ? 13.086 -19.719 -27.875 1 86.75 174 ILE B O 1
ATOM 5659 N N . LYS B 1 175 ? 11.547 -18.375 -26.953 1 84.88 175 LYS B N 1
ATOM 5660 C CA . LYS B 1 175 ? 11.469 -17.562 -28.156 1 84.88 175 LYS B CA 1
ATOM 5661 C C . LYS B 1 175 ? 12.828 -16.969 -28.516 1 84.88 175 LYS B C 1
ATOM 5663 O O . LYS B 1 175 ? 13.234 -16.984 -29.672 1 84.88 175 LYS B O 1
ATOM 5668 N N . ASN B 1 176 ? 13.539 -16.469 -27.625 1 88 176 ASN B N 1
ATOM 5669 C CA . ASN B 1 176 ? 14.867 -15.898 -27.844 1 88 176 ASN B CA 1
ATOM 5670 C C . ASN B 1 176 ? 15.859 -16.953 -28.297 1 88 176 ASN B C 1
ATOM 5672 O O . ASN B 1 176 ? 16.656 -16.719 -29.219 1 88 176 ASN B O 1
ATOM 5676 N N . VAL B 1 177 ? 15.812 -18.094 -27.703 1 88.25 177 VAL B N 1
ATOM 5677 C CA . VAL B 1 177 ? 16.719 -19.188 -28.062 1 88.25 177 VAL B CA 1
ATOM 5678 C C . VAL B 1 177 ? 16.422 -19.641 -29.484 1 88.25 177 VAL B C 1
ATOM 5680 O O . VAL B 1 177 ? 17.344 -19.828 -30.281 1 88.25 177 VAL B O 1
ATOM 5683 N N . MET B 1 178 ? 15.172 -19.766 -29.766 1 86.81 178 MET B N 1
ATOM 5684 C CA . MET B 1 178 ? 14.773 -20.266 -31.062 1 86.81 178 MET B CA 1
ATOM 5685 C C . MET B 1 178 ? 15.086 -19.266 -32.156 1 86.81 178 MET B C 1
ATOM 5687 O O . MET B 1 178 ? 15.172 -19.625 -33.344 1 86.81 178 MET B O 1
ATOM 5691 N N . SER B 1 179 ? 15.297 -18.062 -31.797 1 87.69 179 SER B N 1
ATOM 5692 C CA . SER B 1 179 ? 15.602 -17.016 -32.75 1 87.69 179 SER B CA 1
ATOM 5693 C C . SER B 1 179 ? 17.094 -16.984 -33.094 1 87.69 179 SER B C 1
ATOM 5695 O O . SER B 1 179 ? 17.516 -16.359 -34.062 1 87.69 179 SER B O 1
ATOM 5697 N N . LEU B 1 180 ? 17.891 -17.688 -32.375 1 86.94 180 LEU B N 1
ATOM 5698 C CA . LEU B 1 180 ? 19.328 -17.719 -32.594 1 86.94 180 LEU B CA 1
ATOM 5699 C C . LEU B 1 180 ? 19.656 -18.438 -33.906 1 86.94 180 LEU B C 1
ATOM 5701 O O . LEU B 1 180 ? 19.062 -19.484 -34.188 1 86.94 180 LEU B O 1
ATOM 5705 N N . GLU B 1 181 ? 20.578 -17.938 -34.688 1 84.88 181 GLU B N 1
ATOM 5706 C CA . GLU B 1 181 ? 20.953 -18.484 -35.969 1 84.88 181 GLU B CA 1
ATOM 5707 C C . GLU B 1 181 ? 21.469 -19.922 -35.844 1 84.88 181 GLU B C 1
ATOM 5709 O O . GLU B 1 181 ? 21.141 -20.781 -36.656 1 84.88 181 GLU B O 1
ATOM 5714 N N . ALA B 1 182 ? 22.234 -20.109 -34.844 1 84.38 182 ALA B N 1
ATOM 5715 C CA . ALA B 1 182 ? 22.828 -21.438 -34.625 1 84.38 182 ALA B CA 1
ATOM 5716 C C . ALA B 1 182 ? 21.734 -22.484 -34.406 1 84.38 182 ALA B C 1
ATOM 5718 O O . ALA B 1 182 ? 21.891 -23.641 -34.844 1 84.38 182 ALA B O 1
ATOM 5719 N N . VAL B 1 183 ? 20.703 -22.125 -33.812 1 86.25 183 VAL B N 1
ATOM 5720 C CA . VAL B 1 183 ? 19.625 -23.047 -33.5 1 86.25 183 VAL B CA 1
ATOM 5721 C C . VAL B 1 183 ? 18.766 -23.281 -34.75 1 86.25 183 VAL B C 1
ATOM 5723 O O . VAL B 1 183 ? 18.375 -24.406 -35.031 1 86.25 183 VAL B O 1
ATOM 5726 N N . GLN B 1 184 ? 18.516 -22.25 -35.438 1 85.12 184 GLN B N 1
ATOM 5727 C CA . GLN B 1 184 ? 17.703 -22.344 -36.625 1 85.12 184 GLN B CA 1
ATOM 5728 C C . GLN B 1 184 ? 18.391 -23.172 -37.719 1 85.12 184 GLN B C 1
ATOM 5730 O O . GLN B 1 184 ? 17.734 -23.906 -38.469 1 85.12 184 GLN B O 1
ATOM 5735 N N . GLY B 1 185 ? 19.609 -23.062 -37.781 1 79 185 GLY B N 1
ATOM 5736 C CA . GLY B 1 185 ? 20.375 -23.766 -38.812 1 79 185 GLY B CA 1
ATOM 5737 C C . GLY B 1 185 ? 20.797 -25.156 -38.375 1 79 185 GLY B C 1
ATOM 5738 O O . GLY B 1 185 ? 21.391 -25.906 -39.156 1 79 185 GLY B O 1
ATOM 5739 N N . ALA B 1 186 ? 20.422 -25.531 -37.219 1 81.94 186 ALA B N 1
ATOM 5740 C CA . ALA B 1 186 ? 20.875 -26.812 -36.688 1 81.94 186 ALA B CA 1
ATOM 5741 C C . ALA B 1 186 ? 20.172 -27.984 -37.375 1 81.94 186 ALA B C 1
ATOM 5743 O O . ALA B 1 186 ? 18.969 -27.906 -37.656 1 81.94 186 ALA B O 1
ATOM 5744 N N . SER B 1 187 ? 20.969 -29 -37.75 1 75.94 187 SER B N 1
ATOM 5745 C CA . SER B 1 187 ? 20.422 -30.203 -38.406 1 75.94 187 SER B CA 1
ATOM 5746 C C . SER B 1 187 ? 19.609 -31.031 -37.406 1 75.94 187 SER B C 1
ATOM 5748 O O . SER B 1 187 ? 19.75 -30.859 -36.188 1 75.94 187 SER B O 1
ATOM 5750 N N . ALA B 1 188 ? 18.766 -31.75 -37.938 1 80 188 ALA B N 1
ATOM 5751 C CA . ALA B 1 188 ? 17.984 -32.688 -37.125 1 80 188 ALA B CA 1
ATOM 5752 C C . ALA B 1 188 ? 18.766 -33.938 -36.812 1 80 188 ALA B C 1
ATOM 5754 O O . ALA B 1 188 ? 18.359 -35.031 -37.156 1 80 188 ALA B O 1
ATOM 5755 N N . SER B 1 189 ? 19.938 -33.688 -36.219 1 81.06 189 SER B N 1
ATOM 5756 C CA . SER B 1 189 ? 20.812 -34.812 -35.875 1 81.06 189 SER B CA 1
ATOM 5757 C C . SER B 1 189 ? 21.344 -34.656 -34.438 1 81.06 189 SER B C 1
ATOM 5759 O O . SER B 1 189 ? 21.094 -33.656 -33.781 1 81.06 189 SER B O 1
ATOM 5761 N N . ILE B 1 190 ? 22.047 -35.625 -34.031 1 86.44 190 ILE B N 1
ATOM 5762 C CA . ILE B 1 190 ? 22.578 -35.688 -32.688 1 86.44 190 ILE B CA 1
ATOM 5763 C C . ILE B 1 190 ? 23.891 -34.938 -32.594 1 86.44 190 ILE B C 1
ATOM 5765 O O . ILE B 1 190 ? 24.469 -34.781 -31.516 1 86.44 190 ILE B O 1
ATOM 5769 N N . GLU B 1 191 ? 24.297 -34.375 -33.719 1 85.94 191 GLU B N 1
ATOM 5770 C CA . GLU B 1 191 ? 25.547 -33.594 -33.719 1 85.94 191 GLU B CA 1
ATOM 5771 C C . GLU B 1 191 ? 25.422 -32.344 -32.844 1 85.94 191 GLU B C 1
ATOM 5773 O O . GLU B 1 191 ? 24.406 -31.656 -32.875 1 85.94 191 GLU B O 1
ATOM 5778 N N . ALA B 1 192 ? 26.469 -32.094 -32.125 1 91.69 192 ALA B N 1
ATOM 5779 C CA . ALA B 1 192 ? 26.469 -30.953 -31.203 1 91.69 192 ALA B CA 1
ATOM 5780 C C . ALA B 1 192 ? 26.562 -29.625 -31.953 1 91.69 192 ALA B C 1
ATOM 5782 O O . ALA B 1 192 ? 27.297 -29.516 -32.938 1 91.69 192 ALA B O 1
ATOM 5783 N N . VAL B 1 193 ? 25.734 -28.688 -31.531 1 90.38 193 VAL B N 1
ATOM 5784 C CA . VAL B 1 193 ? 25.75 -27.359 -32.125 1 90.38 193 VAL B CA 1
ATOM 5785 C C . VAL B 1 193 ? 26.125 -26.328 -31.047 1 90.38 193 VAL B C 1
ATOM 5787 O O . VAL B 1 193 ? 25.609 -26.375 -29.922 1 90.38 193 VAL B O 1
ATOM 5790 N N . GLU B 1 194 ? 27.031 -25.484 -31.438 1 89.06 194 GLU B N 1
ATOM 5791 C CA . GLU B 1 194 ? 27.422 -24.422 -30.5 1 89.06 194 GLU B CA 1
ATOM 5792 C C . GLU B 1 194 ? 26.422 -23.281 -30.531 1 89.06 194 GLU B C 1
ATOM 5794 O O . GLU B 1 194 ? 25.984 -22.844 -31.594 1 89.06 194 GLU B O 1
ATOM 5799 N N . VAL B 1 195 ? 26.016 -22.922 -29.328 1 87.94 195 VAL B N 1
ATOM 5800 C CA . VAL B 1 195 ? 25.031 -21.844 -29.203 1 87.94 195 VAL B CA 1
ATOM 5801 C C . VAL B 1 195 ? 25.594 -20.75 -28.297 1 87.94 195 VAL B C 1
ATOM 5803 O O . VAL B 1 195 ? 26.125 -21.047 -27.219 1 87.94 195 VAL B O 1
ATOM 5806 N N . SER B 1 196 ? 25.625 -19.531 -28.766 1 82 196 SER B N 1
ATOM 5807 C CA . SER B 1 196 ? 26.031 -18.375 -27.953 1 82 196 SER B CA 1
ATOM 5808 C C . SER B 1 196 ? 24.906 -17.375 -27.812 1 82 196 SER B C 1
ATOM 5810 O O . SER B 1 196 ? 24.172 -17.109 -28.766 1 82 196 SER B O 1
ATOM 5812 N N . CYS B 1 197 ? 24.516 -17.062 -26.594 1 79.5 197 CYS B N 1
ATOM 5813 C CA . CYS B 1 197 ? 23.484 -16.078 -26.297 1 79.5 197 CYS B CA 1
ATOM 5814 C C . CYS B 1 197 ? 24.094 -14.797 -25.75 1 79.5 197 CYS B C 1
ATOM 5816 O O . CYS B 1 197 ? 24.984 -14.836 -24.906 1 79.5 197 CYS B O 1
ATOM 5818 N N . PRO B 1 198 ? 23.656 -13.664 -26.219 1 78.75 198 PRO B N 1
ATOM 5819 C CA . PRO B 1 198 ? 24.188 -12.383 -25.75 1 78.75 198 PRO B CA 1
ATOM 5820 C C . PRO B 1 198 ? 23.969 -12.148 -24.266 1 78.75 198 PRO B C 1
ATOM 5822 O O . PRO B 1 198 ? 24.734 -11.43 -23.625 1 78.75 198 PRO B O 1
ATOM 5825 N N . GLU B 1 199 ? 22.969 -12.742 -23.719 1 82.19 199 GLU B N 1
ATOM 5826 C CA . GLU B 1 199 ? 22.609 -12.469 -22.328 1 82.19 199 GLU B CA 1
ATOM 5827 C C . GLU B 1 199 ? 23.422 -13.344 -21.375 1 82.19 199 GLU B C 1
ATOM 5829 O O . GLU B 1 199 ? 23.328 -13.188 -20.156 1 82.19 199 GLU B O 1
ATOM 5834 N N . SER B 1 200 ? 24.141 -14.297 -21.891 1 82.06 200 SER B N 1
ATOM 5835 C CA . SER B 1 200 ? 24.984 -15.195 -21.109 1 82.06 200 SER B CA 1
ATOM 5836 C C . SER B 1 200 ? 26.422 -15.172 -21.594 1 82.06 200 SER B C 1
ATOM 5838 O O . SER B 1 200 ? 26.672 -15.25 -22.797 1 82.06 200 SER B O 1
ATOM 5840 N N . PRO B 1 201 ? 27.344 -15.023 -20.688 1 79.5 201 PRO B N 1
ATOM 5841 C CA . PRO B 1 201 ? 28.75 -14.961 -21.078 1 79.5 201 PRO B CA 1
ATOM 5842 C C . PRO B 1 201 ? 29.328 -16.328 -21.438 1 79.5 201 PRO B C 1
ATOM 5844 O O . PRO B 1 201 ? 30.438 -16.422 -21.969 1 79.5 201 PRO B O 1
ATOM 5847 N N . TYR B 1 202 ? 28.641 -17.344 -21.266 1 86.19 202 TYR B N 1
ATOM 5848 C CA . TYR B 1 202 ? 29.188 -18.688 -21.438 1 86.19 202 TYR B CA 1
ATOM 5849 C C . TYR B 1 202 ? 28.797 -19.266 -22.781 1 86.19 202 TYR B C 1
ATOM 5851 O O . TYR B 1 202 ? 27.656 -19.109 -23.234 1 86.19 202 TYR B O 1
ATOM 5859 N N . ARG B 1 203 ? 29.781 -19.938 -23.375 1 87.94 203 ARG B N 1
ATOM 5860 C CA . ARG B 1 203 ? 29.469 -20.734 -24.562 1 87.94 203 ARG B CA 1
ATOM 5861 C C . ARG B 1 203 ? 28.703 -22 -24.188 1 87.94 203 ARG B C 1
ATOM 5863 O O . ARG B 1 203 ? 28.938 -22.578 -23.109 1 87.94 203 ARG B O 1
ATOM 5870 N N . LYS B 1 204 ? 27.781 -22.328 -25.062 1 92.94 204 LYS B N 1
ATOM 5871 C CA . LYS B 1 204 ? 26.984 -23.516 -24.812 1 92.94 204 LYS B CA 1
ATOM 5872 C C . LYS B 1 204 ? 26.953 -24.438 -26.031 1 92.94 204 LYS B C 1
ATOM 5874 O O . LYS B 1 204 ? 27.172 -23.969 -27.156 1 92.94 204 LYS B O 1
ATOM 5879 N N . CYS B 1 205 ? 26.891 -25.688 -25.766 1 92.5 205 CYS B N 1
ATOM 5880 C CA . CYS B 1 205 ? 26.766 -26.688 -26.812 1 92.5 205 CYS B CA 1
ATOM 5881 C C . CYS B 1 205 ? 25.531 -27.578 -26.594 1 92.5 205 CYS B C 1
ATOM 5883 O O . CYS B 1 205 ? 25.312 -28.047 -25.469 1 92.5 205 CYS B O 1
ATOM 5885 N N . SER B 1 206 ? 24.766 -27.719 -27.641 1 94 206 SER B N 1
ATOM 5886 C CA . SER B 1 206 ? 23.531 -28.484 -27.516 1 94 206 SER B CA 1
ATOM 5887 C C . SER B 1 206 ? 23.531 -29.688 -28.453 1 94 206 SER B C 1
ATOM 5889 O O . SER B 1 206 ? 24.016 -29.594 -29.594 1 94 206 SER B O 1
ATOM 5891 N N . SER B 1 207 ? 23.094 -30.812 -27.953 1 93.94 207 SER B N 1
ATOM 5892 C CA . SER B 1 207 ? 22.875 -32 -28.766 1 93.94 207 SER B CA 1
ATOM 5893 C C . SER B 1 207 ? 21.469 -32.531 -28.609 1 93.94 207 SER B C 1
ATOM 5895 O O . SER B 1 207 ? 20.969 -32.656 -27.484 1 93.94 207 SER B O 1
ATOM 5897 N N . LYS B 1 208 ? 20.828 -32.844 -29.719 1 93.19 208 LYS B N 1
ATOM 5898 C CA . LYS B 1 208 ? 19.453 -33.312 -29.688 1 93.19 208 LYS B CA 1
ATOM 5899 C C . LYS B 1 208 ? 19.375 -34.781 -29.25 1 93.19 208 LYS B C 1
ATOM 5901 O O . LYS B 1 208 ? 20.312 -35.531 -29.484 1 93.19 208 LYS B O 1
ATOM 5906 N N . VAL B 1 209 ? 18.359 -35.094 -28.625 1 92.12 209 VAL B N 1
ATOM 5907 C CA . VAL B 1 209 ? 18.125 -36.469 -28.156 1 92.12 209 VAL B CA 1
ATOM 5908 C C . VAL B 1 209 ? 16.938 -37.062 -28.891 1 92.12 209 VAL B C 1
ATOM 5910 O O . VAL B 1 209 ? 15.859 -36.438 -28.953 1 92.12 209 VAL B O 1
ATOM 5913 N N . PHE B 1 210 ? 17.172 -38.281 -29.453 1 87.81 210 PHE B N 1
ATOM 5914 C CA . PHE B 1 210 ? 16.125 -38.938 -30.234 1 87.81 210 PHE B CA 1
ATOM 5915 C C . PHE B 1 210 ? 15.719 -40.25 -29.609 1 87.81 210 PHE B C 1
ATOM 5917 O O . PHE B 1 210 ? 16.562 -41 -29.094 1 87.81 210 PHE B O 1
ATOM 5924 N N . LEU B 1 211 ? 14.43 -40.5 -29.578 1 82.62 211 LEU B N 1
ATOM 5925 C CA . LEU B 1 211 ? 13.875 -41.812 -29.234 1 82.62 211 LEU B CA 1
ATOM 5926 C C . LEU B 1 211 ? 13.055 -42.375 -30.391 1 82.62 211 LEU B C 1
ATOM 5928 O O . LEU B 1 211 ? 12.078 -41.75 -30.828 1 82.62 211 LEU B O 1
ATOM 5932 N N . ASN B 1 212 ? 13.406 -43.5 -30.891 1 77.75 212 ASN B N 1
ATOM 5933 C CA . ASN B 1 212 ? 12.734 -44.156 -32 1 77.75 212 ASN B CA 1
ATOM 5934 C C . ASN B 1 212 ? 12.586 -43.188 -33.188 1 77.75 212 ASN B C 1
ATOM 5936 O O . ASN B 1 212 ? 11.5 -43.094 -33.781 1 77.75 212 ASN B O 1
ATOM 5940 N N . GLY B 1 213 ? 13.641 -42.375 -33.406 1 76.88 213 GLY B N 1
ATOM 5941 C CA . GLY B 1 213 ? 13.688 -41.5 -34.594 1 76.88 213 GLY B CA 1
ATOM 5942 C C . GLY B 1 213 ? 13.047 -40.156 -34.344 1 76.88 213 GLY B C 1
ATOM 5943 O O . GLY B 1 213 ? 13.102 -39.281 -35.219 1 76.88 213 GLY B O 1
ATOM 5944 N N . VAL B 1 214 ? 12.406 -40 -33.281 1 83.06 214 VAL B N 1
ATOM 5945 C CA . VAL B 1 214 ? 11.75 -38.719 -33 1 83.06 214 VAL B CA 1
ATOM 5946 C C . VAL B 1 214 ? 12.523 -37.969 -31.922 1 83.06 214 VAL B C 1
ATOM 5948 O O . VAL B 1 214 ? 12.938 -38.562 -30.922 1 83.06 214 VAL B O 1
ATOM 5951 N N . GLN B 1 215 ? 12.703 -36.719 -32.188 1 88.56 215 GLN B N 1
ATOM 5952 C CA . GLN B 1 215 ? 13.391 -35.906 -31.172 1 88.56 215 GLN B CA 1
ATOM 5953 C C . GLN B 1 215 ? 12.531 -35.75 -29.922 1 88.56 215 GLN B C 1
ATOM 5955 O O . GLN B 1 215 ? 11.383 -35.312 -30 1 88.56 215 GLN B O 1
ATOM 5960 N N . VAL B 1 216 ? 13.078 -36.062 -28.828 1 84.88 216 VAL B N 1
ATOM 5961 C CA . VAL B 1 216 ? 12.328 -35.969 -27.594 1 84.88 216 VAL B CA 1
ATOM 5962 C C . VAL B 1 216 ? 12.875 -34.844 -26.719 1 84.88 216 VAL B C 1
ATOM 5964 O O . VAL B 1 216 ? 12.195 -34.375 -25.812 1 84.88 216 VAL B O 1
ATOM 5967 N N . GLY B 1 217 ? 14.07 -34.406 -27.016 1 91.69 217 GLY B N 1
ATOM 5968 C CA . GLY B 1 217 ? 14.672 -33.344 -26.234 1 91.69 217 GLY B CA 1
ATOM 5969 C C . GLY B 1 217 ? 16.078 -32.969 -26.688 1 91.69 217 GLY B C 1
ATOM 5970 O O . GLY B 1 217 ? 16.438 -33.219 -27.828 1 91.69 217 GLY B O 1
ATOM 5971 N N . PHE B 1 218 ? 16.781 -32.312 -25.781 1 93.94 218 PHE B N 1
ATOM 5972 C CA . PHE B 1 218 ? 18.156 -31.938 -26.062 1 93.94 218 PHE B CA 1
ATOM 5973 C C . PHE B 1 218 ? 18.969 -31.828 -24.766 1 93.94 218 PHE B C 1
ATOM 5975 O O . PHE B 1 218 ? 18.406 -31.594 -23.703 1 93.94 218 PHE B O 1
ATOM 5982 N N . VAL B 1 219 ? 20.188 -32.125 -24.875 1 95.81 219 VAL B N 1
ATOM 5983 C CA . VAL B 1 219 ? 21.125 -31.969 -23.766 1 95.81 219 VAL B CA 1
ATOM 5984 C C . VAL B 1 219 ? 22.031 -30.766 -24.031 1 95.81 219 VAL B C 1
ATOM 5986 O O . VAL B 1 219 ? 22.5 -30.578 -25.156 1 95.81 219 VAL B O 1
ATOM 5989 N N . LEU B 1 220 ? 22.141 -29.953 -23.016 1 95.31 220 LEU B N 1
ATOM 5990 C CA . LEU B 1 220 ? 22.938 -28.734 -23.094 1 95.31 220 LEU B CA 1
ATOM 5991 C C . LEU B 1 220 ? 24.172 -28.828 -22.219 1 95.31 220 LEU B C 1
ATOM 5993 O O . LEU B 1 220 ? 24.078 -29.203 -21.047 1 95.31 220 LEU B O 1
ATOM 5997 N N . MET B 1 221 ? 25.297 -28.578 -22.828 1 95.12 221 MET B N 1
ATOM 5998 C CA . MET B 1 221 ? 26.562 -28.453 -22.109 1 95.12 221 MET B CA 1
ATOM 5999 C C . MET B 1 221 ? 26.984 -27 -22 1 95.12 221 MET B C 1
ATOM 6001 O O . MET B 1 221 ? 27.031 -26.281 -23 1 95.12 221 MET B O 1
ATOM 6005 N N . ILE B 1 222 ? 27.234 -26.562 -20.812 1 93.88 222 ILE B N 1
ATOM 6006 C CA . ILE B 1 222 ? 27.562 -25.156 -20.578 1 93.88 222 ILE B CA 1
ATOM 6007 C C . ILE B 1 222 ? 29.047 -25.031 -20.203 1 93.88 222 ILE B C 1
ATOM 6009 O O . ILE B 1 222 ? 29.516 -25.703 -19.281 1 93.88 222 ILE B O 1
ATOM 6013 N N . GLU B 1 223 ? 29.625 -24.109 -20.859 1 87.56 223 GLU B N 1
ATOM 6014 C CA . GLU B 1 223 ? 31.062 -23.906 -20.672 1 87.56 223 GLU B CA 1
ATOM 6015 C C . GLU B 1 223 ? 31.359 -23.219 -19.344 1 87.56 223 GLU B C 1
ATOM 6017 O O . GLU B 1 223 ? 30.484 -22.578 -18.75 1 87.56 223 GLU B O 1
ATOM 6022 N N . ASN B 1 224 ? 32.406 -23.562 -18.75 1 80.44 224 ASN B N 1
ATOM 6023 C CA . ASN B 1 224 ? 32.906 -22.859 -17.578 1 80.44 224 ASN B CA 1
ATOM 6024 C C . ASN B 1 224 ? 34.188 -22.094 -17.891 1 80.44 224 ASN B C 1
ATOM 6026 O O . ASN B 1 224 ? 34.312 -21.453 -18.922 1 80.44 224 ASN B O 1
ATOM 6030 N N . ASN B 1 225 ? 35.188 -22.172 -17.062 1 78.25 225 ASN B N 1
ATOM 6031 C CA . ASN B 1 225 ? 36.438 -21.453 -17.266 1 78.25 225 ASN B CA 1
ATOM 6032 C C . ASN B 1 225 ? 37.344 -22.156 -18.266 1 78.25 225 ASN B C 1
ATOM 6034 O O . ASN B 1 225 ? 38.312 -21.594 -18.75 1 78.25 225 ASN B O 1
ATOM 6038 N N . ILE B 1 226 ? 37 -23.359 -18.672 1 76.75 226 ILE B N 1
ATOM 6039 C CA . ILE B 1 226 ? 37.781 -24.125 -19.641 1 76.75 226 ILE B CA 1
ATOM 6040 C C . ILE B 1 226 ? 37 -24.266 -20.938 1 76.75 226 ILE B C 1
ATOM 6042 O O . ILE B 1 226 ? 35.875 -24.75 -20.953 1 76.75 226 ILE B O 1
ATOM 6046 N N . PRO B 1 227 ? 37.625 -23.812 -22.016 1 83.69 227 PRO B N 1
ATOM 6047 C CA . PRO B 1 227 ? 36.906 -23.875 -23.297 1 83.69 227 PRO B CA 1
ATOM 6048 C C . PRO B 1 227 ? 36.688 -25.312 -23.781 1 83.69 227 PRO B C 1
ATOM 6050 O O . PRO B 1 227 ? 37.5 -26.203 -23.469 1 83.69 227 PRO B O 1
ATOM 6053 N N . PHE B 1 228 ? 35.625 -25.422 -24.562 1 85.19 228 PHE B N 1
ATOM 6054 C CA . PHE B 1 228 ? 35.344 -26.719 -25.156 1 85.19 228 PHE B CA 1
ATOM 6055 C C . PHE B 1 228 ? 36.406 -27.109 -26.172 1 85.19 228 PHE B C 1
ATOM 6057 O O . PHE B 1 228 ? 36.906 -26.266 -26.891 1 85.19 228 PHE B O 1
ATOM 6064 N N . THR B 1 229 ? 36.688 -28.359 -26.203 1 81.38 229 THR B N 1
ATOM 6065 C CA . THR B 1 229 ? 37.5 -28.891 -27.297 1 81.38 229 THR B CA 1
ATOM 6066 C C . THR B 1 229 ? 36.625 -29.672 -28.281 1 81.38 229 THR B C 1
ATOM 6068 O O . THR B 1 229 ? 35.438 -29.906 -28.031 1 81.38 229 THR B O 1
ATOM 6071 N N . ALA B 1 230 ? 37.188 -30 -29.453 1 82.69 230 ALA B N 1
ATOM 6072 C CA . ALA B 1 230 ? 36.469 -30.766 -30.469 1 82.69 230 ALA B CA 1
ATOM 6073 C C . ALA B 1 230 ? 36.062 -32.156 -29.938 1 82.69 230 ALA B C 1
ATOM 6075 O O . ALA B 1 230 ? 35.031 -32.688 -30.312 1 82.69 230 ALA B O 1
ATOM 6076 N N . GLU B 1 231 ? 36.844 -32.594 -29.078 1 81 231 GLU B N 1
ATOM 6077 C CA . GLU B 1 231 ? 36.562 -33.875 -28.484 1 81 231 GLU B CA 1
ATOM 6078 C C . GLU B 1 231 ? 35.312 -33.844 -27.594 1 81 231 GLU B C 1
ATOM 6080 O O . GLU B 1 231 ? 34.531 -34.781 -27.562 1 81 231 GLU B O 1
ATOM 6085 N N . HIS B 1 232 ? 35.156 -32.781 -26.953 1 88.81 232 HIS B N 1
ATOM 6086 C CA . HIS B 1 232 ? 34 -32.594 -26.094 1 88.81 232 HIS B CA 1
ATOM 6087 C C . HIS B 1 232 ? 32.719 -32.531 -26.906 1 88.81 232 HIS B C 1
ATOM 6089 O O . HIS B 1 232 ? 31.703 -33.125 -26.531 1 88.81 232 HIS B O 1
ATOM 6095 N N . LEU B 1 233 ? 32.844 -31.922 -28.031 1 87.12 233 LEU B N 1
ATOM 6096 C CA . LEU B 1 233 ? 31.688 -31.781 -28.906 1 87.12 233 LEU B CA 1
ATOM 6097 C C . LEU B 1 233 ? 31.266 -33.125 -29.469 1 87.12 233 LEU B C 1
ATOM 6099 O O . LEU B 1 233 ? 30.062 -33.438 -29.531 1 87.12 233 LEU B O 1
ATOM 6103 N N . ALA B 1 234 ? 32.25 -33.875 -29.781 1 85.19 234 ALA B N 1
ATOM 6104 C CA . ALA B 1 234 ? 31.969 -35.188 -30.297 1 85.19 234 ALA B CA 1
ATOM 6105 C C . ALA B 1 234 ? 31.375 -36.094 -29.203 1 85.19 234 ALA B C 1
ATOM 6107 O O . ALA B 1 234 ? 30.5 -36.906 -29.484 1 85.19 234 ALA B O 1
ATOM 6108 N N . ALA B 1 235 ? 31.797 -35.844 -28.016 1 90.69 235 ALA B N 1
ATOM 6109 C CA . ALA B 1 235 ? 31.344 -36.656 -26.875 1 90.69 235 ALA B CA 1
ATOM 6110 C C . ALA B 1 235 ? 29.875 -36.375 -26.562 1 90.69 235 ALA B C 1
ATOM 6112 O O . ALA B 1 235 ? 29.203 -37.219 -25.969 1 90.69 235 ALA B O 1
ATOM 6113 N N . MET B 1 236 ? 29.328 -35.281 -26.984 1 93.69 236 MET B N 1
ATOM 6114 C CA . MET B 1 236 ? 27.938 -34.906 -26.719 1 93.69 236 MET B CA 1
ATOM 6115 C C . MET B 1 236 ? 26.969 -35.844 -27.422 1 93.69 236 MET B C 1
ATOM 6117 O O . MET B 1 236 ? 25.891 -36.125 -26.906 1 93.69 236 MET B O 1
ATOM 6121 N N . SER B 1 237 ? 27.438 -36.312 -28.547 1 91.31 237 SER B N 1
ATOM 6122 C CA . SER B 1 237 ? 26.609 -37.281 -29.25 1 91.31 237 SER B CA 1
ATOM 6123 C C . SER B 1 237 ? 26.453 -38.594 -28.453 1 91.31 237 SER B C 1
ATOM 6125 O O . SER B 1 237 ? 25.391 -39.188 -28.438 1 91.31 237 SER B O 1
ATOM 6127 N N . ASP B 1 238 ? 27.547 -38.938 -27.828 1 92 238 ASP B N 1
ATOM 6128 C CA . ASP B 1 238 ? 27.516 -40.125 -26.984 1 92 238 ASP B CA 1
ATOM 6129 C C . ASP B 1 238 ? 26.594 -39.906 -25.781 1 92 238 ASP B C 1
ATOM 6131 O O . ASP B 1 238 ? 25.844 -40.812 -25.406 1 92 238 ASP B O 1
ATOM 6135 N N . VAL B 1 239 ? 26.625 -38.781 -25.266 1 94.94 239 VAL B N 1
ATOM 6136 C CA . VAL B 1 239 ? 25.781 -38.469 -24.141 1 94.94 239 VAL B CA 1
ATOM 6137 C C . VAL B 1 239 ? 24.312 -38.531 -24.562 1 94.94 239 VAL B C 1
ATOM 6139 O O . VAL B 1 239 ? 23.484 -39.125 -23.875 1 94.94 239 VAL B O 1
ATOM 6142 N N . SER B 1 240 ? 23.984 -37.938 -25.656 1 94.19 240 SER B N 1
ATOM 6143 C CA . SER B 1 240 ? 22.625 -37.906 -26.188 1 94.19 240 SER B CA 1
ATOM 6144 C C . SER B 1 240 ? 22.109 -39.344 -26.406 1 94.19 240 SER B C 1
ATOM 6146 O O . SER B 1 240 ? 20.969 -39.656 -26.062 1 94.19 240 SER B O 1
ATOM 6148 N N . ARG B 1 241 ? 22.938 -40.156 -26.938 1 90.06 241 ARG B N 1
ATOM 6149 C CA . ARG B 1 241 ? 22.562 -41.531 -27.188 1 90.06 241 ARG B CA 1
ATOM 6150 C C . ARG B 1 241 ? 22.344 -42.281 -25.875 1 90.06 241 ARG B C 1
ATOM 6152 O O . ARG B 1 241 ? 21.422 -43.125 -25.766 1 90.06 241 ARG B O 1
ATOM 6159 N N . ALA B 1 242 ? 23.203 -42.031 -25.016 1 93.12 242 ALA B N 1
ATOM 6160 C CA . ALA B 1 242 ? 23.078 -42.688 -23.719 1 93.12 242 ALA B CA 1
ATOM 6161 C C . ALA B 1 242 ? 21.766 -42.312 -23.031 1 93.12 242 ALA B C 1
ATOM 6163 O O . ALA B 1 242 ? 21.062 -43.156 -22.5 1 93.12 242 ALA B O 1
ATOM 6164 N N . ILE B 1 243 ? 21.453 -41.031 -23.094 1 93.44 243 ILE B N 1
ATOM 6165 C CA . ILE B 1 243 ? 20.203 -40.531 -22.516 1 93.44 243 ILE B CA 1
ATOM 6166 C C . ILE B 1 243 ? 19.016 -41.219 -23.203 1 93.44 243 ILE B C 1
ATOM 6168 O O . ILE B 1 243 ? 18.094 -41.688 -22.531 1 93.44 243 ILE B O 1
ATOM 6172 N N . SER B 1 244 ? 19.094 -41.219 -24.469 1 89.44 244 SER B N 1
ATOM 6173 C CA . SER B 1 244 ? 18.031 -41.844 -25.266 1 89.44 244 SER B CA 1
ATOM 6174 C C . SER B 1 244 ? 17.812 -43.281 -24.812 1 89.44 244 SER B C 1
ATOM 6176 O O . SER B 1 244 ? 16.672 -43.719 -24.641 1 89.44 244 SER B O 1
ATOM 6178 N N . SER B 1 245 ? 18.859 -43.938 -24.641 1 87.31 245 SER B N 1
ATOM 6179 C CA . SER B 1 245 ? 18.781 -45.344 -24.25 1 87.31 245 SER B CA 1
ATOM 6180 C C . SER B 1 245 ? 18.188 -45.5 -22.859 1 87.31 245 SER B C 1
ATOM 6182 O O . SER B 1 245 ? 17.281 -46.312 -22.641 1 87.31 245 SER B O 1
ATOM 6184 N N . VAL B 1 246 ? 18.641 -44.75 -21.984 1 88.88 246 VAL B N 1
ATOM 6185 C CA . VAL B 1 246 ? 18.219 -44.844 -20.594 1 88.88 246 VAL B CA 1
ATOM 6186 C C . VAL B 1 246 ? 16.766 -44.406 -20.469 1 88.88 246 VAL B C 1
ATOM 6188 O O . VAL B 1 246 ? 15.969 -45.062 -19.797 1 88.88 246 VAL B O 1
ATOM 6191 N N . VAL B 1 247 ? 16.406 -43.375 -21.078 1 86.75 247 VAL B N 1
ATOM 6192 C CA . VAL B 1 247 ? 15.039 -42.844 -21.016 1 86.75 247 VAL B CA 1
ATOM 6193 C C . VAL B 1 247 ? 14.086 -43.844 -21.703 1 86.75 247 VAL B C 1
ATOM 6195 O O . VAL B 1 247 ? 12.992 -44.094 -21.203 1 86.75 247 VAL B O 1
ATOM 6198 N N . GLY B 1 248 ? 14.445 -44.281 -22.797 1 80.44 248 GLY B N 1
ATOM 6199 C CA . GLY B 1 248 ? 13.617 -45.219 -23.547 1 80.44 248 GLY B CA 1
ATOM 6200 C C . GLY B 1 248 ? 13.336 -46.5 -22.766 1 80.44 248 GLY B C 1
ATOM 6201 O O . GLY B 1 248 ? 12.227 -47.031 -22.828 1 80.44 248 GLY B O 1
ATOM 6202 N N . HIS B 1 249 ? 14.211 -46.906 -21.984 1 79.88 249 HIS B N 1
ATOM 6203 C CA . HIS B 1 249 ? 14.086 -48.156 -21.281 1 79.88 249 HIS B CA 1
ATOM 6204 C C . HIS B 1 249 ? 13.445 -47.969 -19.906 1 79.88 249 HIS B C 1
ATOM 6206 O O . HIS B 1 249 ? 12.625 -48.812 -19.484 1 79.88 249 HIS B O 1
ATOM 6212 N N . TYR B 1 250 ? 13.805 -46.906 -19.297 1 77.38 250 TYR B N 1
ATOM 6213 C CA . TYR B 1 250 ? 13.445 -46.844 -17.891 1 77.38 250 TYR B CA 1
ATOM 6214 C C . TYR B 1 250 ? 12.484 -45.688 -17.609 1 77.38 250 TYR B C 1
ATOM 6216 O O . TYR B 1 250 ? 11.797 -45.688 -16.594 1 77.38 250 TYR B O 1
ATOM 6224 N N . HIS B 1 251 ? 12.438 -44.75 -18.453 1 78.44 251 HIS B N 1
ATOM 6225 C CA . HIS B 1 251 ? 11.609 -43.562 -18.188 1 78.44 251 HIS B CA 1
ATOM 6226 C C . HIS B 1 251 ? 10.844 -43.125 -19.438 1 78.44 251 HIS B C 1
ATOM 6228 O O . HIS B 1 251 ? 10.883 -41.969 -19.828 1 78.44 251 HIS B O 1
ATOM 6234 N N . PRO B 1 252 ? 10.117 -44.031 -20.016 1 68.19 252 PRO B N 1
ATOM 6235 C CA . PRO B 1 252 ? 9.375 -43.656 -21.219 1 68.19 252 PRO B CA 1
ATOM 6236 C C . PRO B 1 252 ? 8.25 -42.656 -20.922 1 68.19 252 PRO B C 1
ATOM 6238 O O . PRO B 1 252 ? 7.816 -41.938 -21.828 1 68.19 252 PRO B O 1
ATOM 6241 N N . GLU B 1 253 ? 7.848 -42.688 -19.734 1 67.94 253 GLU B N 1
ATOM 6242 C CA . GLU B 1 253 ? 6.734 -41.844 -19.297 1 67.94 253 GLU B CA 1
ATOM 6243 C C . GLU B 1 253 ? 7.07 -40.344 -19.453 1 67.94 253 GLU B C 1
ATOM 6245 O O . GLU B 1 253 ? 6.172 -39.5 -19.516 1 67.94 253 GLU B O 1
ATOM 6250 N N . LEU B 1 254 ? 8.344 -40.094 -19.438 1 68.38 254 LEU B N 1
ATOM 6251 C CA . LEU B 1 254 ? 8.773 -38.719 -19.562 1 68.38 254 LEU B CA 1
ATOM 6252 C C . LEU B 1 254 ? 8.305 -38.125 -20.875 1 68.38 254 LEU B C 1
ATOM 6254 O O . LEU B 1 254 ? 8.141 -36.906 -20.984 1 68.38 254 LEU B O 1
ATOM 6258 N N . PHE B 1 255 ? 7.969 -39 -21.766 1 61 255 PHE B N 1
ATOM 6259 C CA . PHE B 1 255 ? 7.621 -38.469 -23.078 1 61 255 PHE B CA 1
ATOM 6260 C C . PHE B 1 255 ? 6.23 -38.938 -23.5 1 61 255 PHE B C 1
ATOM 6262 O O . PHE B 1 255 ? 5.887 -38.906 -24.688 1 61 255 PHE B O 1
ATOM 6269 N N . GLN B 1 256 ? 5.582 -39.5 -22.484 1 58.12 256 GLN B N 1
ATOM 6270 C CA . GLN B 1 256 ? 4.207 -39.906 -22.797 1 58.12 256 GLN B CA 1
ATOM 6271 C C . GLN B 1 256 ? 3.367 -38.688 -23.188 1 58.12 256 GLN B C 1
ATOM 6273 O O . GLN B 1 256 ? 3.594 -37.594 -22.688 1 58.12 256 GLN B O 1
ATOM 6278 N N . TYR B 1 257 ? 2.566 -39 -24.25 1 50.91 257 TYR B N 1
ATOM 6279 C CA . TYR B 1 257 ? 1.731 -38 -24.922 1 50.91 257 TYR B CA 1
ATOM 6280 C C . TYR B 1 257 ? 0.716 -37.406 -23.953 1 50.91 257 TYR B C 1
ATOM 6282 O O . TYR B 1 257 ? 0.056 -38.156 -23.203 1 50.91 257 TYR B O 1
ATOM 6290 N N . THR B 1 258 ? 0.957 -36.188 -23.641 1 63.59 258 THR B N 1
ATOM 6291 C CA . THR B 1 258 ? -0.081 -35.406 -22.969 1 63.59 258 THR B CA 1
ATOM 6292 C C . THR B 1 258 ? -1.193 -35.062 -23.953 1 63.59 258 THR B C 1
ATOM 6294 O O . THR B 1 258 ? -0.966 -34.969 -25.156 1 63.59 258 THR B O 1
ATOM 6297 N N . SER B 1 259 ? -2.457 -35.125 -23.516 1 70.44 259 SER B N 1
ATOM 6298 C CA . SER B 1 259 ? -3.6 -34.719 -24.328 1 70.44 259 SER B CA 1
ATOM 6299 C C . SER B 1 259 ? -3.406 -33.312 -24.859 1 70.44 259 SER B C 1
ATOM 6301 O O . SER B 1 259 ? -2.535 -32.562 -24.406 1 70.44 259 SER B O 1
ATOM 6303 N N . ALA B 1 260 ? -4.043 -33.062 -25.922 1 73.94 260 ALA B N 1
ATOM 6304 C CA . ALA B 1 260 ? -3.99 -31.75 -26.547 1 73.94 260 ALA B CA 1
ATOM 6305 C C . ALA B 1 260 ? -4.34 -30.641 -25.547 1 73.94 260 ALA B C 1
ATOM 6307 O O . ALA B 1 260 ? -3.717 -29.578 -25.547 1 73.94 260 ALA B O 1
ATOM 6308 N N . ASP B 1 261 ? -5.273 -31 -24.781 1 82.75 261 ASP B N 1
ATOM 6309 C CA . ASP B 1 261 ? -5.695 -30 -23.797 1 82.75 261 ASP B CA 1
ATOM 6310 C C . ASP B 1 261 ? -4.605 -29.766 -22.75 1 82.75 261 ASP B C 1
ATOM 6312 O O . ASP B 1 261 ? -4.391 -28.625 -22.328 1 82.75 261 ASP B O 1
ATOM 6316 N N . GLN B 1 262 ? -3.934 -30.781 -22.438 1 83.38 262 GLN B N 1
ATOM 6317 C CA . GLN B 1 262 ? -2.848 -30.641 -21.469 1 83.38 262 GLN B CA 1
ATOM 6318 C C . GLN B 1 262 ? -1.716 -29.797 -22.047 1 83.38 262 GLN B C 1
ATOM 6320 O O . GLN B 1 262 ? -1.163 -28.938 -21.344 1 83.38 262 GLN B O 1
ATOM 6325 N N . GLN B 1 263 ? -1.466 -30.062 -23.25 1 80.75 263 GLN B N 1
ATOM 6326 C CA . GLN B 1 263 ? -0.41 -29.297 -23.906 1 80.75 263 GLN B CA 1
ATOM 6327 C C . GLN B 1 263 ? -0.764 -27.828 -24 1 80.75 263 GLN B C 1
ATOM 6329 O O . GLN B 1 263 ? 0.101 -26.953 -23.828 1 80.75 263 GLN B O 1
ATOM 6334 N N . LEU B 1 264 ? -1.952 -27.656 -24.266 1 85.94 264 LEU B N 1
ATOM 6335 C CA . LEU B 1 264 ? -2.428 -26.281 -24.359 1 85.94 264 LEU B CA 1
ATOM 6336 C C . LEU B 1 264 ? -2.27 -25.547 -23.031 1 85.94 264 LEU B C 1
ATOM 6338 O O . LEU B 1 264 ? -1.756 -24.438 -22.984 1 85.94 264 LEU B O 1
ATOM 6342 N N . LEU B 1 265 ? -2.684 -26.156 -21.984 1 90.5 265 LEU B N 1
ATOM 6343 C CA . LEU B 1 265 ? -2.576 -25.562 -20.656 1 90.5 265 LEU B CA 1
ATOM 6344 C C . LEU B 1 265 ? -1.117 -25.297 -20.297 1 90.5 265 LEU B C 1
ATOM 6346 O O . LEU B 1 265 ? -0.785 -24.234 -19.75 1 90.5 265 LEU B O 1
ATOM 6350 N N . GLU B 1 266 ? -0.3 -26.203 -20.625 1 86.31 266 GLU B N 1
ATOM 6351 C CA . GLU B 1 266 ? 1.124 -26.062 -20.344 1 86.31 266 GLU B CA 1
ATOM 6352 C C . GLU B 1 266 ? 1.712 -24.859 -21.078 1 86.31 266 GLU B C 1
ATOM 6354 O O . GLU B 1 266 ? 2.52 -24.109 -20.531 1 86.31 266 GLU B O 1
ATOM 6359 N N . ALA B 1 267 ? 1.32 -24.734 -22.297 1 85 267 ALA B N 1
ATOM 6360 C CA . ALA B 1 267 ? 1.798 -23.609 -23.109 1 85 267 ALA B CA 1
ATOM 6361 C C . ALA B 1 267 ? 1.378 -22.281 -22.5 1 85 267 ALA B C 1
ATOM 6363 O O . ALA B 1 267 ? 2.174 -21.328 -22.438 1 85 267 ALA B O 1
ATOM 6364 N N . LEU B 1 268 ? 0.19 -22.281 -22.078 1 89.25 268 LEU B N 1
ATOM 6365 C CA . LEU B 1 268 ? -0.318 -21.047 -21.469 1 89.25 268 LEU B CA 1
ATOM 6366 C C . LEU B 1 268 ? 0.411 -20.75 -20.156 1 89.25 268 LEU B C 1
ATOM 6368 O O . LEU B 1 268 ? 0.693 -19.594 -19.859 1 89.25 268 LEU B O 1
ATOM 6372 N N . LEU B 1 269 ? 0.786 -21.734 -19.484 1 90.69 269 LEU B N 1
ATOM 6373 C CA . LEU B 1 269 ? 1.368 -21.578 -18.156 1 90.69 269 LEU B CA 1
ATOM 6374 C C . LEU B 1 269 ? 2.82 -21.125 -18.25 1 90.69 269 LEU B C 1
ATOM 6376 O O . LEU B 1 269 ? 3.377 -20.609 -17.266 1 90.69 269 LEU B O 1
ATOM 6380 N N . ILE B 1 270 ? 3.432 -21.328 -19.312 1 84 270 ILE B N 1
ATOM 6381 C CA . ILE B 1 270 ? 4.812 -20.875 -19.453 1 84 270 ILE B CA 1
ATOM 6382 C C . ILE B 1 270 ? 4.84 -19.484 -20.078 1 84 270 ILE B C 1
ATOM 6384 O O . ILE B 1 270 ? 5.914 -18.922 -20.297 1 84 270 ILE B O 1
ATOM 6388 N N . GLY B 1 271 ? 3.676 -18.906 -20.422 1 81.62 271 GLY B N 1
ATOM 6389 C CA . GLY B 1 271 ? 3.59 -17.516 -20.828 1 81.62 271 GLY B CA 1
ATOM 6390 C C . GLY B 1 271 ? 3.369 -17.328 -22.312 1 81.62 271 GLY B C 1
ATOM 6391 O O . GLY B 1 271 ? 3.547 -16.234 -22.844 1 81.62 271 GLY B O 1
ATOM 6392 N N . THR B 1 272 ? 3.006 -18.406 -23.016 1 83.62 272 THR B N 1
ATOM 6393 C CA . THR B 1 272 ? 2.697 -18.281 -24.438 1 83.62 272 THR B CA 1
ATOM 6394 C C . THR B 1 272 ? 1.453 -17.422 -24.641 1 83.62 272 THR B C 1
ATOM 6396 O O . THR B 1 272 ? 0.419 -17.656 -24 1 83.62 272 THR B O 1
ATOM 6399 N N . PRO B 1 273 ? 1.598 -16.375 -25.453 1 85.31 273 PRO B N 1
ATOM 6400 C CA . PRO B 1 273 ? 0.429 -15.516 -25.688 1 85.31 273 PRO B CA 1
ATOM 6401 C C . PRO B 1 273 ? -0.761 -16.281 -26.25 1 85.31 273 PRO B C 1
ATOM 6403 O O . PRO B 1 273 ? -0.585 -17.172 -27.094 1 85.31 273 PRO B O 1
ATOM 6406 N N . ALA B 1 274 ? -1.885 -15.945 -25.828 1 86.25 274 ALA B N 1
ATOM 6407 C CA . ALA B 1 274 ? -3.111 -16.641 -26.203 1 86.25 274 ALA B CA 1
ATOM 6408 C C . ALA B 1 274 ? -3.402 -16.484 -27.688 1 86.25 274 ALA B C 1
ATOM 6410 O O . ALA B 1 274 ? -3.984 -17.375 -28.312 1 86.2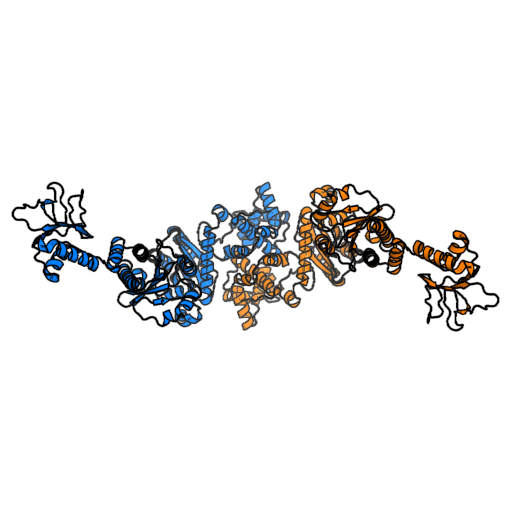5 274 ALA B O 1
ATOM 6411 N N . ASP B 1 275 ? -2.969 -15.367 -28.203 1 84.62 275 ASP B N 1
ATOM 6412 C CA . ASP B 1 275 ? -3.236 -15.117 -29.609 1 84.62 275 ASP B CA 1
ATOM 6413 C C . ASP B 1 275 ? -2.566 -16.172 -30.5 1 84.62 275 ASP B C 1
ATOM 6415 O O . ASP B 1 275 ? -3.123 -16.578 -31.516 1 84.62 275 ASP B O 1
ATOM 6419 N N . ILE B 1 276 ? -1.432 -16.609 -30.094 1 83.88 276 ILE B N 1
ATOM 6420 C CA . ILE B 1 276 ? -0.678 -17.641 -30.828 1 83.88 276 ILE B CA 1
ATOM 6421 C C . ILE B 1 276 ? -1.382 -18.984 -30.688 1 83.88 276 ILE B C 1
ATOM 6423 O O . ILE B 1 276 ? -1.31 -19.828 -31.594 1 83.88 276 ILE B O 1
ATOM 6427 N N . LEU B 1 277 ? -2.102 -19.188 -29.656 1 85.12 277 LEU B N 1
ATOM 6428 C CA . LEU B 1 277 ? -2.736 -20.453 -29.359 1 85.12 277 LEU B CA 1
ATOM 6429 C C . LEU B 1 277 ? -4.227 -20.422 -29.688 1 85.12 277 LEU B C 1
ATOM 6431 O O . LEU B 1 277 ? -4.996 -21.25 -29.219 1 85.12 277 LEU B O 1
ATOM 6435 N N . ALA B 1 278 ? -4.652 -19.5 -30.453 1 85.38 278 ALA B N 1
ATOM 6436 C CA . ALA B 1 278 ? -6.066 -19.219 -30.688 1 85.38 278 ALA B CA 1
ATOM 6437 C C . ALA B 1 278 ? -6.785 -20.453 -31.219 1 85.38 278 ALA B C 1
ATOM 6439 O O . ALA B 1 278 ? -7.898 -20.766 -30.797 1 85.38 278 ALA B O 1
ATOM 6440 N N . ASP B 1 279 ? -6.195 -21.172 -32.094 1 80.19 279 ASP B N 1
ATOM 6441 C CA . ASP B 1 279 ? -6.801 -22.359 -32.688 1 80.19 279 ASP B CA 1
ATOM 6442 C C . ASP B 1 279 ? -7.016 -23.453 -31.656 1 80.19 279 ASP B C 1
ATOM 6444 O O . ASP B 1 279 ? -8.078 -24.094 -31.625 1 80.19 279 ASP B O 1
ATOM 6448 N N . SER B 1 280 ? -6.016 -23.672 -30.906 1 81.94 280 SER B N 1
ATOM 6449 C CA . SER B 1 280 ? -6.109 -24.703 -29.875 1 81.94 280 SER B CA 1
ATOM 6450 C C . SER B 1 280 ? -7.148 -24.328 -28.812 1 81.94 280 SER B C 1
ATOM 6452 O O . SER B 1 280 ? -7.863 -25.188 -28.312 1 81.94 280 SER B O 1
ATOM 6454 N N . ILE B 1 281 ? -7.219 -23.094 -28.516 1 86.69 281 ILE B N 1
ATOM 6455 C CA . ILE B 1 281 ? -8.141 -22.594 -27.5 1 86.69 281 ILE B CA 1
ATOM 6456 C C . ILE B 1 281 ? -9.578 -22.781 -27.969 1 86.69 281 ILE B C 1
ATOM 6458 O O . ILE B 1 281 ? -10.469 -23.094 -27.172 1 86.69 281 ILE B O 1
ATOM 6462 N N . SER B 1 282 ? -9.766 -22.578 -29.203 1 82.31 282 SER B N 1
ATOM 6463 C CA . SER B 1 282 ? -11.109 -22.656 -29.766 1 82.31 282 SER B CA 1
ATOM 6464 C C . SER B 1 282 ? -11.68 -24.062 -29.594 1 82.31 282 SER B C 1
ATOM 6466 O O . SER B 1 282 ? -12.898 -24.25 -29.594 1 82.31 282 SER B O 1
ATOM 6468 N N . HIS B 1 283 ? -10.844 -25.031 -29.391 1 75.75 283 HIS B N 1
ATOM 6469 C CA . HIS B 1 283 ? -11.297 -26.406 -29.25 1 75.75 283 HIS B CA 1
ATOM 6470 C C . HIS B 1 283 ? -11.68 -26.719 -27.812 1 75.75 283 HIS B C 1
ATOM 6472 O O . HIS B 1 283 ? -12.297 -27.75 -27.531 1 75.75 283 HIS B O 1
ATOM 6478 N N . LEU B 1 284 ? -11.305 -25.812 -27 1 80.81 284 LEU B N 1
ATOM 6479 C CA . LEU B 1 284 ? -11.656 -26.016 -25.594 1 80.81 284 LEU B CA 1
ATOM 6480 C C . LEU B 1 284 ? -13.078 -25.531 -25.312 1 80.81 284 LEU B C 1
ATOM 6482 O O . LEU B 1 284 ? -13.516 -24.531 -25.875 1 80.81 284 LEU B O 1
ATOM 6486 N N . ARG B 1 285 ? -13.766 -26.359 -24.625 1 78.25 285 ARG B N 1
ATOM 6487 C CA . ARG B 1 285 ? -15.062 -25.875 -24.141 1 78.25 285 ARG B CA 1
ATOM 6488 C C . ARG B 1 285 ? -14.891 -24.938 -22.953 1 78.25 285 ARG B C 1
ATOM 6490 O O . ARG B 1 285 ? -14.758 -25.391 -21.812 1 78.25 285 ARG B O 1
ATOM 6497 N N . VAL B 1 286 ? -14.75 -23.688 -23.297 1 77.44 286 VAL B N 1
ATOM 6498 C CA . VAL B 1 286 ? -14.516 -22.703 -22.25 1 77.44 286 VAL B CA 1
ATOM 6499 C C . VAL B 1 286 ? -15.844 -22.047 -21.844 1 77.44 286 VAL B C 1
ATOM 6501 O O . VAL B 1 286 ? -16.812 -22.078 -22.609 1 77.44 286 VAL B O 1
ATOM 6504 N N . SER B 1 287 ? -15.938 -21.703 -20.562 1 78 287 SER B N 1
ATOM 6505 C CA . SER B 1 287 ? -17.094 -21.016 -20 1 78 287 SER B CA 1
ATOM 6506 C C . SER B 1 287 ? -16.812 -19.516 -19.828 1 78 287 SER B C 1
ATOM 6508 O O . SER B 1 287 ? -15.664 -19.078 -19.953 1 78 287 SER B O 1
ATOM 6510 N N . ASP B 1 288 ? -17.938 -18.797 -19.641 1 79.75 288 ASP B N 1
ATOM 6511 C CA . ASP B 1 288 ? -17.812 -17.359 -19.438 1 79.75 288 ASP B CA 1
ATOM 6512 C C . ASP B 1 288 ? -17.266 -17.047 -18.047 1 79.75 288 ASP B C 1
ATOM 6514 O O . ASP B 1 288 ? -16.906 -15.906 -17.75 1 79.75 288 ASP B O 1
ATOM 6518 N N . ALA B 1 289 ? -17.219 -18.047 -17.234 1 86.25 289 ALA B N 1
ATOM 6519 C CA . ALA B 1 289 ? -16.641 -17.938 -15.891 1 86.25 289 ALA B CA 1
ATOM 6520 C C . ALA B 1 289 ? -15.836 -19.172 -15.539 1 86.25 289 ALA B C 1
ATOM 6522 O O . ALA B 1 289 ? -16.344 -20.297 -15.594 1 86.25 289 ALA B O 1
ATOM 6523 N N . MET B 1 290 ? -14.578 -18.969 -15.227 1 90.69 290 MET B N 1
ATOM 6524 C CA . MET B 1 290 ? -13.68 -20.078 -14.945 1 90.69 290 MET B CA 1
ATOM 6525 C C . MET B 1 290 ? -12.812 -19.781 -13.727 1 90.69 290 MET B C 1
ATOM 6527 O O . MET B 1 290 ? -12.68 -18.609 -13.328 1 90.69 290 MET B O 1
ATOM 6531 N N . TYR B 1 291 ? -12.281 -20.844 -13.109 1 91.75 291 TYR B N 1
ATOM 6532 C CA . TYR B 1 291 ? -11.328 -20.75 -12.016 1 91.75 291 TYR B CA 1
ATOM 6533 C C . TYR B 1 291 ? -10.07 -21.562 -12.312 1 91.75 291 TYR B C 1
ATOM 6535 O O . TYR B 1 291 ? -10.125 -22.578 -13.023 1 91.75 291 TYR B O 1
ATOM 6543 N N . ALA B 1 292 ? -9 -21.062 -11.867 1 95 292 ALA B N 1
ATOM 6544 C CA . ALA B 1 292 ? -7.789 -21.875 -11.797 1 95 292 ALA B CA 1
ATOM 6545 C C . ALA B 1 292 ? -7.582 -22.453 -10.398 1 95 292 ALA B C 1
ATOM 6547 O O . ALA B 1 292 ? -7.766 -21.75 -9.406 1 95 292 ALA B O 1
ATOM 6548 N N . LEU B 1 293 ? -7.336 -23.688 -10.312 1 95.19 293 LEU B N 1
ATOM 6549 C CA . LEU B 1 293 ? -6.977 -24.328 -9.055 1 95.19 293 LEU B CA 1
ATOM 6550 C C . LEU B 1 293 ? -5.543 -24.844 -9.094 1 95.19 293 LEU B C 1
ATOM 6552 O O . LEU B 1 293 ? -5.086 -25.344 -10.125 1 95.19 293 LEU B O 1
ATOM 6556 N N . CYS B 1 294 ? -4.895 -24.719 -8.102 1 96.12 294 CYS B N 1
ATOM 6557 C CA . CYS B 1 294 ? -3.576 -25.312 -7.91 1 96.12 294 CYS B CA 1
ATOM 6558 C C . CYS B 1 294 ? -3.582 -26.281 -6.73 1 96.12 294 CYS B C 1
ATOM 6560 O O . CYS B 1 294 ? -3.873 -25.891 -5.602 1 96.12 294 CYS B O 1
ATOM 6562 N N . ILE B 1 295 ? -3.342 -27.516 -6.992 1 94.38 295 ILE B N 1
ATOM 6563 C CA . ILE B 1 295 ? -3.387 -28.578 -5.988 1 94.38 295 ILE B CA 1
ATOM 6564 C C . ILE B 1 295 ? -1.984 -29.141 -5.77 1 94.38 295 ILE B C 1
ATOM 6566 O O . ILE B 1 295 ? -1.334 -29.578 -6.719 1 94.38 295 ILE B O 1
ATOM 6570 N N . GLN B 1 296 ? -1.537 -29.094 -4.586 1 93 296 GLN B N 1
ATOM 6571 C CA . GLN B 1 296 ? -0.191 -29.562 -4.262 1 93 296 GLN B CA 1
ATOM 6572 C C . GLN B 1 296 ? -0.206 -30.5 -3.07 1 93 296 GLN B C 1
ATOM 6574 O O . GLN B 1 296 ? -0.748 -30.172 -2.014 1 93 296 GLN B O 1
ATOM 6579 N N . PRO B 1 297 ? 0.35 -31.688 -3.283 1 89.88 297 PRO B N 1
ATOM 6580 C CA . PRO B 1 297 ? 0.478 -32.594 -2.133 1 89.88 297 PRO B CA 1
ATOM 6581 C C . PRO B 1 297 ? 1.465 -32.094 -1.089 1 89.88 297 PRO B C 1
ATOM 6583 O O . PRO B 1 297 ? 2.434 -31.391 -1.433 1 89.88 297 PRO B O 1
ATOM 6586 N N . LYS B 1 298 ? 1.267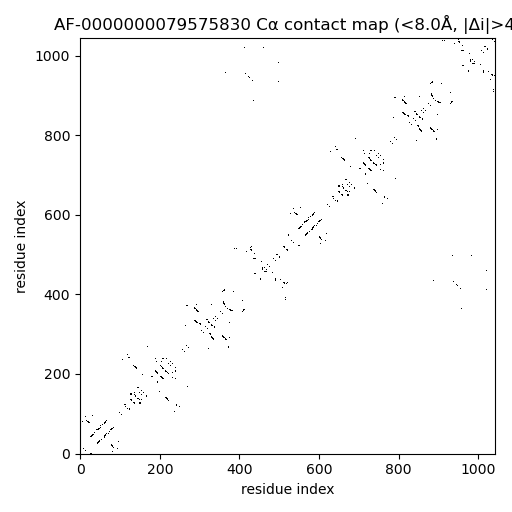 -32.406 0.134 1 86.06 298 LYS B N 1
ATOM 6587 C CA . LYS B 1 298 ? 2.15 -32 1.219 1 86.06 298 LYS B CA 1
ATOM 6588 C C . LYS B 1 298 ? 3.527 -32.625 1.084 1 86.06 298 LYS B C 1
ATOM 6590 O O . LYS B 1 298 ? 4.535 -32.062 1.474 1 86.06 298 LYS B O 1
ATOM 6595 N N . THR B 1 299 ? 3.426 -33.781 0.534 1 82.69 299 THR B N 1
ATOM 6596 C CA . THR B 1 299 ? 4.68 -34.5 0.282 1 82.69 299 THR B CA 1
ATOM 6597 C C . THR B 1 299 ? 5.027 -34.469 -1.204 1 82.69 299 THR B C 1
ATOM 6599 O O . THR B 1 299 ? 4.145 -34.594 -2.057 1 82.69 299 THR B O 1
ATOM 6602 N N . PHE B 1 300 ? 6.301 -34.281 -1.434 1 79.31 300 PHE B N 1
ATOM 6603 C CA . PHE B 1 300 ? 6.746 -34.219 -2.818 1 79.31 300 PHE B CA 1
ATOM 6604 C C . PHE B 1 300 ? 6.492 -35.531 -3.543 1 79.31 300 PHE B C 1
ATOM 6606 O O . PHE B 1 300 ? 6.797 -36.594 -3.02 1 79.31 300 PHE B O 1
ATOM 6613 N N . LEU B 1 301 ? 5.836 -35.406 -4.629 1 73.56 301 LEU B N 1
ATOM 6614 C CA . LEU B 1 301 ? 5.617 -36.531 -5.527 1 73.56 301 LEU B CA 1
ATOM 6615 C C . LEU B 1 301 ? 6.176 -36.25 -6.914 1 73.56 301 LEU B C 1
ATOM 6617 O O . LEU B 1 301 ? 6.07 -35.125 -7.406 1 73.56 301 LEU B O 1
ATOM 6621 N N . LYS B 1 302 ? 6.762 -37.25 -7.465 1 71.94 302 LYS B N 1
ATOM 6622 C CA . LYS B 1 302 ? 7.188 -37.094 -8.852 1 71.94 302 LYS B CA 1
ATOM 6623 C C . LYS B 1 302 ? 5.992 -36.875 -9.773 1 71.94 302 LYS B C 1
ATOM 6625 O O . LYS B 1 302 ? 4.871 -37.281 -9.461 1 71.94 302 LYS B O 1
ATOM 6630 N N . GLU B 1 303 ? 6.211 -36.281 -10.852 1 73 303 GLU B N 1
ATOM 6631 C CA . GLU B 1 303 ? 5.152 -35.875 -11.773 1 73 303 GLU B CA 1
ATOM 6632 C C . GLU B 1 303 ? 4.281 -37.062 -12.172 1 73 303 GLU B C 1
ATOM 6634 O O . GLU B 1 303 ? 3.053 -36.969 -12.195 1 73 303 GLU B O 1
ATOM 6639 N N . ASN B 1 304 ? 4.918 -38.125 -12.469 1 68.75 304 ASN B N 1
ATOM 6640 C CA . ASN B 1 304 ? 4.176 -39.281 -12.93 1 68.75 304 ASN B CA 1
ATOM 6641 C C . ASN B 1 304 ? 3.27 -39.844 -11.836 1 68.75 304 ASN B C 1
ATOM 6643 O O . ASN B 1 304 ? 2.137 -40.25 -12.102 1 68.75 304 ASN B O 1
ATOM 6647 N N . LYS B 1 305 ? 3.779 -39.812 -10.695 1 75.44 305 LYS B N 1
ATOM 6648 C CA . LYS B 1 305 ? 2.992 -40.312 -9.562 1 75.44 305 LYS B CA 1
ATOM 6649 C C . LYS B 1 305 ? 1.831 -39.375 -9.266 1 75.44 305 LYS B C 1
ATOM 6651 O O . LYS B 1 305 ? 0.738 -39.812 -8.906 1 75.44 305 LYS B O 1
ATOM 6656 N N . LEU B 1 306 ? 2.145 -38.125 -9.43 1 81.19 306 LEU B N 1
ATOM 6657 C CA . LEU B 1 306 ? 1.106 -37.125 -9.219 1 81.19 306 LEU B CA 1
ATOM 6658 C C . LEU B 1 306 ? -0.051 -37.344 -10.195 1 81.19 306 LEU B C 1
ATOM 6660 O O . LEU B 1 306 ? -1.216 -37.344 -9.789 1 81.19 306 LEU B O 1
ATOM 6664 N N . LYS B 1 307 ? 0.234 -37.594 -11.398 1 78 307 LYS B N 1
ATOM 6665 C CA . LYS B 1 307 ? -0.782 -37.781 -12.43 1 78 307 LYS B CA 1
ATOM 6666 C C . LYS B 1 307 ? -1.57 -39.062 -12.188 1 78 307 LYS B C 1
ATOM 6668 O O . LYS B 1 307 ? -2.803 -39.062 -12.227 1 78 307 LYS B O 1
ATOM 6673 N N . GLN B 1 308 ? -0.879 -40.031 -11.945 1 77.12 308 GLN B N 1
ATOM 6674 C CA . GLN B 1 308 ? -1.508 -41.344 -11.812 1 77.12 308 GLN B CA 1
ATOM 6675 C C . GLN B 1 308 ? -2.4 -41.406 -10.578 1 77.12 308 GLN B C 1
ATOM 6677 O O . GLN B 1 308 ? -3.496 -41.969 -10.617 1 77.12 308 GLN B O 1
ATOM 6682 N N . GLN B 1 309 ? -1.938 -40.812 -9.594 1 82.44 309 GLN B N 1
ATOM 6683 C CA . GLN B 1 309 ? -2.648 -40.938 -8.32 1 82.44 309 GLN B CA 1
ATOM 6684 C C . GLN B 1 309 ? -3.754 -39.875 -8.211 1 82.44 309 GLN B C 1
ATOM 6686 O O . GLN B 1 309 ? -4.844 -40.188 -7.707 1 82.44 309 GLN B O 1
ATOM 6691 N N . LEU B 1 310 ? -3.525 -38.75 -8.711 1 88.12 310 LEU B N 1
ATOM 6692 C CA . LEU B 1 310 ? -4.426 -37.656 -8.383 1 88.12 310 LEU B CA 1
ATOM 6693 C C . LEU B 1 310 ? -5.395 -37.375 -9.539 1 88.12 310 LEU B C 1
ATOM 6695 O O . LEU B 1 310 ? -6.508 -36.906 -9.312 1 88.12 310 LEU B O 1
ATOM 6699 N N . TYR B 1 311 ? -5.105 -37.719 -10.758 1 85 311 TYR B N 1
ATOM 6700 C CA . TYR B 1 311 ? -5.938 -37.375 -11.906 1 85 311 TYR B CA 1
ATOM 6701 C C . TYR B 1 311 ? -7.316 -38.031 -11.781 1 85 311 TYR B C 1
ATOM 6703 O O . TYR B 1 311 ? -8.336 -37.344 -11.906 1 85 311 TYR B O 1
ATOM 6711 N N . PRO B 1 312 ? -7.285 -39.312 -11.508 1 84.88 312 PRO B N 1
ATOM 6712 C CA . PRO B 1 312 ? -8.617 -39.938 -11.422 1 84.88 312 PRO B CA 1
ATOM 6713 C C . PRO B 1 312 ? -9.461 -39.344 -10.289 1 84.88 312 PRO B C 1
ATOM 6715 O O . PRO B 1 312 ? -10.664 -39.156 -10.445 1 84.88 312 PRO B O 1
ATOM 6718 N N . VAL B 1 313 ? -8.836 -39.062 -9.203 1 86.75 313 VAL B N 1
ATOM 6719 C CA . VAL B 1 313 ? -9.516 -38.562 -8.016 1 86.75 313 VAL B CA 1
ATOM 6720 C C . VAL B 1 313 ? -10.078 -37.156 -8.305 1 86.75 313 VAL B C 1
ATOM 6722 O O . VAL B 1 313 ? -11.242 -36.875 -7.988 1 86.75 313 VAL B O 1
ATOM 6725 N N . ILE B 1 314 ? -9.32 -36.344 -8.945 1 89 314 ILE B N 1
ATOM 6726 C CA . ILE B 1 314 ? -9.719 -34.969 -9.219 1 89 314 ILE B CA 1
ATOM 6727 C C . ILE B 1 314 ? -10.766 -34.938 -10.328 1 89 314 ILE B C 1
ATOM 6729 O O . ILE B 1 314 ? -11.688 -34.125 -10.297 1 89 314 ILE B O 1
ATOM 6733 N N . ARG B 1 315 ? -10.656 -35.812 -11.227 1 84.94 315 ARG B N 1
ATOM 6734 C CA . ARG B 1 315 ? -11.625 -35.906 -12.312 1 84.94 315 ARG B CA 1
ATOM 6735 C C . ARG B 1 315 ? -13.016 -36.25 -11.781 1 84.94 315 ARG B C 1
ATOM 6737 O O . ARG B 1 315 ? -14.023 -35.812 -12.312 1 84.94 315 ARG B O 1
ATOM 6744 N N . HIS B 1 316 ? -13 -37 -10.766 1 84.38 316 HIS B N 1
ATOM 6745 C CA . HIS B 1 316 ? -14.266 -37.344 -10.133 1 84.38 316 HIS B CA 1
ATOM 6746 C C . HIS B 1 316 ? -14.93 -36.125 -9.492 1 84.38 316 HIS B C 1
ATOM 6748 O O . HIS B 1 316 ? -16.156 -36 -9.508 1 84.38 316 HIS B O 1
ATOM 6754 N N . ILE B 1 317 ? -14.148 -35.281 -8.977 1 86.94 317 ILE B N 1
ATOM 6755 C CA . ILE B 1 317 ? -14.656 -34.094 -8.32 1 86.94 317 ILE B CA 1
ATOM 6756 C C . ILE B 1 317 ? -15.07 -33.062 -9.375 1 86.94 317 ILE B C 1
ATOM 6758 O O . ILE B 1 317 ? -16.125 -32.438 -9.266 1 86.94 317 ILE B O 1
ATOM 6762 N N . PHE B 1 318 ? -14.125 -32.938 -10.375 1 87.06 318 PHE B N 1
ATOM 6763 C CA . PHE B 1 318 ? -14.336 -31.969 -11.445 1 87.06 318 PHE B CA 1
ATOM 6764 C C . PHE B 1 318 ? -14.312 -32.656 -12.805 1 87.06 318 PHE B C 1
ATOM 6766 O O . PHE B 1 318 ? -13.328 -32.531 -13.539 1 87.06 318 PHE B O 1
ATOM 6773 N N . PRO B 1 319 ? -15.375 -33.094 -13.234 1 80.12 319 PRO B N 1
ATOM 6774 C CA . PRO B 1 319 ? -15.383 -33.844 -14.484 1 80.12 319 PRO B CA 1
ATOM 6775 C C . PRO B 1 319 ? -15.133 -33 -15.711 1 80.12 319 PRO B C 1
ATOM 6777 O O . PRO B 1 319 ? -14.602 -33.469 -16.719 1 80.12 319 PRO B O 1
ATOM 6780 N N . GLU B 1 320 ? -15.422 -31.797 -15.656 1 79.69 320 GLU B N 1
ATOM 6781 C CA . GLU B 1 320 ? -15.305 -30.938 -16.828 1 79.69 320 GLU B CA 1
ATOM 6782 C C . GLU B 1 320 ? -14.016 -30.125 -16.797 1 79.69 320 GLU B C 1
ATOM 6784 O O . GLU B 1 320 ? -13.758 -29.312 -17.672 1 79.69 320 GLU B O 1
ATOM 6789 N N . ALA B 1 321 ? -13.172 -30.406 -15.836 1 88.12 321 ALA B N 1
ATOM 6790 C CA . ALA B 1 321 ? -11.969 -29.609 -15.664 1 88.12 321 ALA B CA 1
ATOM 6791 C C . ALA B 1 321 ? -10.859 -30.078 -16.594 1 88.12 321 ALA B C 1
ATOM 6793 O O . ALA B 1 321 ? -10.766 -31.266 -16.906 1 88.12 321 ALA B O 1
ATOM 6794 N N . TYR B 1 322 ? -10.156 -29.172 -17.094 1 88.88 322 TYR B N 1
ATOM 6795 C CA . TYR B 1 322 ? -8.883 -29.484 -17.75 1 88.88 322 TYR B CA 1
ATOM 6796 C C . TYR B 1 322 ? -7.734 -29.422 -16.75 1 88.88 322 TYR B C 1
ATOM 6798 O O . TYR B 1 322 ? -7.723 -28.562 -15.859 1 88.88 322 TYR B O 1
ATOM 6806 N N . MET B 1 323 ? -6.855 -30.391 -16.844 1 89.81 323 MET B N 1
ATOM 6807 C CA . MET B 1 323 ? -5.812 -30.422 -15.828 1 89.81 323 MET B CA 1
ATOM 6808 C C . MET B 1 323 ? -4.449 -30.703 -16.453 1 89.81 323 MET B C 1
ATOM 6810 O O . MET B 1 323 ? -4.359 -31.328 -17.516 1 89.81 323 MET B O 1
ATOM 6814 N N . THR B 1 324 ? -3.443 -30.188 -15.859 1 89.19 324 THR B N 1
ATOM 6815 C CA . THR B 1 324 ? -2.051 -30.453 -16.203 1 89.19 324 THR B CA 1
ATOM 6816 C C . THR B 1 324 ? -1.158 -30.344 -14.977 1 89.19 324 THR B C 1
ATOM 6818 O O . THR B 1 324 ? -1.629 -30 -13.891 1 89.19 324 THR B O 1
ATOM 6821 N N . VAL B 1 325 ? 0.06 -30.859 -15.141 1 87.38 325 VAL B N 1
ATOM 6822 C CA . VAL B 1 325 ? 1.029 -30.75 -14.062 1 87.38 325 VAL B CA 1
ATOM 6823 C C . VAL B 1 325 ? 2.023 -29.625 -14.375 1 87.38 325 VAL B C 1
ATOM 6825 O O . VAL B 1 325 ? 2.518 -29.531 -15.5 1 87.38 325 VAL B O 1
ATOM 6828 N N . HIS B 1 326 ? 2.131 -28.734 -13.43 1 87.62 326 HIS B N 1
ATOM 6829 C CA . HIS B 1 326 ? 3.059 -27.609 -13.578 1 87.62 326 HIS B CA 1
ATOM 6830 C C . HIS B 1 326 ? 3.689 -27.234 -12.242 1 87.62 326 HIS B C 1
ATOM 6832 O O . HIS B 1 326 ? 2.98 -27.031 -11.25 1 87.62 326 HIS B O 1
ATOM 6838 N N . ASP B 1 327 ? 5.066 -27.141 -12.18 1 82.88 327 ASP B N 1
ATOM 6839 C CA . ASP B 1 327 ? 5.805 -26.734 -10.984 1 82.88 327 ASP B CA 1
ATOM 6840 C C . ASP B 1 327 ? 5.418 -27.578 -9.781 1 82.88 327 ASP B C 1
ATOM 6842 O O . ASP B 1 327 ? 5.031 -27.062 -8.734 1 82.88 327 ASP B O 1
ATOM 6846 N N . ASN B 1 328 ? 5.344 -28.859 -10 1 81.38 328 ASN B N 1
ATOM 6847 C CA . ASN B 1 328 ? 5.098 -29.859 -8.969 1 81.38 328 ASN B CA 1
ATOM 6848 C C . ASN B 1 328 ? 3.703 -29.719 -8.367 1 81.38 328 ASN B C 1
ATOM 6850 O O . ASN B 1 328 ? 3.512 -29.938 -7.168 1 81.38 328 ASN B O 1
ATOM 6854 N N . ALA B 1 329 ? 2.814 -29.203 -9.102 1 91.12 329 ALA B N 1
ATOM 6855 C CA . ALA B 1 329 ? 1.424 -29.078 -8.672 1 91.12 329 ALA B CA 1
ATOM 6856 C C . ALA B 1 329 ? 0.466 -29.406 -9.812 1 91.12 329 ALA B C 1
ATOM 6858 O O . ALA B 1 329 ? 0.829 -29.312 -10.984 1 91.12 329 ALA B O 1
ATOM 6859 N N . LEU B 1 330 ? -0.633 -29.906 -9.43 1 92.5 330 LEU B N 1
ATOM 6860 C CA . LEU B 1 330 ? -1.702 -30.094 -10.398 1 92.5 330 LEU B CA 1
ATOM 6861 C C . LEU B 1 330 ? -2.48 -28.812 -10.625 1 92.5 330 LEU B C 1
ATOM 6863 O O . LEU B 1 330 ? -3.002 -28.219 -9.68 1 92.5 330 LEU B O 1
ATOM 6867 N N . VAL B 1 331 ? -2.473 -28.359 -11.859 1 95.19 331 VAL B N 1
ATOM 6868 C CA . VAL B 1 331 ? -3.166 -27.125 -12.219 1 95.19 331 VAL B CA 1
ATOM 6869 C C . VAL B 1 331 ? -4.445 -27.453 -12.984 1 95.19 331 VAL B C 1
ATOM 6871 O O . VAL B 1 331 ? -4.41 -28.188 -13.969 1 95.19 331 VAL B O 1
ATOM 6874 N N . LEU B 1 332 ? -5.531 -26.875 -12.516 1 93.62 332 LEU B N 1
ATOM 6875 C CA . LEU B 1 332 ? -6.824 -27.141 -13.125 1 93.62 332 LEU B CA 1
ATOM 6876 C C . LEU B 1 332 ? -7.438 -25.875 -13.703 1 93.62 332 LEU B C 1
ATOM 6878 O O . LEU B 1 332 ? -7.34 -24.812 -13.102 1 93.62 332 LEU B O 1
ATOM 6882 N N . LEU B 1 333 ? -7.973 -26 -14.82 1 93.38 333 LEU B N 1
ATOM 6883 C CA . LEU B 1 333 ? -8.93 -25.047 -15.367 1 93.38 333 LEU B CA 1
ATOM 6884 C C . LEU B 1 333 ? -10.359 -25.547 -15.203 1 93.38 333 LEU B C 1
ATOM 6886 O O . LEU B 1 333 ? -10.75 -26.531 -15.828 1 93.38 333 LEU B O 1
ATOM 6890 N N . VAL B 1 334 ? -11.125 -24.859 -14.328 1 89.88 334 VAL B N 1
ATOM 6891 C CA . VAL B 1 334 ? -12.453 -25.328 -13.969 1 89.88 334 VAL B CA 1
ATOM 6892 C C . VAL B 1 334 ? -13.508 -24.344 -14.445 1 89.88 334 VAL B C 1
ATOM 6894 O O . VAL B 1 334 ? -13.5 -23.172 -14.047 1 89.88 334 VAL B O 1
ATOM 6897 N N . PRO B 1 335 ? -14.422 -24.797 -15.297 1 82.62 335 PRO B N 1
ATOM 6898 C CA . PRO B 1 335 ? -15.547 -23.922 -15.648 1 82.62 335 PRO B CA 1
ATOM 6899 C C . PRO B 1 335 ? -16.516 -23.688 -14.492 1 82.62 335 PRO B C 1
ATOM 6901 O O . PRO B 1 335 ? -16.688 -24.578 -13.648 1 82.62 335 PRO B O 1
ATOM 6904 N N . ASP B 1 336 ? -16.953 -22.438 -14.25 1 71.38 336 ASP B N 1
ATOM 6905 C CA . ASP B 1 336 ? -17.797 -22.016 -13.125 1 71.38 336 ASP B CA 1
ATOM 6906 C C . ASP B 1 336 ? -19.062 -22.859 -13.047 1 71.38 336 ASP B C 1
ATOM 6908 O O . ASP B 1 336 ? -19.594 -23.094 -11.961 1 71.38 336 ASP B O 1
ATOM 6912 N N . GLN B 1 337 ? -19.734 -23.312 -14.188 1 55.75 337 GLN B N 1
ATOM 6913 C CA . GLN B 1 337 ? -20.953 -24.141 -14.117 1 55.75 337 GLN B CA 1
ATOM 6914 C C . GLN B 1 337 ? -20.75 -25.344 -13.195 1 55.75 337 GLN B C 1
ATOM 6916 O O . GLN B 1 337 ? -21.703 -25.875 -12.648 1 55.75 337 GLN B O 1
ATOM 6921 N N . SER B 1 338 ? -19.688 -25.844 -13.18 1 49.66 338 SER B N 1
ATOM 6922 C CA . SER B 1 338 ? -19.266 -26.969 -12.352 1 49.66 338 SER B CA 1
ATOM 6923 C C . SER B 1 338 ? -18.75 -26.484 -10.992 1 49.66 338 SER B C 1
ATOM 6925 O O . SER B 1 338 ? -18.125 -27.25 -10.258 1 49.66 338 SER B O 1
ATOM 6927 N N . SER B 1 339 ? -19.062 -25.266 -10.594 1 50.28 339 SER B N 1
ATOM 6928 C CA . SER B 1 339 ? -18.297 -24.234 -9.906 1 50.28 339 SER B CA 1
ATOM 6929 C C . SER B 1 339 ? -18 -24.625 -8.469 1 50.28 339 SER B C 1
ATOM 6931 O O . SER B 1 339 ? -18.75 -25.375 -7.852 1 50.28 339 SER B O 1
ATOM 6933 N N . VAL B 1 340 ? -16.703 -24.688 -8.094 1 49.78 340 VAL B N 1
ATOM 6934 C CA . VAL B 1 340 ? -16.125 -24.672 -6.754 1 49.78 340 VAL B CA 1
ATOM 6935 C C . VAL B 1 340 ? -17.109 -24.031 -5.777 1 49.78 340 VAL B C 1
ATOM 6937 O O . VAL B 1 340 ? -16.984 -24.203 -4.562 1 49.78 340 VAL B O 1
ATOM 6940 N N . ILE B 1 341 ? -18.219 -23.484 -6.383 1 55.53 341 ILE B N 1
ATOM 6941 C CA . ILE B 1 341 ? -19.188 -22.734 -5.602 1 55.53 341 ILE B CA 1
ATOM 6942 C C . ILE B 1 341 ? -20.344 -23.641 -5.195 1 55.53 341 ILE B C 1
ATOM 6944 O O . ILE B 1 341 ? -21.062 -23.344 -4.246 1 55.53 341 ILE B O 1
ATOM 6948 N N . PHE B 1 342 ? -20.312 -24.828 -5.848 1 58.5 342 PHE B N 1
ATOM 6949 C CA . PHE B 1 342 ? -21.453 -25.672 -5.496 1 58.5 342 PHE B CA 1
ATOM 6950 C C . PHE B 1 342 ? -21.172 -26.469 -4.227 1 58.5 342 PHE B C 1
ATOM 6952 O O . PHE B 1 342 ? -20.109 -27.078 -4.098 1 58.5 342 PHE B O 1
ATOM 6959 N N . VAL B 1 343 ? -22.094 -26.422 -3.445 1 65.94 343 VAL B N 1
ATOM 6960 C CA . VAL B 1 343 ? -22 -26.938 -2.084 1 65.94 343 VAL B CA 1
ATOM 6961 C C . VAL B 1 343 ? -21.594 -28.406 -2.119 1 65.94 343 VAL B C 1
ATOM 6963 O O . VAL B 1 343 ? -20.75 -28.844 -1.341 1 65.94 343 VAL B O 1
ATOM 6966 N N . ASP B 1 344 ? -22.172 -29.109 -3.053 1 69.62 344 ASP B N 1
ATOM 6967 C CA . ASP B 1 344 ? -21.891 -30.547 -3.074 1 69.62 344 ASP B CA 1
ATOM 6968 C C . ASP B 1 344 ? -20.469 -30.828 -3.549 1 69.62 344 ASP B C 1
ATOM 6970 O O . ASP B 1 344 ? -19.781 -31.688 -2.998 1 69.62 344 ASP B O 1
ATOM 6974 N N . THR B 1 345 ? -20.141 -30.156 -4.543 1 77.94 345 THR B N 1
ATOM 6975 C CA . THR B 1 345 ? -18.781 -30.297 -5.043 1 77.94 345 THR B CA 1
ATOM 6976 C C . THR B 1 345 ? -17.766 -29.859 -3.986 1 77.94 345 THR B C 1
ATOM 6978 O O . THR B 1 345 ? -16.703 -30.469 -3.844 1 77.94 345 THR B O 1
ATOM 6981 N N . GLN B 1 346 ? -18.172 -28.969 -3.254 1 81.94 346 GLN B N 1
ATOM 6982 C CA . GLN B 1 346 ? -17.312 -28.453 -2.197 1 81.94 346 GLN B CA 1
ATOM 6983 C C . GLN B 1 346 ? -17.078 -29.5 -1.115 1 81.94 346 GLN B C 1
ATOM 6985 O O . GLN B 1 346 ? -15.953 -29.703 -0.658 1 81.94 346 GLN B O 1
ATOM 6990 N N . LYS B 1 347 ? -18.141 -30.109 -0.742 1 82.31 347 LYS B N 1
ATOM 6991 C CA . LYS B 1 347 ? -18.047 -31.125 0.302 1 82.31 347 LYS B CA 1
ATOM 6992 C C . LYS B 1 347 ? -17.141 -32.281 -0.129 1 82.31 347 LYS B C 1
ATOM 6994 O O . LYS B 1 347 ? -16.312 -32.75 0.65 1 82.31 347 LYS B O 1
ATOM 6999 N N . ILE B 1 348 ? -17.359 -32.688 -1.338 1 84.5 348 ILE B N 1
ATOM 7000 C CA . ILE B 1 348 ? -16.547 -33.812 -1.862 1 84.5 348 ILE B CA 1
ATOM 7001 C C . ILE B 1 348 ? -15.094 -33.375 -1.957 1 84.5 348 ILE B C 1
ATOM 7003 O O . ILE B 1 348 ? -14.188 -34.156 -1.653 1 84.5 348 ILE B O 1
ATOM 7007 N N . MET B 1 349 ? -14.906 -32.25 -2.383 1 87.25 349 MET B N 1
ATOM 7008 C CA . MET B 1 349 ? -13.555 -31.719 -2.516 1 87.25 349 MET B CA 1
ATOM 7009 C C . MET B 1 349 ? -12.852 -31.688 -1.165 1 87.25 349 MET B C 1
ATOM 7011 O O . MET B 1 349 ? -11.711 -32.156 -1.043 1 87.25 349 MET B O 1
ATOM 7015 N N . LEU B 1 350 ? -13.539 -31.156 -0.167 1 86.94 350 LEU B N 1
ATOM 7016 C CA . LEU B 1 350 ? -12.953 -31.047 1.163 1 86.94 350 LEU B CA 1
ATOM 7017 C C . LEU B 1 350 ? -12.555 -32.406 1.705 1 86.94 350 LEU B C 1
ATOM 7019 O O . LEU B 1 350 ? -11.453 -32.562 2.232 1 86.94 350 LEU B O 1
ATOM 7023 N N . LYS B 1 351 ? -13.438 -33.281 1.536 1 86.69 351 LYS B N 1
ATOM 7024 C CA . LYS B 1 351 ? -13.18 -34.625 2.029 1 86.69 351 LYS B CA 1
ATOM 7025 C C . LYS B 1 351 ? -12 -35.281 1.302 1 86.69 351 LYS B C 1
ATOM 7027 O O . LYS B 1 351 ? -11.125 -35.875 1.933 1 86.69 351 LYS B O 1
ATOM 7032 N N . THR B 1 352 ? -12.023 -35.188 0.057 1 88.06 352 THR B N 1
ATOM 7033 C CA . THR B 1 352 ? -10.992 -35.812 -0.769 1 88.06 352 THR B CA 1
ATOM 7034 C C . THR B 1 352 ? -9.625 -35.188 -0.493 1 88.06 352 THR B C 1
ATOM 7036 O O . THR B 1 352 ? -8.625 -35.875 -0.38 1 88.06 352 THR B O 1
ATOM 7039 N N . MET B 1 353 ? -9.547 -33.938 -0.404 1 87.62 353 MET B N 1
ATOM 7040 C CA . MET B 1 353 ? -8.281 -33.25 -0.182 1 87.62 353 MET B CA 1
ATOM 7041 C C . MET B 1 353 ? -7.695 -33.594 1.18 1 87.62 353 MET B C 1
ATOM 7043 O O . MET B 1 353 ? -6.477 -33.719 1.326 1 87.62 353 MET B O 1
ATOM 7047 N N . ALA B 1 354 ? -8.609 -33.719 2.111 1 87.44 354 ALA B N 1
ATOM 7048 C CA . ALA B 1 354 ? -8.156 -34.125 3.436 1 87.44 354 ALA B CA 1
ATOM 7049 C C . ALA B 1 354 ? -7.59 -35.562 3.402 1 87.44 354 ALA B C 1
ATOM 7051 O O . ALA B 1 354 ? -6.562 -35.844 4.023 1 87.44 354 ALA B O 1
ATOM 7052 N N . GLU B 1 355 ? -8.25 -36.406 2.701 1 87.94 355 GLU B N 1
ATOM 7053 C CA . GLU B 1 355 ? -7.848 -37.812 2.611 1 87.94 355 GLU B CA 1
ATOM 7054 C C . GLU B 1 355 ? -6.477 -37.938 1.96 1 87.94 355 GLU B C 1
ATOM 7056 O O . GLU B 1 355 ? -5.66 -38.75 2.391 1 87.94 355 GLU B O 1
ATOM 7061 N N . TYR B 1 356 ? -6.242 -37.125 0.997 1 88.75 356 TYR B N 1
ATOM 7062 C CA . TYR B 1 356 ? -5.008 -37.25 0.233 1 88.75 356 TYR B CA 1
ATOM 7063 C C . TYR B 1 356 ? -3.977 -36.219 0.69 1 88.75 356 TYR B C 1
ATOM 7065 O O . TYR B 1 356 ? -2.91 -36.094 0.085 1 88.75 356 TYR B O 1
ATOM 7073 N N . HIS B 1 357 ? -4.27 -35.438 1.677 1 89.19 357 HIS B N 1
ATOM 7074 C CA . HIS B 1 357 ? -3.371 -34.438 2.25 1 89.19 357 HIS B CA 1
ATOM 7075 C C . HIS B 1 357 ? -2.896 -33.469 1.188 1 89.19 357 HIS B C 1
ATOM 7077 O O . HIS B 1 357 ? -1.692 -33.25 1.02 1 89.19 357 HIS B O 1
ATOM 7083 N N . LEU B 1 358 ? -3.91 -32.875 0.612 1 91.56 358 LEU B N 1
ATOM 7084 C CA . LEU B 1 358 ? -3.637 -31.953 -0.476 1 91.56 358 LEU B CA 1
ATOM 7085 C C . LEU B 1 358 ? -3.93 -30.516 -0.049 1 91.56 358 LEU B C 1
ATOM 7087 O O . LEU B 1 358 ? -4.887 -30.266 0.688 1 91.56 358 LEU B O 1
ATOM 7091 N N . ASP B 1 359 ? -3.059 -29.594 -0.464 1 92.38 359 ASP B N 1
ATOM 7092 C CA . ASP B 1 359 ? -3.316 -28.156 -0.359 1 92.38 359 ASP B CA 1
ATOM 7093 C C . ASP B 1 359 ? -3.896 -27.609 -1.66 1 92.38 359 ASP B C 1
ATOM 7095 O O . ASP B 1 359 ? -3.465 -28 -2.75 1 92.38 359 ASP B O 1
ATOM 7099 N N . VAL B 1 360 ? -4.883 -26.734 -1.502 1 93.38 360 VAL B N 1
ATOM 7100 C CA . VAL B 1 360 ? -5.523 -26.25 -2.715 1 93.38 360 VAL B CA 1
ATOM 7101 C C . VAL B 1 360 ? -5.609 -24.719 -2.672 1 93.38 360 VAL B C 1
ATOM 7103 O O . VAL B 1 360 ? -6.004 -24.141 -1.656 1 93.38 360 VAL B O 1
ATOM 7106 N N . GLY B 1 361 ? -5.125 -24.062 -3.688 1 94.94 361 GLY B N 1
ATOM 7107 C CA . GLY B 1 361 ? -5.363 -22.656 -3.928 1 94.94 361 GLY B CA 1
ATOM 7108 C C . GLY B 1 361 ? -6.352 -22.391 -5.051 1 94.94 361 GLY B C 1
ATOM 7109 O O . GLY B 1 361 ? -6.309 -23.062 -6.086 1 94.94 361 GLY B O 1
ATOM 7110 N N . ILE B 1 362 ? -7.297 -21.5 -4.855 1 92.69 362 ILE B N 1
ATOM 7111 C CA . ILE B 1 362 ? -8.32 -21.172 -5.844 1 92.69 362 ILE B CA 1
ATOM 7112 C C . ILE B 1 362 ? -8.188 -19.719 -6.285 1 92.69 362 ILE B C 1
ATOM 7114 O O . ILE B 1 362 ? -8.117 -18.812 -5.449 1 92.69 362 ILE B O 1
ATOM 7118 N N . SER B 1 363 ? -8.172 -19.453 -7.535 1 94.62 363 SER B N 1
ATOM 7119 C CA . SER B 1 363 ? -8.023 -18.109 -8.094 1 94.62 363 SER B CA 1
ATOM 7120 C C . SER B 1 363 ? -9.328 -17.328 -8.031 1 94.62 363 SER B C 1
ATOM 7122 O O . SER B 1 363 ? -10.359 -17.875 -7.609 1 94.62 363 SER B O 1
ATOM 7124 N N . LEU B 1 364 ? -9.273 -16.062 -8.406 1 91.75 364 LEU B N 1
ATOM 7125 C CA . LEU B 1 364 ? -10.484 -15.32 -8.727 1 91.75 364 LEU B CA 1
ATOM 7126 C C . LEU B 1 364 ? -11.109 -15.812 -10.023 1 91.75 364 LEU B C 1
ATOM 7128 O O . LEU B 1 364 ? -10.469 -16.547 -10.781 1 91.75 364 LEU B O 1
ATOM 7132 N N . VAL B 1 365 ? -12.312 -15.422 -10.234 1 89.25 365 VAL B N 1
ATOM 7133 C CA . VAL B 1 365 ? -13.008 -15.797 -11.461 1 89.25 365 VAL B CA 1
ATOM 7134 C C . VAL B 1 365 ? -12.422 -15.031 -12.648 1 89.25 365 VAL B C 1
ATOM 7136 O O . VAL B 1 365 ? -12.086 -13.852 -12.523 1 89.25 365 VAL B O 1
ATOM 7139 N N . PHE B 1 366 ? -12.227 -15.719 -13.758 1 89.25 366 PHE B N 1
ATOM 7140 C CA . PHE B 1 366 ? -11.797 -15.07 -14.984 1 89.25 366 PHE B CA 1
ATOM 7141 C C . PHE B 1 366 ? -12.602 -15.57 -16.172 1 89.25 366 PHE B C 1
ATOM 7143 O O . PHE B 1 366 ? -13.273 -16.594 -16.094 1 89.25 366 PHE B O 1
ATOM 7150 N N . SER B 1 367 ? -12.523 -14.852 -17.297 1 85.38 367 SER B N 1
ATOM 7151 C CA . SER B 1 367 ? -13.422 -15.172 -18.406 1 85.38 367 SER B CA 1
ATOM 7152 C C . SER B 1 367 ? -12.633 -15.438 -19.688 1 85.38 367 SER B C 1
ATOM 7154 O O . SER B 1 367 ? -13.141 -16.094 -20.609 1 85.38 367 SER B O 1
ATOM 7156 N N . LYS B 1 368 ? -11.43 -14.977 -19.781 1 87.75 368 LYS B N 1
ATOM 7157 C CA . LYS B 1 368 ? -10.625 -15.125 -21 1 87.75 368 LYS B CA 1
ATOM 7158 C C . LYS B 1 368 ? -9.406 -16.016 -20.734 1 87.75 368 LYS B C 1
ATOM 7160 O O . LYS B 1 368 ? -8.805 -15.945 -19.656 1 87.75 368 LYS B O 1
ATOM 7165 N N . MET B 1 369 ? -9.016 -16.672 -21.766 1 89.69 369 MET B N 1
ATOM 7166 C CA . MET B 1 369 ? -7.938 -17.641 -21.609 1 89.69 369 MET B CA 1
ATOM 7167 C C . MET B 1 369 ? -6.598 -16.938 -21.438 1 89.69 369 MET B C 1
ATOM 7169 O O . MET B 1 369 ? -5.656 -17.516 -20.891 1 89.69 369 MET B O 1
ATOM 7173 N N . ASP B 1 370 ? -6.527 -15.758 -21.922 1 89.31 370 ASP B N 1
ATOM 7174 C CA . ASP B 1 370 ? -5.285 -15.016 -21.75 1 89.31 370 ASP B CA 1
ATOM 7175 C C . ASP B 1 370 ? -5.074 -14.641 -20.281 1 89.31 370 ASP B C 1
ATOM 7177 O O . ASP B 1 370 ? -3.971 -14.25 -19.891 1 89.31 370 ASP B O 1
ATOM 7181 N N . GLU B 1 371 ? -6.098 -14.859 -19.469 1 91.19 371 GLU B N 1
ATOM 7182 C CA . GLU B 1 371 ? -6.012 -14.555 -18.031 1 91.19 371 GLU B CA 1
ATOM 7183 C C . GLU B 1 371 ? -5.641 -15.797 -17.234 1 91.19 371 GLU B C 1
ATOM 7185 O O . GLU B 1 371 ? -5.418 -15.711 -16.016 1 91.19 371 GLU B O 1
ATOM 7190 N N . PHE B 1 372 ? -5.535 -16.875 -17.875 1 93.19 372 PHE B N 1
ATOM 7191 C CA . PHE B 1 372 ? -5.34 -18.141 -17.172 1 93.19 372 PHE B CA 1
ATOM 7192 C C . PHE B 1 372 ? -4.02 -18.141 -16.422 1 93.19 372 PHE B C 1
ATOM 7194 O O . PHE B 1 372 ? -3.947 -18.625 -15.281 1 93.19 372 PHE B O 1
ATOM 7201 N N . TYR B 1 373 ? -3.02 -17.625 -17.047 1 93.06 373 TYR B N 1
ATOM 7202 C CA . TYR B 1 373 ? -1.72 -17.594 -16.391 1 93.06 373 TYR B CA 1
ATOM 7203 C C . TYR B 1 373 ? -1.787 -16.797 -15.086 1 93.06 373 TYR B C 1
ATOM 7205 O O . TYR B 1 373 ? -1.275 -17.234 -14.055 1 93.06 373 TYR B O 1
ATOM 7213 N N . ARG B 1 374 ? -2.404 -15.711 -15.156 1 93.38 374 ARG B N 1
ATOM 7214 C CA . ARG B 1 374 ? -2.568 -14.883 -13.961 1 93.38 374 ARG B CA 1
ATOM 7215 C C . ARG B 1 374 ? -3.4 -15.602 -12.906 1 93.38 374 ARG B C 1
ATOM 7217 O O . ARG B 1 374 ? -3.096 -15.523 -11.711 1 93.38 374 ARG B O 1
ATOM 7224 N N . ALA B 1 375 ? -4.414 -16.188 -13.312 1 95 375 ALA B N 1
ATOM 7225 C CA . ALA B 1 375 ? -5.266 -16.953 -12.398 1 95 375 ALA B CA 1
ATOM 7226 C C . ALA B 1 375 ? -4.477 -18.062 -11.719 1 95 375 ALA B C 1
ATOM 7228 O O . ALA B 1 375 ? -4.621 -18.297 -10.516 1 95 375 ALA B O 1
ATOM 7229 N N . TYR B 1 376 ? -3.656 -18.703 -12.523 1 95.88 376 TYR B N 1
ATOM 7230 C CA . TYR B 1 376 ? -2.789 -19.719 -11.953 1 95.88 376 TYR B CA 1
ATOM 7231 C C . TYR B 1 376 ? -1.862 -19.125 -10.898 1 95.88 376 TYR B C 1
ATOM 7233 O O . TYR B 1 376 ? -1.689 -19.703 -9.82 1 95.88 376 TYR B O 1
ATOM 7241 N N . GLN B 1 377 ? -1.302 -18.047 -11.195 1 95.5 377 GLN B N 1
ATOM 7242 C CA . GLN B 1 377 ? -0.409 -17.391 -10.25 1 95.5 377 GLN B CA 1
ATOM 7243 C C . GLN B 1 377 ? -1.132 -17.062 -8.945 1 95.5 377 GLN B C 1
ATOM 7245 O O . GLN B 1 377 ? -0.561 -17.20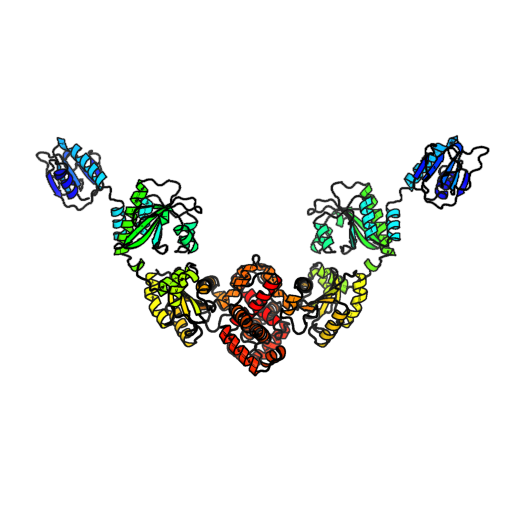3 -7.863 1 95.5 377 GLN B O 1
ATOM 7250 N N . GLN B 1 378 ? -2.326 -16.625 -9.07 1 96.19 378 GLN B N 1
ATOM 7251 C CA . GLN B 1 378 ? -3.141 -16.359 -7.895 1 96.19 378 GLN B CA 1
ATOM 7252 C C . GLN B 1 378 ? -3.322 -17.609 -7.047 1 96.19 378 GLN B C 1
ATOM 7254 O O . GLN B 1 378 ? -3.109 -17.594 -5.832 1 96.19 378 GLN B O 1
ATOM 7259 N N . ALA B 1 379 ? -3.691 -18.641 -7.727 1 96.5 379 ALA B N 1
ATOM 7260 C CA . ALA B 1 379 ? -3.902 -19.906 -7.031 1 96.5 379 ALA B CA 1
ATOM 7261 C C . ALA B 1 379 ? -2.619 -20.375 -6.355 1 96.5 379 ALA B C 1
ATOM 7263 O O . ALA B 1 379 ? -2.65 -20.859 -5.219 1 96.5 379 ALA B O 1
ATOM 7264 N N . ARG B 1 380 ? -1.53 -20.281 -7.094 1 95.62 380 ARG B N 1
ATOM 7265 C CA . ARG B 1 380 ? -0.232 -20.688 -6.562 1 95.62 380 ARG B CA 1
ATOM 7266 C C . ARG B 1 380 ? 0.148 -19.844 -5.352 1 95.62 380 ARG B C 1
ATOM 7268 O O . ARG B 1 380 ? 0.71 -20.359 -4.383 1 95.62 380 ARG B O 1
ATOM 7275 N N . THR B 1 381 ? -0.157 -18.609 -5.422 1 95.94 381 THR B N 1
ATOM 7276 C CA . THR B 1 381 ? 0.15 -17.688 -4.336 1 95.94 381 THR B CA 1
ATOM 7277 C C . THR B 1 381 ? -0.609 -18.062 -3.068 1 95.94 381 THR B C 1
ATOM 7279 O O . THR B 1 381 ? -0.095 -17.906 -1.959 1 95.94 381 THR B O 1
ATOM 7282 N N . VAL B 1 382 ? -1.783 -18.5 -3.207 1 95.19 382 VAL B N 1
ATOM 7283 C CA . VAL B 1 382 ? -2.576 -18.953 -2.07 1 95.19 382 VAL B CA 1
ATOM 7284 C C . VAL B 1 382 ? -1.829 -20.062 -1.327 1 95.19 382 VAL B C 1
ATOM 7286 O O . VAL B 1 382 ? -1.763 -20.062 -0.096 1 95.19 382 VAL B O 1
ATOM 7289 N N . LEU B 1 383 ? -1.214 -21 -2.084 1 93.94 383 LEU B N 1
ATOM 7290 C CA . LEU B 1 383 ? -0.466 -22.094 -1.474 1 93.94 383 LEU B CA 1
ATOM 7291 C C . LEU B 1 383 ? 0.739 -21.562 -0.702 1 93.94 383 LEU B C 1
ATOM 7293 O O . LEU B 1 383 ? 1.048 -22.047 0.387 1 93.94 383 LEU B O 1
ATOM 7297 N N . GLU B 1 384 ? 1.354 -20.625 -1.26 1 92.88 384 GLU B N 1
ATOM 7298 C CA . GLU B 1 384 ? 2.502 -20.016 -0.593 1 92.88 384 GLU B CA 1
ATOM 7299 C C . GLU B 1 384 ? 2.096 -19.391 0.732 1 92.88 384 GLU B C 1
ATOM 7301 O O . GLU B 1 384 ? 2.785 -19.547 1.741 1 92.88 384 GLU B O 1
ATOM 7306 N N . TRP B 1 385 ? 1.009 -18.719 0.729 1 91.56 385 TRP B N 1
ATOM 7307 C CA . TRP B 1 385 ? 0.534 -18.062 1.94 1 91.56 385 TRP B CA 1
ATOM 7308 C C . TRP B 1 385 ? 0.087 -19.078 2.979 1 91.56 385 TRP B C 1
ATOM 7310 O O . TRP B 1 385 ? 0.245 -18.859 4.184 1 91.56 385 TRP B O 1
ATOM 7320 N N . ASN B 1 386 ? -0.509 -20.125 2.469 1 87.38 386 ASN B N 1
ATOM 7321 C CA . ASN B 1 386 ? -0.884 -21.203 3.385 1 87.38 386 ASN B CA 1
ATOM 7322 C C . ASN B 1 386 ? 0.315 -21.703 4.188 1 87.38 386 ASN B C 1
ATOM 7324 O O . ASN B 1 386 ? 0.177 -22.062 5.359 1 87.38 386 ASN B O 1
ATOM 7328 N N . HIS B 1 387 ? 1.386 -21.672 3.547 1 87.81 387 HIS B N 1
ATOM 7329 C CA . HIS B 1 387 ? 2.604 -22.141 4.199 1 87.81 387 HIS B CA 1
ATOM 7330 C C . HIS B 1 387 ? 3.213 -21.062 5.074 1 87.81 387 HIS B C 1
ATOM 7332 O O . HIS B 1 387 ? 3.842 -21.344 6.094 1 87.81 387 HIS B O 1
ATOM 7338 N N . ARG B 1 388 ? 3.023 -19.906 4.727 1 89.56 388 ARG B N 1
ATOM 7339 C CA . ARG B 1 388 ? 3.645 -18.766 5.402 1 89.56 388 ARG B CA 1
ATOM 7340 C C . ARG B 1 388 ? 2.904 -18.438 6.695 1 89.56 388 ARG B C 1
ATOM 7342 O O . ARG B 1 388 ? 3.514 -17.969 7.66 1 89.56 388 ARG B O 1
ATOM 7349 N N . ILE B 1 389 ? 1.605 -18.594 6.738 1 91.56 389 ILE B N 1
ATOM 7350 C CA . ILE B 1 389 ? 0.802 -18.25 7.906 1 91.56 389 ILE B CA 1
ATOM 7351 C C . ILE B 1 389 ? 0.955 -19.328 8.977 1 91.56 389 ILE B C 1
ATOM 7353 O O . ILE B 1 389 ? 0.639 -20.5 8.742 1 91.56 389 ILE B O 1
ATOM 7357 N N . PRO B 1 390 ? 1.439 -18.953 10.078 1 89.12 390 PRO B N 1
ATOM 7358 C CA . PRO B 1 390 ? 1.578 -19.922 11.164 1 89.12 390 PRO B CA 1
ATOM 7359 C C . PRO B 1 390 ? 0.239 -20.516 11.602 1 89.12 390 PRO B C 1
ATOM 7361 O O . PRO B 1 390 ? -0.781 -19.812 11.586 1 89.12 390 PRO B O 1
ATOM 7364 N N . ASP B 1 391 ? 0.275 -21.719 12.109 1 85.25 391 ASP B N 1
ATOM 7365 C CA . ASP B 1 391 ? -0.935 -22.453 12.461 1 85.25 391 ASP B CA 1
ATOM 7366 C C . ASP B 1 391 ? -1.71 -21.75 13.562 1 85.25 391 ASP B C 1
ATOM 7368 O O . ASP B 1 391 ? -2.943 -21.734 13.555 1 85.25 391 ASP B O 1
ATOM 7372 N N . ASN B 1 392 ? -0.986 -21.188 14.469 1 86.81 392 ASN B N 1
ATOM 7373 C CA . ASN B 1 392 ? -1.649 -20.484 15.57 1 86.81 392 ASN B CA 1
ATOM 7374 C C . ASN B 1 392 ? -2.412 -19.266 15.078 1 86.81 392 ASN B C 1
ATOM 7376 O O . ASN B 1 392 ? -3.467 -18.922 15.617 1 86.81 392 ASN B O 1
ATOM 7380 N N . LEU B 1 393 ? -1.89 -18.656 14.062 1 89 393 LEU B N 1
ATOM 7381 C CA . LEU B 1 393 ? -2.529 -17.453 13.531 1 89 393 LEU B CA 1
ATOM 7382 C C . LEU B 1 393 ? -3.684 -17.828 12.602 1 89 393 LEU B C 1
ATOM 7384 O O . LEU B 1 393 ? -4.637 -17.062 12.461 1 89 393 LEU B O 1
ATOM 7388 N N . LYS B 1 394 ? -3.631 -18.953 11.969 1 87.25 394 LYS B N 1
ATOM 7389 C CA . LYS B 1 394 ? -4.703 -19.406 11.086 1 87.25 394 LYS B CA 1
ATOM 7390 C C . LYS B 1 394 ? -6.035 -19.469 11.82 1 87.25 394 LYS B C 1
ATOM 7392 O O . LYS B 1 394 ? -7.09 -19.219 11.242 1 87.25 394 LYS B O 1
ATOM 7397 N N . LYS B 1 395 ? -5.93 -19.688 13.047 1 84.06 395 LYS B N 1
ATOM 7398 C CA . LYS B 1 395 ? -7.133 -19.812 13.859 1 84.06 395 LYS B CA 1
ATOM 7399 C C . LYS B 1 395 ? -7.742 -18.438 14.141 1 84.06 395 LYS B C 1
ATOM 7401 O O . LYS B 1 395 ? -8.938 -18.328 14.43 1 84.06 395 LYS B O 1
ATOM 7406 N N . GLU B 1 396 ? -6.941 -17.438 14.016 1 83.56 396 GLU B N 1
ATOM 7407 C CA . GLU B 1 396 ? -7.371 -16.078 14.352 1 83.56 396 GLU B CA 1
ATOM 7408 C C . GLU B 1 396 ? -7.844 -15.328 13.109 1 83.56 396 GLU B C 1
ATOM 7410 O O . GLU B 1 396 ? -8.492 -14.289 13.227 1 83.56 396 GLU B O 1
ATOM 7415 N N . ILE B 1 397 ? -7.504 -15.883 12.023 1 85.44 397 ILE B N 1
ATOM 7416 C CA . ILE B 1 397 ? -7.855 -15.227 10.766 1 85.44 397 ILE B CA 1
ATOM 7417 C C . ILE B 1 397 ? -9.266 -15.641 10.352 1 85.44 397 ILE B C 1
ATOM 7419 O O . ILE B 1 397 ? -9.656 -16.797 10.531 1 85.44 397 ILE B O 1
ATOM 7423 N N . SER B 1 398 ? -9.953 -14.633 9.883 1 78.44 398 SER B N 1
ATOM 7424 C CA . SER B 1 398 ? -11.297 -14.906 9.367 1 78.44 398 SER B CA 1
ATOM 7425 C C . SER B 1 398 ? -11.242 -15.469 7.949 1 78.44 398 SER B C 1
ATOM 7427 O O . SER B 1 398 ? -10.883 -14.766 7.008 1 78.44 398 SER B O 1
ATOM 7429 N N . TRP B 1 399 ? -11.633 -16.734 7.859 1 79.81 399 TRP B N 1
ATOM 7430 C CA . TRP B 1 399 ? -11.617 -17.422 6.57 1 79.81 399 TRP B CA 1
ATOM 7431 C C . TRP B 1 399 ? -13.023 -17.531 6 1 79.81 399 TRP B C 1
ATOM 7433 O O . TRP B 1 399 ? -14.008 -17.312 6.711 1 79.81 399 TRP B O 1
ATOM 7443 N N . ASP B 1 400 ? -13 -17.859 4.707 1 79.62 400 ASP B N 1
ATOM 7444 C CA . ASP B 1 400 ? -14.281 -18.172 4.07 1 79.62 400 ASP B CA 1
ATOM 7445 C C . ASP B 1 400 ? -14.961 -19.344 4.758 1 79.62 400 ASP B C 1
ATOM 7447 O O . ASP B 1 400 ? -14.336 -20.391 4.977 1 79.62 400 ASP B O 1
ATOM 7451 N N . GLN B 1 401 ? -16.219 -19.109 5.145 1 74.06 401 GLN B N 1
ATOM 7452 C CA . GLN B 1 401 ? -16.969 -20.141 5.879 1 74.06 401 GLN B CA 1
ATOM 7453 C C . GLN B 1 401 ? -17.094 -21.406 5.055 1 74.06 401 GLN B C 1
ATOM 7455 O O . GLN B 1 401 ? -17.203 -22.516 5.613 1 74.06 401 GLN B O 1
ATOM 7460 N N . ARG B 1 402 ? -16.984 -21.406 3.773 1 77 402 ARG B N 1
ATOM 7461 C CA . ARG B 1 402 ? -17.109 -22.562 2.875 1 77 402 ARG B CA 1
ATOM 7462 C C . ARG B 1 402 ? -15.867 -23.453 2.943 1 77 402 ARG B C 1
ATOM 7464 O O . ARG B 1 402 ? -15.938 -24.641 2.631 1 77 402 ARG B O 1
ATOM 7471 N N . TYR B 1 403 ? -14.773 -22.703 3.318 1 78.06 403 TYR B N 1
ATOM 7472 C CA . TYR B 1 403 ? -13.492 -23.406 3.387 1 78.06 403 TYR B CA 1
ATOM 7473 C C . TYR B 1 403 ? -12.836 -23.203 4.746 1 78.06 403 TYR B C 1
ATOM 7475 O O . TYR B 1 403 ? -11.953 -22.359 4.895 1 78.06 403 TYR B O 1
ATOM 7483 N N . PRO B 1 404 ? -13.219 -24.016 5.68 1 75.31 404 PRO B N 1
ATOM 7484 C CA . PRO B 1 404 ? -12.672 -23.844 7.031 1 75.31 404 PRO B CA 1
ATOM 7485 C C . PRO B 1 404 ? -11.164 -24.078 7.086 1 75.31 404 PRO B C 1
ATOM 7487 O O . PRO B 1 404 ? -10.609 -24.75 6.227 1 75.31 404 PRO B O 1
ATOM 7490 N N . MET B 1 405 ? -10.641 -23.484 8.086 1 71.19 405 MET B N 1
ATOM 7491 C CA . MET B 1 405 ? -9.188 -23.438 8.234 1 71.19 405 MET B CA 1
ATOM 7492 C C . MET B 1 405 ? -8.602 -24.844 8.312 1 71.19 405 MET B C 1
ATOM 7494 O O . MET B 1 405 ? -7.469 -25.062 7.887 1 71.19 405 MET B O 1
ATOM 7498 N N . GLU B 1 406 ? -9.438 -25.625 8.797 1 73.62 406 GLU B N 1
ATOM 7499 C CA . GLU B 1 406 ? -8.922 -26.969 9 1 73.62 406 GLU B CA 1
ATOM 7500 C C . GLU B 1 406 ? -8.562 -27.625 7.668 1 73.62 406 GLU B C 1
ATOM 7502 O O . GLU B 1 406 ? -7.746 -28.547 7.629 1 73.62 406 GLU B O 1
ATOM 7507 N N . HIS B 1 407 ? -9.195 -26.906 6.77 1 73.94 407 HIS B N 1
ATOM 7508 C CA . HIS B 1 407 ? -8.891 -27.438 5.445 1 73.94 407 HIS B CA 1
ATOM 7509 C C . HIS B 1 407 ? -7.863 -26.578 4.723 1 73.94 407 HIS B C 1
ATOM 7511 O O . HIS B 1 407 ? -7.746 -25.375 5.004 1 73.94 407 HIS B O 1
ATOM 7517 N N . GLN B 1 408 ? -6.805 -27.031 4.203 1 82 408 GLN B N 1
ATOM 7518 C CA . GLN B 1 408 ? -5.742 -26.312 3.506 1 82 408 GLN B CA 1
ATOM 7519 C C . GLN B 1 408 ? -6.188 -25.891 2.111 1 82 408 GLN B C 1
ATOM 7521 O O . GLN B 1 408 ? -5.441 -26.031 1.142 1 82 408 GLN B O 1
ATOM 7526 N N . ILE B 1 409 ? -7.605 -25.562 2.098 1 87.56 409 ILE B N 1
ATOM 7527 C CA . ILE B 1 409 ? -8.188 -25.016 0.873 1 87.56 409 ILE B CA 1
ATOM 7528 C C . ILE B 1 409 ? -8.578 -23.562 1.087 1 87.56 409 ILE B C 1
ATOM 7530 O O . ILE B 1 409 ? -9.406 -23.25 1.945 1 87.56 409 ILE B O 1
ATOM 7534 N N . HIS B 1 410 ? -7.973 -22.703 0.285 1 90.06 410 HIS B N 1
ATOM 7535 C CA . HIS B 1 410 ? -8.273 -21.281 0.453 1 90.06 410 HIS B CA 1
ATOM 7536 C C . HIS B 1 410 ? -8.383 -20.578 -0.896 1 90.06 410 HIS B C 1
ATOM 7538 O O . HIS B 1 410 ? -7.945 -21.109 -1.917 1 90.06 410 HIS B O 1
ATOM 7544 N N . ARG B 1 411 ? -9 -19.484 -0.873 1 91.88 411 ARG B N 1
ATOM 7545 C CA . ARG B 1 411 ? -9.227 -18.688 -2.07 1 91.88 411 ARG B CA 1
ATOM 7546 C C . ARG B 1 411 ? -8.305 -17.469 -2.098 1 91.88 411 ARG B C 1
ATOM 7548 O O . ARG B 1 411 ? -7.969 -16.922 -1.05 1 91.88 411 ARG B O 1
ATOM 7555 N N . TYR B 1 412 ? -8 -17.078 -3.305 1 94.25 412 TYR B N 1
ATOM 7556 C CA . TYR B 1 412 ? -7.141 -15.922 -3.469 1 94.25 412 TYR B CA 1
ATOM 7557 C C . TYR B 1 412 ? -7.793 -14.672 -2.891 1 94.25 412 TYR B C 1
ATOM 7559 O O . TYR B 1 412 ? -7.109 -13.789 -2.371 1 94.25 412 TYR B O 1
ATOM 7567 N N . SER B 1 413 ? -9.086 -14.617 -2.889 1 92.25 413 SER B N 1
ATOM 7568 C CA . SER B 1 413 ? -9.82 -13.469 -2.367 1 92.25 413 SER B CA 1
ATOM 7569 C C . SER B 1 413 ? -9.5 -13.234 -0.893 1 92.25 413 SER B C 1
ATOM 7571 O O . SER B 1 413 ? -9.594 -12.109 -0.404 1 92.25 413 SER B O 1
ATOM 7573 N N . GLU B 1 414 ? -9.055 -14.242 -0.241 1 91.5 414 GLU B N 1
ATOM 7574 C CA . GLU B 1 414 ? -8.789 -14.148 1.191 1 91.5 414 GLU B CA 1
ATOM 7575 C C . GLU B 1 414 ? -7.406 -13.555 1.459 1 91.5 414 GLU B C 1
ATOM 7577 O O . GLU B 1 414 ? -7.164 -13 2.529 1 91.5 414 GLU B O 1
ATOM 7582 N N . ILE B 1 415 ? -6.574 -13.672 0.476 1 93.81 415 ILE B N 1
ATOM 7583 C CA . ILE B 1 415 ? -5.195 -13.297 0.764 1 93.81 415 ILE B CA 1
ATOM 7584 C C . ILE B 1 415 ? -4.777 -12.141 -0.139 1 93.81 415 ILE B C 1
ATOM 7586 O O . ILE B 1 415 ? -3.688 -11.586 0.019 1 93.81 415 ILE B O 1
ATOM 7590 N N . GLU B 1 416 ? -5.605 -11.797 -1.089 1 95.62 416 GLU B N 1
ATOM 7591 C CA . GLU B 1 416 ? -5.266 -10.75 -2.049 1 95.62 416 GLU B CA 1
ATOM 7592 C C . GLU B 1 416 ? -4.793 -9.484 -1.34 1 95.62 416 GLU B C 1
ATOM 7594 O O . GLU B 1 416 ? -3.832 -8.852 -1.773 1 95.62 416 GLU B O 1
ATOM 7599 N N . PHE B 1 417 ? -5.453 -9.117 -0.298 1 95.5 417 PHE B N 1
ATOM 7600 C CA . PHE B 1 417 ? -5.105 -7.914 0.454 1 95.5 417 PHE B CA 1
ATOM 7601 C C . PHE B 1 417 ? -3.686 -8.008 0.999 1 95.5 417 PHE B C 1
ATOM 7603 O O . PHE B 1 417 ? -2.936 -7.031 0.961 1 95.5 417 PHE B O 1
ATOM 7610 N N . TYR B 1 418 ? -3.332 -9.156 1.511 1 95 418 TYR B N 1
ATOM 7611 C CA . TYR B 1 418 ? -1.981 -9.352 2.027 1 95 418 TYR B CA 1
ATOM 7612 C C . TYR B 1 418 ? -0.944 -9.172 0.926 1 95 418 TYR B C 1
ATOM 7614 O O . TYR B 1 418 ? 0.105 -8.562 1.149 1 95 418 TYR B O 1
ATOM 7622 N N . GLU B 1 419 ? -1.296 -9.734 -0.207 1 94.38 419 GLU B N 1
ATOM 7623 C CA . GLU B 1 419 ? -0.398 -9.625 -1.353 1 94.38 419 GLU B CA 1
ATOM 7624 C C . GLU B 1 419 ? -0.156 -8.164 -1.727 1 94.38 419 GLU B C 1
ATOM 7626 O O . GLU B 1 419 ? 0.963 -7.789 -2.076 1 94.38 419 GLU B O 1
ATOM 7631 N N . MET B 1 420 ? -1.161 -7.465 -1.699 1 94.81 420 MET B N 1
ATOM 7632 C CA . MET B 1 420 ? -1.058 -6.043 -2.02 1 94.81 420 MET B CA 1
ATOM 7633 C C . MET B 1 420 ? -0.197 -5.316 -0.992 1 94.81 420 MET B C 1
ATOM 7635 O O . MET B 1 420 ? 0.642 -4.488 -1.353 1 94.81 420 MET B O 1
ATOM 7639 N N . MET B 1 421 ? -0.4 -5.578 0.31 1 95 421 MET B N 1
ATOM 7640 C CA . MET B 1 421 ? 0.345 -4.922 1.383 1 95 421 MET B CA 1
ATOM 7641 C C . MET B 1 421 ? 1.833 -5.246 1.285 1 95 421 MET B C 1
ATOM 7643 O O . MET B 1 421 ? 2.674 -4.441 1.695 1 95 421 MET B O 1
ATOM 7647 N N . ASN B 1 422 ? 2.156 -6.344 0.699 1 92.56 422 ASN B N 1
ATOM 7648 C CA . ASN B 1 422 ? 3.551 -6.734 0.52 1 92.56 422 ASN B CA 1
ATOM 7649 C C . ASN B 1 422 ? 4.293 -5.758 -0.391 1 92.56 422 ASN B C 1
ATOM 7651 O O . ASN B 1 422 ? 5.523 -5.73 -0.407 1 92.56 422 ASN B O 1
ATOM 7655 N N . LYS B 1 423 ? 3.555 -5.062 -1.15 1 92.44 423 LYS B N 1
ATOM 7656 C CA . LYS B 1 423 ? 4.176 -4.105 -2.062 1 92.44 423 LYS B CA 1
ATOM 7657 C C . LYS B 1 423 ? 4.641 -2.859 -1.316 1 92.44 423 LYS B C 1
ATOM 7659 O O . LYS B 1 423 ? 5.387 -2.045 -1.863 1 92.44 423 LYS B O 1
ATOM 7664 N N . ILE B 1 424 ? 4.23 -2.715 -0.091 1 91.5 424 ILE B N 1
ATOM 7665 C CA . ILE B 1 424 ? 4.617 -1.563 0.716 1 91.5 424 ILE B CA 1
ATOM 7666 C C . ILE B 1 424 ? 6.012 -1.785 1.301 1 91.5 424 ILE B C 1
ATOM 7668 O O . ILE B 1 424 ? 6.277 -2.828 1.902 1 91.5 424 ILE B O 1
ATOM 7672 N N . LYS B 1 425 ? 6.93 -0.812 1.2 1 87.06 425 LYS B N 1
ATOM 7673 C CA . LYS B 1 425 ? 8.32 -0.934 1.619 1 87.06 425 LYS B CA 1
ATOM 7674 C C . LYS B 1 425 ? 8.445 -0.908 3.141 1 87.06 425 LYS B C 1
ATOM 7676 O O . LYS B 1 425 ? 9.242 -1.644 3.717 1 87.06 425 LYS B O 1
ATOM 7681 N N . GLU B 1 426 ? 7.621 -0.068 3.867 1 89.88 426 GLU B N 1
ATOM 7682 C CA . GLU B 1 426 ? 7.645 0.066 5.32 1 89.88 426 GLU B CA 1
ATOM 7683 C C . GLU B 1 426 ? 6.348 -0.434 5.941 1 89.88 426 GLU B C 1
ATOM 7685 O O . GLU B 1 426 ? 5.52 0.363 6.391 1 89.88 426 GLU B O 1
ATOM 7690 N N . PRO B 1 427 ? 6.309 -1.739 6.062 1 89.88 427 PRO B N 1
ATOM 7691 C CA . PRO B 1 427 ? 5.035 -2.305 6.512 1 89.88 427 PRO B CA 1
ATOM 7692 C C . PRO B 1 427 ? 4.691 -1.92 7.949 1 89.88 427 PRO B C 1
ATOM 7694 O O . PRO B 1 427 ? 3.521 -1.949 8.336 1 89.88 427 PRO B O 1
ATOM 7697 N N . GLU B 1 428 ? 5.688 -1.536 8.727 1 89.94 428 GLU B N 1
ATOM 7698 C CA . GLU B 1 428 ? 5.422 -1.146 10.102 1 89.94 428 GLU B CA 1
ATOM 7699 C C . GLU B 1 428 ? 4.543 0.1 10.164 1 89.94 428 GLU B C 1
ATOM 7701 O O . GLU B 1 428 ? 3.793 0.291 11.125 1 89.94 428 GLU B O 1
ATOM 7706 N N . LYS B 1 429 ? 4.582 0.89 9.164 1 90.38 429 LYS B N 1
ATOM 7707 C CA . LYS B 1 429 ? 3.818 2.133 9.117 1 90.38 429 LYS B CA 1
ATOM 7708 C C . LYS B 1 429 ? 2.342 1.862 8.852 1 90.38 429 LYS B C 1
ATOM 7710 O O . LYS B 1 429 ? 1.497 2.738 9.047 1 90.38 429 LYS B O 1
ATOM 7715 N N . LEU B 1 430 ? 2.025 0.646 8.469 1 93.56 430 LEU B N 1
ATOM 7716 C CA . LEU B 1 430 ? 0.643 0.287 8.18 1 93.56 430 LEU B CA 1
ATOM 7717 C C . LEU B 1 430 ? -0.208 0.326 9.445 1 93.56 430 LEU B C 1
ATOM 7719 O O . LEU B 1 430 ? -1.43 0.476 9.375 1 93.56 430 LEU B O 1
ATOM 7723 N N . ALA B 1 431 ? 0.451 0.261 10.562 1 92.94 431 ALA B N 1
ATOM 7724 C CA . ALA B 1 431 ? -0.253 0.294 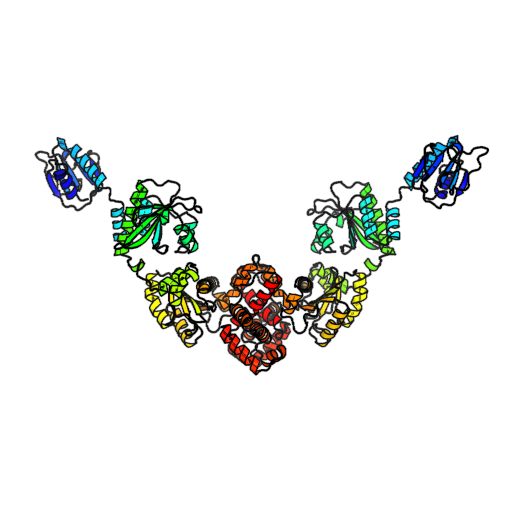11.844 1 92.94 431 ALA B CA 1
ATOM 7725 C C . ALA B 1 431 ? -0.964 1.629 12.039 1 92.94 431 ALA B C 1
ATOM 7727 O O . ALA B 1 431 ? -1.996 1.695 12.711 1 92.94 431 ALA B O 1
ATOM 7728 N N . ASP B 1 432 ? -0.46 2.662 11.375 1 90.25 432 ASP B N 1
ATOM 7729 C CA . ASP B 1 432 ? -1.011 4.008 11.5 1 90.25 432 ASP B CA 1
ATOM 7730 C C . ASP B 1 432 ? -2.389 4.102 10.852 1 90.25 432 ASP B C 1
ATOM 7732 O O . ASP B 1 432 ? -3.139 5.047 11.102 1 90.25 432 ASP B O 1
ATOM 7736 N N . TYR B 1 433 ? -2.764 3.119 10.102 1 93.81 433 TYR B N 1
ATOM 7737 C CA . TYR B 1 433 ? -4.004 3.193 9.336 1 93.81 433 TYR B CA 1
ATOM 7738 C C . TYR B 1 433 ? -5.066 2.275 9.922 1 93.81 433 TYR B C 1
ATOM 7740 O O . TYR B 1 433 ? -6.156 2.133 9.367 1 93.81 433 TYR B O 1
ATOM 7748 N N . ILE B 1 434 ? -4.746 1.657 11.016 1 94.81 434 ILE B N 1
ATOM 7749 C CA . ILE B 1 434 ? -5.742 0.854 11.719 1 94.81 434 ILE B CA 1
ATOM 7750 C C . ILE B 1 434 ? -6.73 1.771 12.438 1 94.81 434 ILE B C 1
ATOM 7752 O O . ILE B 1 434 ? -6.324 2.68 13.164 1 94.81 434 ILE B O 1
ATOM 7756 N N . HIS B 1 435 ? -7.977 1.549 12.133 1 94.44 435 HIS B N 1
ATOM 7757 C CA . HIS B 1 435 ? -9.016 2.361 12.766 1 94.44 435 HIS B CA 1
ATOM 7758 C C . HIS B 1 435 ? -8.938 2.271 14.289 1 94.44 435 HIS B C 1
ATOM 7760 O O . HIS B 1 435 ? -8.836 1.175 14.844 1 94.44 435 HIS B O 1
ATOM 7766 N N . PRO B 1 436 ? -9.039 3.365 15 1 90.75 436 PRO B N 1
ATOM 7767 C CA . PRO B 1 436 ? -8.844 3.393 16.453 1 90.75 436 PRO B CA 1
ATOM 7768 C C . PRO B 1 436 ? -9.875 2.547 17.203 1 90.75 436 PRO B C 1
ATOM 7770 O O . PRO B 1 436 ? -9.602 2.064 18.297 1 90.75 436 PRO B O 1
ATOM 7773 N N . ALA B 1 437 ? -11.008 2.355 16.625 1 92.94 437 ALA B N 1
ATOM 7774 C CA . ALA B 1 437 ? -12.055 1.563 17.25 1 92.94 437 ALA B CA 1
ATOM 7775 C C . ALA B 1 437 ? -11.555 0.166 17.609 1 92.94 437 ALA B C 1
ATOM 7777 O O . ALA B 1 437 ? -11.922 -0.394 18.641 1 92.94 437 ALA B O 1
ATOM 7778 N N . LEU B 1 438 ? -10.727 -0.433 16.75 1 95.06 438 LEU B N 1
ATOM 7779 C CA . LEU B 1 438 ? -10.242 -1.789 16.984 1 95.06 438 LEU B CA 1
ATOM 7780 C C . LEU B 1 438 ? -9.359 -1.845 18.234 1 95.06 438 LEU B C 1
ATOM 7782 O O . LEU B 1 438 ? -9.43 -2.801 19 1 95.06 438 LEU B O 1
ATOM 7786 N N . TYR B 1 439 ? -8.57 -0.837 18.406 1 91.94 439 TYR B N 1
ATOM 7787 C CA . TYR B 1 439 ? -7.707 -0.781 19.578 1 91.94 439 TYR B CA 1
ATOM 7788 C C . TYR B 1 439 ? -8.531 -0.632 20.859 1 91.94 439 TYR B C 1
ATOM 7790 O O . TYR B 1 439 ? -8.258 -1.291 21.859 1 91.94 439 TYR B O 1
ATOM 7798 N N . ARG B 1 440 ? -9.477 0.233 20.812 1 91.75 440 ARG B N 1
ATOM 7799 C CA . ARG B 1 440 ? -10.328 0.463 21.984 1 91.75 440 ARG B CA 1
ATOM 7800 C C . ARG B 1 440 ? -11.078 -0.806 22.375 1 91.75 440 ARG B C 1
ATOM 7802 O O . ARG B 1 440 ? -11.156 -1.15 23.562 1 91.75 440 ARG B O 1
ATOM 7809 N N . LEU B 1 441 ? -11.602 -1.444 21.375 1 95.69 441 LEU B N 1
ATOM 7810 C CA . LEU B 1 441 ? -12.359 -2.666 21.625 1 95.69 441 LEU B CA 1
ATOM 7811 C C . LEU B 1 441 ? -11.445 -3.771 22.156 1 95.69 441 LEU B C 1
ATOM 7813 O O . LEU B 1 441 ? -11.812 -4.496 23.078 1 95.69 441 LEU B O 1
ATOM 7817 N N . ASN B 1 442 ? -10.328 -3.914 21.516 1 94 442 ASN B N 1
ATOM 7818 C CA . ASN B 1 442 ? -9.375 -4.926 21.953 1 94 442 ASN B CA 1
ATOM 7819 C C . ASN B 1 442 ? -8.938 -4.703 23.406 1 94 442 ASN B C 1
ATOM 7821 O O . ASN B 1 442 ? -8.844 -5.652 24.188 1 94 442 ASN B O 1
ATOM 7825 N N . LYS B 1 443 ? -8.609 -3.521 23.766 1 92.38 443 LYS B N 1
ATOM 7826 C CA . LYS B 1 443 ? -8.203 -3.18 25.125 1 92.38 443 LYS B CA 1
ATOM 7827 C C . LYS B 1 443 ? -9.328 -3.477 26.125 1 92.38 443 LYS B C 1
ATOM 7829 O O . LYS B 1 443 ? -9.07 -3.998 27.219 1 92.38 443 LYS B O 1
ATOM 7834 N N . TYR B 1 444 ? -10.469 -3.121 25.766 1 94.25 444 TYR B N 1
ATOM 7835 C CA . TYR B 1 444 ? -11.617 -3.387 26.625 1 94.25 444 TYR B CA 1
ATOM 7836 C C . TYR B 1 444 ? -11.805 -4.883 26.844 1 94.25 444 TYR B C 1
ATOM 7838 O O . TYR B 1 444 ? -12.039 -5.324 27.969 1 94.25 444 TYR B O 1
ATOM 7846 N N . ASP B 1 445 ? -11.727 -5.648 25.797 1 96.06 445 ASP B N 1
ATOM 7847 C CA . ASP B 1 445 ? -11.891 -7.098 25.859 1 96.06 445 ASP B CA 1
ATOM 7848 C C . ASP B 1 445 ? -10.812 -7.727 26.75 1 96.06 445 ASP B C 1
ATOM 7850 O O . ASP B 1 445 ? -11.094 -8.648 27.516 1 96.06 445 ASP B O 1
ATOM 7854 N N . GLN B 1 446 ? -9.609 -7.258 26.625 1 94.06 446 GLN B N 1
ATOM 7855 C CA . GLN B 1 446 ? -8.508 -7.766 27.438 1 94.06 446 GLN B CA 1
ATOM 7856 C C . GLN B 1 446 ? -8.758 -7.508 28.922 1 94.06 446 GLN B C 1
ATOM 7858 O O . GLN B 1 446 ? -8.438 -8.344 29.766 1 94.06 446 GLN B O 1
ATOM 7863 N N . ARG B 1 447 ? -9.32 -6.391 29.203 1 94.38 447 ARG B N 1
ATOM 7864 C CA . ARG B 1 447 ? -9.562 -5.984 30.578 1 94.38 447 ARG B CA 1
ATOM 7865 C C . ARG B 1 447 ? -10.773 -6.707 31.156 1 94.38 447 ARG B C 1
ATOM 7867 O O . ARG B 1 447 ? -10.789 -7.051 32.344 1 94.38 447 ARG B O 1
ATOM 7874 N N . THR B 1 448 ? -11.781 -6.98 30.391 1 94.81 448 THR B N 1
ATOM 7875 C CA . THR B 1 448 ? -13.062 -7.422 30.922 1 94.81 448 THR B CA 1
ATOM 7876 C C . THR B 1 448 ? -13.336 -8.875 30.547 1 94.81 448 THR B C 1
ATOM 7878 O O . THR B 1 448 ? -14.203 -9.523 31.141 1 94.81 448 THR B O 1
ATOM 7881 N N . GLY B 1 449 ? -12.641 -9.367 29.516 1 92.62 449 GLY B N 1
ATOM 7882 C CA . GLY B 1 449 ? -12.867 -10.727 29.047 1 92.62 449 GLY B CA 1
ATOM 7883 C C . GLY B 1 449 ? -14.008 -10.844 28.062 1 92.62 449 GLY B C 1
ATOM 7884 O O . GLY B 1 449 ? -14.406 -11.945 27.688 1 92.62 449 GLY B O 1
ATOM 7885 N N . ASN B 1 450 ? -14.531 -9.703 27.641 1 93.06 450 ASN B N 1
ATOM 7886 C CA . ASN B 1 450 ? -15.578 -9.703 26.625 1 93.06 450 ASN B CA 1
ATOM 7887 C C . ASN B 1 450 ? -15.016 -10 25.234 1 93.06 450 ASN B C 1
ATOM 7889 O O . ASN B 1 450 ? -13.812 -10.211 25.078 1 93.06 450 ASN B O 1
ATOM 7893 N N . GLU B 1 451 ? -15.93 -10.148 24.234 1 95.88 451 GLU B N 1
ATOM 7894 C CA . GLU B 1 451 ? -15.523 -10.5 22.875 1 95.88 451 GLU B CA 1
ATOM 7895 C C . GLU B 1 451 ? -16.094 -9.516 21.859 1 95.88 451 GLU B C 1
ATOM 7897 O O . GLU B 1 451 ? -16.641 -9.93 20.844 1 95.88 451 GLU B O 1
ATOM 7902 N N . LEU B 1 452 ? -15.977 -8.242 22.219 1 97.25 452 LEU B N 1
ATOM 7903 C CA . LEU B 1 452 ? -16.562 -7.215 21.359 1 97.25 452 LEU B CA 1
ATOM 7904 C C . LEU B 1 452 ? -15.805 -7.117 20.031 1 97.25 452 LEU B C 1
ATOM 7906 O O . LEU B 1 452 ? -16.422 -6.906 18.984 1 97.25 452 LEU B O 1
ATOM 7910 N N . TYR B 1 453 ? -14.477 -7.258 20.156 1 96.5 453 TYR B N 1
ATOM 7911 C CA . TYR B 1 453 ? -13.617 -7.207 18.984 1 96.5 453 TYR B CA 1
ATOM 7912 C C . TYR B 1 453 ? -14.047 -8.258 17.953 1 96.5 453 TYR B C 1
ATOM 7914 O O . TYR B 1 453 ? -14.336 -7.922 16.797 1 96.5 453 TYR B O 1
ATOM 7922 N N . HIS B 1 454 ? -14.188 -9.453 18.391 1 95.38 454 HIS B N 1
ATOM 7923 C CA . HIS B 1 454 ? -14.57 -10.562 17.516 1 95.38 454 HIS B CA 1
ATOM 7924 C C . HIS B 1 454 ? -16.031 -10.438 17.078 1 95.38 454 HIS B C 1
ATOM 7926 O O . HIS B 1 454 ? -16.359 -10.789 15.938 1 95.38 454 HIS B O 1
ATOM 7932 N N . THR B 1 455 ? -16.875 -9.961 17.922 1 97.06 455 THR B N 1
ATOM 7933 C CA . THR B 1 455 ? -18.281 -9.766 17.594 1 97.06 455 THR B CA 1
ATOM 7934 C C . THR B 1 455 ? -18.438 -8.781 16.438 1 97.06 455 THR B C 1
ATOM 7936 O O . THR B 1 455 ? -19.203 -9.031 15.5 1 97.06 455 THR B O 1
ATOM 7939 N N . LEU B 1 456 ? -17.688 -7.656 16.5 1 97.38 456 LEU B N 1
ATOM 7940 C CA . LEU B 1 456 ? -17.75 -6.664 15.438 1 97.38 456 LEU B CA 1
ATOM 7941 C C . LEU B 1 456 ? -17.281 -7.262 14.117 1 97.38 456 LEU B C 1
ATOM 7943 O O . LEU B 1 456 ? -17.891 -7.023 13.07 1 97.38 456 LEU B O 1
ATOM 7947 N N . GLU B 1 457 ? -16.219 -8.008 14.18 1 95.56 457 GLU B N 1
ATOM 7948 C CA . GLU B 1 457 ? -15.664 -8.625 12.984 1 95.56 457 GLU B CA 1
ATOM 7949 C C . GLU B 1 457 ? -16.703 -9.516 12.297 1 95.56 457 GLU B C 1
ATOM 7951 O O . GLU B 1 457 ? -16.922 -9.406 11.086 1 95.56 457 GLU B O 1
ATOM 7956 N N . VAL B 1 458 ? -17.359 -10.391 13.047 1 94.5 458 VAL B N 1
ATOM 7957 C CA . VAL B 1 458 ? -18.344 -11.328 12.523 1 94.5 458 VAL B CA 1
ATOM 7958 C C . VAL B 1 458 ? -19.562 -10.562 12.016 1 94.5 458 VAL B C 1
ATOM 7960 O O . VAL B 1 458 ? -20.109 -10.875 10.953 1 94.5 458 VAL B O 1
ATOM 7963 N N . TYR B 1 459 ? -19.953 -9.547 12.742 1 95.56 459 TYR B N 1
ATOM 7964 C CA . TYR B 1 459 ? -21.109 -8.734 12.375 1 95.56 459 TYR B CA 1
ATOM 7965 C C . TYR B 1 459 ? -20.906 -8.102 11.008 1 95.56 459 TYR B C 1
ATOM 7967 O O . TYR B 1 459 ? -21.812 -8.117 10.172 1 95.56 459 TYR B O 1
ATOM 7975 N N . LEU B 1 460 ? -19.734 -7.543 10.805 1 94.38 460 LEU B N 1
ATOM 7976 C CA . LEU B 1 460 ? -19.422 -6.898 9.531 1 94.38 460 LEU B CA 1
ATOM 7977 C C . LEU B 1 460 ? -19.375 -7.922 8.406 1 94.38 460 LEU B C 1
ATOM 7979 O O . LEU B 1 460 ? -19.797 -7.625 7.277 1 94.38 460 LEU B O 1
ATOM 7983 N N . GLN B 1 461 ? -18.969 -9.125 8.68 1 91.75 461 GLN B N 1
ATOM 7984 C CA . GLN B 1 461 ? -18.891 -10.18 7.676 1 91.75 461 GLN B CA 1
ATOM 7985 C C . GLN B 1 461 ? -20.281 -10.711 7.32 1 91.75 461 GLN B C 1
ATOM 7987 O O . GLN B 1 461 ? -20.469 -11.32 6.262 1 91.75 461 GLN B O 1
ATOM 7992 N N . CYS B 1 462 ? -21.188 -10.461 8.211 1 91.88 462 CYS B N 1
ATOM 7993 C CA . CYS B 1 462 ? -22.562 -10.922 8 1 91.88 462 CYS B CA 1
ATOM 7994 C C . CYS B 1 462 ? -23.438 -9.812 7.434 1 91.88 462 CYS B C 1
ATOM 7996 O O . CYS B 1 462 ? -24.656 -9.891 7.477 1 91.88 462 CYS B O 1
ATOM 7998 N N . PHE B 1 463 ? -22.844 -8.797 6.984 1 89.75 463 PHE B N 1
ATOM 7999 C CA . PHE B 1 463 ? -23.547 -7.688 6.344 1 89.75 463 PHE B CA 1
ATOM 8000 C C . PHE B 1 463 ? -24.578 -7.082 7.277 1 89.75 463 PHE B C 1
ATOM 8002 O O . PHE B 1 463 ? -25.719 -6.82 6.867 1 89.75 463 PHE B O 1
ATOM 8009 N N . HIS B 1 464 ? -24.312 -6.988 8.5 1 91.81 464 HIS B N 1
ATOM 8010 C CA . HIS B 1 464 ? -25.125 -6.344 9.523 1 91.81 464 HIS B CA 1
ATOM 8011 C C . HIS B 1 464 ? -26.375 -7.164 9.828 1 91.81 464 HIS B C 1
ATOM 8013 O O . HIS B 1 464 ? -27.375 -6.629 10.344 1 91.81 464 HIS B O 1
ATOM 8019 N N . ASN B 1 465 ? -26.281 -8.414 9.422 1 92.06 465 ASN B N 1
ATOM 8020 C CA . ASN B 1 465 ? -27.406 -9.289 9.727 1 92.06 465 ASN B CA 1
ATOM 8021 C C . ASN B 1 465 ? -27.312 -9.859 11.141 1 92.06 465 ASN B C 1
ATOM 8023 O O . ASN B 1 465 ? -26.5 -10.742 11.406 1 92.06 465 ASN B O 1
ATOM 8027 N N . ASN B 1 466 ? -28.25 -9.445 11.953 1 94.56 466 ASN B N 1
ATOM 8028 C CA . ASN B 1 466 ? -28.219 -9.82 13.359 1 94.56 466 ASN B CA 1
ATOM 8029 C C . ASN B 1 466 ? -28.438 -11.32 13.547 1 94.56 466 ASN B C 1
ATOM 8031 O O . ASN B 1 466 ? -27.766 -11.945 14.367 1 94.56 466 ASN B O 1
ATOM 8035 N N . LYS B 1 467 ? -29.344 -11.844 12.789 1 95.12 467 LYS B N 1
ATOM 8036 C CA . LYS B 1 467 ? -29.672 -13.266 12.922 1 95.12 467 LYS B CA 1
ATOM 8037 C C . LYS B 1 467 ? -28.469 -14.133 12.562 1 95.12 467 LYS B C 1
ATOM 8039 O O . LYS B 1 467 ? -28.109 -15.047 13.305 1 95.12 467 LYS B O 1
ATOM 8044 N N . GLU B 1 468 ? -27.922 -13.898 11.469 1 93.56 468 GLU B N 1
ATOM 8045 C CA . GLU B 1 468 ? -26.766 -14.664 11 1 93.56 468 GLU B CA 1
ATOM 8046 C C . GLU B 1 468 ? -25.594 -14.508 11.953 1 93.56 468 GLU B C 1
ATOM 8048 O O . GLU B 1 468 ? -24.875 -15.477 12.242 1 93.56 468 GLU B O 1
ATOM 8053 N N . THR B 1 469 ? -25.359 -13.281 12.43 1 95.44 469 THR B N 1
ATOM 8054 C CA . THR B 1 469 ? -24.25 -12.992 13.344 1 95.44 469 THR B CA 1
ATOM 8055 C C . THR B 1 469 ? -24.391 -13.781 14.641 1 95.44 469 THR B C 1
ATOM 8057 O O . THR B 1 469 ? -23.453 -14.422 15.094 1 95.44 469 THR B O 1
ATOM 8060 N N . ALA B 1 470 ? -25.562 -13.789 15.188 1 96.88 470 ALA B N 1
ATOM 8061 C CA . ALA B 1 470 ? -25.828 -14.516 16.438 1 96.88 470 ALA B CA 1
ATOM 8062 C C . ALA B 1 470 ? -25.609 -16.016 16.25 1 96.88 470 ALA B C 1
ATOM 8064 O O . ALA B 1 470 ? -25.062 -16.672 17.141 1 96.88 470 ALA B O 1
ATOM 8065 N N . ASN B 1 471 ? -26.016 -16.516 15.156 1 94.88 471 ASN B N 1
ATOM 8066 C CA . ASN B 1 471 ? -25.844 -17.922 14.852 1 94.88 471 ASN B CA 1
ATOM 8067 C C . ASN B 1 471 ? -24.375 -18.312 14.781 1 94.88 471 ASN B C 1
ATOM 8069 O O . ASN B 1 471 ? -23.969 -19.328 15.352 1 94.88 471 ASN B O 1
ATOM 8073 N N . ILE B 1 472 ? -23.578 -17.547 14.094 1 90.69 472 ILE B N 1
ATOM 8074 C CA . ILE B 1 472 ? -22.172 -17.844 13.898 1 90.69 472 ILE B CA 1
ATOM 8075 C C . ILE B 1 472 ? -21.438 -17.75 15.234 1 90.69 472 ILE B C 1
ATOM 8077 O O . ILE B 1 472 ? -20.562 -18.578 15.523 1 90.69 472 ILE B O 1
ATOM 8081 N N . LEU B 1 473 ? -21.812 -16.75 16.031 1 94.06 473 LEU B N 1
ATOM 8082 C CA . LEU B 1 473 ? -21.172 -16.562 17.328 1 94.06 473 LEU B CA 1
ATOM 8083 C C . LEU B 1 473 ? -21.766 -17.516 18.359 1 94.06 473 LEU B C 1
ATOM 8085 O O . LEU B 1 473 ? -21.234 -17.641 19.469 1 94.06 473 LEU B O 1
ATOM 8089 N N . CYS B 1 474 ? -22.875 -18.188 18.078 1 94.69 474 CYS B N 1
ATOM 8090 C CA . CYS B 1 474 ? -23.562 -19.109 18.969 1 94.69 474 CYS B CA 1
ATOM 8091 C C . CYS B 1 474 ? -24.031 -18.406 20.234 1 94.69 474 CYS B C 1
ATOM 8093 O O . CYS B 1 474 ? -23.766 -18.891 21.344 1 94.69 474 CYS B O 1
ATOM 8095 N N . ILE B 1 475 ? -24.688 -17.266 20.047 1 96 475 ILE B N 1
ATOM 8096 C CA . ILE B 1 475 ? -25.234 -16.516 21.172 1 96 475 ILE B CA 1
ATOM 8097 C C . ILE B 1 475 ? -26.688 -16.125 20.891 1 96 475 ILE B C 1
ATOM 8099 O O . ILE B 1 475 ? -27.141 -16.234 19.75 1 96 475 ILE B O 1
ATOM 8103 N N . HIS B 1 476 ? -27.406 -15.727 21.938 1 94.44 476 HIS B N 1
ATOM 8104 C CA . HIS B 1 476 ? -28.797 -15.289 21.812 1 94.44 476 HIS B CA 1
ATOM 8105 C C . HIS B 1 476 ? -28.875 -13.898 21.188 1 94.44 476 HIS B C 1
ATOM 8107 O O . HIS B 1 476 ? -27.969 -13.078 21.375 1 94.44 476 HIS B O 1
ATOM 8113 N N . ARG B 1 477 ? -29.953 -13.57 20.594 1 94.12 477 ARG B N 1
ATOM 8114 C CA . ARG B 1 477 ? -30.172 -12.297 19.906 1 94.12 477 ARG B CA 1
ATOM 8115 C C . ARG B 1 477 ? -30.047 -11.133 20.891 1 94.12 477 ARG B C 1
ATOM 8117 O O . ARG B 1 477 ? -29.547 -10.062 20.516 1 94.12 477 ARG B O 1
ATOM 8124 N N . ASN B 1 478 ? -30.469 -11.281 22.156 1 93.31 478 ASN B N 1
ATOM 8125 C CA . ASN B 1 478 ? -30.406 -10.219 23.156 1 93.31 478 ASN B CA 1
ATOM 8126 C C . ASN B 1 478 ? -28.969 -9.938 23.594 1 93.31 478 ASN B C 1
ATOM 8128 O O . ASN B 1 478 ? -28.609 -8.797 23.875 1 93.31 478 ASN B O 1
ATOM 8132 N N . SER B 1 479 ? -28.219 -11.031 23.688 1 95.5 479 SER B N 1
ATOM 8133 C CA . SER B 1 479 ? -26.797 -10.883 24 1 95.5 479 SER B CA 1
ATOM 8134 C C . SER B 1 479 ? -26.062 -10.125 22.906 1 95.5 479 SER B C 1
ATOM 8136 O O . SER B 1 479 ? -25.203 -9.289 23.188 1 95.5 479 SER B O 1
ATOM 8138 N N . LEU B 1 480 ? -26.422 -10.414 21.656 1 97 480 LEU B N 1
ATOM 8139 C CA . LEU B 1 480 ? -25.812 -9.703 20.547 1 97 480 LEU B CA 1
ATOM 8140 C C . LEU B 1 480 ? -26.156 -8.219 20.578 1 97 480 LEU B C 1
ATOM 8142 O O . LEU B 1 480 ? -25.297 -7.367 20.359 1 97 480 LEU B O 1
ATOM 8146 N N . ALA B 1 481 ? -27.406 -7.926 20.844 1 96 481 ALA B N 1
ATOM 8147 C CA . ALA B 1 481 ? -27.844 -6.535 20.906 1 96 481 ALA B CA 1
ATOM 8148 C C . ALA B 1 481 ? -27.062 -5.762 21.953 1 96 481 ALA B C 1
ATOM 8150 O O . ALA B 1 481 ? -26.672 -4.609 21.734 1 96 481 ALA B O 1
ATOM 8151 N N . TYR B 1 482 ? -26.906 -6.406 23.031 1 95.06 482 TYR B N 1
ATOM 8152 C CA . TYR B 1 482 ? -26.109 -5.801 24.109 1 95.06 482 TYR B CA 1
ATOM 8153 C C . TYR B 1 482 ? -24.688 -5.551 23.656 1 95.06 482 TYR B C 1
ATOM 8155 O O . TYR B 1 482 ? -24.141 -4.469 23.875 1 95.06 482 TYR B O 1
ATOM 8163 N N . ARG B 1 483 ? -24.047 -6.539 23.062 1 96.5 483 ARG B N 1
ATOM 8164 C CA . ARG B 1 483 ? -22.672 -6.41 22.578 1 96.5 483 ARG B CA 1
ATOM 8165 C C . ARG B 1 483 ? -22.562 -5.289 21.547 1 96.5 483 ARG B C 1
ATOM 8167 O O . ARG B 1 483 ? -21.578 -4.531 21.562 1 96.5 483 ARG B O 1
ATOM 8174 N N . MET B 1 484 ? -23.578 -5.195 20.719 1 96.12 484 MET B N 1
ATOM 8175 C CA . MET B 1 484 ? -23.547 -4.18 19.672 1 96.12 484 MET B CA 1
ATOM 8176 C C . MET B 1 484 ? -23.641 -2.779 20.266 1 96.12 484 MET B C 1
ATOM 8178 O O . MET B 1 484 ? -23 -1.848 19.781 1 96.12 484 MET B O 1
ATOM 8182 N N . GLU B 1 485 ? -24.438 -2.615 21.266 1 94.75 485 GLU B N 1
ATOM 8183 C CA . GLU B 1 485 ? -24.531 -1.338 21.969 1 94.75 485 GLU B CA 1
ATOM 8184 C C . GLU B 1 485 ? -23.188 -0.954 22.578 1 94.75 485 GLU B C 1
ATOM 8186 O O . GLU B 1 485 ? -22.766 0.203 22.5 1 94.75 485 GLU B O 1
ATOM 8191 N N . LYS B 1 486 ? -22.594 -1.912 23.141 1 95.12 486 LYS B N 1
ATOM 8192 C CA . LYS B 1 486 ? -21.281 -1.679 23.75 1 95.12 486 LYS B CA 1
ATOM 8193 C C . LYS B 1 486 ? -20.234 -1.348 22.703 1 95.12 486 LYS B C 1
ATOM 8195 O O . LYS B 1 486 ? -19.359 -0.517 22.938 1 95.12 486 LYS B O 1
ATOM 8200 N N . ILE B 1 487 ? -20.312 -2.027 21.578 1 96.06 487 ILE B N 1
ATOM 8201 C CA . ILE B 1 487 ? -19.359 -1.797 20.484 1 96.06 487 ILE B CA 1
ATOM 8202 C C . ILE B 1 487 ? -19.453 -0.344 20.016 1 96.06 487 ILE B C 1
ATOM 8204 O O . ILE B 1 487 ? -18.422 0.307 19.797 1 96.06 487 ILE B O 1
ATOM 8208 N N . ILE B 1 488 ? -20.625 0.128 19.953 1 91.75 488 ILE B N 1
ATOM 8209 C CA . ILE B 1 488 ? -20.828 1.506 19.516 1 91.75 488 ILE B CA 1
ATOM 8210 C C . ILE B 1 488 ? -20.328 2.465 20.594 1 91.75 488 ILE B C 1
ATOM 8212 O O . ILE B 1 488 ? -19.656 3.455 20.297 1 91.75 488 ILE B O 1
ATOM 8216 N N . GLU B 1 489 ? -20.609 2.129 21.781 1 89.94 489 GLU B N 1
ATOM 8217 C CA . GLU B 1 489 ? -20.234 2.979 22.906 1 89.94 489 GLU B CA 1
ATOM 8218 C C . GLU B 1 489 ? -18.719 3.043 23.078 1 89.94 489 GLU B C 1
ATOM 8220 O O . GLU B 1 489 ? -18.156 4.121 23.281 1 89.94 489 GLU B O 1
ATOM 8225 N N . ILE B 1 490 ? -18.094 1.923 22.969 1 91.69 490 ILE B N 1
ATOM 8226 C CA . ILE B 1 490 ? -16.672 1.826 23.25 1 91.69 490 ILE B CA 1
ATOM 8227 C C . ILE B 1 490 ? -15.875 2.168 21.984 1 91.69 490 ILE B C 1
ATOM 8229 O O . ILE B 1 490 ? -14.875 2.885 22.047 1 91.69 490 ILE B O 1
ATOM 8233 N N . GLY B 1 491 ? -16.281 1.691 20.859 1 90.94 491 GLY B N 1
ATOM 8234 C CA . GLY B 1 491 ? -15.555 1.866 19.609 1 90.94 491 GLY B CA 1
ATOM 8235 C C . GLY B 1 491 ? -15.688 3.264 19.031 1 90.94 491 GLY B C 1
ATOM 8236 O O . GLY B 1 491 ? -14.805 3.729 18.312 1 90.94 491 GLY B O 1
ATOM 8237 N N . LYS B 1 492 ? -16.797 3.914 19.312 1 87.31 492 LYS B N 1
ATOM 8238 C CA . LYS B 1 492 ? -17.094 5.27 18.859 1 87.31 492 LYS B CA 1
ATOM 8239 C C . LYS B 1 492 ? -17.031 5.352 17.328 1 87.31 492 LYS B C 1
ATOM 8241 O O . LYS B 1 492 ? -16.406 6.258 16.781 1 87.31 492 LYS B O 1
ATOM 8246 N N . ALA B 1 493 ? -17.5 4.348 16.672 1 86.38 493 ALA B N 1
ATOM 8247 C CA . ALA B 1 493 ? -17.547 4.293 15.219 1 86.38 493 ALA B CA 1
ATOM 8248 C C . ALA B 1 493 ? -18.984 4.156 14.719 1 86.38 493 ALA B C 1
ATOM 8250 O O . ALA B 1 493 ? -19.781 3.416 15.297 1 86.38 493 ALA B O 1
ATOM 8251 N N . ASP B 1 494 ? -19.266 4.906 13.75 1 85.56 494 ASP B N 1
ATOM 8252 C CA . ASP B 1 494 ? -20.578 4.812 13.125 1 85.56 494 ASP B CA 1
ATOM 8253 C C . ASP B 1 494 ? -20.641 3.645 12.141 1 85.56 494 ASP B C 1
ATOM 8255 O O . ASP B 1 494 ? -20.188 3.766 11 1 85.56 494 ASP B O 1
ATOM 8259 N N . LEU B 1 495 ? -21.344 2.623 12.5 1 90.25 495 LEU B N 1
ATOM 8260 C CA . LEU B 1 495 ? -21.391 1.409 11.688 1 90.25 495 LEU B CA 1
ATOM 8261 C C . LEU B 1 495 ? -22.344 1.567 10.516 1 90.25 495 LEU B C 1
ATOM 8263 O O . LEU B 1 495 ? -22.359 0.744 9.602 1 90.25 495 LEU B O 1
ATOM 8267 N N . ASN B 1 496 ? -23.062 2.68 10.492 1 86.44 496 ASN B N 1
ATOM 8268 C CA . ASN B 1 496 ? -23.969 2.938 9.383 1 86.44 496 ASN B CA 1
ATOM 8269 C C . ASN B 1 496 ? -23.328 3.799 8.305 1 86.44 496 ASN B C 1
ATOM 8271 O O . ASN B 1 496 ? -23.953 4.109 7.289 1 86.44 496 ASN B O 1
ATOM 8275 N N . ASP B 1 497 ? -22.125 4.203 8.555 1 88.62 497 ASP B N 1
ATOM 8276 C CA . ASP B 1 497 ? -21.328 4.895 7.551 1 88.62 497 ASP B CA 1
ATOM 8277 C C . ASP B 1 497 ? -20.516 3.904 6.711 1 88.62 497 ASP B C 1
ATOM 8279 O O . ASP B 1 497 ? -19.641 3.217 7.23 1 88.62 497 ASP B O 1
ATOM 8283 N N . PRO B 1 498 ? -20.812 3.883 5.414 1 90.88 498 PRO B N 1
ATOM 8284 C CA . PRO B 1 498 ? -20.141 2.889 4.566 1 90.88 498 PRO B CA 1
ATOM 8285 C C . PRO B 1 498 ? -18.625 3.047 4.543 1 90.88 498 PRO B C 1
ATOM 8287 O O . PRO B 1 498 ? -17.906 2.055 4.422 1 90.88 498 PRO B O 1
ATOM 8290 N N . MET B 1 499 ? -18.188 4.246 4.645 1 91.12 499 MET B N 1
ATOM 8291 C CA . MET B 1 499 ? -16.75 4.453 4.641 1 91.12 499 MET B CA 1
ATOM 8292 C C . MET B 1 499 ? -16.109 3.924 5.926 1 91.12 499 MET B C 1
ATOM 8294 O O . MET B 1 499 ? -15.047 3.307 5.891 1 91.12 499 MET B O 1
ATOM 8298 N N . THR B 1 500 ? -16.766 4.23 7.004 1 91.19 500 THR B N 1
ATOM 8299 C CA . THR B 1 500 ? -16.281 3.711 8.281 1 91.19 500 THR B CA 1
ATOM 8300 C C . THR B 1 500 ? -16.25 2.186 8.258 1 91.19 500 THR B C 1
ATOM 8302 O O . THR B 1 500 ? -15.273 1.577 8.719 1 91.19 500 THR B O 1
ATOM 8305 N N . GLU B 1 501 ? -17.281 1.637 7.77 1 93.31 501 GLU B N 1
ATOM 8306 C CA . GLU B 1 501 ? -17.328 0.18 7.688 1 93.31 501 GLU B CA 1
ATOM 8307 C C . GLU B 1 501 ? -16.172 -0.364 6.852 1 93.31 501 GLU B C 1
ATOM 8309 O O . GLU B 1 501 ? -15.547 -1.361 7.219 1 93.31 501 GLU B O 1
ATOM 8314 N N . PHE B 1 502 ? -15.961 0.231 5.738 1 94.94 502 PHE B N 1
ATOM 8315 C CA . PHE B 1 502 ? -14.859 -0.169 4.871 1 94.94 502 PHE B CA 1
ATOM 8316 C C . PHE B 1 502 ? -13.531 -0.107 5.613 1 94.94 502 PHE B C 1
ATOM 8318 O O . PHE B 1 502 ? -12.734 -1.05 5.559 1 94.94 502 PHE B O 1
ATOM 8325 N N . LEU B 1 503 ? -13.328 0.943 6.301 1 95.88 503 LEU B N 1
ATOM 8326 C CA . LEU B 1 503 ? -12.07 1.131 7.012 1 95.88 503 LEU B CA 1
ATOM 8327 C C . LEU B 1 503 ? -11.93 0.114 8.141 1 95.88 503 LEU B C 1
ATOM 8329 O O . LEU B 1 503 ? -10.82 -0.335 8.438 1 95.88 503 LEU B O 1
ATOM 8333 N N . LEU B 1 504 ? -13.039 -0.138 8.781 1 96.19 504 LEU B N 1
ATOM 8334 C CA . LEU B 1 504 ? -13 -1.146 9.836 1 96.19 504 LEU B CA 1
ATOM 8335 C C . LEU B 1 504 ? -12.609 -2.508 9.273 1 96.19 504 LEU B C 1
ATOM 8337 O O . LEU B 1 504 ? -11.75 -3.191 9.828 1 96.19 504 LEU B O 1
ATOM 8341 N N . ARG B 1 505 ? -13.211 -2.908 8.164 1 95.88 505 ARG B N 1
ATOM 8342 C CA . ARG B 1 505 ? -12.875 -4.176 7.523 1 95.88 505 ARG B CA 1
ATOM 8343 C C . ARG B 1 505 ? -11.414 -4.199 7.082 1 95.88 505 ARG B C 1
ATOM 8345 O O . ARG B 1 505 ? -10.727 -5.203 7.262 1 95.88 505 ARG B O 1
ATOM 8352 N N . MET B 1 506 ? -11.023 -3.141 6.504 1 96.69 506 MET B N 1
ATOM 8353 C CA . MET B 1 506 ? -9.625 -3.008 6.109 1 96.69 506 MET B CA 1
ATOM 8354 C C . MET B 1 506 ? -8.703 -3.131 7.32 1 96.69 506 MET B C 1
ATOM 8356 O O . MET B 1 506 ? -7.664 -3.781 7.246 1 96.69 506 MET B O 1
ATOM 8360 N N . SER B 1 507 ? -9.109 -2.523 8.43 1 96.94 507 SER B N 1
ATOM 8361 C CA . SER B 1 507 ? -8.312 -2.527 9.648 1 96.94 507 SER B CA 1
ATOM 8362 C C . SER B 1 507 ? -8.141 -3.941 10.195 1 96.94 507 SER B C 1
ATOM 8364 O O . SER B 1 507 ? -7.059 -4.305 10.664 1 96.94 507 SER B O 1
ATOM 8366 N N . PHE B 1 508 ? -9.188 -4.746 10.164 1 96.19 508 PHE B N 1
ATOM 8367 C CA . PHE B 1 508 ? -9.07 -6.137 10.594 1 96.19 508 PHE B CA 1
ATOM 8368 C C . PHE B 1 508 ? -8.031 -6.875 9.758 1 96.19 508 PHE B C 1
ATOM 8370 O O . PHE B 1 508 ? -7.219 -7.629 10.305 1 96.19 508 PHE B O 1
ATOM 8377 N N . LYS B 1 509 ? -8.047 -6.668 8.445 1 95.88 509 LYS B N 1
ATOM 8378 C CA . LYS B 1 509 ? -7.102 -7.32 7.547 1 95.88 509 LYS B CA 1
ATOM 8379 C C . LYS B 1 509 ? -5.68 -6.824 7.789 1 95.88 509 LYS B C 1
ATOM 8381 O O . LYS B 1 509 ? -4.723 -7.598 7.695 1 95.88 509 LYS B O 1
ATOM 8386 N N . LEU B 1 510 ? -5.566 -5.547 8.094 1 96.12 510 LEU B N 1
ATOM 8387 C CA . LEU B 1 510 ? -4.258 -4.984 8.398 1 96.12 510 LEU B CA 1
ATOM 8388 C C . LEU B 1 510 ? -3.674 -5.625 9.656 1 96.12 510 LEU B C 1
ATOM 8390 O O . LEU B 1 510 ? -2.484 -5.949 9.695 1 96.12 510 LEU B O 1
ATOM 8394 N N . VAL B 1 511 ? -4.484 -5.754 10.68 1 95.31 511 VAL B N 1
ATOM 8395 C CA . VAL B 1 511 ? -4.039 -6.371 11.93 1 95.31 511 VAL B CA 1
ATOM 8396 C C . VAL B 1 511 ? -3.553 -7.793 11.656 1 95.31 511 VAL B C 1
ATOM 8398 O O . VAL B 1 511 ? -2.492 -8.195 12.133 1 95.31 511 VAL B O 1
ATOM 8401 N N . GLU B 1 512 ? -4.332 -8.57 10.906 1 94.38 512 GLU B N 1
ATOM 8402 C CA . GLU B 1 512 ? -3.936 -9.922 10.523 1 94.38 512 GLU B CA 1
ATOM 8403 C C . GLU B 1 512 ? -2.588 -9.922 9.812 1 94.38 512 GLU B C 1
ATOM 8405 O O . GLU B 1 512 ? -1.702 -10.711 10.148 1 94.38 512 GLU B O 1
ATOM 8410 N N . TYR B 1 513 ? -2.443 -9.062 8.875 1 94.88 513 TYR B N 1
ATOM 8411 C CA . TYR B 1 513 ? -1.226 -8.984 8.078 1 94.88 513 TYR B CA 1
ATOM 8412 C C . TYR B 1 513 ? -0.018 -8.68 8.953 1 94.88 513 TYR B C 1
ATOM 8414 O O . TYR B 1 513 ? 1.036 -9.305 8.812 1 94.88 513 TYR B O 1
ATOM 8422 N N . LEU B 1 514 ? -0.234 -7.699 9.789 1 94.75 514 LEU B N 1
ATOM 8423 C CA . LEU B 1 514 ? 0.866 -7.301 10.664 1 94.75 514 LEU B CA 1
ATOM 8424 C C . LEU B 1 514 ? 1.255 -8.438 11.602 1 94.75 514 LEU B C 1
ATOM 8426 O O . LEU B 1 514 ? 2.439 -8.648 11.875 1 94.75 514 LEU B O 1
ATOM 8430 N N . LYS B 1 515 ? 0.294 -9.148 12.078 1 92.69 515 LYS B N 1
ATOM 8431 C CA . LYS B 1 515 ? 0.574 -10.312 12.922 1 92.69 515 LYS B CA 1
ATOM 8432 C C . LYS B 1 515 ? 1.333 -11.383 12.141 1 92.69 515 LYS B C 1
ATOM 8434 O O . LYS B 1 515 ? 2.252 -12.008 12.68 1 92.69 515 LYS B O 1
ATOM 8439 N N . ILE B 1 516 ? 0.905 -11.633 10.906 1 92.75 516 ILE B N 1
ATOM 8440 C CA . ILE B 1 516 ? 1.557 -12.625 10.055 1 92.75 516 ILE B CA 1
ATOM 8441 C C . ILE B 1 516 ? 3.021 -12.242 9.852 1 92.75 516 ILE B C 1
ATOM 8443 O O . ILE B 1 516 ? 3.898 -13.109 9.836 1 92.75 516 ILE B O 1
ATOM 8447 N N . ARG B 1 517 ? 3.262 -10.945 9.703 1 91.5 517 ARG B N 1
ATOM 8448 C CA . ARG B 1 517 ? 4.617 -10.453 9.492 1 91.5 517 ARG B CA 1
ATOM 8449 C C . ARG B 1 517 ? 5.363 -10.305 10.812 1 91.5 517 ARG B C 1
ATOM 8451 O O . ARG B 1 517 ? 6.531 -9.906 10.828 1 91.5 517 ARG B O 1
ATOM 8458 N N . ASP B 1 518 ? 4.789 -10.641 11.867 1 89.38 518 ASP B N 1
ATOM 8459 C CA . ASP B 1 518 ? 5.363 -10.562 13.211 1 89.38 518 ASP B CA 1
ATOM 8460 C C . ASP B 1 518 ? 5.801 -9.141 13.539 1 89.38 518 ASP B C 1
ATOM 8462 O O . ASP B 1 518 ? 6.941 -8.914 13.945 1 89.38 518 ASP B O 1
ATOM 8466 N N . LEU B 1 519 ? 4.969 -8.273 13.141 1 84.94 519 LEU B N 1
ATOM 8467 C CA . LEU B 1 519 ? 5.23 -6.867 13.422 1 84.94 519 LEU B CA 1
ATOM 8468 C C . LEU B 1 519 ? 4.379 -6.375 14.586 1 84.94 519 LEU B C 1
ATOM 8470 O O . LEU B 1 519 ? 3.303 -6.922 14.844 1 84.94 519 LEU B O 1
ATOM 8474 N N . ASP B 1 520 ? 4.852 -5.305 15.18 1 77.81 520 ASP B N 1
ATOM 8475 C CA . ASP B 1 520 ? 4.211 -4.781 16.375 1 77.81 520 ASP B CA 1
ATOM 8476 C C . ASP B 1 520 ? 2.93 -4.027 16.047 1 77.81 520 ASP B C 1
ATOM 8478 O O . ASP B 1 520 ? 2.863 -3.334 15.023 1 77.81 520 ASP B O 1
ATOM 8482 N N . LEU B 1 521 ? 1.964 -4.332 16.812 1 78.94 521 LEU B N 1
ATOM 8483 C CA . LEU B 1 521 ? 0.728 -3.559 16.781 1 78.94 521 LEU B CA 1
ATOM 8484 C C . LEU B 1 521 ? 0.739 -2.467 17.844 1 78.94 521 LEU B C 1
ATOM 8486 O O . LEU B 1 521 ? 1.393 -2.609 18.875 1 78.94 521 LEU B O 1
ATOM 8490 N N . PRO B 1 522 ? 0.166 -1.259 17.516 1 67.31 522 PRO B N 1
ATOM 8491 C CA . PRO B 1 522 ? 0.145 -0.226 18.562 1 67.31 522 PRO B CA 1
ATOM 8492 C C . PRO B 1 522 ? -0.605 -0.667 19.812 1 67.31 522 PRO B C 1
ATOM 8494 O O . PRO B 1 522 ? -1.487 -1.526 19.734 1 67.31 522 PRO B O 1
#

Nearest PDB structures (foldseek):
  3onq-assembly3_D  TM=4.331E-01  e=2.325E-07  Bifidobacterium adolescentis ATCC 15703
  5loe-assembly4_D  TM=4.724E-01  e=8.984E-06  Bacillus subtilis subsp. subtilis str. 168
  5ey1-assembly1_A  TM=4.711E-01  e=1.045E-04  Staphylococcus aureus subsp. aureus Mu3
  5lnh-assembly1_A  TM=4.671E-01  e=3.127E-04  Bacillus subtilis subsp. subtilis str. 168
  8c7o-assembly1_A  TM=4.057E-01  e=3.472E-04  Staphylococcus aureus subsp. aureus USA300

pLDDT: mean 85.76, std 9.33, range [45.56, 97.38]

Radius of gyration: 48.21 Å; Cα contacts (8 Å, |Δi|>4): 1687; chains: 2; bounding box: 98×171×73 Å